Protein 3MEB (pdb70)

Sequence (852 aa):
MSVFSGFPASPPDAILNLTVLYNADTNPKKVNLGVGAYRDESGKPWILPAVKEAEAIISSDLSKYNKEYPPVAGFPLFLEAAQFLMFGKDSKAAQEGRIASCQSLSGTGSLHIGFEFLHLWMPKAEFYMPSTTWPNHYGIYDKVFNKLKVPYKEYTYLRKDGELEIDFSNTKKDIQSSAPEEKSIFLFHACAHNPSGIDFTEAQWKELLPIMKEKKHIAFFDSAYQGFATGSFEADAFAVRMMFVDAGVEVLVAQSFSKNFGLYGERIGCLHVVHAGVEGSVEKNKALSAAMVSGMTLQIRKTWSMSAIHGAYIVQVIVHDKRLLQMFYDNVKEMSARIHRMRSLLHASLAKRKTPGPGSKGTWDHILTAIGMFTFTGLTPEHVDYLKEKWSIYLVKAGGRMSMCGLTESNCDYVAEAIHDAVTKLPFKMSVFSGFPASPPDAILNLTVLYNADTNPKKVNLGVGAYRDESGKPWILPAVKEAEAIISSDLSKYNKEYPPVAGFPLFLEAAQFLMFGKDSKAAQEGRIASCQSLSGTGSLHIGFEFLHLWMPKAEFYMPSTTWPNHYGIYDKVFNKLKVPYKEYTYLRKDGELEIDFSNTKKDIQSAPEEKSIFLFHACAHNPSGIDFTEAQWKELLPIMKEKKHIAFFDSAYQGFATGSFEADAFAVRMMFVDAGVEVLVAQSFSKNFGLYGERIGCLHVVHAGVEGSVEKNKALSAAMVSGMTLQIRKTWSMSAIHGAYIVQVIVHDKRLLQMMFYDNVKEMSARIHRMRSLLHASLAKRKTPGPGSKGTWDHILTAIGMFTFTGLTPEHVDYLKEKWSIYLVKAGGRMSMCGLTESNCDYVAEAIHDAVTKLPFK

Organism: Giardia intestinalis (strain ATCC 50803 / WB clone C6) (NCBI:txid184922)

Secondary structure (DSSP, 8-state):
--TTTTPPPPPPPTTHHHHHHHHH---TT-EEESS-----TTS-----HHHHHHHHHHHH-TTTT--SPPPTT--HHHHHHHHHHHH-TT-HHHHTT-EEEEEESHHHHHHHHHHHHHHHH-TT--EEEESS--THHHHHHHHHH-TTTSPPEEE--B-TTS-SSB-HHHHHHHHHHSPTT-EEEEESSS-TTT-----HHHHHHHHHHHHHHTPEEEEEES-TTTSSS-HHHHTHHHHHHHHTT--EEEEEE-TTTS--GGG--EEEEEE----SSSHHHHHHHHHHHHHHHHHHHHTTTSS--HHHHHHHHHHHTSHHHHHHHHHHHHHHHHHHHHHHHHHHHHHHHTT---STTT---THHHH--SSEEE----HHHHHHHHHHH-EEE-SGGGEEEGGG--TTTHHHHHHHHHHHHHHS---/--TTTTPPPPPPPTTHHHHHHHHH---TT-EE-SS-----TTS-----HHHHHHHHHHHS-TTTS--SPPPTT--HHHHHHHHHHHH-TT-HHHHTT-EEEEEESHHHHHHHHHHHHHHHH-TT--EEEESS--THHHHHHHHHH-TTTS--EEE--B-TTS-SSB-HHHHHHHHHHSPTT-EEEEESSS-TTT-----HHHHHHHHHHHHHHTPEEEEEES-TTTSSS-HHHHTHHHHHHHHHT--EEEEEE-TTTS--GGG--EEEEEE--S-SSSHHHHHHHHHHHHHHHHHHHHTTTSS--HHHHHHHHHHHTSHHHHHHHHHHHHHHHHHHHHHHHHHHHHHHHTT---STTTT--THHHH--SSEEE----HHHHHHHHHHH-EE-BTGGGEEEGGG--TTTHHHHHHHHHHHHHHS---

Radius of gyration: 28.11 Å; Cα contacts (8 Å, |Δi|>4): 1756; chains: 2; bounding box: 68×50×89 Å

Nearest PDB structures (foldseek):
  3meb-assembly1_B  TM=1.002E+00  e=1.204E-77  Giardia lamblia ATCC 50803
  5tor-assembly1_B  TM=9.353E-01  e=1.650E-43  Sus scrofa
  5ton-assembly1_A  TM=9.368E-01  e=2.150E-43  Sus scrofa
  1ajr-assembly1_B  TM=9.354E-01  e=1.883E-42  Sus scrofa
  6dnb-assembly1_A  TM=9.268E-01  e=1.985E-40  Homo sapiens

InterPro domains:
  IPR000796 Aspartate/other aminotransferase [PR00799] (184-203)
  IPR000796 Aspartate/other aminotransferase [PR00799] (215-227)
  IPR000796 Aspartate/other aminotransferase [PR00799] (291-316)
  IPR000796 Aspartate/other aminotransferase [PR00799] (364-382)
  IPR000796 Aspartate/other aminotransferase [PTHR11879] (2-422)
  IPR004838 Aminotransferases, class-I, pyridoxal-phosphate-binding site [PS00105] (253-266)
  IPR004839 Aminotransferase, class I/classII, large domain [PF00155] (29-416)
  IPR015421 Pyridoxal phosphate-dependent transferase, major domain [G3DSA:3.40.640.10] (47-335)
  IPR015422 Pyridoxal phosphate-dependent transferase, small domain [G3DSA:3.90.1150.10] (13-416)
  IPR015424 Pyridoxal phosphate-dependent transferase [SSF53383] (1-423)

CATH classification: 3.90.1150.10 (+1 more: 3.40.640.10)

Solvent-accessible surface area: 31204 Å² total; per-residue (Å²): 130,8,40,0,55,65,27,80,78,24,118,89,47,78,12,22,38,16,39,87,67,50,99,78,29,136,50,131,133,51,3,28,0,0,20,3,8,13,40,26,111,84,31,129,52,67,38,2,54,0,2,42,59,0,4,63,76,3,25,95,54,26,98,149,33,38,6,23,54,8,62,52,16,4,31,97,92,0,26,80,0,0,43,48,3,1,11,15,139,96,17,115,2,40,125,50,6,6,19,0,8,0,2,0,0,2,9,7,0,0,1,2,0,0,0,17,2,0,43,118,75,22,82,200,21,80,3,24,0,0,48,31,7,47,62,12,0,54,15,0,1,44,44,26,8,51,81,157,154,56,88,56,32,85,3,33,8,24,81,114,98,55,40,46,88,10,40,20,64,54,0,62,124,46,0,70,94,4,70,114,106,1,1,0,0,0,22,6,14,4,4,10,12,0,2,32,33,13,76,97,69,42,12,111,75,0,34,76,16,1,100,129,34,50,4,1,0,0,0,18,4,15,15,5,0,5,12,96,10,38,19,125,39,5,1,50,2,0,54,30,0,4,90,33,21,4,18,0,0,0,0,3,5,1,2,21,3,1,8,0,4,0,4,4,0,0,0,1,0,0,0,0,22,21,78,46,72,44,64,126,125,6,115,64,12,7,61,8,0,29,24,8,0,16,76,11,1,18,41,0,0,3,1,2,3,1,9,0,0,16,0,0,14,15,0,14,80,58,91,144,2,24,99,41,0,55,78,13,2,109,51,0,12,42,4,4,86,126,3,2,59,58,0,35,53,11,1,64,92,70,88,9,68,7,20,54,106,164,25,59,11,71,33,0,68,98,3,58,6,1,10,0,38,1,33,2,40,67,103,1,6,47,50,0,56,135,57,47,10,0,12,2,8,101,64,27,0,5,1,1,0,0,10,0,9,134,109,27,1,72,36,0,0,78,0,1,55,32,0,3,84,131,61,102,53,156,132,11,42,0,61,65,29,79,82,23,118,92,44,80,13,19,37,18,37,87,69,46,100,77,33,133,47,131,132,55,4,28,0,0,20,3,8,13,38,26,118,72,32,124,56,70,34,2,50,0,1,135,59,0,3,57,67,3,30,97,60,32,101,144,19,33,6,25,54,9,60,48,17,4,34,96,88,0,26,84,0,0,43,46,3,0,13,16,138,94,18,84,2,41,122,62,8,1,19,0,7,0,2,0,0,2,10,6,0,0,2,2,0,0,0,20,3,0,40,121,76,22,68,188,17,64,2,10,0,0,50,30,6,45,63,10,0,58,18,0,1,44,47,25,7,56,80,163,146,45,86,59,79,90,3,34,8,19,78,114,93,57,42,50,89,14,42,17,61,55,0,63,123,44,0,67,94,5,65,111,102,1,2,0,0,1,20,7,16,3,3,10,14,0,1,31,32,13,79,95,67,42,13,117,78,0,32,77,18,1,106,126,36,50,3,1,0,0,0,18,4,16,13,3,0,5,17,95,8,36,16,62,43,5,0,53,2,0,61,29,0,4,82,35,19,5,18,0,0,0,1,4,4,1,1,21,3,1,6,0,3,0,3,4,0,0,0,0,0,0,0,0,24,22,81,46,72,41,66,129,125,6,116,63,12,7,59,8,0,30,25,9,0,14,79,10,1,17,41,0,0,4,1,3,3,1,9,0,0,15,0,0,15,17,0,14,78,50,91,135,0,26,98,48,0,54,70,15,0,107,50,0,9,43,3,5,93,115,4,3,66,57,0,35,54,12,1,66,90,73,87,9,64,8,20,55,109,166,28,58,10,68,30,1,72,97,4,57,6,1,6,0,41,1,32,3,37,66,100,2,8,54,48,0,55,141,60,45,8,0,12,2,10,99,67,27,0,5,1,1,0,0,10,0,8,126,116,24,0,73,39,0,0,78,0,1,56,37,0,2,80,126,70,104,52,155

Foldseek 3Di:
DPPCPPPDDDDDPLQVCLVVLLVPDPPPLFFEFGDQAFADQVLHQDQQPLLVVLCVVLVVDCVVVPQDDADFQGDPLLQQLQCCLQQNDPHPLVVLQFKFKGKAQFLLRLLLLVLLLCCVVPVPAAEEEAPDADVCNLVSNCVRNNCVVHNHHYFFADDPQPDLDGPLVRNLVRLLPGAAQHEYEDELALGPPRLYHQDLVSLVVVQVSCVVSLYEYEYEYEFQCQFVNHSVVSSSSVNVNLVSQRWYKYRFGPCHLSVPVPQRITMIMTGHSSPLPGSVSSNVVSVVSNVSSSVVCCVPPNHHGRPVSSSSSSQSPPPVSVVSSSVSSSVSNVQLLVLLVLLQVLLVVVVQQADDPVRHQCQSNNRTGFKHLRQQALQLQVQCCPVPNYHARRRSRITGSSRDHPVNSNVVSVSSSVSCVVPPYD/DDPCPPPDDDDPDLQVCLVVLLVVDPPPQFFEFGDQFFDDQVLHHDQQPLLVVLCVVLVVCCVVVPADDADLQGDPLLQQLQCCLQQNPPHPLVVLQFKQKGKAQFLLRLLLLVLLLCCVVPVPAAEEEEPDADVCNVVSNCVRNNCVNHNHHYFFQADPQPDLGGPLVRNLVVLLVDAAAHEYEDELALGPPRLYHQDLVSLVVVQVSLVVRLYEYEYRYEFQCQFPNHSVVSSVSVNVNLVSQRWYKYRAGPCHLSVCVVQRITMIMTGHRSVLPGSVSSNVVSVVSNVSSSVVCCVPPNHHGSPVSSSSSVQSPPPVSVVSSSVSSSVSNVVLLVLLVLLQVLLVVVVAFADDPVRHQCQSNNRGGQKHLRQQALQLQVQCCVVPNYHARHVSRITGSSSDHPVCSNVVSVSSSVSCVVPPDD

B-factor: mean 6.41, std 5.75, range [2.0, 37.5]

Structure (mmCIF, N/CA/C/O backbone):
data_3MEB
#
_entry.id   3MEB
#
_cell.length_a   58.580
_cell.length_b   101.150
_cell.length_c   81.530
_cell.angle_alpha   90.00
_cell.angle_beta   90.62
_cell.angle_gamma   90.00
#
_symmetry.space_group_name_H-M   'P 1 21 1'
#
loop_
_entity.id
_entity.type
_entity.pdbx_description
1 polymer 'Aspartate aminotransferase'
2 non-polymer 'SULFATE ION'
3 non-polymer "PYRIDOXAL-5'-PHOSPHATE"
4 non-polymer 1,2-ETHANEDIOL
5 water water
#
loop_
_atom_site.group_PDB
_atom_site.id
_atom_site.type_symbol
_atom_site.label_atom_id
_atom_site.label_alt_id
_atom_site.label_comp_id
_atom_site.label_asym_id
_atom_site.label_entity_id
_atom_site.label_seq_id
_atom_site.pdbx_PDB_ins_code
_atom_site.Cartn_x
_atom_site.Cartn_y
_atom_site.Cartn_z
_atom_site.occupancy
_atom_site.B_iso_or_equiv
_atom_site.auth_seq_id
_atom_site.auth_comp_id
_atom_site.auth_asym_id
_atom_site.auth_atom_id
_atom_site.pdbx_PDB_model_num
ATOM 1 N N . MET A 1 22 ? -26.662 63.013 37.998 1.00 11.98 1 MET A N 1
ATOM 2 C CA . MET A 1 22 ? -25.980 63.210 39.339 1.00 10.56 1 MET A CA 1
ATOM 3 C C . MET A 1 22 ? -24.729 62.309 39.479 1.00 9.36 1 MET A C 1
ATOM 4 O O . MET A 1 22 ? -23.908 62.506 40.366 1.00 9.94 1 MET A O 1
ATOM 6 N N . SER A 1 23 ? -24.561 61.319 38.617 1.00 6.87 2 SER A N 1
ATOM 7 C CA . SER A 1 23 ? -23.256 60.652 38.558 1.00 4.75 2 SER A CA 1
ATOM 8 C C . SER A 1 23 ? -22.232 61.627 38.019 1.00 4.06 2 SER A C 1
ATOM 9 O O . SER A 1 23 ? -22.557 62.437 37.166 1.00 2.03 2 SER A O 1
ATOM 12 N N . VAL A 1 24 ? -20.989 61.531 38.498 1.00 4.15 3 VAL A N 1
ATOM 13 C CA . VAL A 1 24 ? -19.874 62.309 37.933 1.00 3.96 3 VAL A CA 1
ATOM 14 C C . VAL A 1 24 ? -19.524 61.898 36.527 1.00 4.00 3 VAL A C 1
ATOM 15 O O . VAL A 1 24 ? -18.825 62.634 35.824 1.00 2.02 3 VAL A O 1
ATOM 19 N N . PHE A 1 25 ? -20.021 60.716 36.120 1.00 3.45 4 PHE A N 1
ATOM 20 C CA . PHE A 1 25 ? -19.835 60.185 34.779 1.00 3.26 4 PHE A CA 1
ATOM 21 C C . PHE A 1 25 ? -21.015 60.446 33.814 1.00 4.02 4 PHE A C 1
ATOM 22 O O . PHE A 1 25 ? -20.978 60.083 32.629 1.00 3.97 4 PHE A O 1
ATOM 30 N N . SER A 1 26 ? -22.057 61.094 34.311 1.00 4.81 5 SER A N 1
ATOM 31 C CA . SER A 1 26 ? -23.217 61.436 33.496 1.00 5.35 5 SER A CA 1
ATOM 32 C C . SER A 1 26 ? -22.818 62.198 32.210 1.00 3.76 5 SER A C 1
ATOM 33 O O . SER A 1 26 ? -22.052 63.141 32.249 1.00 3.01 5 SER A O 1
ATOM 36 N N . GLY A 1 27 ? -23.349 61.744 31.087 1.00 3.00 6 GLY A N 1
ATOM 37 C CA . GLY A 1 27 ? -23.049 62.319 29.773 1.00 2.97 6 GLY A CA 1
ATOM 38 C C . GLY A 1 27 ? -21.786 61.785 29.103 1.00 2.18 6 GLY A C 1
ATOM 39 O O . GLY A 1 27 ? -21.411 62.245 28.011 1.00 2.00 6 GLY A O 1
ATOM 40 N N . PHE A 1 28 ? -21.129 60.788 29.710 1.00 2.00 7 PHE A N 1
ATOM 41 C CA . PHE A 1 28 ? -19.926 60.248 29.118 1.00 2.90 7 PHE A CA 1
ATOM 42 C C . PHE A 1 28 ? -20.250 59.779 27.699 1.00 2.99 7 PHE A C 1
ATOM 43 O O . PHE A 1 28 ? -21.193 58.999 27.523 1.00 4.71 7 PHE A O 1
ATOM 51 N N . PRO A 1 29 ? -19.474 60.222 26.697 1.00 4.05 8 PRO A N 1
ATOM 52 C CA . PRO A 1 29 ? -19.855 59.884 25.307 1.00 4.20 8 PRO A CA 1
ATOM 53 C C . PRO A 1 29 ? -19.415 58.472 24.914 1.00 3.99 8 PRO A C 1
ATOM 54 O O . PRO A 1 29 ? -18.399 58.016 25.399 1.00 3.90 8 PRO A O 1
ATOM 58 N N . ALA A 1 30 ? -20.189 57.806 24.053 1.00 4.00 9 ALA A N 1
ATOM 59 C CA . ALA A 1 30 ? -19.797 56.501 23.476 1.00 4.25 9 ALA A CA 1
ATOM 60 C C . ALA A 1 30 ? -18.766 56.785 22.387 1.00 4.78 9 ALA A C 1
ATOM 61 O O . ALA A 1 30 ? -18.997 57.680 21.559 1.00 6.10 9 ALA A O 1
ATOM 63 N N . SER A 1 31 ? -17.633 56.086 22.381 1.00 4.26 10 SER A N 1
ATOM 64 C CA . SER A 1 31 ? -16.707 56.199 21.265 1.00 5.21 10 SER A CA 1
ATOM 65 C C . SER A 1 31 ? -17.110 55.108 20.293 1.00 5.55 10 SER A C 1
ATOM 66 O O . SER A 1 31 ? -17.299 53.973 20.716 1.00 6.24 10 SER A O 1
ATOM 69 N N . PRO A 1 32 ? -17.244 55.434 19.001 1.00 6.18 11 PRO A N 1
ATOM 70 C CA . PRO A 1 32 ? -17.557 54.377 18.040 1.00 7.06 11 PRO A CA 1
ATOM 71 C C . PRO A 1 32 ? -16.489 53.261 17.994 1.00 7.15 11 PRO A C 1
ATOM 72 O O . PRO A 1 32 ? -15.311 53.520 18.209 1.00 5.99 11 PRO A O 1
ATOM 76 N N . PRO A 1 33 ? -16.910 52.030 17.699 1.00 6.94 12 PRO A N 1
ATOM 77 C CA . PRO A 1 33 ? -16.007 50.887 17.700 1.00 6.96 12 PRO A CA 1
ATOM 78 C C . PRO A 1 33 ? -14.904 51.093 16.655 1.00 6.59 12 PRO A C 1
ATOM 79 O O . PRO A 1 33 ? -15.160 51.781 15.655 1.00 5.79 12 PRO A O 1
ATOM 83 N N . ASP A 1 34 ? -13.709 50.547 16.867 1.00 5.69 13 ASP A N 1
ATOM 84 C CA . ASP A 1 34 ? -12.687 50.615 15.807 1.00 6.29 13 ASP A CA 1
ATOM 85 C C . ASP A 1 34 ? -13.245 50.084 14.496 1.00 6.53 13 ASP A C 1
ATOM 86 O O . ASP A 1 34 ? -13.827 48.988 14.468 1.00 5.27 13 ASP A O 1
ATOM 91 N N . ALA A 1 35 ? -13.000 50.825 13.414 1.00 6.21 14 ALA A N 1
ATOM 92 C CA . ALA A 1 35 ? -13.611 50.533 12.105 1.00 7.03 14 ALA A CA 1
ATOM 93 C C . ALA A 1 35 ? -13.075 49.244 11.479 1.00 7.11 14 ALA A C 1
ATOM 94 O O . ALA A 1 35 ? -13.745 48.645 10.654 1.00 8.15 14 ALA A O 1
ATOM 96 N N . ILE A 1 36 ? -11.861 48.849 11.851 1.00 6.10 15 ILE A N 1
ATOM 97 C CA . ILE A 1 36 ? -11.306 47.580 11.421 1.00 5.36 15 ILE A CA 1
ATOM 98 C C . ILE A 1 36 ? -11.647 46.483 12.428 1.00 4.37 15 ILE A C 1
ATOM 99 O O . ILE A 1 36 ? -12.296 45.486 12.062 1.00 3.78 15 ILE A O 1
ATOM 104 N N . LEU A 1 37 ? -11.235 46.630 13.691 1.00 4.59 16 LEU A N 1
ATOM 105 C CA . LEU A 1 37 ? -11.439 45.519 14.640 1.00 4.83 16 LEU A CA 1
ATOM 106 C C . LEU A 1 37 ? -12.915 45.107 14.789 1.00 5.14 16 LEU A C 1
ATOM 107 O O . LEU A 1 37 ? -13.254 43.903 14.964 1.00 4.26 16 LEU A O 1
ATOM 112 N N . ASN A 1 38 ? -13.805 46.098 14.733 1.00 4.83 17 ASN A N 1
ATOM 113 C CA . ASN A 1 38 ? -15.237 45.832 14.921 1.00 5.24 17 ASN A CA 1
ATOM 114 C C . ASN A 1 38 ? -15.805 44.941 13.797 1.00 4.46 17 ASN A C 1
ATOM 115 O O . ASN A 1 38 ? -16.861 44.345 13.961 1.00 4.06 17 ASN A O 1
ATOM 120 N N . LEU A 1 39 ? -15.102 44.823 12.658 1.00 3.52 18 LEU A N 1
ATOM 121 C CA . LEU A 1 39 ? -15.604 43.998 11.574 1.00 3.11 18 LEU A CA 1
ATOM 122 C C . LEU A 1 39 ? -15.658 42.550 11.992 1.00 3.09 18 LEU A C 1
ATOM 123 O O . LEU A 1 39 ? -16.550 41.806 11.554 1.00 4.01 18 LEU A O 1
ATOM 128 N N . THR A 1 40 ? -14.741 42.129 12.859 1.00 2.56 19 THR A N 1
ATOM 129 C CA . THR A 1 40 ? -14.781 40.739 13.344 1.00 2.81 19 THR A CA 1
ATOM 130 C C . THR A 1 40 ? -15.964 40.528 14.297 1.00 3.36 19 THR A C 1
ATOM 131 O O . THR A 1 40 ? -16.571 39.453 14.282 1.00 2.00 19 THR A O 1
ATOM 135 N N . VAL A 1 41 ? -16.283 41.553 15.090 1.00 4.38 20 VAL A N 1
ATOM 136 C CA . VAL A 1 41 ? -17.432 41.486 16.024 1.00 5.31 20 VAL A CA 1
ATOM 137 C C . VAL A 1 41 ? -18.710 41.285 15.231 1.00 6.33 20 VAL A C 1
ATOM 138 O O . VAL A 1 41 ? -19.494 40.361 15.534 1.00 7.73 20 VAL A O 1
ATOM 142 N N . LEU A 1 42 ? -18.889 42.098 14.183 1.00 6.36 21 LEU A N 1
ATOM 143 C CA . LEU A 1 42 ? -20.069 42.031 13.352 1.00 7.31 21 LEU A CA 1
ATOM 144 C C . LEU A 1 42 ? -20.161 40.703 12.605 1.00 7.45 21 LEU A C 1
ATOM 145 O O . LEU A 1 42 ? -21.236 40.104 12.559 1.00 7.18 21 LEU A O 1
ATOM 150 N N . TYR A 1 43 ? -19.040 40.285 12.007 1.00 7.50 22 TYR A N 1
ATOM 151 C CA . TYR A 1 43 ? -18.955 39.028 11.291 1.00 7.76 22 TYR A CA 1
ATOM 152 C C . TYR A 1 43 ? -19.313 37.862 12.213 1.00 8.82 22 TYR A C 1
ATOM 153 O O . TYR A 1 43 ? -19.994 36.920 11.794 1.00 9.30 22 TYR A O 1
ATOM 162 N N . ASN A 1 44 ? -18.875 37.930 13.479 1.00 9.88 23 ASN A N 1
ATOM 163 C CA . ASN A 1 44 ? -19.128 36.833 14.439 1.00 10.50 23 ASN A CA 1
ATOM 164 C C . ASN A 1 44 ? -20.586 36.704 14.840 1.00 11.47 23 ASN A C 1
ATOM 165 O O . ASN A 1 44 ? -21.057 35.590 15.112 1.00 11.60 23 ASN A O 1
ATOM 170 N N . ALA A 1 45 ? -21.288 37.834 14.897 1.00 11.36 24 ALA A N 1
ATOM 171 C CA . ALA A 1 45 ? -22.716 37.849 15.210 1.00 11.85 24 ALA A CA 1
ATOM 172 C C . ALA A 1 45 ? -23.580 37.431 14.027 1.00 12.41 24 ALA A C 1
ATOM 173 O O . ALA A 1 45 ? -24.762 37.125 14.191 1.00 12.12 24 ALA A O 1
ATOM 175 N N . ASP A 1 46 ? -23.024 37.495 12.823 1.00 12.45 25 ASP A N 1
ATOM 176 C CA . ASP A 1 46 ? -23.809 37.272 11.602 1.00 12.60 25 ASP A CA 1
ATOM 177 C C . ASP A 1 46 ? -24.196 35.785 11.495 1.00 11.90 25 ASP A C 1
ATOM 178 O O . ASP A 1 46 ? -23.334 34.896 11.533 1.00 12.08 25 ASP A O 1
ATOM 183 N N . THR A 1 47 ? -25.496 35.516 11.370 1.00 11.64 26 THR A N 1
ATOM 184 C CA . THR A 1 47 ? -26.002 34.119 11.299 1.00 11.33 26 THR A CA 1
ATOM 185 C C . THR A 1 47 ? -26.015 33.521 9.884 1.00 11.80 26 THR A C 1
ATOM 186 O O . THR A 1 47 ? -26.357 32.333 9.728 1.00 11.70 26 THR A O 1
ATOM 190 N N . ASN A 1 48 ? -25.691 34.331 8.862 1.00 11.49 27 ASN A N 1
ATOM 191 C CA . ASN A 1 48 ? -25.707 33.868 7.459 1.00 11.39 27 ASN A CA 1
ATOM 192 C C . ASN A 1 48 ? -24.574 32.865 7.243 1.00 11.92 27 ASN A C 1
ATOM 193 O O . ASN A 1 48 ? -23.407 33.212 7.410 1.00 13.01 27 ASN A O 1
ATOM 198 N N . PRO A 1 49 ? -24.902 31.613 6.887 1.00 12.10 28 PRO A N 1
ATOM 199 C CA . PRO A 1 49 ? -23.843 30.619 6.771 1.00 11.75 28 PRO A CA 1
ATOM 200 C C . PRO A 1 49 ? -22.831 30.878 5.659 1.00 10.76 28 PRO A C 1
ATOM 201 O O . PRO A 1 49 ? -21.784 30.260 5.660 1.00 11.96 28 PRO A O 1
ATOM 205 N N . LYS A 1 50 ? -23.140 31.762 4.714 1.00 10.17 29 LYS A N 1
ATOM 206 C CA . LYS A 1 50 ? -22.213 32.136 3.627 1.00 9.26 29 LYS A CA 1
ATOM 207 C C . LYS A 1 50 ? -21.354 33.392 3.905 1.00 8.32 29 LYS A C 1
ATOM 208 O O . LYS A 1 50 ? -20.653 33.909 3.001 1.00 7.71 29 LYS A O 1
ATOM 214 N N . LYS A 1 51 ? -21.374 33.853 5.147 1.00 6.83 30 LYS A N 1
ATOM 215 C CA . LYS A 1 51 ? -20.598 35.024 5.564 1.00 6.45 30 LYS A CA 1
ATOM 216 C C . LYS A 1 51 ? -19.099 34.885 5.311 1.00 5.57 30 LYS A C 1
ATOM 217 O O . LYS A 1 51 ? -18.539 33.802 5.441 1.00 5.34 30 LYS A O 1
ATOM 223 N N . VAL A 1 52 ? -18.448 35.988 4.971 1.00 4.93 31 VAL A N 1
ATOM 224 C CA . VAL A 1 52 ? -17.001 35.964 4.623 1.00 3.71 31 VAL A CA 1
ATOM 225 C C . VAL A 1 52 ? -16.343 37.118 5.356 1.00 3.88 31 VAL A C 1
ATOM 226 O O . VAL A 1 52 ? -16.777 38.273 5.191 1.00 3.11 31 VAL A O 1
ATOM 230 N N . ASN A 1 53 ? -15.294 36.832 6.136 1.00 3.00 32 ASN A N 1
ATOM 231 C CA . ASN A 1 53 ? -14.582 37.885 6.868 1.00 3.49 32 ASN A CA 1
ATOM 232 C C . ASN A 1 53 ? -13.358 38.349 6.107 1.00 2.48 32 ASN A C 1
ATOM 233 O O . ASN A 1 53 ? -12.382 37.630 6.045 1.00 2.06 32 ASN A O 1
ATOM 238 N N . LEU A 1 54 ? -13.389 39.551 5.527 1.00 2.00 33 LEU A N 1
ATOM 239 C CA . LEU A 1 54 ? -12.236 40.019 4.717 1.00 2.00 33 LEU A CA 1
ATOM 240 C C . LEU A 1 54 ? -11.741 41.341 5.318 1.00 2.03 33 LEU A C 1
ATOM 241 O O . LEU A 1 54 ? -11.355 42.247 4.600 1.00 2.20 33 LEU A O 1
ATOM 246 N N . GLY A 1 55 ? -11.773 41.415 6.642 1.00 2.00 34 GLY A N 1
ATOM 247 C CA . GLY A 1 55 ? -11.563 42.651 7.392 1.00 3.09 34 GLY A CA 1
ATOM 248 C C . GLY A 1 55 ? -10.159 42.739 7.951 1.00 2.98 34 GLY A C 1
ATOM 249 O O . GLY A 1 55 ? -9.219 43.085 7.226 1.00 2.46 34 GLY A O 1
ATOM 250 N N . VAL A 1 56 ? -10.029 42.424 9.228 1.00 3.45 35 VAL A N 1
ATOM 251 C CA . VAL A 1 56 ? -8.757 42.371 9.938 1.00 3.78 35 VAL A CA 1
ATOM 252 C C . VAL A 1 56 ? -7.750 41.468 9.188 1.00 4.06 35 VAL A C 1
ATOM 253 O O . VAL A 1 56 ? -8.104 40.388 8.694 1.00 3.70 35 VAL A O 1
ATOM 257 N N . GLY A 1 57 ? -6.516 41.934 9.073 1.00 3.78 36 GLY A N 1
ATOM 258 C CA . GLY A 1 57 ? -5.486 41.135 8.454 1.00 3.82 36 GLY A CA 1
ATOM 259 C C . GLY A 1 57 ? -5.011 40.074 9.423 1.00 2.93 36 GLY A C 1
ATOM 260 O O . GLY A 1 57 ? -4.079 40.292 10.184 1.00 2.94 36 GLY A O 1
ATOM 261 N N . ALA A 1 58 ? -5.645 38.928 9.366 1.00 2.87 37 ALA A N 1
ATOM 262 C CA . ALA A 1 58 ? -5.291 37.815 10.214 1.00 2.96 37 ALA A CA 1
ATOM 263 C C . ALA A 1 58 ? -5.305 36.564 9.388 1.00 2.32 37 ALA A C 1
ATOM 264 O O . ALA A 1 58 ? -6.324 36.214 8.809 1.00 3.96 37 ALA A O 1
ATOM 266 N N . TYR A 1 59 ? -4.190 35.853 9.355 1.00 2.43 38 TYR A N 1
ATOM 267 C CA . TYR A 1 59 ? -4.117 34.661 8.535 1.00 2.79 38 TYR A CA 1
ATOM 268 C C . TYR A 1 59 ? -5.256 33.658 8.823 1.00 2.19 38 TYR A C 1
ATOM 269 O O . TYR A 1 59 ? -5.660 33.490 9.956 1.00 2.00 38 TYR A O 1
ATOM 278 N N . ARG A 1 60 ? -5.791 33.031 7.767 1.00 2.38 39 ARG A N 1
ATOM 279 C CA . ARG A 1 60 ? -6.704 31.886 7.906 1.00 2.59 39 ARG A CA 1
ATOM 280 C C . ARG A 1 60 ? -6.267 30.799 6.952 1.00 2.82 39 ARG A C 1
ATOM 281 O O . ARG A 1 60 ? -5.730 31.082 5.887 1.00 3.11 39 ARG A O 1
ATOM 289 N N . ASP A 1 61 ? -6.482 29.546 7.358 1.00 2.75 40 ASP A N 1
ATOM 290 C CA . ASP A 1 61 ? -6.155 28.396 6.554 1.00 3.57 40 ASP A CA 1
ATOM 291 C C . ASP A 1 61 ? -7.167 28.113 5.433 1.00 3.87 40 ASP A C 1
ATOM 292 O O . ASP A 1 61 ? -8.096 28.890 5.200 1.00 2.67 40 ASP A O 1
ATOM 297 N N . GLU A 1 62 ? -6.940 26.995 4.737 1.00 4.96 41 GLU A N 1
ATOM 298 C CA . GLU A 1 62 ? -7.752 26.511 3.594 1.00 5.77 41 GLU A CA 1
ATOM 299 C C . GLU A 1 62 ? -9.274 26.457 3.862 1.00 5.95 41 GLU A C 1
ATOM 300 O O . GLU A 1 62 ? -10.099 26.588 2.938 1.00 6.34 41 GLU A O 1
ATOM 306 N N . SER A 1 63 ? -9.629 26.236 5.124 1.00 5.33 42 SER A N 1
ATOM 307 C CA . SER A 1 63 ? -11.035 26.141 5.567 1.00 5.71 42 SER A CA 1
ATOM 308 C C . SER A 1 63 ? -11.554 27.454 6.150 1.00 5.11 42 SER A C 1
ATOM 309 O O . SER A 1 63 ? -12.675 27.518 6.662 1.00 5.20 42 SER A O 1
ATOM 312 N N . GLY A 1 64 ? -10.741 28.498 6.062 1.00 4.24 43 GLY A N 1
ATOM 313 C CA . GLY A 1 64 ? -11.070 29.818 6.625 1.00 4.25 43 GLY A CA 1
ATOM 314 C C . GLY A 1 64 ? -10.981 29.915 8.141 1.00 4.30 43 GLY A C 1
ATOM 315 O O . GLY A 1 64 ? -11.682 30.752 8.755 1.00 5.40 43 GLY A O 1
ATOM 316 N N . LYS A 1 65 ? -10.128 29.104 8.758 1.00 3.11 44 LYS A N 1
ATOM 317 C CA . LYS A 1 65 ? -10.073 29.034 10.242 1.00 4.45 44 LYS A CA 1
ATOM 318 C C . LYS A 1 65 ? -8.760 29.583 10.764 1.00 3.16 44 LYS A C 1
ATOM 319 O O . LYS A 1 65 ? -7.754 29.505 10.075 1.00 2.34 44 LYS A O 1
ATOM 325 N N . PRO A 1 66 ? -8.738 30.082 12.005 1.00 3.83 45 PRO A N 1
ATOM 326 C CA . PRO A 1 66 ? -7.437 30.385 12.608 1.00 3.38 45 PRO A CA 1
ATOM 327 C C . PRO A 1 66 ? -6.464 29.232 12.484 1.00 3.22 45 PRO A C 1
ATOM 328 O O . PRO A 1 66 ? -6.867 28.055 12.563 1.00 3.30 45 PRO A O 1
ATOM 332 N N . TRP A 1 67 ? -5.196 29.570 12.255 1.00 3.38 46 TRP A N 1
ATOM 333 C CA . TRP A 1 67 ? -4.144 28.607 12.006 1.00 3.66 46 TRP A CA 1
ATOM 334 C C . TRP A 1 67 ? -2.985 28.814 12.953 1.00 4.35 46 TRP A C 1
ATOM 335 O O . TRP A 1 67 ? -2.265 29.821 12.839 1.00 5.40 46 TRP A O 1
ATOM 346 N N . ILE A 1 68 ? -2.789 27.865 13.882 1.00 3.40 47 ILE A N 1
ATOM 347 C CA . ILE A 1 68 ? -1.586 27.846 14.703 1.00 3.40 47 ILE A CA 1
ATOM 348 C C . ILE A 1 68 ? -0.409 27.316 13.869 1.00 2.00 47 ILE A C 1
ATOM 349 O O . ILE A 1 68 ? -0.439 26.181 13.396 1.00 2.00 47 ILE A O 1
ATOM 354 N N . LEU A 1 69 ? 0.628 28.121 13.700 1.00 2.00 48 LEU A N 1
ATOM 355 C CA . LEU A 1 69 ? 1.822 27.665 12.971 1.00 2.01 48 LEU A CA 1
ATOM 356 C C . LEU A 1 69 ? 2.367 26.387 13.599 1.00 2.00 48 LEU A C 1
ATOM 357 O O . LEU A 1 69 ? 2.485 26.326 14.803 1.00 2.00 48 LEU A O 1
ATOM 362 N N . PRO A 1 70 ? 2.698 25.360 12.780 1.00 2.21 49 PRO A N 1
ATOM 363 C CA . PRO A 1 70 ? 3.307 24.144 13.354 1.00 2.00 49 PRO A CA 1
ATOM 364 C C . PRO A 1 70 ? 4.540 24.458 14.233 1.00 2.32 49 PRO A C 1
ATOM 365 O O . PRO A 1 70 ? 4.715 23.823 15.290 1.00 2.00 49 PRO A O 1
ATOM 369 N N . ALA A 1 71 ? 5.352 25.460 13.850 1.00 2.58 50 ALA A N 1
ATOM 370 C CA . ALA A 1 71 ? 6.488 25.866 14.706 1.00 2.75 50 ALA A CA 1
ATOM 371 C C . ALA A 1 71 ? 6.028 26.371 16.057 1.00 2.27 50 ALA A C 1
ATOM 372 O O . ALA A 1 71 ? 6.631 26.026 17.076 1.00 2.60 50 ALA A O 1
ATOM 374 N N . VAL A 1 72 ? 4.946 27.162 16.075 1.00 2.57 51 VAL A N 1
ATOM 375 C CA . VAL A 1 72 ? 4.319 27.635 17.332 1.00 2.00 51 VAL A CA 1
ATOM 376 C C . VAL A 1 72 ? 3.697 26.485 18.145 1.00 2.00 51 VAL A C 1
ATOM 377 O O . VAL A 1 72 ? 3.844 26.420 19.380 1.00 2.00 51 VAL A O 1
ATOM 381 N N . LYS A 1 73 ? 3.049 25.539 17.466 1.00 2.00 52 LYS A N 1
ATOM 382 C CA . LYS A 1 73 ? 2.534 24.386 18.171 1.00 2.00 52 LYS A CA 1
ATOM 383 C C . LYS A 1 73 ? 3.681 23.666 18.909 1.00 2.05 52 LYS A C 1
ATOM 384 O O . LYS A 1 73 ? 3.540 23.274 20.072 1.00 2.56 52 LYS A O 1
ATOM 386 N N . GLU A 1 74 ? 4.826 23.490 18.247 1.00 2.00 53 GLU A N 1
ATOM 387 C CA . GLU A 1 74 ? 5.983 22.819 18.877 1.00 2.22 53 GLU A CA 1
ATOM 388 C C . GLU A 1 74 ? 6.531 23.605 20.067 1.00 2.00 53 GLU A C 1
ATOM 389 O O . GLU A 1 74 ? 6.876 23.029 21.107 1.00 2.00 53 GLU A O 1
ATOM 395 N N . ALA A 1 75 ? 6.649 24.923 19.885 1.00 2.00 54 ALA A N 1
ATOM 396 C CA . ALA A 1 75 ? 7.106 25.797 20.934 1.00 2.00 54 ALA A CA 1
ATOM 397 C C . ALA A 1 75 ? 6.185 25.702 22.149 1.00 2.00 54 ALA A C 1
ATOM 398 O O . ALA A 1 75 ? 6.635 25.656 23.298 1.00 2.00 54 ALA A O 1
ATOM 400 N N . GLU A 1 76 ? 4.884 25.727 21.901 1.00 2.57 55 GLU A N 1
ATOM 401 C CA . GLU A 1 76 ? 3.921 25.628 22.997 1.00 3.09 55 GLU A CA 1
ATOM 402 C C . GLU A 1 76 ? 4.130 24.394 23.818 1.00 3.55 55 GLU A C 1
ATOM 403 O O . GLU A 1 76 ? 4.109 24.463 25.048 1.00 3.77 55 GLU A O 1
ATOM 409 N N . ALA A 1 77 ? 4.252 23.248 23.163 1.00 3.15 56 ALA A N 1
ATOM 410 C CA . ALA A 1 77 ? 4.488 22.009 23.881 1.00 3.88 56 ALA A CA 1
ATOM 411 C C . ALA A 1 77 ? 5.767 22.098 24.721 1.00 4.56 56 ALA A C 1
ATOM 412 O O . ALA A 1 77 ? 5.824 21.534 25.824 1.00 5.82 56 ALA A O 1
ATOM 414 N N . ILE A 1 78 ? 6.802 22.771 24.201 1.00 3.37 57 ILE A N 1
ATOM 415 C CA . ILE A 1 78 ? 8.036 22.862 24.949 1.00 2.69 57 ILE A CA 1
ATOM 416 C C . ILE A 1 78 ? 7.810 23.718 26.201 1.00 2.00 57 ILE A C 1
ATOM 417 O O . ILE A 1 78 ? 8.162 23.321 27.330 1.00 2.00 57 ILE A O 1
ATOM 422 N N . ILE A 1 79 ? 7.233 24.908 26.027 1.00 2.00 58 ILE A N 1
ATOM 423 C CA . ILE A 1 79 ? 7.196 25.837 27.152 1.00 2.00 58 ILE A CA 1
ATOM 424 C C . ILE A 1 79 ? 6.108 25.440 28.134 1.00 2.00 58 ILE A C 1
ATOM 425 O O . ILE A 1 79 ? 6.225 25.743 29.303 1.00 3.25 58 ILE A O 1
ATOM 430 N N . SER A 1 80 ? 5.062 24.754 27.678 1.00 2.00 59 SER A N 1
ATOM 431 C CA . SER A 1 80 ? 3.965 24.333 28.584 1.00 2.00 59 SER A CA 1
ATOM 432 C C . SER A 1 80 ? 4.343 23.129 29.483 1.00 2.00 59 SER A C 1
ATOM 433 O O . SER A 1 80 ? 3.660 22.859 30.448 1.00 2.00 59 SER A O 1
ATOM 436 N N . SER A 1 81 ? 5.451 22.453 29.156 1.00 2.00 60 SER A N 1
ATOM 437 C CA . SER A 1 81 ? 5.889 21.210 29.814 1.00 2.00 60 SER A CA 1
ATOM 438 C C . SER A 1 81 ? 6.776 21.413 31.053 1.00 2.00 60 SER A C 1
ATOM 439 O O . SER A 1 81 ? 6.898 20.491 31.877 1.00 2.00 60 SER A O 1
ATOM 442 N N . ASP A 1 82 ? 7.440 22.569 31.148 1.00 2.00 61 ASP A N 1
ATOM 443 C CA . ASP A 1 82 ? 8.297 22.862 32.303 1.00 2.00 61 ASP A CA 1
ATOM 444 C C . ASP A 1 82 ? 8.056 24.305 32.711 1.00 2.00 61 ASP A C 1
ATOM 445 O O . ASP A 1 82 ? 8.654 25.220 32.152 1.00 2.00 61 ASP A O 1
ATOM 450 N N . LEU A 1 83 ? 7.192 24.495 33.699 1.00 2.00 62 LEU A N 1
ATOM 451 C CA . LEU A 1 83 ? 6.850 25.850 34.177 1.00 2.00 62 LEU A CA 1
ATOM 452 C C . LEU A 1 83 ? 7.811 26.358 35.252 1.00 2.96 62 LEU A C 1
ATOM 453 O O . LEU A 1 83 ? 7.610 27.461 35.771 1.00 3.82 62 LEU A O 1
ATOM 458 N N . SER A 1 84 ? 8.825 25.567 35.608 1.00 3.59 63 SER A N 1
ATOM 459 C CA . SER A 1 84 ? 9.931 26.059 36.418 1.00 4.70 63 SER A CA 1
ATOM 460 C C . SER A 1 84 ? 10.923 26.783 35.514 1.00 4.27 63 SER A C 1
ATOM 461 O O . SER A 1 84 ? 11.297 27.912 35.780 1.00 5.12 63 SER A O 1
ATOM 464 N N . LYS A 1 85 ? 11.270 26.166 34.401 1.00 4.20 64 LYS A N 1
ATOM 465 C CA . LYS A 1 85 ? 12.130 26.812 33.389 1.00 3.51 64 LYS A CA 1
ATOM 466 C C . LYS A 1 85 ? 11.379 28.000 32.782 1.00 3.60 64 LYS A C 1
ATOM 467 O O . LYS A 1 85 ? 11.856 29.136 32.794 1.00 2.69 64 LYS A O 1
ATOM 473 N N . TYR A 1 86 ? 10.173 27.741 32.289 1.00 3.00 65 TYR A N 1
ATOM 474 C CA . TYR A 1 86 ? 9.347 28.773 31.693 1.00 2.46 65 TYR A CA 1
ATOM 475 C C . TYR A 1 86 ? 8.362 29.278 32.743 1.00 2.40 65 TYR A C 1
ATOM 476 O O . TYR A 1 86 ? 7.150 29.060 32.644 1.00 2.06 65 TYR A O 1
ATOM 485 N N . ASN A 1 87 ? 8.918 29.966 33.738 1.00 2.00 66 ASN A N 1
ATOM 486 C CA . ASN A 1 87 ? 8.170 30.395 34.893 1.00 2.00 66 ASN A CA 1
ATOM 487 C C . ASN A 1 87 ? 7.375 31.658 34.571 1.00 2.13 66 ASN A C 1
ATOM 488 O O . ASN A 1 87 ? 7.479 32.182 33.455 1.00 3.09 66 ASN A O 1
ATOM 493 N N . LYS A 1 88 ? 6.571 32.120 35.534 1.00 2.00 67 LYS A N 1
ATOM 494 C CA . LYS A 1 88 ? 5.663 33.237 35.312 1.00 2.00 67 LYS A CA 1
ATOM 495 C C . LYS A 1 88 ? 6.078 34.468 36.099 1.00 2.00 67 LYS A C 1
ATOM 496 O O . LYS A 1 88 ? 5.232 35.306 36.404 1.00 2.00 67 LYS A O 1
ATOM 502 N N . GLU A 1 89 ? 7.362 34.563 36.437 1.00 2.00 68 GLU A N 1
ATOM 503 C CA . GLU A 1 89 ? 7.867 35.700 37.181 1.00 2.00 68 GLU A CA 1
ATOM 504 C C . GLU A 1 89 ? 8.000 36.888 36.277 1.00 2.00 68 GLU A C 1
ATOM 505 O O . GLU A 1 89 ? 7.920 36.768 35.043 1.00 2.00 68 GLU A O 1
ATOM 511 N N . TYR A 1 90 ? 8.158 38.051 36.879 1.00 2.00 69 TYR A N 1
ATOM 512 C CA . TYR A 1 90 ? 8.341 39.248 36.086 1.00 2.00 69 TYR A CA 1
ATOM 513 C C . TYR A 1 90 ? 9.599 39.041 35.214 1.00 2.00 69 TYR A C 1
ATOM 514 O O . TYR A 1 90 ? 10.639 38.667 35.741 1.00 2.00 69 TYR A O 1
ATOM 523 N N . PRO A 1 91 ? 9.492 39.293 33.895 1.00 2.00 70 PRO A N 1
ATOM 524 C CA . PRO A 1 91 ? 10.704 39.246 33.085 1.00 2.19 70 PRO A CA 1
ATOM 525 C C . PRO A 1 91 ? 11.603 40.452 33.307 1.00 2.27 70 PRO A C 1
ATOM 526 O O . PRO A 1 91 ? 11.227 41.419 34.011 1.00 3.27 70 PRO A O 1
ATOM 530 N N . PRO A 1 92 ? 12.820 40.377 32.759 1.00 2.41 71 PRO A N 1
ATOM 531 C CA . PRO A 1 92 ? 13.679 41.539 32.782 1.00 2.53 71 PRO A CA 1
ATOM 532 C C . PRO A 1 92 ? 12.964 42.675 32.085 1.00 2.79 71 PRO A C 1
ATOM 533 O O . PRO A 1 92 ? 12.210 42.440 31.132 1.00 2.65 71 PRO A O 1
ATOM 537 N N . VAL A 1 93 ? 13.170 43.905 32.549 1.00 2.70 72 VAL A N 1
ATOM 538 C CA . VAL A 1 93 ? 12.386 45.025 32.037 1.00 2.15 72 VAL A CA 1
ATOM 539 C C . VAL A 1 93 ? 12.488 45.203 30.472 1.00 2.58 72 VAL A C 1
ATOM 540 O O . VAL A 1 93 ? 11.507 45.594 29.838 1.00 2.57 72 VAL A O 1
ATOM 544 N N . ALA A 1 94 ? 13.654 44.950 29.871 1.00 2.22 73 ALA A N 1
ATOM 545 C CA . ALA A 1 94 ? 13.835 45.080 28.414 1.00 2.01 73 ALA A CA 1
ATOM 546 C C . ALA A 1 94 ? 13.364 43.829 27.684 1.00 2.05 73 ALA A C 1
ATOM 547 O O . ALA A 1 94 ? 13.176 43.844 26.490 1.00 2.50 73 ALA A O 1
ATOM 549 N N . GLY A 1 95 ? 13.153 42.750 28.417 1.00 2.51 74 GLY A N 1
ATOM 550 C CA . GLY A 1 95 ? 12.711 41.474 27.849 1.00 3.15 74 GLY A CA 1
ATOM 551 C C . GLY A 1 95 ? 13.778 40.429 28.020 1.00 2.00 74 GLY A C 1
ATOM 552 O O . GLY A 1 95 ? 14.927 40.764 28.315 1.00 2.33 74 GLY A O 1
ATOM 553 N N . PHE A 1 96 ? 13.431 39.160 27.838 1.00 2.00 75 PHE A N 1
ATOM 554 C CA . PHE A 1 96 ? 14.457 38.104 27.923 1.00 2.00 75 PHE A CA 1
ATOM 555 C C . PHE A 1 96 ? 15.582 38.308 26.899 1.00 2.00 75 PHE A C 1
ATOM 556 O O . PHE A 1 96 ? 15.301 38.471 25.719 1.00 2.00 75 PHE A O 1
ATOM 564 N N . PRO A 1 97 ? 16.844 38.184 27.323 1.00 2.00 76 PRO A N 1
ATOM 565 C CA . PRO A 1 97 ? 17.939 38.327 26.340 1.00 2.00 76 PRO A CA 1
ATOM 566 C C . PRO A 1 97 ? 17.825 37.426 25.121 1.00 2.00 76 PRO A C 1
ATOM 567 O O . PRO A 1 97 ? 18.059 37.896 24.028 1.00 2.00 76 PRO A O 1
ATOM 571 N N . LEU A 1 98 ? 17.460 36.148 25.298 1.00 2.00 77 LEU A N 1
ATOM 572 C CA . LEU A 1 98 ? 17.209 35.247 24.145 1.00 2.17 77 LEU A CA 1
ATOM 573 C C . LEU A 1 98 ? 16.148 35.765 23.169 1.00 2.00 77 LEU A C 1
ATOM 574 O O . LEU A 1 98 ? 16.314 35.633 21.979 1.00 2.33 77 LEU A O 1
ATOM 579 N N . PHE A 1 99 ? 15.070 36.357 23.673 1.00 2.10 78 PHE A N 1
ATOM 580 C CA . PHE A 1 99 ? 14.050 36.973 22.837 1.00 2.00 78 PHE A CA 1
ATOM 581 C C . PHE A 1 99 ? 14.640 38.178 22.088 1.00 2.17 78 PHE A C 1
ATOM 582 O O . PHE A 1 99 ? 14.504 38.302 20.862 1.00 2.00 78 PHE A O 1
ATOM 590 N N . LEU A 1 100 ? 15.337 39.039 22.813 1.00 3.19 79 LEU A N 1
ATOM 5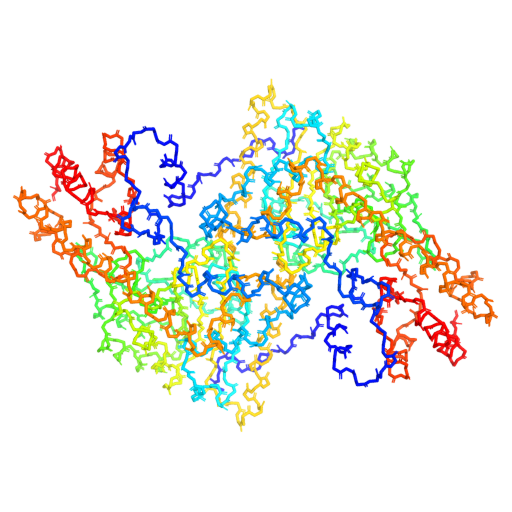91 C CA . LEU A 1 100 ? 15.927 40.239 22.185 1.00 3.29 79 LEU A CA 1
ATOM 592 C C . LEU A 1 100 ? 16.914 39.801 21.088 1.00 3.30 79 LEU A C 1
ATOM 593 O O . LEU A 1 100 ? 16.918 40.330 19.963 1.00 2.00 79 LEU A O 1
ATOM 598 N N . GLU A 1 101 ? 17.726 38.798 21.398 1.00 2.69 80 GLU A N 1
ATOM 599 C CA . GLU A 1 101 ? 18.625 38.254 20.392 1.00 2.79 80 GLU A CA 1
ATOM 600 C C . GLU A 1 101 ? 17.831 37.693 19.211 1.00 2.58 80 GLU A C 1
ATOM 601 O O . GLU A 1 101 ? 18.210 37.925 18.072 1.00 2.00 80 GLU A O 1
ATOM 607 N N . ALA A 1 102 ? 16.748 36.953 19.484 1.00 2.00 81 ALA A N 1
ATOM 608 C CA . ALA A 1 102 ? 15.908 36.391 18.417 1.00 2.00 81 ALA A CA 1
ATOM 609 C C . ALA A 1 102 ? 15.382 37.555 17.542 1.00 2.00 81 ALA A C 1
ATOM 610 O O . ALA A 1 102 ? 15.466 37.518 16.307 1.00 2.30 81 ALA A O 1
ATOM 612 N N . ALA A 1 103 ? 14.880 38.594 18.195 1.00 2.00 82 ALA A N 1
ATOM 613 C CA . ALA A 1 103 ? 14.277 39.736 17.469 1.00 2.00 82 ALA A CA 1
ATOM 614 C C . ALA A 1 103 ? 15.290 40.472 16.605 1.00 2.00 82 ALA A C 1
ATOM 615 O O . ALA A 1 103 ? 15.033 40.757 15.453 1.00 2.00 82 ALA A O 1
ATOM 617 N N . GLN A 1 104 ? 16.456 40.753 17.149 1.00 2.00 83 GLN A N 1
ATOM 618 C CA . GLN A 1 104 ? 17.536 41.333 16.350 1.00 2.00 83 GLN A CA 1
ATOM 619 C C . GLN A 1 104 ? 17.964 40.460 15.177 1.00 2.00 83 GLN A C 1
ATOM 620 O O . GLN A 1 104 ? 18.144 40.962 14.078 1.00 2.00 83 GLN A O 1
ATOM 626 N N . PHE A 1 105 ? 18.151 39.165 15.424 1.00 2.00 84 PHE A N 1
ATOM 627 C CA . PHE A 1 105 ? 18.464 38.231 14.346 1.00 2.00 84 PHE A CA 1
ATOM 628 C C . PHE A 1 105 ? 17.490 38.347 13.196 1.00 2.00 84 PHE A C 1
ATOM 629 O O . PHE A 1 105 ? 17.916 38.422 12.060 1.00 2.00 84 PHE A O 1
ATOM 637 N N . LEU A 1 106 ? 16.189 38.347 13.463 1.00 2.00 85 LEU A N 1
ATOM 638 C CA . LEU A 1 106 ? 15.202 38.315 12.408 1.00 2.00 85 LEU A CA 1
ATOM 639 C C . LEU A 1 106 ? 15.202 39.606 11.615 1.00 2.00 85 LEU A C 1
ATOM 640 O O . LEU A 1 106 ? 15.120 39.583 10.400 1.00 2.00 85 LEU A O 1
ATOM 645 N N . MET A 1 107 ? 15.354 40.734 12.303 1.00 2.00 86 MET A N 1
ATOM 646 C CA . MET A 1 107 ? 15.235 42.029 11.651 1.00 2.00 86 MET A CA 1
ATOM 647 C C . MET A 1 107 ? 16.515 42.398 10.924 1.00 2.00 86 MET A C 1
ATOM 648 O O . MET A 1 107 ? 16.464 42.809 9.759 1.00 2.00 86 MET A O 1
ATOM 653 N N . PHE A 1 108 ? 17.648 42.258 11.619 1.00 2.00 87 PHE A N 1
ATOM 654 C CA . PHE A 1 108 ? 18.942 42.760 11.111 1.00 2.00 87 PHE A CA 1
ATOM 655 C C . PHE A 1 108 ? 19.877 41.704 10.540 1.00 2.00 87 PHE A C 1
ATOM 656 O O . PHE A 1 108 ? 20.919 42.027 9.899 1.00 2.00 87 PHE A O 1
ATOM 664 N N . GLY A 1 109 ? 19.545 40.437 10.726 1.00 2.08 88 GLY A N 1
ATOM 665 C CA . GLY A 1 109 ? 20.470 39.378 10.378 1.00 3.25 88 GLY A CA 1
ATOM 666 C C . GLY A 1 109 ? 21.390 38.879 11.489 1.00 4.50 88 GLY A C 1
ATOM 667 O O . GLY A 1 109 ? 21.507 39.460 12.592 1.00 4.17 88 GLY A O 1
ATOM 668 N N . LYS A 1 110 ? 22.033 37.753 11.197 1.00 5.02 89 LYS A N 1
ATOM 669 C CA . LYS A 1 110 ? 22.843 37.080 12.181 1.00 5.08 89 LYS A CA 1
ATOM 670 C C . LYS A 1 110 ? 24.141 37.843 12.310 1.00 5.50 89 LYS A C 1
ATOM 671 O O . LYS A 1 110 ? 24.745 38.129 11.305 1.00 5.22 89 LYS A O 1
ATOM 677 N N . ASP A 1 111 ? 24.510 38.219 13.540 1.00 7.01 90 ASP A N 1
ATOM 678 C CA . ASP A 1 111 ? 25.715 39.009 13.832 1.00 7.99 90 ASP A CA 1
ATOM 679 C C . ASP A 1 111 ? 25.899 40.195 12.886 1.00 8.02 90 ASP A C 1
ATOM 680 O O . ASP A 1 111 ? 26.979 40.385 12.291 1.00 7.76 90 ASP A O 1
ATOM 685 N N . SER A 1 112 ? 24.865 41.005 12.749 1.00 7.00 91 SER A N 1
ATOM 686 C CA . SER A 1 112 ? 24.937 42.119 11.830 1.00 6.94 91 SER A CA 1
ATOM 687 C C . SER A 1 112 ? 26.118 43.046 12.186 1.00 6.39 91 SER A C 1
ATOM 688 O O . SER A 1 112 ? 26.610 43.054 13.316 1.00 5.23 91 SER A O 1
ATOM 691 N N . LYS A 1 113 ? 26.560 43.796 11.200 1.00 6.64 92 LYS A N 1
ATOM 692 C CA . LYS A 1 113 ? 27.566 44.851 11.406 1.00 7.52 92 LYS A CA 1
ATOM 693 C C . LYS A 1 113 ? 27.086 45.838 12.485 1.00 6.43 92 LYS A C 1
ATOM 694 O O . LYS A 1 113 ? 27.854 46.213 13.352 1.00 6.61 92 LYS A O 1
ATOM 700 N N . ALA A 1 114 ? 25.798 46.197 12.469 1.00 5.54 93 ALA A N 1
ATOM 701 C CA . ALA A 1 114 ? 25.256 47.112 13.469 1.00 4.41 93 ALA A CA 1
ATOM 702 C C . ALA A 1 114 ? 25.363 46.521 14.918 1.00 3.42 93 ALA A C 1
ATOM 703 O O . ALA A 1 114 ? 25.754 47.223 15.862 1.00 2.00 93 ALA A O 1
ATOM 705 N N . ALA A 1 115 ? 25.038 45.241 15.080 1.00 2.00 94 ALA A N 1
ATOM 706 C CA . ALA A 1 115 ? 25.172 44.570 16.378 1.00 2.79 94 ALA A CA 1
ATOM 707 C C . ALA A 1 115 ? 26.623 44.511 16.824 1.00 3.09 94 ALA A C 1
ATOM 708 O O . ALA A 1 115 ? 26.930 44.753 17.989 1.00 3.39 94 ALA A O 1
ATOM 710 N N . GLN A 1 116 ? 27.505 44.136 15.907 1.00 3.31 95 GLN A N 1
ATOM 711 C CA . GLN A 1 116 ? 28.940 44.027 16.199 1.00 4.85 95 GLN A CA 1
ATOM 712 C C . GLN A 1 116 ? 29.537 45.351 16.633 1.00 4.06 95 GLN A C 1
ATOM 713 O O . GLN A 1 116 ? 30.497 45.375 17.405 1.00 4.05 95 GLN A O 1
ATOM 719 N N . GLU A 1 117 ? 28.986 46.449 16.119 1.00 3.12 96 GLU A N 1
ATOM 720 C CA . GLU A 1 117 ? 29.438 47.777 16.503 1.00 2.66 96 GLU A CA 1
ATOM 721 C C . GLU A 1 117 ? 28.735 48.386 17.735 1.00 2.07 96 GLU A C 1
ATOM 722 O O . GLU A 1 117 ? 29.022 49.516 18.108 1.00 2.00 96 GLU A O 1
ATOM 728 N N . GLY A 1 118 ? 27.796 47.668 18.329 1.00 2.00 97 GLY A N 1
ATOM 729 C CA . GLY A 1 118 ? 27.139 48.120 19.559 1.00 2.00 97 GLY A CA 1
ATOM 730 C C . GLY A 1 118 ? 26.068 49.169 19.333 1.00 2.00 97 GLY A C 1
ATOM 731 O O . GLY A 1 118 ? 25.735 49.915 20.245 1.00 2.00 97 GLY A O 1
ATOM 732 N N . ARG A 1 119 ? 25.510 49.195 18.121 1.00 2.00 98 ARG A N 1
ATOM 733 C CA . ARG A 1 119 ? 24.626 50.290 17.675 1.00 2.00 98 ARG A CA 1
ATOM 734 C C . ARG A 1 119 ? 23.146 50.039 17.940 1.00 2.00 98 ARG A C 1
ATOM 735 O O . ARG A 1 119 ? 22.359 50.966 17.826 1.00 2.00 98 ARG A O 1
ATOM 743 N N . ILE A 1 120 ? 22.778 48.803 18.318 1.00 2.00 99 ILE A N 1
ATOM 744 C CA . ILE A 1 120 ? 21.374 48.435 18.470 1.00 2.00 99 ILE A CA 1
ATOM 745 C C . ILE A 1 120 ? 20.877 48.428 19.910 1.00 2.00 99 ILE A C 1
ATOM 746 O O . ILE A 1 120 ? 21.395 47.672 20.763 1.00 2.00 99 ILE A O 1
ATOM 751 N N . ALA A 1 121 ? 19.858 49.249 20.170 1.00 2.00 100 ALA A N 1
ATOM 752 C CA . ALA A 1 121 ? 19.197 49.311 21.451 1.00 2.00 100 ALA A CA 1
ATOM 753 C C . ALA A 1 121 ? 17.832 48.638 21.308 1.00 2.14 100 ALA A C 1
ATOM 754 O O . ALA A 1 121 ? 17.012 49.127 20.548 1.00 2.73 100 ALA A O 1
ATOM 756 N N . SER A 1 122 ? 17.609 47.505 21.993 1.00 2.00 101 SER A N 1
ATOM 757 C CA . SER A 1 122 ? 16.412 46.705 21.781 1.00 2.00 101 SER A CA 1
ATOM 758 C C . SER A 1 122 ? 15.646 46.598 23.058 1.00 2.00 101 SER A C 1
ATOM 759 O O . SER A 1 122 ? 16.232 46.395 24.129 1.00 2.00 101 SER A O 1
ATOM 762 N N . CYS A 1 123 ? 14.333 46.750 22.963 1.00 2.00 102 CYS A N 1
ATOM 763 C CA . CYS A 1 123 ? 13.464 46.591 24.134 1.00 2.00 102 CYS A CA 1
ATOM 764 C C . CYS A 1 123 ? 12.158 45.948 23.697 1.00 2.00 102 CYS A C 1
ATOM 765 O O . CYS A 1 123 ? 11.486 46.458 22.794 1.00 2.00 102 CYS A O 1
ATOM 768 N N . GLN A 1 124 ? 11.815 44.835 24.337 1.00 2.00 103 GLN A N 1
ATOM 769 C CA . GLN A 1 124 ? 10.532 44.217 24.131 1.00 2.00 103 GLN A CA 1
ATOM 770 C C . GLN A 1 124 ? 9.420 45.202 24.362 1.00 2.12 103 GLN A C 1
ATOM 771 O O . GLN A 1 124 ? 9.489 46.049 25.273 1.00 2.00 103 GLN A O 1
ATOM 777 N N . SER A 1 125 ? 8.399 45.099 23.533 1.00 2.00 104 SER A N 1
ATOM 778 C CA . SER A 1 125 ? 7.209 45.897 23.747 1.00 2.27 104 SER A CA 1
ATOM 779 C C . SER A 1 125 ? 5.966 45.129 23.385 1.00 2.19 104 SER A C 1
ATOM 780 O O . SER A 1 125 ? 6.052 43.970 23.035 1.00 2.00 104 SER A O 1
ATOM 783 N N . LEU A 1 126 ? 4.799 45.758 23.534 1.00 2.47 105 LEU A N 1
ATOM 784 C CA . LEU A 1 126 ? 3.538 45.076 23.327 1.00 2.39 105 LEU A CA 1
ATOM 785 C C . LEU A 1 126 ? 3.163 45.057 21.835 1.00 3.30 105 LEU A C 1
ATOM 786 O O . LEU A 1 126 ? 2.345 45.855 21.355 1.00 2.64 105 LEU A O 1
ATOM 791 N N . SER A 1 127 ? 3.803 44.134 21.125 1.00 2.69 106 SER A N 1
ATOM 792 C CA . SER A 1 127 ? 3.678 43.977 19.683 1.00 2.45 106 SER A CA 1
ATOM 793 C C . SER A 1 127 ? 3.932 45.279 18.937 1.00 2.17 106 SER A C 1
ATOM 794 O O . SER A 1 127 ? 4.572 46.210 19.461 1.00 3.16 106 SER A O 1
ATOM 797 N N . GLY A 1 128 ? 3.414 45.356 17.720 1.00 2.00 107 GLY A N 1
ATOM 798 C CA . GLY A 1 128 ? 3.626 46.518 16.889 1.00 2.03 107 GLY A CA 1
ATOM 799 C C . GLY A 1 128 ? 3.137 47.809 17.506 1.00 2.00 107 GLY A C 1
ATOM 800 O O . GLY A 1 128 ? 3.828 48.833 17.470 1.00 2.00 107 GLY A O 1
ATOM 801 N N . THR A 1 129 ? 1.897 47.773 17.973 1.00 2.39 108 THR A N 1
ATOM 802 C CA . THR A 1 129 ? 1.249 48.970 18.492 1.00 2.00 108 THR A CA 1
ATOM 803 C C . THR A 1 129 ? 2.015 49.517 19.674 1.00 2.00 108 THR A C 1
ATOM 804 O O . THR A 1 129 ? 2.230 50.740 19.759 1.00 2.00 108 THR A O 1
ATOM 808 N N . GLY A 1 130 ? 2.364 48.631 20.611 1.00 2.00 109 GLY A N 1
ATOM 809 C CA . GLY A 1 130 ? 3.052 49.032 21.837 1.00 2.00 109 GLY A CA 1
ATOM 810 C C . GLY A 1 130 ? 4.467 49.496 21.528 1.00 2.00 109 GLY A C 1
ATOM 811 O O . GLY A 1 130 ? 5.015 50.358 22.218 1.00 2.00 109 GLY A O 1
ATOM 812 N N . SER A 1 131 ? 5.045 48.925 20.473 1.00 2.00 110 SER A N 1
ATOM 813 C CA . SER A 1 131 ? 6.381 49.354 20.009 1.00 2.00 110 SER A CA 1
ATOM 814 C C . SER A 1 131 ? 6.292 50.772 19.418 1.00 2.00 110 SER A C 1
ATOM 815 O O . SER A 1 131 ? 7.117 51.621 19.747 1.00 2.41 110 SER A O 1
ATOM 818 N N . LEU A 1 132 ? 5.240 51.058 18.638 1.00 2.00 111 LEU A N 1
ATOM 819 C CA . LEU A 1 132 ? 5.025 52.404 18.076 1.00 2.00 111 LEU A CA 1
ATOM 820 C C . LEU A 1 132 ? 4.769 53.415 19.151 1.00 2.00 111 LEU A C 1
ATOM 821 O O . LEU A 1 132 ? 5.311 54.502 19.102 1.00 2.44 111 LEU A O 1
ATOM 826 N N . HIS A 1 133 ? 3.863 53.099 20.067 1.00 2.00 112 HIS A N 1
ATOM 827 C CA . HIS A 1 133 ? 3.629 53.972 21.197 1.00 2.00 112 HIS A CA 1
ATOM 828 C C . HIS A 1 133 ? 4.940 54.408 21.882 1.00 2.00 112 HIS A C 1
ATOM 829 O O . HIS A 1 133 ? 5.207 55.606 22.002 1.00 2.00 112 HIS A O 1
ATOM 836 N N . ILE A 1 134 ? 5.712 53.432 22.331 1.00 2.00 113 ILE A N 1
ATOM 837 C CA . ILE A 1 134 ? 6.928 53.700 23.113 1.00 2.00 113 ILE A CA 1
ATOM 838 C C . ILE A 1 134 ? 7.990 54.403 22.261 1.00 2.00 113 ILE A C 1
ATOM 839 O O . ILE A 1 134 ? 8.675 55.318 22.748 1.00 2.00 113 ILE A O 1
ATOM 844 N N . GLY A 1 135 ? 8.067 54.023 20.987 1.00 2.00 114 GLY A N 1
ATOM 845 C CA . GLY A 1 135 ? 9.025 54.622 20.073 1.00 2.00 114 GLY A CA 1
ATOM 846 C C . GLY A 1 135 ? 8.645 56.061 19.697 1.00 2.00 114 GLY A C 1
ATOM 847 O O . GLY A 1 135 ? 9.496 56.968 19.711 1.00 2.00 114 GLY A O 1
ATOM 848 N N . PHE A 1 136 ? 7.357 56.302 19.458 1.00 2.00 115 PHE A N 1
ATOM 849 C CA . PHE A 1 136 ? 6.857 57.685 19.245 1.00 2.00 115 PHE A CA 1
ATOM 850 C C . PHE A 1 136 ? 7.159 58.589 20.455 1.00 2.00 115 PHE A C 1
ATOM 851 O O . PHE A 1 136 ? 7.657 59.740 20.317 1.00 2.45 115 PHE A O 1
ATOM 859 N N . GLU A 1 137 ? 6.829 58.098 21.645 1.00 2.00 116 GLU A N 1
ATOM 860 C CA . GLU A 1 137 ? 7.079 58.830 22.866 1.00 2.00 116 GLU A CA 1
ATOM 861 C C . GLU A 1 137 ? 8.581 58.999 23.105 1.00 2.00 116 GLU A C 1
ATOM 862 O O . GLU A 1 137 ? 9.031 60.065 23.538 1.00 2.00 116 GLU A O 1
ATOM 868 N N . PHE A 1 138 ? 9.356 57.977 22.788 1.00 2.05 117 PHE A N 1
ATOM 869 C CA . PHE A 1 138 ? 10.827 58.056 22.925 1.00 2.00 117 PHE A CA 1
ATOM 870 C C . PHE A 1 138 ? 11.373 59.272 22.161 1.00 2.00 117 PHE A C 1
ATOM 871 O O . PHE A 1 138 ? 12.155 60.054 22.672 1.00 2.00 117 PHE A O 1
ATOM 879 N N . LEU A 1 139 ? 10.947 59.421 20.919 1.00 2.31 118 LEU A N 1
ATOM 880 C CA . LEU A 1 139 ? 11.427 60.515 20.090 1.00 2.00 118 LEU A CA 1
ATOM 881 C C . LEU A 1 139 ? 10.816 61.844 20.487 1.00 2.00 118 LEU A C 1
ATOM 882 O O . LEU A 1 139 ? 11.514 62.880 20.447 1.00 2.16 118 LEU A O 1
ATOM 887 N N . HIS A 1 140 ? 9.538 61.859 20.865 1.00 2.00 119 HIS A N 1
ATOM 888 C CA . HIS A 1 140 ? 8.911 63.118 21.244 1.00 2.44 119 HIS A CA 1
ATOM 889 C C . HIS A 1 140 ? 9.532 63.702 22.518 1.00 2.00 119 HIS A C 1
ATOM 890 O O . HIS A 1 140 ? 9.637 64.931 22.688 1.00 2.00 119 HIS A O 1
ATOM 897 N N . LEU A 1 141 ? 9.929 62.825 23.426 1.00 2.00 120 LEU A N 1
ATOM 898 C CA . LEU A 1 141 ? 10.627 63.231 24.651 1.00 2.00 120 LEU A CA 1
ATOM 899 C C . LEU A 1 141 ? 12.046 63.708 24.347 1.00 2.21 120 LEU A C 1
ATOM 900 O O . LEU A 1 141 ? 12.455 64.757 24.843 1.00 2.92 120 LEU A O 1
ATOM 905 N N . TRP A 1 142 ? 12.783 62.964 23.511 1.00 2.28 121 TRP A N 1
ATOM 906 C CA . TRP A 1 142 ? 14.188 63.281 23.230 1.00 2.00 121 TRP A CA 1
ATOM 907 C C . TRP A 1 142 ? 14.405 64.454 22.267 1.00 2.67 121 TRP A C 1
ATOM 908 O O . TRP A 1 142 ? 15.364 65.225 22.439 1.00 2.65 121 TRP A O 1
ATOM 919 N N . MET A 1 143 ? 13.569 64.540 21.245 1.00 2.23 122 MET A N 1
ATOM 920 C CA . MET A 1 143 ? 13.692 65.516 20.188 1.00 4.50 122 MET A CA 1
ATOM 921 C C . MET A 1 143 ? 12.337 66.206 19.970 1.00 4.94 122 MET A C 1
ATOM 922 O O . MET A 1 143 ? 11.729 66.088 18.899 1.00 4.02 122 MET A O 1
ATOM 927 N N . PRO A 1 144 ? 11.884 66.971 20.983 1.00 5.34 123 PRO A N 1
ATOM 928 C CA . PRO A 1 144 ? 10.532 67.525 20.910 1.00 6.14 123 PRO A CA 1
ATOM 929 C C . PRO A 1 144 ? 10.295 68.459 19.732 1.00 7.37 123 PRO A C 1
ATOM 930 O O . PRO A 1 144 ? 9.146 68.708 19.393 1.00 7.84 123 PRO A O 1
ATOM 934 N N . LYS A 1 145 ? 11.350 68.983 19.125 1.00 6.96 124 LYS A N 1
ATOM 935 C CA . LYS A 1 145 ? 11.167 69.954 18.072 1.00 8.40 124 LYS A CA 1
ATOM 936 C C . LYS A 1 145 ? 11.137 69.315 16.693 1.00 8.06 124 LYS A C 1
ATOM 937 O O . LYS A 1 145 ? 10.810 69.999 15.727 1.00 8.54 124 LYS A O 1
ATOM 943 N N . ALA A 1 146 ? 11.450 68.028 16.599 1.00 7.00 125 ALA A N 1
ATOM 944 C CA . ALA A 1 146 ? 11.518 67.349 15.304 1.00 7.52 125 ALA A CA 1
ATOM 945 C C . ALA A 1 146 ? 10.140 67.120 14.707 1.00 7.41 125 ALA A C 1
ATOM 946 O O . ALA A 1 146 ? 9.242 66.602 15.373 1.00 8.01 125 ALA A O 1
ATOM 948 N N . GLU A 1 147 ? 9.995 67.479 13.436 1.00 6.64 126 GLU A N 1
ATOM 949 C CA . GLU A 1 147 ? 8.760 67.225 12.716 1.00 7.08 126 GLU A CA 1
ATOM 950 C C . GLU A 1 147 ? 8.647 65.747 12.422 1.00 6.08 126 GLU A C 1
ATOM 951 O O . GLU A 1 147 ? 9.651 65.103 12.140 1.00 5.98 126 GLU A O 1
ATOM 957 N N . PHE A 1 148 ? 7.425 65.222 12.500 1.00 5.00 127 PHE A N 1
ATOM 958 C CA . PHE A 1 148 ? 7.137 63.813 12.238 1.00 5.19 127 PHE A CA 1
ATOM 959 C C . PHE A 1 148 ? 6.294 63.705 10.969 1.00 4.75 127 PHE A C 1
ATOM 960 O O . PHE A 1 148 ? 5.243 64.356 10.885 1.00 5.25 127 PHE A O 1
ATOM 968 N N . TYR A 1 149 ? 6.730 62.888 10.014 1.00 3.73 128 TYR A N 1
ATOM 969 C CA . TYR A 1 149 ? 6.097 62.793 8.690 1.00 3.43 128 TYR A CA 1
ATOM 970 C C . TYR A 1 149 ? 5.500 61.397 8.445 1.00 4.32 128 TYR A C 1
ATOM 971 O O . TYR A 1 149 ? 6.187 60.382 8.564 1.00 4.80 128 TYR A O 1
ATOM 980 N N . MET A 1 150 ? 4.209 61.342 8.162 1.00 3.70 129 MET A N 1
ATOM 981 C CA . MET A 1 150 ? 3.557 60.087 7.836 1.00 4.16 129 MET A CA 1
ATOM 982 C C . MET A 1 150 ? 3.396 59.980 6.335 1.00 2.70 129 MET A C 1
ATOM 983 O O . MET A 1 150 ? 3.257 60.998 5.681 1.00 2.00 129 MET A O 1
ATOM 988 N N . PRO A 1 151 ? 3.398 58.750 5.771 1.00 2.00 130 PRO A N 1
ATOM 989 C CA . PRO A 1 151 ? 2.956 58.657 4.377 1.00 2.00 130 PRO A CA 1
ATOM 990 C C . PRO A 1 151 ? 1.483 59.120 4.256 1.00 3.06 130 PRO A C 1
ATOM 991 O O . PRO A 1 151 ? 0.705 58.988 5.246 1.00 2.19 130 PRO A O 1
ATOM 995 N N . SER A 1 152 ? 1.104 59.687 3.099 1.00 2.95 131 SER A N 1
ATOM 996 C CA . SER A 1 152 ? -0.234 60.279 2.939 1.00 4.09 131 SER A CA 1
ATOM 997 C C . SER A 1 152 ? -1.395 59.261 3.037 1.00 4.59 131 SER A C 1
ATOM 998 O O . SER A 1 152 ? -2.550 59.644 3.291 1.00 3.44 131 SER A O 1
ATOM 1001 N N . THR A 1 153 ? -1.071 57.987 2.810 1.00 4.43 132 THR A N 1
ATOM 1002 C CA . THR A 1 153 ? -1.927 56.868 3.141 1.00 5.03 132 THR A CA 1
ATOM 1003 C C . THR A 1 153 ? -1.123 55.975 4.071 1.00 3.55 132 THR A C 1
ATOM 1004 O O . THR A 1 153 ? 0.043 55.680 3.794 1.00 2.27 132 THR A O 1
ATOM 1008 N N . THR A 1 154 ? -1.740 55.563 5.187 1.00 3.14 133 THR A N 1
ATOM 1009 C CA . THR A 1 154 ? -1.068 54.773 6.224 1.00 3.12 133 THR A CA 1
ATOM 1010 C C . THR A 1 154 ? -2.086 54.025 7.076 1.00 4.01 133 THR A C 1
ATOM 1011 O O . THR A 1 154 ? -3.294 54.163 6.899 1.00 3.15 133 THR A O 1
ATOM 1015 N N . TRP A 1 155 ? -1.606 53.218 8.003 1.00 5.22 134 TRP A N 1
ATOM 1016 C CA . TRP A 1 155 ? -2.490 52.477 8.888 1.00 5.85 134 TRP A CA 1
ATOM 1017 C C . TRP A 1 155 ? -3.238 53.455 9.800 1.00 6.15 134 TRP A C 1
ATOM 1018 O O . TRP A 1 155 ? -2.574 54.234 10.519 1.00 5.15 134 TRP A O 1
ATOM 1029 N N . PRO A 1 156 ? -4.605 53.414 9.789 1.00 6.11 135 PRO A N 1
ATOM 1030 C CA . PRO A 1 156 ? -5.377 54.394 10.533 1.00 5.53 135 PRO A CA 1
ATOM 1031 C C . PRO A 1 156 ? -4.943 54.567 11.971 1.00 4.74 135 PRO A C 1
ATOM 1032 O O . PRO A 1 156 ? -4.893 55.700 12.471 1.00 4.56 135 PRO A O 1
ATOM 1036 N N . ASN A 1 157 ? -4.575 53.474 12.634 1.00 4.23 136 ASN A N 1
ATOM 1037 C CA . ASN A 1 157 ? -4.238 53.590 14.043 1.00 3.85 136 ASN A CA 1
ATOM 1038 C C . ASN A 1 157 ? -2.979 54.399 14.303 1.00 3.34 136 ASN A C 1
ATOM 1039 O O . ASN A 1 157 ? -2.781 54.877 15.456 1.00 2.51 136 ASN A O 1
ATOM 1044 N N . HIS A 1 158 ? -2.129 54.551 13.277 1.00 2.00 137 HIS A N 1
ATOM 1045 C CA . HIS A 1 158 ? -0.980 55.414 13.399 1.00 2.78 137 HIS A CA 1
ATOM 1046 C C . HIS A 1 158 ? -1.400 56.831 13.844 1.00 2.00 137 HIS A C 1
ATOM 1047 O O . HIS A 1 158 ? -0.694 57.453 14.655 1.00 2.00 137 HIS A O 1
ATOM 1054 N N . TYR A 1 159 ? -2.510 57.338 13.316 1.00 2.00 138 TYR A N 1
ATOM 1055 C CA . TYR A 1 159 ? -2.948 58.699 13.657 1.00 2.36 138 TYR A CA 1
ATOM 1056 C C . TYR A 1 159 ? -3.291 58.768 15.131 1.00 2.59 138 TYR A C 1
ATOM 1057 O O . TYR A 1 159 ? -3.042 59.767 15.771 1.00 2.45 138 TYR A O 1
ATOM 1066 N N . GLY A 1 160 ? -3.888 57.708 15.656 1.00 2.25 139 GLY A N 1
ATOM 1067 C CA . GLY A 1 160 ? -4.295 57.700 17.068 1.00 3.06 139 GLY A CA 1
ATOM 1068 C C . GLY A 1 160 ? -3.133 57.499 18.024 1.00 2.59 139 GLY A C 1
ATOM 1069 O O . GLY A 1 160 ? -3.088 58.087 19.087 1.00 2.96 139 GLY A O 1
ATOM 1070 N N . ILE A 1 161 ? -2.218 56.610 17.655 1.00 3.11 140 ILE A N 1
ATOM 1071 C CA . ILE A 1 161 ? -1.011 56.377 18.417 1.00 2.64 140 ILE A CA 1
ATOM 1072 C C . ILE A 1 161 ? -0.295 57.707 18.490 1.00 2.48 140 ILE A C 1
ATOM 1073 O O . ILE A 1 161 ? 0.122 58.143 19.567 1.00 2.00 140 ILE A O 1
ATOM 1078 N N . TYR A 1 162 ? -0.188 58.364 17.333 1.00 2.26 141 TYR A N 1
ATOM 1079 C CA . TYR A 1 162 ? 0.409 59.692 17.271 1.00 2.30 141 TYR A CA 1
ATOM 1080 C C . TYR A 1 162 ? -0.330 60.700 18.151 1.00 2.62 141 TYR A C 1
ATOM 1081 O O . TYR A 1 162 ? 0.309 61.461 18.899 1.00 2.25 141 TYR A O 1
ATOM 1090 N N . ASP A 1 163 ? -1.666 60.723 18.078 1.00 2.00 142 ASP A N 1
ATOM 1091 C CA . ASP A 1 163 ? -2.392 61.731 18.834 1.00 2.73 142 ASP A CA 1
ATOM 1092 C C . ASP A 1 163 ? -2.161 61.587 20.327 1.00 2.10 142 ASP A C 1
ATOM 1093 O O . ASP A 1 163 ? -1.995 62.570 21.048 1.00 3.14 142 ASP A O 1
ATOM 1098 N N . LYS A 1 164 ? -2.141 60.361 20.829 1.00 2.00 143 LYS A N 1
ATOM 1099 C CA . LYS A 1 164 ? -1.988 60.237 22.279 1.00 2.00 143 LYS A CA 1
ATOM 1100 C C . LYS A 1 164 ? -0.589 60.714 22.753 1.00 2.34 143 LYS A C 1
ATOM 1101 O O . LYS A 1 164 ? -0.493 61.245 23.875 1.00 2.71 143 LYS A O 1
ATOM 1107 N N . VAL A 1 165 ? 0.471 60.553 21.929 1.00 2.11 144 VAL A N 1
ATOM 1108 C CA . VAL A 1 165 ? 1.825 60.973 22.335 1.00 2.15 144 VAL A CA 1
ATOM 1109 C C . VAL A 1 165 ? 2.050 62.481 22.089 1.00 4.04 144 VAL A C 1
ATOM 1110 O O . VAL A 1 165 ? 2.556 63.184 22.950 1.00 2.96 144 VAL A O 1
ATOM 1114 N N . PHE A 1 166 ? 1.654 62.969 20.925 1.00 4.81 145 PHE A N 1
ATOM 1115 C CA . PHE A 1 166 ? 2.106 64.294 20.467 1.00 5.41 145 PHE A CA 1
ATOM 1116 C C . PHE A 1 166 ? 1.023 65.330 20.672 1.00 6.17 145 PHE A C 1
ATOM 1117 O O . PHE A 1 166 ? 1.340 66.496 20.842 1.00 5.64 145 PHE A O 1
ATOM 1125 N N . ASN A 1 167 ? -0.239 64.886 20.690 1.00 7.80 146 ASN A N 1
ATOM 1126 C CA . ASN A 1 167 ? -1.423 65.769 20.621 1.00 10.03 146 ASN A CA 1
ATOM 1127 C C . ASN A 1 167 ? -1.513 66.388 19.224 1.00 11.51 146 ASN A C 1
ATOM 1128 O O . ASN A 1 167 ? -0.853 67.396 18.939 1.00 12.25 146 ASN A O 1
ATOM 1133 N N . LYS A 1 168 ? -2.324 65.748 18.370 1.00 13.47 147 LYS A N 1
ATOM 1134 C CA . LYS A 1 168 ? -2.632 66.212 17.014 1.00 15.49 147 LYS A CA 1
ATOM 1135 C C . LYS A 1 168 ? -2.870 67.690 16.885 1.00 16.00 147 LYS A C 1
ATOM 1136 O O . LYS A 1 168 ? -2.519 68.262 15.862 1.00 17.84 147 LYS A O 1
ATOM 1142 N N . LEU A 1 169 ? -3.530 68.293 17.862 1.00 16.39 148 LEU A N 1
ATOM 1143 C CA . LEU A 1 169 ? -3.966 69.687 17.712 1.00 16.84 148 LEU A CA 1
ATOM 1144 C C . LEU A 1 169 ? -2.881 70.692 18.088 1.00 16.62 148 LEU A C 1
ATOM 1145 O O . LEU A 1 169 ? -2.828 71.782 17.490 1.00 17.39 148 LEU A O 1
ATOM 1150 N N . LYS A 1 170 ? -2.060 70.355 19.089 1.00 15.39 149 LYS A N 1
ATOM 1151 C CA . LYS A 1 170 ? -0.910 71.170 19.478 1.00 15.20 149 LYS A CA 1
ATOM 1152 C C . LYS A 1 170 ? 0.287 70.967 18.530 1.00 14.16 149 LYS A C 1
ATOM 1153 O O . LYS A 1 170 ? 0.953 71.926 18.167 1.00 12.18 149 LYS A O 1
ATOM 1159 N N . VAL A 1 171 ? 0.568 69.702 18.177 1.00 13.17 150 VAL A N 1
ATOM 1160 C CA . VAL A 1 171 ? 1.722 69.320 17.344 1.00 12.75 150 VAL A CA 1
ATOM 1161 C C . VAL A 1 171 ? 1.258 68.388 16.217 1.00 12.11 150 VAL A C 1
ATOM 1162 O O . VAL A 1 171 ? 1.398 67.174 16.316 1.00 11.44 150 VAL A O 1
ATOM 1166 N N . PRO A 1 172 ? 0.662 68.962 15.158 1.00 11.39 151 PRO A N 1
ATOM 1167 C CA . PRO A 1 172 ? 0.225 68.142 14.031 1.00 10.83 151 PRO A CA 1
ATOM 1168 C C . PRO A 1 172 ? 1.370 67.368 13.363 1.00 9.69 151 PRO A C 1
ATOM 1169 O O . PRO A 1 172 ? 2.497 67.848 13.309 1.00 8.33 151 PRO A O 1
ATOM 1173 N N . TYR A 1 173 ? 1.071 66.166 12.878 1.00 8.42 152 TYR A N 1
ATOM 1174 C CA . TYR A 1 173 ? 2.002 65.447 12.034 1.00 7.52 152 TYR A CA 1
ATOM 1175 C C . TYR A 1 173 ? 1.990 66.093 10.654 1.00 5.92 152 TYR A C 1
ATOM 1176 O O . TYR A 1 173 ? 0.983 66.713 10.276 1.00 4.80 152 TYR A O 1
ATOM 1185 N N . LYS A 1 174 ? 3.097 65.947 9.914 1.00 4.46 153 LYS A N 1
ATOM 1186 C CA . LYS A 1 174 ? 3.162 66.246 8.479 1.00 3.49 153 LYS A CA 1
ATOM 1187 C C . LYS A 1 174 ? 3.071 64.965 7.639 1.00 3.57 153 LYS A C 1
ATOM 1188 O O . LYS A 1 174 ? 3.086 63.832 8.184 1.00 2.67 153 LYS A O 1
ATOM 1190 N N . GLU A 1 175 ? 2.953 65.154 6.315 1.00 2.93 154 GLU A N 1
ATOM 1191 C CA . GLU A 1 175 ? 2.812 64.058 5.414 1.00 3.35 154 GLU A CA 1
ATOM 1192 C C . GLU A 1 175 ? 3.846 64.169 4.297 1.00 3.03 154 GLU A C 1
ATOM 1193 O O . GLU A 1 175 ? 4.244 65.265 3.899 1.00 2.00 154 GLU A O 1
ATOM 1199 N N . TYR A 1 176 ? 4.258 63.023 3.794 1.00 2.00 155 TYR A N 1
ATOM 1200 C CA . TYR A 1 176 ? 4.987 62.972 2.537 1.00 2.10 155 TYR A CA 1
ATOM 1201 C C . TYR A 1 176 ? 4.106 62.263 1.523 1.00 2.82 155 TYR A C 1
ATOM 1202 O O . TYR A 1 176 ? 3.280 61.424 1.888 1.00 2.42 155 TYR A O 1
ATOM 1211 N N . THR A 1 177 ? 4.263 62.630 0.256 1.00 3.17 156 THR A N 1
ATOM 1212 C CA . THR A 1 177 ? 3.473 62.045 -0.795 1.00 3.18 156 THR A CA 1
ATOM 1213 C C . THR A 1 177 ? 3.769 60.548 -0.874 1.00 3.71 156 THR A C 1
ATOM 1214 O O . THR A 1 177 ? 4.935 60.113 -0.930 1.00 3.63 156 THR A O 1
ATOM 1218 N N . TYR A 1 178 ? 2.696 59.784 -0.888 1.00 3.26 157 TYR A N 1
ATOM 1219 C CA . TYR A 1 178 ? 2.800 58.359 -1.119 1.00 4.09 157 TYR A CA 1
ATOM 1220 C C . TYR A 1 178 ? 2.095 57.999 -2.437 1.00 4.25 157 TYR A C 1
ATOM 1221 O O . TYR A 1 178 ? 2.764 58.047 -3.468 1.00 4.95 157 TYR A O 1
ATOM 1230 N N . LEU A 1 179 ? 0.795 57.680 -2.455 1.00 4.70 158 LEU A N 1
ATOM 1231 C CA . LEU A 1 179 ? 0.096 57.337 -3.719 1.00 5.77 158 LEU A CA 1
ATOM 1232 C C . LEU A 1 179 ? -0.243 58.567 -4.529 1.00 7.44 158 LEU A C 1
ATOM 1233 O O . LEU A 1 179 ? -0.341 59.665 -3.979 1.00 6.82 158 LEU A O 1
ATOM 1238 N N . ARG A 1 180 ? -0.500 58.366 -5.819 1.00 9.17 159 ARG A N 1
ATOM 1239 C CA . ARG A 1 180 ? -0.810 59.457 -6.763 1.00 10.92 159 ARG A CA 1
ATOM 1240 C C . ARG A 1 180 ? -2.086 60.173 -6.442 1.00 11.91 159 ARG A C 1
ATOM 1241 O O . ARG A 1 180 ? -3.058 59.548 -6.041 1.00 12.87 159 ARG A O 1
ATOM 1249 N N . LYS A 1 181 ? -2.101 61.473 -6.711 1.00 13.40 160 LYS A N 1
ATOM 1250 C CA . LYS A 1 181 ? -3.292 62.290 -6.502 1.00 14.35 160 LYS A CA 1
ATOM 1251 C C . LYS A 1 181 ? -4.530 61.645 -7.136 1.00 15.14 160 LYS A C 1
ATOM 1252 O O . LYS A 1 181 ? -5.573 61.534 -6.470 1.00 16.34 160 LYS A O 1
ATOM 1254 N N . ASP A 1 182 ? -4.416 61.205 -8.390 1.00 15.29 161 ASP A N 1
ATOM 1255 C CA . ASP A 1 182 ? -5.579 60.688 -9.131 1.00 15.91 161 ASP A CA 1
ATOM 1256 C C . ASP A 1 182 ? -6.221 59.399 -8.574 1.00 16.30 161 ASP A C 1
ATOM 1257 O O . ASP A 1 182 ? -7.206 58.925 -9.142 1.00 18.05 161 ASP A O 1
ATOM 1262 N N . GLY A 1 183 ? -5.691 58.850 -7.480 1.00 15.74 162 GLY A N 1
ATOM 1263 C CA . GLY A 1 183 ? -6.261 57.651 -6.849 1.00 15.29 162 GLY A CA 1
ATOM 1264 C C . GLY A 1 183 ? -5.688 56.329 -7.373 1.00 14.37 162 GLY A C 1
ATOM 1265 O O . GLY A 1 183 ? -5.953 55.264 -6.806 1.00 16.03 162 GLY A O 1
ATOM 1266 N N . GLU A 1 184 ? -4.894 56.371 -8.436 1.00 12.24 163 GLU A N 1
ATOM 1267 C CA . GLU A 1 184 ? -4.369 55.137 -9.014 1.00 10.77 163 GLU A CA 1
ATOM 1268 C C . GLU A 1 184 ? -3.300 54.560 -8.101 1.00 9.10 163 GLU A C 1
ATOM 1269 O O . GLU A 1 184 ? -2.628 55.311 -7.394 1.00 7.03 163 GLU A O 1
ATOM 1275 N N . LEU A 1 185 ? -3.171 53.225 -8.111 1.00 8.00 164 LEU A N 1
ATOM 1276 C CA . LEU A 1 185 ? -2.285 52.499 -7.182 1.00 6.63 164 LEU A CA 1
ATOM 1277 C C . LEU A 1 185 ? -0.833 52.498 -7.656 1.00 6.42 164 LEU A C 1
ATOM 1278 O O . LEU A 1 185 ? -0.283 51.467 -8.075 1.00 5.31 164 LEU A O 1
ATOM 1283 N N . GLU A 1 186 ? -0.219 53.670 -7.584 1.00 5.46 165 GLU A N 1
ATOM 1284 C CA . GLU A 1 186 ? 1.195 53.827 -7.892 1.00 5.55 165 GLU A CA 1
ATOM 1285 C C . GLU A 1 186 ? 1.711 54.955 -7.003 1.00 4.45 165 GLU A C 1
ATOM 1286 O O . GLU A 1 186 ? 0.996 55.923 -6.772 1.00 4.51 165 GLU A O 1
ATOM 1292 N N . ILE A 1 187 ? 2.914 54.796 -6.474 1.00 4.13 166 ILE A N 1
ATOM 1293 C CA . ILE A 1 187 ? 3.555 55.822 -5.677 1.00 3.32 166 ILE A CA 1
ATOM 1294 C C . ILE A 1 187 ? 4.066 56.961 -6.585 1.00 3.66 166 ILE A C 1
ATOM 1295 O O . ILE A 1 187 ? 4.788 56.732 -7.566 1.00 3.60 166 ILE A O 1
ATOM 1300 N N . ASP A 1 188 ? 3.701 58.186 -6.231 1.00 3.15 167 ASP A N 1
ATOM 1301 C CA . ASP A 1 188 ? 4.123 59.378 -6.966 1.00 3.70 167 ASP A CA 1
ATOM 1302 C C . ASP A 1 188 ? 5.522 59.714 -6.488 1.00 3.75 167 ASP A C 1
ATOM 1303 O O . ASP A 1 188 ? 5.742 60.718 -5.791 1.00 3.81 167 ASP A O 1
ATOM 1308 N N . PHE A 1 189 ? 6.472 58.877 -6.902 1.00 3.61 168 PHE A N 1
ATOM 1309 C CA . PHE A 1 189 ? 7.795 58.823 -6.306 1.00 3.57 168 PHE A CA 1
ATOM 1310 C C . PHE A 1 189 ? 8.618 60.093 -6.472 1.00 4.11 168 PHE A C 1
ATOM 1311 O O . PHE A 1 189 ? 9.414 60.459 -5.598 1.00 3.35 168 PHE A O 1
ATOM 1319 N N . SER A 1 190 ? 8.395 60.783 -7.582 1.00 5.01 169 SER A N 1
ATOM 1320 C CA . SER A 1 190 ? 8.983 62.097 -7.819 1.00 5.41 169 SER A CA 1
ATOM 1321 C C . SER A 1 190 ? 8.639 63.047 -6.663 1.00 4.24 169 SER A C 1
ATOM 1322 O O . SER A 1 190 ? 9.526 63.700 -6.072 1.00 3.38 169 SER A O 1
ATOM 1325 N N . ASN A 1 191 ? 7.358 63.144 -6.333 1.00 3.88 170 ASN A N 1
ATOM 1326 C CA . ASN A 1 191 ? 6.950 63.968 -5.178 1.00 4.35 170 ASN A CA 1
ATOM 1327 C C . ASN A 1 191 ? 7.363 63.425 -3.809 1.00 3.67 170 ASN A C 1
ATOM 1328 O O . ASN A 1 191 ? 7.636 64.199 -2.878 1.00 3.62 170 ASN A O 1
ATOM 1333 N N . THR A 1 192 ? 7.412 62.102 -3.662 1.00 3.05 171 THR A N 1
ATOM 1334 C CA . THR A 1 192 ? 7.946 61.513 -2.456 1.00 2.47 171 THR A CA 1
ATOM 1335 C C . THR A 1 192 ? 9.334 62.105 -2.138 1.00 2.64 171 THR A C 1
ATOM 1336 O O . THR A 1 192 ? 9.586 62.577 -1.028 1.00 3.23 171 THR A O 1
ATOM 1340 N N . LYS A 1 193 ? 10.232 62.086 -3.114 1.00 2.00 172 LYS A N 1
ATOM 1341 C CA . LYS A 1 193 ? 11.561 62.606 -2.931 1.00 2.05 172 LYS A CA 1
ATOM 1342 C C . LYS A 1 193 ? 11.588 64.107 -2.635 1.00 2.17 172 LYS A C 1
ATOM 1343 O O . LYS A 1 193 ? 12.340 64.543 -1.762 1.00 2.00 172 LYS A O 1
ATOM 1349 N N . LYS A 1 194 ? 10.760 64.880 -3.336 1.00 2.65 173 LYS A N 1
ATOM 1350 C CA . LYS A 1 194 ? 10.710 66.345 -3.108 1.00 3.88 173 LYS A CA 1
ATOM 1351 C C . LYS A 1 194 ? 10.296 66.639 -1.699 1.00 4.05 173 LYS A C 1
ATOM 1352 O O . LYS A 1 194 ? 10.871 67.508 -1.049 1.00 4.42 173 LYS A O 1
ATOM 1358 N N . ASP A 1 195 ? 9.293 65.891 -1.227 1.00 4.09 174 ASP A N 1
ATOM 1359 C CA . ASP A 1 195 ? 8.748 66.094 0.092 1.00 4.75 174 ASP A CA 1
ATOM 1360 C C . ASP A 1 195 ? 9.792 65.810 1.176 1.00 4.79 174 ASP A C 1
ATOM 1361 O O . ASP A 1 195 ? 9.909 66.562 2.159 1.00 4.29 174 ASP A O 1
ATOM 1366 N N . ILE A 1 196 ? 10.582 64.760 0.978 1.00 4.84 175 ILE A N 1
ATOM 1367 C CA . ILE A 1 196 ? 11.567 64.343 1.989 1.00 4.58 175 ILE A CA 1
ATOM 1368 C C . ILE A 1 196 ? 12.773 65.254 1.913 1.00 4.87 175 ILE A C 1
ATOM 1369 O O . ILE A 1 196 ? 13.381 65.608 2.940 1.00 4.47 175 ILE A O 1
ATOM 1374 N N . GLN A 1 197 ? 13.071 65.707 0.705 1.00 5.37 176 GLN A N 1
ATOM 1375 C CA . GLN A 1 197 ? 14.161 66.664 0.498 1.00 5.90 176 GLN A CA 1
ATOM 1376 C C . GLN A 1 197 ? 13.838 68.066 1.046 1.00 5.16 176 GLN A C 1
ATOM 1377 O O . GLN A 1 197 ? 14.744 68.744 1.492 1.00 6.26 176 GLN A O 1
ATOM 1383 N N A SER A 1 198 ? 12.565 68.464 1.012 0.50 4.67 177 SER A N 1
ATOM 1384 N N B SER A 1 198 ? 12.573 68.491 1.002 0.50 4.87 177 SER A N 1
ATOM 1385 C CA A SER A 1 198 ? 12.139 69.808 1.426 0.50 4.08 177 SER A CA 1
ATOM 1386 C CA B SER A 1 198 ? 12.210 69.852 1.434 0.50 4.50 177 SER A CA 1
ATOM 1387 C C A SER A 1 198 ? 11.883 69.960 2.934 0.50 3.93 177 SER A C 1
ATOM 1388 C C B SER A 1 198 ? 11.840 69.970 2.931 0.50 4.1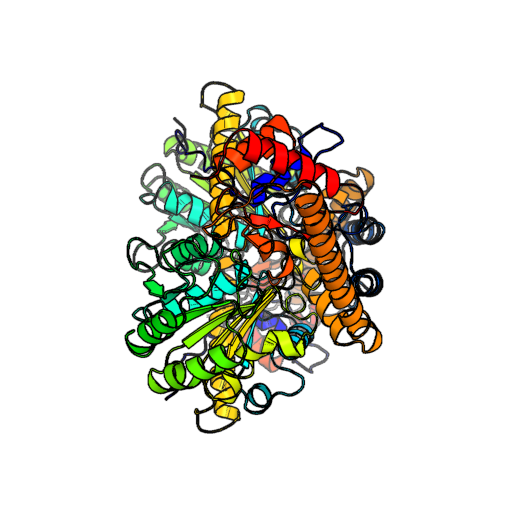5 177 SER A C 1
ATOM 1389 O O A SER A 1 198 ? 11.821 71.080 3.447 0.50 3.04 177 SER A O 1
ATOM 1390 O O B SER A 1 198 ? 11.671 71.082 3.437 0.50 3.36 177 SER A O 1
ATOM 1395 N N . ALA A 1 199 ? 11.730 68.841 3.636 1.00 2.98 178 ALA A N 1
ATOM 1396 C CA . ALA A 1 199 ? 11.501 68.860 5.079 1.00 3.84 178 ALA A CA 1
ATOM 1397 C C . ALA A 1 199 ? 12.721 69.437 5.802 1.00 3.92 178 ALA A C 1
ATOM 1398 O O . ALA A 1 199 ? 13.854 69.309 5.319 1.00 3.67 178 ALA A O 1
ATOM 1400 N N . PRO A 1 200 ? 12.504 70.064 6.959 1.00 4.64 179 PRO A N 1
ATOM 1401 C CA . PRO A 1 200 ? 13.688 70.490 7.744 1.00 4.97 179 PRO A CA 1
ATOM 1402 C C . PRO A 1 200 ? 14.612 69.315 8.068 1.00 4.99 179 PRO A C 1
ATOM 1403 O O . PRO A 1 200 ? 14.154 68.183 8.253 1.00 3.86 179 PRO A O 1
ATOM 1407 N N . GLU A 1 201 ? 15.904 69.583 8.150 1.00 5.17 180 GLU A N 1
ATOM 1408 C CA A GLU A 1 201 ? 16.840 68.525 8.478 0.50 5.19 180 GLU A CA 1
ATOM 1409 C CA B GLU A 1 201 ? 16.855 68.536 8.486 0.50 5.10 180 GLU A CA 1
ATOM 1410 C C . GLU A 1 201 ? 16.514 67.913 9.841 1.00 5.02 180 GLU A C 1
ATOM 1411 O O . GLU A 1 201 ? 15.879 68.552 10.684 1.00 4.25 180 GLU A O 1
ATOM 1422 N N . LYS A 1 202 ? 16.911 66.649 10.021 1.00 4.37 181 LYS A N 1
ATOM 1423 C CA . LYS A 1 202 ? 16.659 65.881 11.248 1.00 4.60 181 LYS A CA 1
ATOM 1424 C C . LYS A 1 202 ? 15.170 65.738 11.562 1.00 4.43 181 LYS A C 1
ATOM 1425 O O . LYS A 1 202 ? 14.753 65.748 12.722 1.00 2.76 181 LYS A O 1
ATOM 1431 N N . SER A 1 203 ? 14.374 65.583 10.509 1.00 3.57 182 SER A N 1
ATOM 1432 C CA . SER A 1 203 ? 12.967 65.257 10.674 1.00 3.14 182 SER A CA 1
ATOM 1433 C C . SER A 1 203 ? 12.811 63.729 10.792 1.00 3.08 182 SER A C 1
ATOM 1434 O O . SER A 1 203 ? 13.741 62.991 10.480 1.00 2.20 182 SER A O 1
ATOM 1437 N N . ILE A 1 204 ? 11.639 63.274 11.237 1.00 2.99 183 ILE A N 1
ATOM 1438 C CA . ILE A 1 204 ? 11.367 61.856 11.439 1.00 3.22 183 ILE A CA 1
ATOM 1439 C C . ILE A 1 204 ? 10.384 61.388 10.360 1.00 4.13 183 ILE A C 1
ATOM 1440 O O . ILE A 1 204 ? 9.356 62.044 10.142 1.00 4.62 183 ILE A O 1
ATOM 1445 N N . PHE A 1 205 ? 10.705 60.299 9.667 1.00 2.71 184 PHE A N 1
ATOM 1446 C CA . PHE A 1 205 ? 9.825 59.777 8.626 1.00 3.61 184 PHE A CA 1
ATOM 1447 C C . PHE A 1 205 ? 9.392 58.407 8.999 1.00 3.58 184 PHE A C 1
ATOM 1448 O O . PHE A 1 205 ? 10.230 57.543 9.235 1.00 3.79 184 PHE A O 1
ATOM 1456 N N . LEU A 1 206 ? 8.079 58.217 9.080 1.00 3.17 185 LEU A N 1
ATOM 1457 C CA . LEU A 1 206 ? 7.520 56.892 9.313 1.00 3.11 185 LEU A CA 1
ATOM 1458 C C . LEU A 1 206 ? 7.422 56.171 7.983 1.00 3.02 185 LEU A C 1
ATOM 1459 O O . LEU A 1 206 ? 6.886 56.735 6.998 1.00 3.59 185 LEU A O 1
ATOM 1464 N N . PHE A 1 207 ? 7.987 54.964 7.939 1.00 2.00 186 PHE A N 1
ATOM 1465 C CA . PHE A 1 207 ? 8.013 54.142 6.736 1.00 2.00 186 PHE A CA 1
ATOM 1466 C C . PHE A 1 207 ? 7.475 52.800 7.097 1.00 2.00 186 PHE A C 1
ATOM 1467 O O . PHE A 1 207 ? 7.745 52.292 8.188 1.00 2.90 186 PHE A O 1
ATOM 1475 N N . HIS A 1 208 ? 6.715 52.213 6.210 1.00 2.28 187 HIS A N 1
ATOM 1476 C CA . HIS A 1 208 ? 6.421 50.777 6.303 1.00 2.00 187 HIS A CA 1
ATOM 1477 C C . HIS A 1 208 ? 7.571 50.013 5.653 1.00 2.52 187 HIS A C 1
ATOM 1478 O O . HIS A 1 208 ? 7.984 50.328 4.536 1.00 2.22 187 HIS A O 1
ATOM 1485 N N . ALA A 1 209 ? 8.088 48.999 6.333 1.00 3.22 188 ALA A N 1
ATOM 1486 C CA . ALA A 1 209 ? 9.270 48.267 5.864 1.00 3.94 188 ALA A CA 1
ATOM 1487 C C . ALA A 1 209 ? 8.993 47.505 4.562 1.00 3.95 188 ALA A C 1
ATOM 1488 O O . ALA A 1 209 ? 9.845 47.448 3.652 1.00 4.25 188 ALA A O 1
ATOM 1490 N N . CYS A 1 210 ? 7.790 46.940 4.483 1.00 2.88 189 CYS A N 1
ATOM 1491 C CA . CYS A 1 210 ? 7.295 46.214 3.318 1.00 3.12 189 CYS A CA 1
ATOM 1492 C C . CYS A 1 210 ? 5.807 45.998 3.514 1.00 3.27 189 CYS A C 1
ATOM 1493 O O . CYS A 1 210 ? 5.339 46.153 4.610 1.00 2.00 189 CYS A O 1
ATOM 1496 N N . ALA A 1 211 ? 5.089 45.612 2.463 1.00 3.66 190 ALA A N 1
ATOM 1497 C CA . ALA A 1 211 ? 3.639 45.354 2.542 1.00 2.66 190 ALA A CA 1
ATOM 1498 C C . ALA A 1 211 ? 2.901 46.547 3.164 1.00 2.80 190 ALA A C 1
ATOM 1499 O O . ALA A 1 211 ? 2.152 46.397 4.108 1.00 2.00 190 ALA A O 1
ATOM 1501 N N . HIS A 1 212 ? 3.128 47.737 2.612 1.00 3.15 191 HIS A N 1
ATOM 1502 C CA . HIS A 1 212 ? 2.452 48.934 3.050 1.00 4.22 191 HIS A CA 1
ATOM 1503 C C . HIS A 1 212 ? 0.942 48.683 3.212 1.00 4.96 191 HIS A C 1
ATOM 1504 O O . HIS A 1 212 ? 0.282 48.084 2.368 1.00 5.01 191 HIS A O 1
ATOM 1511 N N . ASN A 1 213 ? 0.436 49.119 4.353 1.00 4.53 192 ASN A N 1
ATOM 1512 C CA . ASN A 1 213 ? -0.951 48.888 4.779 1.00 4.76 192 ASN A CA 1
ATOM 1513 C C . ASN A 1 213 ? -1.579 50.281 4.844 1.00 4.85 192 ASN A C 1
ATOM 1514 O O . ASN A 1 213 ? -1.146 51.073 5.662 1.00 5.40 192 ASN A O 1
ATOM 1519 N N . PRO A 1 214 ? -2.605 50.567 4.015 1.00 4.17 193 PRO A N 1
ATOM 1520 C CA . PRO A 1 214 ? -3.495 49.612 3.353 1.00 3.90 193 PRO A CA 1
ATOM 1521 C C . PRO A 1 214 ? -3.284 49.331 1.864 1.00 3.25 193 PRO A C 1
ATOM 1522 O O . PRO A 1 214 ? -3.973 48.452 1.326 1.00 3.44 193 PRO A O 1
ATOM 1526 N N . SER A 1 215 ? -2.342 50.035 1.226 1.00 3.46 194 SER A N 1
ATOM 1527 C CA . SER A 1 215 ? -2.290 50.180 -0.265 1.00 3.84 194 SER A CA 1
ATOM 1528 C C . SER A 1 215 ? -1.727 48.966 -0.967 1.00 3.45 194 SER A C 1
ATOM 1529 O O . SER A 1 215 ? -2.104 48.671 -2.097 1.00 3.50 194 SER A O 1
ATOM 1532 N N . GLY A 1 216 ? -0.784 48.294 -0.318 1.00 3.82 195 GLY A N 1
ATOM 1533 C CA . GLY A 1 216 ? -0.161 47.094 -0.903 1.00 3.21 195 GLY A CA 1
ATOM 1534 C C . GLY A 1 216 ? 0.822 47.446 -1.997 1.00 2.86 195 GLY A C 1
ATOM 1535 O O . GLY A 1 216 ? 1.212 46.573 -2.800 1.00 3.30 195 GLY A O 1
ATOM 1536 N N . ILE A 1 217 ? 1.142 48.745 -2.102 1.00 2.59 196 ILE A N 1
ATOM 1537 C CA . ILE A 1 217 ? 2.134 49.252 -3.070 1.00 2.00 196 ILE A CA 1
ATOM 1538 C C . ILE A 1 217 ? 3.345 49.670 -2.254 1.00 2.82 196 ILE A C 1
ATOM 1539 O O . ILE A 1 217 ? 3.202 50.418 -1.291 1.00 2.30 196 ILE A O 1
ATOM 1544 N N . ASP A 1 218 ? 4.532 49.169 -2.622 1.00 3.55 197 ASP A N 1
ATOM 1545 C CA . ASP A 1 218 ? 5.752 49.400 -1.864 1.00 3.17 197 ASP A CA 1
ATOM 1546 C C . ASP A 1 218 ? 6.744 50.184 -2.732 1.00 2.88 197 ASP A C 1
ATOM 1547 O O . ASP A 1 218 ? 6.704 50.118 -3.963 1.00 2.00 197 ASP A O 1
ATOM 1552 N N . PHE A 1 219 ? 7.641 50.921 -2.096 1.00 2.00 198 PHE A N 1
ATOM 1553 C CA . PHE A 1 219 ? 8.867 51.342 -2.771 1.00 2.53 198 PHE A CA 1
ATOM 1554 C C . PHE A 1 219 ? 9.609 50.099 -3.256 1.00 2.59 198 PHE A C 1
ATOM 1555 O O . PHE A 1 219 ? 9.774 49.125 -2.511 1.00 2.00 198 PHE A O 1
ATOM 1563 N N . THR A 1 220 ? 10.104 50.147 -4.491 1.00 3.28 199 THR A N 1
ATOM 1564 C CA . THR A 1 220 ? 10.993 49.111 -4.984 1.00 3.32 199 THR A CA 1
ATOM 1565 C C . THR A 1 220 ? 12.418 49.240 -4.413 1.00 3.63 199 THR A C 1
ATOM 1566 O O . THR A 1 220 ? 12.760 50.256 -3.817 1.00 3.40 199 THR A O 1
ATOM 1570 N N . GLU A 1 221 ? 13.244 48.212 -4.585 1.00 2.59 200 GLU A N 1
ATOM 1571 C CA . GLU A 1 221 ? 14.628 48.312 -4.113 1.00 3.48 200 GLU A CA 1
ATOM 1572 C C . GLU A 1 221 ? 15.267 49.538 -4.736 1.00 2.55 200 GLU A C 1
ATOM 1573 O O . GLU A 1 221 ? 15.941 50.296 -4.071 1.00 3.05 200 GLU A O 1
ATOM 1579 N N . ALA A 1 222 ? 15.000 49.786 -6.003 1.00 2.64 201 ALA A N 1
ATOM 1580 C CA . ALA A 1 222 ? 15.585 50.941 -6.683 1.00 2.14 201 ALA A CA 1
ATOM 1581 C C . ALA A 1 222 ? 15.122 52.270 -6.065 1.00 2.00 201 ALA A C 1
ATOM 1582 O O . ALA A 1 222 ? 15.902 53.209 -5.951 1.00 2.00 201 ALA A O 1
ATOM 1584 N N . GLN A 1 223 ? 13.841 52.343 -5.723 1.00 2.00 202 GLN A N 1
ATOM 1585 C CA . GLN A 1 223 ? 13.285 53.539 -5.085 1.00 2.00 202 GLN A CA 1
ATOM 1586 C C . GLN A 1 223 ? 13.865 53.739 -3.689 1.00 2.00 202 GLN A C 1
ATOM 1587 O O . GLN A 1 223 ? 14.267 54.846 -3.323 1.00 2.00 202 GLN A O 1
ATOM 1593 N N . TRP A 1 224 ? 13.971 52.674 -2.932 1.00 2.00 203 TRP A N 1
ATOM 1594 C CA . TRP A 1 224 ? 14.624 52.776 -1.603 1.00 2.20 203 TRP A CA 1
ATOM 1595 C C . TRP A 1 224 ? 16.047 53.304 -1.750 1.00 2.74 203 TRP A C 1
ATOM 1596 O O . TRP A 1 224 ? 16.455 54.167 -0.978 1.00 2.71 203 TRP A O 1
ATOM 1607 N N . LYS A 1 225 ? 16.788 52.821 -2.750 1.00 3.51 204 LYS A N 1
ATOM 1608 C CA . LYS A 1 225 ? 18.158 53.271 -2.941 1.00 4.60 204 LYS A CA 1
ATOM 1609 C C . LYS A 1 225 ? 18.263 54.753 -3.299 1.00 4.72 204 LYS A C 1
ATOM 1610 O O . LYS A 1 225 ? 19.254 55.383 -2.964 1.00 4.32 204 LYS A O 1
ATOM 1616 N N . GLU A 1 226 ? 17.240 55.297 -3.953 1.00 4.97 205 GLU A N 1
ATOM 1617 C CA . GLU A 1 226 ? 17.169 56.736 -4.228 1.00 5.16 205 GLU A CA 1
ATOM 1618 C C . GLU A 1 226 ? 16.909 57.571 -2.961 1.00 5.16 205 GLU A C 1
ATOM 1619 O O . GLU A 1 226 ? 17.369 58.698 -2.867 1.00 4.76 205 GLU A O 1
ATOM 1625 N N . LEU A 1 227 ? 16.131 57.030 -2.036 1.00 5.80 206 LEU A N 1
ATOM 1626 C CA . LEU A 1 227 ? 15.797 57.731 -0.793 1.00 5.66 206 LEU A CA 1
ATOM 1627 C C . LEU A 1 227 ? 17.015 57.788 0.130 1.00 6.06 206 LEU A C 1
ATOM 1628 O O . LEU A 1 227 ? 17.227 58.789 0.830 1.00 5.51 206 LEU A O 1
ATOM 1633 N N . LEU A 1 228 ? 17.864 56.755 0.070 1.00 6.44 207 LEU A N 1
ATOM 1634 C CA . LEU A 1 228 ? 19.068 56.678 0.918 1.00 6.71 207 LEU A CA 1
ATOM 1635 C C . LEU A 1 228 ? 19.907 57.982 0.992 1.00 6.20 207 LEU A C 1
ATOM 1636 O O . LEU A 1 228 ? 20.074 58.547 2.064 1.00 4.84 207 LEU A O 1
ATOM 1641 N N . PRO A 1 229 ? 20.446 58.460 -0.132 1.00 5.88 208 PRO A N 1
ATOM 1642 C CA . PRO A 1 229 ? 21.239 59.697 -0.068 1.00 6.15 208 PRO A CA 1
ATOM 1643 C C . PRO A 1 229 ? 20.482 60.958 0.429 1.00 6.21 208 PRO A C 1
ATOM 1644 O O . PRO A 1 229 ? 21.123 61.868 0.968 1.00 6.05 208 PRO A O 1
ATOM 1648 N N . ILE A 1 230 ? 19.158 61.017 0.232 1.00 5.20 209 ILE A N 1
ATOM 1649 C CA . ILE A 1 230 ? 18.365 62.151 0.691 1.00 4.67 209 ILE A CA 1
ATOM 1650 C C . ILE A 1 230 ? 18.351 62.097 2.236 1.00 4.67 209 ILE A C 1
ATOM 1651 O O . ILE A 1 230 ? 18.551 63.094 2.929 1.00 2.58 209 ILE A O 1
ATOM 1656 N N . MET A 1 231 ? 18.119 60.900 2.756 1.00 3.47 210 MET A N 1
ATOM 1657 C CA . MET A 1 231 ? 18.062 60.652 4.190 1.00 4.03 210 MET A CA 1
ATOM 1658 C C . MET A 1 231 ? 19.405 60.947 4.853 1.00 4.34 210 MET A C 1
ATOM 1659 O O . MET A 1 231 ? 19.445 61.535 5.945 1.00 4.54 210 MET A O 1
ATOM 1664 N N . LYS A 1 232 ? 20.489 60.550 4.188 1.00 5.31 211 LYS A N 1
ATOM 1665 C CA . LYS A 1 232 ? 21.855 60.827 4.654 1.00 6.06 211 LYS A CA 1
ATOM 1666 C C . LYS A 1 232 ? 22.127 62.324 4.611 1.00 6.82 211 LYS A C 1
ATOM 1667 O O . LYS A 1 232 ? 22.576 62.896 5.599 1.00 6.91 211 LYS A O 1
ATOM 1673 N N . GLU A 1 233 ? 21.846 62.946 3.466 1.00 7.31 212 GLU A N 1
ATOM 1674 C CA . GLU A 1 233 ? 22.120 64.378 3.266 1.00 8.14 212 GLU A CA 1
ATOM 1675 C C . GLU A 1 233 ? 21.352 65.256 4.240 1.00 7.68 212 GLU A C 1
ATOM 1676 O O . GLU A 1 233 ? 21.898 66.218 4.777 1.00 7.15 212 GLU A O 1
ATOM 1682 N N . LYS A 1 234 ? 20.081 64.925 4.458 1.00 6.91 213 LYS A N 1
ATOM 1683 C CA . LYS A 1 234 ? 19.208 65.682 5.367 1.00 6.86 213 LYS A CA 1
ATOM 1684 C C . LYS A 1 234 ? 19.286 65.248 6.852 1.00 6.31 213 LYS A C 1
ATOM 1685 O O . LYS A 1 234 ? 18.643 65.862 7.721 1.00 6.29 213 LYS A O 1
ATOM 1691 N N . LYS A 1 235 ? 20.028 64.170 7.122 1.00 5.65 214 LYS A N 1
ATOM 1692 C CA . LYS A 1 235 ? 20.191 63.607 8.459 1.00 5.68 214 LYS A CA 1
ATOM 1693 C C . LYS A 1 235 ? 18.836 63.280 9.129 1.00 5.27 214 LYS A C 1
ATOM 1694 O O . LYS A 1 235 ? 18.668 63.475 10.318 1.00 5.21 214 LYS A O 1
ATOM 1696 N N . HIS A 1 236 ? 17.880 62.790 8.337 1.00 4.87 215 HIS A N 1
ATOM 1697 C CA . HIS A 1 236 ? 16.573 62.401 8.821 1.00 4.67 215 HIS A CA 1
ATOM 1698 C C . HIS A 1 236 ? 16.678 61.087 9.583 1.00 4.43 215 HIS A C 1
ATOM 1699 O O . HIS A 1 236 ? 17.591 60.294 9.359 1.00 5.16 215 HIS A O 1
ATOM 1706 N N . ILE A 1 237 ? 15.707 60.869 10.452 1.00 4.37 216 ILE A N 1
ATOM 1707 C CA . ILE A 1 237 ? 15.545 59.612 11.154 1.00 4.51 216 ILE A CA 1
ATOM 1708 C C . ILE A 1 237 ? 14.442 58.809 10.440 1.00 4.34 216 ILE A C 1
ATOM 1709 O O . ILE A 1 237 ? 13.389 59.354 10.107 1.00 5.09 216 ILE A O 1
ATOM 1714 N N . ALA A 1 238 ? 14.690 57.529 10.201 1.00 3.35 217 ALA A N 1
ATOM 1715 C CA . ALA A 1 238 ? 13.692 56.649 9.616 1.00 3.72 217 ALA A CA 1
ATOM 1716 C C . ALA A 1 238 ? 13.069 55.837 10.735 1.00 3.51 217 ALA A C 1
ATOM 1717 O O . ALA A 1 238 ? 13.795 55.185 11.494 1.00 5.17 217 ALA A O 1
ATOM 1719 N N . PHE A 1 239 ? 11.742 55.896 10.855 1.00 2.48 218 PHE A N 1
ATOM 1720 C CA . PHE A 1 239 ? 11.019 55.071 11.789 1.00 2.54 218 PHE A CA 1
ATOM 1721 C C . PHE A 1 239 ? 10.312 54.002 10.943 1.00 3.13 218 PHE A C 1
ATOM 1722 O O . PHE A 1 239 ? 9.368 54.308 10.224 1.00 2.41 218 PHE A O 1
ATOM 1730 N N . PHE A 1 240 ? 10.767 52.767 11.046 1.00 2.71 219 PHE A N 1
ATOM 1731 C CA . PHE A 1 240 ? 10.179 51.665 10.311 1.00 2.83 219 PHE A CA 1
ATOM 1732 C C . PHE A 1 240 ? 9.122 50.977 11.154 1.00 3.61 219 PHE A C 1
ATOM 1733 O O . PHE A 1 240 ? 9.386 50.603 12.318 1.00 2.77 219 PHE A O 1
ATOM 1741 N N . ASP A 1 241 ? 7.925 50.823 10.571 1.00 3.54 220 ASP A N 1
ATOM 1742 C CA . ASP A 1 241 ? 6.897 49.916 11.076 1.00 3.49 220 ASP A CA 1
ATOM 1743 C C . ASP A 1 241 ? 7.027 48.628 10.292 1.00 4.26 220 ASP A C 1
ATOM 1744 O O . ASP A 1 241 ? 6.882 48.618 9.063 1.00 2.96 220 ASP A O 1
ATOM 1749 N N . SER A 1 242 ? 7.306 47.536 10.994 1.00 4.79 221 SER A N 1
ATOM 1750 C CA . SER A 1 242 ? 7.600 46.287 10.327 1.00 6.83 221 SER A CA 1
ATOM 1751 C C . SER A 1 242 ? 6.802 45.143 10.925 1.00 7.41 221 SER A C 1
ATOM 1752 O O . SER A 1 242 ? 7.206 44.527 11.915 1.00 8.47 221 SER A O 1
ATOM 1755 N N . ALA A 1 243 ? 5.655 44.881 10.327 1.00 8.18 222 ALA A N 1
ATOM 1756 C CA . ALA A 1 243 ? 4.760 43.852 10.793 1.00 8.85 222 ALA A CA 1
ATOM 1757 C C . ALA A 1 243 ? 4.649 42.688 9.828 1.00 9.66 222 ALA A C 1
ATOM 1758 O O . ALA A 1 243 ? 4.130 41.629 10.204 1.00 12.14 222 ALA A O 1
ATOM 1760 N N . TYR A 1 244 ? 5.145 42.844 8.603 1.00 9.00 223 TYR A N 1
ATOM 1761 C CA . TYR A 1 244 ? 4.877 41.871 7.531 1.00 8.55 223 TYR A CA 1
ATOM 1762 C C . TYR A 1 244 ? 6.095 41.200 6.916 1.00 8.38 223 TYR A C 1
ATOM 1763 O O . TYR A 1 244 ? 6.067 40.738 5.776 1.00 10.05 223 TYR A O 1
ATOM 1772 N N . GLN A 1 245 ? 7.183 41.176 7.669 1.00 9.02 224 GLN A N 1
ATOM 1773 C CA . GLN A 1 245 ? 8.405 40.538 7.223 1.00 8.67 224 GLN A CA 1
ATOM 1774 C C . GLN A 1 245 ? 8.084 39.065 7.033 1.00 8.08 224 GLN A C 1
ATOM 1775 O O . GLN A 1 245 ? 7.617 38.412 7.971 1.00 7.77 224 GLN A O 1
ATOM 1781 N N . GLY A 1 246 ? 8.307 38.558 5.820 1.00 8.78 225 GLY A N 1
ATOM 1782 C CA . GLY A 1 246 ? 7.875 37.207 5.423 1.00 8.61 225 GLY A CA 1
ATOM 1783 C C . GLY A 1 246 ? 6.674 37.191 4.464 1.00 9.78 225 GLY A C 1
ATOM 1784 O O . GLY A 1 246 ? 6.450 36.180 3.779 1.00 8.58 225 GLY A O 1
ATOM 1785 N N . PHE A 1 247 ? 5.872 38.281 4.426 1.00 10.60 226 PHE A N 1
ATOM 1786 C CA . PHE A 1 247 ? 4.677 38.317 3.557 1.00 11.07 226 PHE A CA 1
ATOM 1787 C C . PHE A 1 247 ? 4.816 39.155 2.266 1.00 12.08 226 PHE A C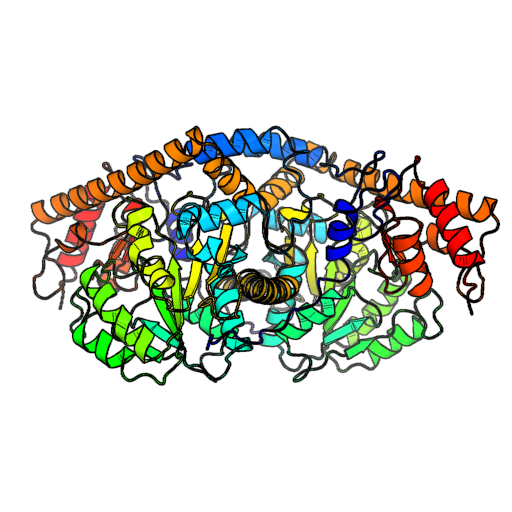 1
ATOM 1788 O O . PHE A 1 247 ? 3.895 39.170 1.429 1.00 11.76 226 PHE A O 1
ATOM 1796 N N . ALA A 1 248 ? 5.941 39.831 2.070 1.00 13.58 227 ALA A N 1
ATOM 1797 C CA . ALA A 1 248 ? 6.092 40.677 0.869 1.00 14.27 227 ALA A CA 1
ATOM 1798 C C . ALA A 1 248 ? 6.637 39.833 -0.270 1.00 15.99 227 ALA A C 1
ATOM 1799 O O . ALA A 1 248 ? 5.873 39.385 -1.113 1.00 15.56 227 ALA A O 1
ATOM 1801 N N . THR A 1 249 ? 7.947 39.600 -0.265 1.00 17.36 228 THR A N 1
ATOM 1802 C CA . THR A 1 249 ? 8.577 38.670 -1.189 1.00 18.60 228 THR A CA 1
ATOM 1803 C C . THR A 1 249 ? 8.527 37.211 -0.671 1.00 19.43 228 THR A C 1
ATOM 1804 O O . THR A 1 249 ? 8.940 36.304 -1.376 1.00 20.70 228 THR A O 1
ATOM 1808 N N . GLY A 1 250 ? 8.022 36.968 0.548 1.00 20.18 229 GLY A N 1
ATOM 1809 C CA . GLY A 1 250 ? 8.062 35.598 1.133 1.00 19.55 229 GLY A CA 1
ATOM 1810 C C . GLY A 1 250 ? 9.395 35.154 1.767 1.00 18.98 229 GLY A C 1
ATOM 1811 O O . GLY A 1 250 ? 9.485 34.051 2.315 1.00 18.48 229 GLY A O 1
ATOM 1812 N N . SER A 1 251 ? 10.408 36.030 1.703 1.00 18.27 230 SER A N 1
ATOM 1813 C CA . SER A 1 251 ? 11.743 35.818 2.298 1.00 17.27 230 SER A CA 1
ATOM 1814 C C . SER A 1 251 ? 12.014 36.848 3.369 1.00 16.58 230 SER A C 1
ATOM 1815 O O . SER A 1 251 ? 11.962 38.050 3.075 1.00 15.27 230 SER A O 1
ATOM 1818 N N . PHE A 1 252 ? 12.349 36.392 4.588 1.00 15.50 231 PHE A N 1
ATOM 1819 C CA . PHE A 1 252 ? 12.653 37.300 5.688 1.00 14.87 231 PHE A CA 1
ATOM 1820 C C . PHE A 1 252 ? 13.744 38.247 5.362 1.00 14.76 231 PHE A C 1
ATOM 1821 O O . PHE A 1 252 ? 13.643 39.439 5.659 1.00 15.36 231 PHE A O 1
ATOM 1829 N N . GLU A 1 253 ? 14.815 37.724 4.787 1.00 14.03 232 GLU A N 1
ATOM 1830 C CA . GLU A 1 253 ? 15.958 38.562 4.452 1.00 13.76 232 GLU A CA 1
ATOM 1831 C C . GLU A 1 253 ? 15.548 39.670 3.506 1.00 12.82 232 GLU A C 1
ATOM 1832 O O . GLU A 1 253 ? 15.810 40.861 3.769 1.00 12.78 232 GLU A O 1
ATOM 1838 N N . ALA A 1 254 ? 14.906 39.289 2.405 1.00 10.71 233 ALA A N 1
ATOM 1839 C CA . ALA A 1 254 ? 14.520 40.280 1.427 1.00 9.68 233 ALA A CA 1
ATOM 1840 C C . ALA A 1 254 ? 13.529 41.255 2.038 1.00 8.12 233 ALA A C 1
ATOM 1841 O O . ALA A 1 254 ? 13.647 42.462 1.852 1.00 9.10 233 ALA A O 1
ATOM 1843 N N . ASP A 1 255 ? 12.545 40.783 2.778 1.00 6.99 234 ASP A N 1
ATOM 1844 C CA . ASP A 1 255 ? 11.589 41.743 3.307 1.00 6.55 234 ASP A CA 1
ATOM 1845 C C . ASP A 1 255 ? 12.222 42.783 4.269 1.00 6.43 234 ASP A C 1
ATOM 1846 O O . ASP A 1 255 ? 11.655 43.850 4.471 1.00 8.90 234 ASP A O 1
ATOM 1851 N N . ALA A 1 256 ? 13.403 42.534 4.820 1.00 5.52 235 ALA A N 1
ATOM 1852 C CA . ALA A 1 256 ? 14.064 43.563 5.658 1.00 5.51 235 ALA A CA 1
ATOM 1853 C C . ALA A 1 256 ? 15.077 44.424 4.882 1.00 5.43 235 ALA A C 1
ATOM 1854 O O . ALA A 1 256 ? 15.765 45.273 5.451 1.00 4.83 235 ALA A O 1
ATOM 1856 N N . PHE A 1 257 ? 15.113 44.271 3.558 1.00 5.05 236 PHE A N 1
ATOM 1857 C CA . PHE A 1 257 ? 16.017 45.051 2.707 1.00 5.42 236 PHE A CA 1
ATOM 1858 C C . PHE A 1 257 ? 16.208 46.516 3.109 1.00 4.92 236 PHE A C 1
ATOM 1859 O O . PHE A 1 257 ? 17.345 46.982 3.290 1.00 3.44 236 PHE A O 1
ATOM 1867 N N . ALA A 1 258 ? 15.098 47.235 3.253 1.00 3.74 237 ALA A N 1
ATOM 1868 C CA . ALA A 1 258 ? 15.130 48.692 3.378 1.00 3.79 237 ALA A CA 1
ATOM 1869 C C . ALA A 1 258 ? 15.733 49.059 4.696 1.00 3.23 237 ALA A C 1
ATOM 1870 O O . ALA A 1 258 ? 16.447 50.028 4.792 1.00 4.51 237 ALA A O 1
ATOM 1872 N N . VAL A 1 259 ? 15.397 48.283 5.721 1.00 3.71 238 VAL A N 1
ATOM 1873 C CA . VAL A 1 259 ? 15.876 48.520 7.093 1.00 2.60 238 VAL A CA 1
ATOM 1874 C C . VAL A 1 259 ? 17.391 48.250 7.126 1.00 3.00 238 VAL A C 1
ATOM 1875 O O . VAL A 1 259 ? 18.159 49.099 7.613 1.00 2.00 238 VAL A O 1
ATOM 1879 N N . ARG A 1 260 ? 17.812 47.091 6.604 1.00 2.20 239 ARG A N 1
ATOM 1880 C CA . ARG A 1 260 ? 19.242 46.713 6.626 1.00 2.78 239 ARG A CA 1
ATOM 1881 C C . ARG A 1 260 ? 20.123 47.673 5.799 1.00 3.18 239 ARG A C 1
ATOM 1882 O O . ARG A 1 260 ? 21.199 48.097 6.274 1.00 3.71 239 ARG A O 1
ATOM 1890 N N . MET A 1 261 ? 19.650 48.034 4.604 1.00 3.08 240 MET A N 1
ATOM 1891 C CA A MET A 1 261 ? 20.345 49.004 3.753 0.50 3.32 240 MET A CA 1
ATOM 1892 C CA B MET A 1 261 ? 20.325 49.004 3.738 0.50 3.15 240 MET A CA 1
ATOM 1893 C C . MET A 1 261 ? 20.506 50.365 4.411 1.00 2.84 240 MET A C 1
ATOM 1894 O O . MET A 1 261 ? 21.571 50.963 4.355 1.00 2.96 240 MET A O 1
ATOM 1903 N N . PHE A 1 262 ? 19.448 50.863 5.029 1.00 2.94 241 PHE A N 1
ATOM 1904 C CA . PHE A 1 262 ? 19.506 52.153 5.710 1.00 2.85 241 PHE A CA 1
ATOM 1905 C C . PHE A 1 262 ? 20.519 52.105 6.855 1.00 3.11 241 PHE A C 1
ATOM 1906 O O . PHE A 1 262 ? 21.323 53.019 6.996 1.00 2.66 241 PHE A O 1
ATOM 1914 N N . VAL A 1 263 ? 20.480 51.045 7.661 1.00 2.54 242 VAL A N 1
ATOM 1915 C CA . VAL A 1 263 ? 21.394 50.906 8.803 1.00 3.45 242 VAL A CA 1
ATOM 1916 C C . VAL A 1 263 ? 22.866 50.783 8.339 1.00 4.16 242 VAL A C 1
ATOM 1917 O O . VAL A 1 263 ? 23.765 51.410 8.898 1.00 4.74 242 VAL A O 1
ATOM 1921 N N . ASP A 1 264 ? 23.113 49.955 7.330 1.00 5.51 243 ASP A N 1
ATOM 1922 C CA . ASP A 1 264 ? 24.447 49.738 6.790 1.00 6.23 243 ASP A CA 1
ATOM 1923 C C . ASP A 1 264 ? 25.027 51.027 6.205 1.00 6.15 243 ASP A C 1
ATOM 1924 O O . ASP A 1 264 ? 26.235 51.218 6.253 1.00 6.57 243 ASP A O 1
ATOM 1929 N N . ALA A 1 265 ? 24.172 51.896 5.669 1.00 5.33 244 ALA A N 1
ATOM 1930 C CA . ALA A 1 265 ? 24.591 53.205 5.175 1.00 5.85 244 ALA A CA 1
ATOM 1931 C C . ALA A 1 265 ? 24.768 54.290 6.257 1.00 6.35 244 ALA A C 1
ATOM 1932 O O . ALA A 1 265 ? 25.198 55.403 5.935 1.00 6.28 244 ALA A O 1
ATOM 1934 N N . GLY A 1 266 ? 24.414 53.989 7.520 1.00 6.62 245 GLY A N 1
ATOM 1935 C CA . GLY A 1 266 ? 24.551 54.946 8.612 1.00 6.68 245 GLY A CA 1
ATOM 1936 C C . GLY A 1 266 ? 23.364 55.878 8.823 1.00 6.41 245 GLY A C 1
ATOM 1937 O O . GLY A 1 266 ? 23.501 56.922 9.447 1.00 8.08 245 GLY A O 1
ATOM 1938 N N . VAL A 1 267 ? 22.201 55.509 8.311 1.00 5.08 246 VAL A N 1
ATOM 1939 C CA . VAL A 1 267 ? 21.001 56.234 8.596 1.00 4.31 246 VAL A CA 1
ATOM 1940 C C . VAL A 1 267 ? 20.568 55.759 9.969 1.00 3.44 246 VAL A C 1
ATOM 1941 O O . VAL A 1 267 ? 20.598 54.559 10.265 1.00 2.38 246 VAL A O 1
ATOM 1945 N N . GLU A 1 268 ? 20.188 56.693 10.819 1.00 3.01 247 GLU A N 1
ATOM 1946 C CA . GLU A 1 268 ? 19.745 56.316 12.160 1.00 2.91 247 GLU A CA 1
ATOM 1947 C C . GLU A 1 268 ? 18.263 55.947 12.093 1.00 3.31 247 GLU A C 1
ATOM 1948 O O . GLU A 1 268 ? 17.466 56.684 11.522 1.00 2.56 247 GLU A O 1
ATOM 1954 N N . VAL A 1 269 ? 17.923 54.761 12.609 1.00 2.53 248 VAL A N 1
ATOM 1955 C CA . VAL A 1 269 ? 16.567 54.226 12.480 1.00 2.00 248 VAL A CA 1
ATOM 1956 C C . VAL A 1 269 ? 15.971 53.770 13.795 1.00 2.00 248 VAL A C 1
ATOM 1957 O O . VAL A 1 269 ? 16.693 53.465 14.755 1.00 2.33 248 VAL A O 1
ATOM 1961 N N . LEU A 1 270 ? 14.640 53.797 13.866 1.00 2.00 249 LEU A N 1
ATOM 1962 C CA . LEU A 1 270 ? 13.898 52.965 14.778 1.00 2.00 249 LEU A CA 1
ATOM 1963 C C . LEU A 1 270 ? 13.128 51.900 13.967 1.00 2.00 249 LEU A C 1
ATOM 1964 O O . LEU A 1 270 ? 12.798 52.102 12.776 1.00 2.00 249 LEU A O 1
ATOM 1969 N N . VAL A 1 271 ? 12.868 50.771 14.611 1.00 2.00 250 VAL A N 1
ATOM 1970 C CA . VAL A 1 271 ? 12.041 49.700 14.036 1.00 2.00 250 VAL A CA 1
ATOM 1971 C C . VAL A 1 271 ? 11.054 49.249 15.115 1.00 2.00 250 VAL A C 1
ATOM 1972 O O . VAL A 1 271 ? 11.466 48.843 16.233 1.00 2.00 250 VAL A O 1
ATOM 1976 N N . ALA A 1 272 ? 9.766 49.318 14.781 1.00 2.00 251 ALA A N 1
ATOM 1977 C CA . ALA A 1 272 ? 8.704 48.745 15.597 1.00 2.00 251 ALA A CA 1
ATOM 1978 C C . ALA A 1 272 ? 8.354 47.408 14.957 1.00 2.00 251 ALA A C 1
ATOM 1979 O O . ALA A 1 272 ? 7.819 47.358 13.836 1.00 2.00 251 ALA A O 1
ATOM 1981 N N . GLN A 1 273 ? 8.716 46.334 15.623 1.00 2.00 252 GLN A N 1
ATOM 1982 C CA . GLN A 1 273 ? 8.712 44.985 15.018 1.00 2.00 252 GLN A CA 1
ATOM 1983 C C . GLN A 1 273 ? 7.625 44.118 15.638 1.00 2.00 252 GLN A C 1
ATOM 1984 O O . GLN A 1 273 ? 7.687 43.835 16.835 1.00 4.36 252 GLN A O 1
ATOM 1990 N N . SER A 1 274 ? 6.619 43.740 14.859 1.00 2.00 253 SER A N 1
ATOM 1991 C CA . SER A 1 274 ? 5.483 42.906 15.337 1.00 2.00 253 SER A CA 1
ATOM 1992 C C . SER A 1 274 ? 5.643 41.445 14.940 1.00 2.00 253 SER A C 1
ATOM 1993 O O . SER A 1 274 ? 6.074 41.148 13.814 1.00 2.00 253 SER A O 1
ATOM 1996 N N . PHE A 1 275 ? 5.328 40.549 15.867 1.00 2.00 254 PHE A N 1
ATOM 1997 C CA . PHE A 1 275 ? 5.233 39.108 15.587 1.00 2.00 254 PHE A CA 1
ATOM 1998 C C . PHE A 1 275 ? 3.763 38.616 15.580 1.00 2.00 254 PHE A C 1
ATOM 1999 O O . PHE A 1 275 ? 3.484 37.416 15.602 1.00 2.00 254 PHE A O 1
ATOM 2007 N N . SER A 1 276 ? 2.822 39.540 15.431 1.00 2.19 255 SER A N 1
ATOM 2008 C CA . SER A 1 276 ? 1.399 39.172 15.357 1.00 2.22 255 SER A CA 1
ATOM 2009 C C . SER A 1 276 ? 1.059 38.352 14.104 1.00 2.85 255 SER A C 1
ATOM 2010 O O . SER A 1 276 ? 0.265 37.385 14.166 1.00 3.79 255 SER A O 1
ATOM 2013 N N . LYS A 1 277 ? 1.624 38.742 12.971 1.00 2.07 256 LYS A N 1
ATOM 2014 C CA . LYS A 1 277 ? 1.215 38.144 11.714 1.00 3.40 256 LYS A CA 1
ATOM 2015 C C . LYS A 1 277 ? 2.166 37.040 11.276 1.00 3.02 256 LYS A C 1
ATOM 2016 O O . LYS A 1 277 ? 1.728 35.947 10.944 1.00 3.40 256 LYS A O 1
ATOM 2022 N N . ASN A 1 278 ? 3.471 37.316 11.260 1.00 2.42 257 ASN A N 1
ATOM 2023 C CA . ASN A 1 278 ? 4.400 36.293 10.824 1.00 2.00 257 ASN A CA 1
ATOM 2024 C C . ASN A 1 278 ? 4.463 35.062 11.752 1.00 2.00 257 ASN A C 1
ATOM 2025 O O . ASN A 1 278 ? 4.500 33.937 11.242 1.00 2.00 257 ASN A O 1
ATOM 2030 N N . PHE A 1 279 ? 4.422 35.244 13.075 1.00 2.00 258 PHE A N 1
ATOM 2031 C CA . PHE A 1 279 ? 4.327 34.081 13.962 1.00 2.00 258 PHE A CA 1
ATOM 2032 C C . PHE A 1 279 ? 2.896 33.681 14.265 1.00 2.00 258 PHE A C 1
ATOM 2033 O O . PHE A 1 279 ? 2.690 32.688 14.945 1.00 2.00 258 PHE A O 1
ATOM 2041 N N . GLY A 1 280 ? 1.920 34.459 13.809 1.00 2.00 259 GLY A N 1
ATOM 2042 C CA . GLY A 1 280 ? 0.510 34.207 14.146 1.00 2.00 259 GLY A CA 1
ATOM 2043 C C . GLY A 1 280 ? 0.212 34.366 15.655 1.00 2.47 259 GLY A C 1
ATOM 2044 O O . GLY A 1 280 ? -0.660 33.675 16.207 1.00 2.67 259 GLY A O 1
ATOM 2045 N N . LEU A 1 281 ? 0.913 35.298 16.316 1.00 2.06 260 LEU A N 1
ATOM 2046 C CA . LEU A 1 281 ? 0.771 35.465 17.763 1.00 2.01 260 LEU A CA 1
ATOM 2047 C C . LEU A 1 281 ? -0.054 36.709 18.107 1.00 2.00 260 LEU A C 1
ATOM 2048 O O . LEU A 1 281 ? 0.137 37.292 19.166 1.00 2.32 260 LEU A O 1
ATOM 2053 N N . TYR A 1 282 ? -0.947 37.092 17.189 1.00 2.00 261 TYR A N 1
ATOM 2054 C CA . TYR A 1 282 ? -1.873 38.232 17.345 1.00 2.00 261 TYR A CA 1
ATOM 2055 C C . TYR A 1 282 ? -2.210 38.610 18.793 1.00 2.00 261 TYR A C 1
ATOM 2056 O O . TYR A 1 282 ? -1.859 39.704 19.271 1.00 2.00 261 TYR A O 1
ATOM 2065 N N . GLY A 1 283 ? -2.923 37.717 19.468 1.00 2.00 262 GLY A N 1
ATOM 2066 C CA . GLY A 1 283 ? -3.351 37.951 20.855 1.00 2.00 262 GLY A CA 1
ATOM 2067 C C . GLY A 1 283 ? -2.333 37.888 21.999 1.00 2.00 262 GLY A C 1
ATOM 2068 O O . GLY A 1 283 ? -2.619 38.420 23.060 1.00 2.00 262 GLY A O 1
ATOM 2069 N N . GLU A 1 284 ? -1.164 37.257 21.796 1.00 2.00 263 GLU A N 1
ATOM 2070 C CA . GLU A 1 284 ? -0.104 37.240 22.811 1.00 2.00 263 GLU A CA 1
ATOM 2071 C C . GLU A 1 284 ? 0.522 38.623 23.045 1.00 2.00 263 GLU A C 1
ATOM 2072 O O . GLU A 1 284 ? 1.120 38.852 24.097 1.00 2.26 263 GLU A O 1
ATOM 2078 N N . ARG A 1 285 ? 0.400 39.509 22.065 1.00 2.00 264 ARG A N 1
ATOM 2079 C CA . ARG A 1 285 ? 0.932 40.884 22.135 1.00 2.00 264 ARG A CA 1
ATOM 2080 C C . ARG A 1 285 ? 2.469 40.952 22.288 1.00 2.00 264 ARG A C 1
ATOM 2081 O O . ARG A 1 285 ? 3.016 41.465 23.291 1.00 2.00 264 ARG A O 1
ATOM 2089 N N . ILE A 1 286 ? 3.150 40.448 21.278 1.00 2.13 265 ILE A N 1
ATOM 2090 C CA . ILE A 1 286 ? 4.589 40.257 21.336 1.00 2.70 265 ILE A CA 1
ATOM 2091 C C . ILE A 1 286 ? 5.249 40.943 20.159 1.00 2.10 265 ILE A C 1
ATOM 2092 O O . ILE A 1 286 ? 4.894 40.723 18.987 1.00 2.00 265 ILE A O 1
ATOM 2097 N N . GLY A 1 287 ? 6.182 41.834 20.498 1.00 2.10 266 GLY A N 1
ATOM 2098 C CA . GLY A 1 287 ? 6.961 42.571 19.523 1.00 2.00 266 GLY A CA 1
ATOM 2099 C C . GLY A 1 287 ? 8.197 43.151 20.176 1.00 2.00 266 GLY A C 1
ATOM 2100 O O . GLY A 1 287 ? 8.471 42.885 21.343 1.00 2.00 266 GLY A O 1
ATOM 2101 N N . CYS A 1 288 ? 8.949 43.944 19.409 1.00 2.00 267 CYS A N 1
ATOM 2102 C CA . CYS A 1 288 ? 10.189 44.544 19.894 1.00 2.00 267 CYS A CA 1
ATOM 2103 C C . CYS A 1 288 ? 10.411 45.891 19.233 1.00 2.00 267 CYS A C 1
ATOM 2104 O O . CYS A 1 288 ? 10.137 46.045 18.018 1.00 2.96 267 CYS A O 1
ATOM 2107 N N . LEU A 1 289 ? 10.923 46.823 20.032 1.00 2.00 268 LEU A N 1
ATOM 2108 C CA . LEU A 1 289 ? 11.341 48.160 19.580 1.00 2.00 268 LEU A CA 1
ATOM 2109 C C . LEU A 1 289 ? 12.868 48.194 19.490 1.00 2.00 268 LEU A C 1
ATOM 2110 O O . LEU A 1 289 ? 13.564 47.756 20.442 1.00 2.00 268 LEU A O 1
ATOM 2115 N N . HIS A 1 290 ? 13.381 48.676 18.366 1.00 2.00 269 HIS A N 1
ATOM 2116 C CA . HIS A 1 290 ? 14.834 48.875 18.194 1.00 2.00 269 HIS A CA 1
ATOM 2117 C C . HIS A 1 290 ? 15.143 50.329 17.821 1.00 2.00 269 HIS A C 1
ATOM 2118 O O . HIS A 1 290 ? 14.406 50.920 17.041 1.00 2.00 269 HIS A O 1
ATOM 2125 N N . VAL A 1 291 ? 16.218 50.863 18.396 1.00 2.00 270 VAL A N 1
ATOM 2126 C CA . VAL A 1 291 ? 16.807 52.121 17.975 1.00 2.00 270 VAL A CA 1
ATOM 2127 C C . VAL A 1 291 ? 18.217 51.723 17.546 1.00 2.00 270 VAL A C 1
ATOM 2128 O O . VAL A 1 291 ? 18.967 51.068 18.293 1.00 2.25 270 VAL A O 1
ATOM 2132 N N . VAL A 1 292 ? 18.555 52.023 16.304 1.00 2.00 271 VAL A N 1
ATOM 2133 C CA . VAL A 1 292 ? 19.936 51.791 15.813 1.00 2.00 271 VAL A CA 1
ATOM 2134 C C . VAL A 1 292 ? 20.651 53.130 15.531 1.00 2.08 271 VAL A C 1
ATOM 2135 O O . VAL A 1 292 ? 20.356 53.805 14.526 1.00 2.00 271 VAL A O 1
ATOM 2139 N N . HIS A 1 293 ? 21.575 53.529 16.415 1.00 2.06 272 HIS A N 1
ATOM 2140 C CA . HIS A 1 293 ? 22.300 54.799 16.232 1.00 2.00 272 HIS A CA 1
ATOM 2141 C C . HIS A 1 293 ? 23.476 54.587 15.275 1.00 2.00 272 HIS A C 1
ATOM 2142 O O . HIS A 1 293 ? 23.793 53.438 14.897 1.00 2.00 272 HIS A O 1
ATOM 2149 N N . ALA A 1 294 ? 24.058 55.686 14.824 1.00 2.00 273 ALA A N 1
ATOM 2150 C CA . ALA A 1 294 ? 25.082 55.659 13.791 1.00 2.04 273 ALA A CA 1
ATOM 2151 C C . ALA A 1 294 ? 26.421 55.026 14.217 1.00 2.70 273 ALA A C 1
ATOM 2152 O O . ALA A 1 294 ? 27.282 54.771 13.368 1.00 2.33 273 ALA A O 1
ATOM 2154 N N . GLY A 1 295 ? 26.609 54.790 15.510 1.00 2.73 274 GLY A N 1
ATOM 2155 C CA . GLY A 1 295 ? 27.832 54.180 16.029 1.00 3.22 274 GLY A CA 1
ATOM 2156 C C . GLY A 1 295 ? 29.075 55.049 15.881 1.00 2.92 274 GLY A C 1
ATOM 2157 O O . GLY A 1 295 ? 30.141 54.561 15.589 1.00 3.53 274 GLY A O 1
ATOM 2158 N N . VAL A 1 296 ? 28.934 56.341 16.110 1.00 3.26 275 VAL A N 1
ATOM 2159 C CA . VAL A 1 296 ? 30.051 57.274 16.031 1.00 2.95 275 VAL A CA 1
ATOM 2160 C C . VAL A 1 296 ? 30.465 57.785 17.420 1.00 2.85 275 VAL A C 1
ATOM 2161 O O . VAL A 1 296 ? 31.031 58.882 17.548 1.00 3.13 275 VAL A O 1
ATOM 2165 N N . GLU A 1 297 ? 30.195 57.009 18.468 1.00 2.00 276 GLU A N 1
ATOM 2166 C CA . GLU A 1 297 ? 30.490 57.478 19.842 1.00 2.45 276 GLU A CA 1
ATOM 2167 C C . GLU A 1 297 ? 31.991 57.399 20.166 1.00 2.49 276 GLU A C 1
ATOM 2168 O O . GLU A 1 297 ? 32.432 57.947 21.181 1.00 3.45 276 GLU A O 1
ATOM 2174 N N . GLY A 1 298 ? 32.761 56.709 19.321 1.00 2.82 277 GLY A N 1
ATOM 2175 C CA . GLY A 1 298 ? 34.210 56.687 19.433 1.00 2.53 277 GLY A CA 1
ATOM 2176 C C . GLY A 1 298 ? 34.843 55.337 19.704 1.00 2.00 277 GLY A C 1
ATOM 2177 O O . GLY A 1 298 ? 36.087 55.184 19.575 1.00 2.60 277 GLY A O 1
ATOM 2178 N N . SER A 1 299 ? 34.022 54.367 20.060 1.00 2.00 278 SER A N 1
ATOM 2179 C CA . SER A 1 299 ? 34.465 52.995 20.296 1.00 2.00 278 SER A CA 1
ATOM 2180 C C . SER A 1 299 ? 33.276 52.061 20.331 1.00 2.00 278 SER A C 1
ATOM 2181 O O . SER A 1 299 ? 32.150 52.517 20.494 1.00 2.00 278 SER A O 1
ATOM 2184 N N . VAL A 1 300 ? 33.518 50.750 20.215 1.00 2.00 279 VAL A N 1
ATOM 2185 C CA . VAL A 1 300 ? 32.403 49.820 20.357 1.00 2.00 279 VAL A CA 1
ATOM 2186 C C . VAL A 1 300 ? 31.761 49.934 21.774 1.00 2.00 279 VAL A C 1
ATOM 2187 O O . VAL A 1 300 ? 30.527 49.873 21.921 1.00 2.00 279 VAL A O 1
ATOM 2191 N N . GLU A 1 301 ? 32.594 50.133 22.800 1.00 2.00 280 GLU A N 1
ATOM 2192 C CA . GLU A 1 301 ? 32.087 50.173 24.176 1.00 2.00 280 GLU A CA 1
ATOM 2193 C C . GLU A 1 301 ? 31.194 51.400 24.409 1.00 2.00 280 GLU A C 1
ATOM 2194 O O . GLU A 1 301 ? 30.160 51.308 25.091 1.00 2.00 280 GLU A O 1
ATOM 2200 N N . LYS A 1 302 ? 31.614 52.537 23.838 1.00 2.00 281 LYS A N 1
ATOM 2201 C CA . LYS A 1 302 ? 30.846 53.764 23.938 1.00 2.08 281 LYS A CA 1
ATOM 2202 C C . LYS A 1 302 ? 29.554 53.672 23.136 1.00 2.00 281 LYS A C 1
ATOM 2203 O O . LYS A 1 302 ? 28.536 54.196 23.576 1.00 2.00 281 LYS A O 1
ATOM 2209 N N . ASN A 1 303 ? 29.614 52.998 21.978 1.00 2.00 282 ASN A N 1
ATOM 2210 C CA . ASN A 1 303 ? 28.395 52.723 21.205 1.00 2.00 282 ASN A CA 1
ATOM 2211 C C . ASN A 1 303 ? 27.409 51.918 22.036 1.00 2.00 282 ASN A C 1
ATOM 2212 O O . ASN A 1 303 ? 26.212 52.256 22.099 1.00 2.00 282 ASN A O 1
ATOM 2217 N N . LYS A 1 304 ? 27.922 50.875 22.696 1.00 2.60 283 LYS A N 1
ATOM 2218 C CA . LYS A 1 304 ? 27.104 50.011 23.565 1.00 3.26 283 LYS A CA 1
ATOM 2219 C C . LYS A 1 304 ? 26.564 50.753 24.795 1.00 2.58 283 LYS A C 1
ATOM 2220 O O . LYS A 1 304 ? 25.438 50.543 25.213 1.00 2.33 283 LYS A O 1
ATOM 2226 N N . ALA A 1 305 ? 27.367 51.645 25.360 1.00 2.48 284 ALA A N 1
ATOM 2227 C CA . ALA A 1 305 ? 26.902 52.465 26.476 1.00 2.00 284 ALA A CA 1
ATOM 2228 C C . ALA A 1 305 ? 25.722 53.374 26.051 1.00 2.00 284 ALA A C 1
ATOM 2229 O O . ALA A 1 305 ? 24.773 53.553 26.815 1.00 2.00 284 ALA A O 1
ATOM 2231 N N . LEU A 1 306 ? 25.793 53.949 24.853 1.00 2.00 285 LEU A N 1
ATOM 2232 C CA . LEU A 1 306 ? 24.710 54.795 24.329 1.00 2.00 285 LEU A CA 1
ATOM 2233 C C . LEU A 1 306 ? 23.471 53.908 24.106 1.00 2.00 285 LEU A C 1
ATOM 2234 O O . LEU A 1 306 ? 22.337 54.224 24.553 1.00 2.00 285 LEU A O 1
ATOM 2239 N N . SER A 1 307 ? 23.677 52.760 23.457 1.00 2.00 286 SER A N 1
ATOM 2240 C CA . SER A 1 307 ? 22.546 51.883 23.222 1.00 2.00 286 SER A CA 1
ATOM 2241 C C . SER A 1 307 ? 21.845 51.497 24.546 1.00 2.00 286 SER A C 1
ATOM 2242 O O . SER A 1 307 ? 20.590 51.484 24.646 1.00 2.00 286 SER A O 1
ATOM 2245 N N . ALA A 1 308 ? 22.652 51.203 25.563 1.00 2.00 287 ALA A N 1
ATOM 2246 C CA . ALA A 1 308 ? 22.104 50.790 26.858 1.00 2.00 287 ALA A CA 1
ATOM 2247 C C . ALA A 1 308 ? 21.336 51.935 27.525 1.00 2.00 287 ALA A C 1
ATOM 2248 O O . ALA A 1 308 ? 20.326 51.693 28.185 1.00 2.00 287 ALA A O 1
ATOM 2250 N N . ALA A 1 309 ? 21.835 53.170 27.373 1.00 2.00 288 ALA A N 1
ATOM 2251 C CA . ALA A 1 309 ? 21.179 54.348 27.916 1.00 2.00 288 ALA A CA 1
ATOM 2252 C C . ALA A 1 309 ? 19.811 54.519 27.253 1.00 2.00 288 ALA A C 1
ATOM 2253 O O . ALA A 1 309 ? 18.794 54.843 27.907 1.00 2.00 288 ALA A O 1
ATOM 2255 N N . MET A 1 310 ? 19.787 54.328 25.934 1.00 2.21 289 MET A N 1
ATOM 2256 C CA . MET A 1 310 ? 18.521 54.394 25.214 1.00 2.37 289 MET A CA 1
ATOM 2257 C C . MET A 1 310 ? 17.558 53.296 25.668 1.00 2.00 289 MET A C 1
ATOM 2258 O O . MET A 1 310 ? 16.350 53.579 25.913 1.00 2.54 289 MET A O 1
ATOM 2263 N N . VAL A 1 311 ? 18.069 52.076 25.865 1.00 2.85 290 VAL A N 1
ATOM 2264 C CA . VAL A 1 311 ? 17.241 51.016 26.422 1.00 2.05 290 VAL A CA 1
ATOM 2265 C C . VAL A 1 311 ? 16.708 51.440 27.799 1.00 2.00 290 VAL A C 1
ATOM 2266 O O . VAL A 1 311 ? 15.520 51.251 28.102 1.00 2.00 290 VAL A O 1
ATOM 2270 N N . SER A 1 312 ? 17.571 52.011 28.632 1.00 2.00 291 SER A N 1
ATOM 2271 C CA . SER A 1 312 ? 17.169 52.487 29.967 1.00 2.07 291 SER A CA 1
ATOM 2272 C C . SER A 1 312 ? 15.990 53.497 29.899 1.00 2.62 291 SER A C 1
ATOM 2273 O O . SER A 1 312 ? 15.053 53.454 30.720 1.00 3.75 291 SER A O 1
ATOM 2276 N N . GLY A 1 313 ? 15.982 54.359 28.885 1.00 2.48 292 GLY A N 1
ATOM 2277 C CA . GLY A 1 313 ? 14.862 55.304 28.728 1.00 2.48 292 GLY A CA 1
ATOM 2278 C C . GLY A 1 313 ? 13.591 54.586 28.295 1.00 2.04 292 GLY A C 1
ATOM 2279 O O . GLY A 1 313 ? 12.497 54.824 28.848 1.00 2.00 292 GLY A O 1
ATOM 2280 N N . MET A 1 314 ? 13.702 53.712 27.296 1.00 2.05 293 MET A N 1
ATOM 2281 C CA . MET A 1 314 ? 12.496 52.935 26.876 1.00 2.34 293 MET A CA 1
ATOM 2282 C C . MET A 1 314 ? 11.872 52.194 28.066 1.00 2.00 293 MET A C 1
ATOM 2283 O O . MET A 1 314 ? 10.643 52.184 28.244 1.00 2.00 293 MET A O 1
ATOM 2288 N N . THR A 1 315 ? 12.716 51.572 28.885 1.00 2.18 294 THR A N 1
ATOM 2289 C CA . THR A 1 315 ? 12.204 50.747 29.999 1.00 2.35 294 THR A CA 1
ATOM 2290 C C . THR A 1 315 ? 11.614 51.614 31.102 1.00 2.30 294 THR A C 1
ATOM 2291 O O . THR A 1 315 ? 10.681 51.202 31.815 1.00 2.00 294 THR A O 1
ATOM 2295 N N . LEU A 1 316 ? 12.113 52.833 31.232 1.00 2.00 295 LEU A N 1
ATOM 2296 C CA . LEU A 1 316 ? 11.526 53.763 32.182 1.00 2.00 295 LEU A CA 1
ATOM 2297 C C . LEU A 1 316 ? 10.121 54.157 31.673 1.00 2.00 295 LEU A C 1
ATOM 2298 O O . LEU A 1 316 ? 9.167 54.165 32.427 1.00 2.00 295 LEU A O 1
ATOM 2303 N N . GLN A 1 317 ? 10.004 54.423 30.363 1.00 2.00 296 GLN A N 1
ATOM 2304 C CA . GLN A 1 317 ? 8.688 54.718 29.777 1.00 2.00 296 GLN A CA 1
ATOM 2305 C C . GLN A 1 317 ? 7.707 53.607 30.050 1.00 2.00 296 GLN A C 1
ATOM 2306 O O . GLN A 1 317 ? 6.573 53.837 30.527 1.00 2.00 296 GLN A O 1
ATOM 2312 N N . ILE A 1 318 ? 8.158 52.387 29.781 1.00 2.00 297 ILE A N 1
ATOM 2313 C CA . ILE A 1 318 ? 7.320 51.219 29.940 1.00 2.00 297 ILE A CA 1
ATOM 2314 C C . ILE A 1 318 ? 6.896 51.014 31.407 1.00 2.00 297 ILE A C 1
ATOM 2315 O O . ILE A 1 318 ? 5.742 50.708 31.683 1.00 2.00 297 ILE A O 1
ATOM 2320 N N . ARG A 1 319 ? 7.847 51.245 32.318 1.00 2.00 298 ARG A N 1
ATOM 2321 C CA . ARG A 1 319 ? 7.613 51.117 33.769 1.00 2.00 298 ARG A CA 1
ATOM 2322 C C . ARG A 1 319 ? 6.393 51.894 34.188 1.00 2.00 298 ARG A C 1
ATOM 2323 O O . ARG A 1 319 ? 5.577 51.393 34.974 1.00 2.00 298 ARG A O 1
ATOM 2331 N N . LYS A 1 320 ? 6.282 53.118 33.659 1.00 2.00 299 LYS A N 1
ATOM 2332 C CA . LYS A 1 320 ? 5.175 54.021 33.929 1.00 2.00 299 LYS A CA 1
ATOM 2333 C C . LYS A 1 320 ? 3.876 53.741 33.181 1.00 2.00 299 LYS A C 1
ATOM 2334 O O . LYS A 1 320 ? 2.852 54.384 33.464 1.00 2.30 299 LYS A O 1
ATOM 2340 N N . THR A 1 321 ? 3.886 52.737 32.314 1.00 2.00 300 THR A N 1
ATOM 2341 C CA . THR A 1 321 ? 2.778 52.455 31.420 1.00 2.00 300 THR A CA 1
ATOM 2342 C C . THR A 1 321 ? 2.175 51.104 31.699 1.00 2.00 300 THR A C 1
ATOM 2343 O O . THR A 1 321 ? 0.991 51.030 32.025 1.00 2.00 300 THR A O 1
ATOM 2347 N N . TRP A 1 322 ? 2.992 50.055 31.629 1.00 2.00 301 TRP A N 1
ATOM 2348 C CA . TRP A 1 322 ? 2.561 48.694 31.925 1.00 2.00 301 TRP A CA 1
ATOM 2349 C C . TRP A 1 322 ? 3.600 47.818 32.668 1.00 2.19 301 TRP A C 1
ATOM 2350 O O . TRP A 1 322 ? 3.445 46.594 32.726 1.00 2.00 301 TRP A O 1
ATOM 2361 N N . SER A 1 323 ? 4.590 48.482 33.277 1.00 2.24 302 SER A N 1
ATOM 2362 C CA . SER A 1 323 ? 5.623 47.905 34.130 1.00 2.53 302 SER A CA 1
ATOM 2363 C C . SER A 1 323 ? 6.701 47.128 33.394 1.00 3.11 302 SER A C 1
ATOM 2364 O O . SER A 1 323 ? 7.861 47.591 33.296 1.00 2.90 302 SER A O 1
ATOM 2367 N N . MET A 1 324 ? 6.328 45.972 32.841 1.00 2.77 303 MET A N 1
ATOM 2368 C CA . MET A 1 324 ? 7.189 45.323 31.844 1.00 3.05 303 MET A CA 1
ATOM 2369 C C . MET A 1 324 ? 6.295 44.448 30.969 1.00 2.42 303 MET A C 1
ATOM 2370 O O . MET A 1 324 ? 5.066 44.370 31.214 1.00 2.79 303 MET A O 1
ATOM 2375 N N . SER A 1 325 ? 6.881 43.818 29.959 1.00 2.23 304 SER A N 1
ATOM 2376 C CA . SER A 1 325 ? 6.107 43.308 28.838 1.00 2.00 304 SER A CA 1
ATOM 2377 C C . SER A 1 325 ? 5.744 41.828 29.074 1.00 2.45 304 SER A C 1
ATOM 2378 O O . SER A 1 325 ? 6.078 41.260 30.131 1.00 2.96 304 SER A O 1
ATOM 2381 N N . ALA A 1 326 ? 4.985 41.240 28.164 1.00 2.00 305 ALA A N 1
ATOM 2382 C CA . ALA A 1 326 ? 4.313 39.980 28.425 1.00 2.48 305 ALA A CA 1
ATOM 2383 C C . ALA A 1 326 ? 5.127 38.761 27.978 1.00 2.55 305 ALA A C 1
ATOM 2384 O O . ALA A 1 326 ? 5.595 38.691 26.852 1.00 2.69 305 ALA A O 1
ATOM 2386 N N . ILE A 1 327 ? 5.250 37.781 28.853 1.00 2.00 306 ILE A N 1
ATOM 2387 C CA . ILE A 1 327 ? 6.230 36.710 28.673 1.00 2.00 306 ILE A CA 1
ATOM 2388 C C . ILE A 1 327 ? 5.874 35.635 27.640 1.00 2.00 306 ILE A C 1
ATOM 2389 O O . ILE A 1 327 ? 6.750 35.077 27.016 1.00 2.00 306 ILE A O 1
ATOM 2394 N N . HIS A 1 328 ? 4.599 35.343 27.453 1.00 2.00 307 HIS A N 1
ATOM 2395 C CA . HIS A 1 328 ? 4.239 34.106 26.752 1.00 2.00 307 HIS A CA 1
ATOM 2396 C C . HIS A 1 328 ? 4.638 34.114 25.294 1.00 2.00 307 HIS A C 1
ATOM 2397 O O . HIS A 1 328 ? 5.239 33.137 24.787 1.00 2.00 307 HIS A O 1
ATOM 2404 N N . GLY A 1 329 ? 4.364 35.230 24.611 1.00 2.00 308 GLY A N 1
ATOM 2405 C CA . GLY A 1 329 ? 4.795 35.357 23.227 1.00 2.00 308 GLY A CA 1
ATOM 2406 C C . GLY A 1 329 ? 6.302 35.395 23.085 1.00 2.00 308 GLY A C 1
ATOM 2407 O O . GLY A 1 329 ? 6.851 34.928 22.067 1.00 2.00 308 GLY A O 1
ATOM 2408 N N . ALA A 1 330 ? 6.968 36.026 24.044 1.00 2.00 309 ALA A N 1
ATOM 2409 C CA . ALA A 1 330 ? 8.461 36.106 24.054 1.00 2.00 309 ALA A CA 1
ATOM 2410 C C . ALA A 1 330 ? 9.091 34.714 24.126 1.00 2.00 309 ALA A C 1
ATOM 2411 O O . ALA A 1 330 ? 10.076 34.419 23.430 1.00 2.00 309 ALA A O 1
ATOM 2413 N N . TYR A 1 331 ? 8.551 33.888 24.993 1.00 2.00 310 TYR A N 1
ATOM 2414 C CA . TYR A 1 331 ? 8.944 32.469 25.092 1.00 2.00 310 TYR A CA 1
ATOM 2415 C C . TYR A 1 331 ? 8.762 31.733 23.758 1.00 2.00 310 TYR A C 1
ATOM 2416 O O . TYR A 1 331 ? 9.687 31.050 23.251 1.00 2.00 310 TYR A O 1
ATOM 2425 N N . ILE A 1 332 ? 7.610 31.918 23.114 1.00 2.00 311 ILE A N 1
ATOM 2426 C CA . ILE A 1 332 ? 7.387 31.217 21.838 1.00 2.00 311 ILE A CA 1
ATOM 2427 C C . ILE A 1 332 ? 8.445 31.623 20.801 1.00 2.00 311 ILE A C 1
ATOM 2428 O O . ILE A 1 332 ? 9.077 30.766 20.189 1.00 2.00 311 ILE A O 1
ATOM 2433 N N . VAL A 1 333 ? 8.629 32.932 20.613 1.00 2.00 312 VAL A N 1
ATOM 2434 C CA . VAL A 1 333 ? 9.559 33.434 19.615 1.00 2.00 312 VAL A CA 1
ATOM 2435 C C . VAL A 1 333 ? 10.996 32.974 19.853 1.00 2.00 312 VAL A C 1
ATOM 2436 O O . VAL A 1 333 ? 11.682 32.518 18.916 1.00 2.00 312 VAL A O 1
ATOM 2440 N N . GLN A 1 334 ? 11.463 33.071 21.093 1.00 2.00 313 GLN A N 1
ATOM 2441 C CA . GLN A 1 334 ? 12.828 32.725 21.397 1.00 2.00 313 GLN A CA 1
ATOM 2442 C C . GLN A 1 334 ? 13.064 31.215 21.250 1.00 2.00 313 GLN A C 1
ATOM 2443 O O . GLN A 1 334 ? 14.114 30.788 20.767 1.00 2.00 313 GLN A O 1
ATOM 2449 N N . VAL A 1 335 ? 12.081 30.420 21.661 1.00 2.00 314 VAL A N 1
ATOM 2450 C CA . VAL A 1 335 ? 12.200 28.955 21.540 1.00 2.00 314 VAL A CA 1
ATOM 2451 C C . VAL A 1 335 ? 12.307 28.513 20.048 1.00 2.00 314 VAL A C 1
ATOM 2452 O O . VAL A 1 335 ? 13.086 27.605 19.693 1.00 2.00 314 VAL A O 1
ATOM 2456 N N . ILE A 1 336 ? 11.512 29.128 19.196 1.00 2.00 315 ILE A N 1
ATOM 2457 C CA . ILE A 1 336 ? 11.551 28.870 17.765 1.00 2.00 315 ILE A CA 1
ATOM 2458 C C . ILE A 1 336 ? 12.911 29.297 17.185 1.00 2.00 315 ILE A C 1
ATOM 2459 O O . ILE A 1 336 ? 13.610 28.499 16.539 1.00 2.00 315 ILE A O 1
ATOM 2464 N N . VAL A 1 337 ? 13.276 30.552 17.411 1.00 2.00 316 VAL A N 1
ATOM 2465 C CA . VAL A 1 337 ? 14.430 31.136 16.710 1.00 2.00 316 VAL A CA 1
ATOM 2466 C C . VAL A 1 337 ? 15.782 30.480 17.071 1.00 2.00 316 VAL A C 1
ATOM 2467 O O . VAL A 1 337 ? 16.670 30.343 16.230 1.00 2.22 316 VAL A O 1
ATOM 2471 N N . HIS A 1 338 ? 15.922 30.023 18.304 1.00 2.33 317 HIS A N 1
ATOM 2472 C CA . HIS A 1 338 ? 17.186 29.424 18.752 1.00 3.07 317 HIS A CA 1
ATOM 2473 C C . HIS A 1 338 ? 17.242 27.909 18.565 1.00 3.25 317 HIS A C 1
ATOM 2474 O O . HIS A 1 338 ? 18.211 27.288 18.987 1.00 2.15 317 HIS A O 1
ATOM 2481 N N . ASP A 1 339 ? 16.205 27.307 17.981 1.00 3.36 318 ASP A N 1
ATOM 2482 C CA . ASP A 1 339 ? 16.256 25.878 17.634 1.00 4.10 318 ASP A CA 1
ATOM 2483 C C . ASP A 1 339 ? 16.303 25.787 16.100 1.00 4.32 318 ASP A C 1
ATOM 2484 O O . ASP A 1 339 ? 15.395 26.252 15.419 1.00 4.07 318 ASP A O 1
ATOM 2489 N N . LYS A 1 340 ? 17.389 25.238 15.565 1.00 3.66 319 LYS A N 1
ATOM 2490 C CA . LYS A 1 340 ? 17.604 25.190 14.115 1.00 3.42 319 LYS A CA 1
ATOM 2491 C C . LYS A 1 340 ? 16.405 24.552 13.385 1.00 3.79 319 LYS A C 1
ATOM 2492 O O . LYS A 1 340 ? 15.964 25.088 12.372 1.00 3.44 319 LYS A O 1
ATOM 2494 N N . ARG A 1 341 ? 15.887 23.424 13.900 1.00 3.53 320 ARG A N 1
ATOM 2495 C CA . ARG A 1 341 ? 14.754 22.719 13.279 1.00 4.35 320 ARG A CA 1
ATOM 2496 C C . ARG A 1 341 ? 13.475 23.564 13.329 1.00 3.86 320 ARG A C 1
ATOM 2497 O O . ARG A 1 341 ? 12.745 23.674 12.348 1.00 3.82 320 ARG A O 1
ATOM 2505 N N . LEU A 1 342 ? 13.184 24.152 14.477 1.00 3.08 321 LEU A N 1
ATOM 2506 C CA . LEU A 1 342 ? 11.978 24.976 14.566 1.00 2.89 321 LEU A CA 1
ATOM 2507 C C . LEU A 1 342 ? 12.080 26.253 13.729 1.00 3.21 321 LEU A C 1
ATOM 2508 O O . LEU A 1 342 ? 11.071 26.694 13.182 1.00 2.95 321 LEU A O 1
ATOM 2513 N N . LEU A 1 343 ? 13.268 26.842 13.638 1.00 3.29 322 LEU A N 1
ATOM 2514 C CA . LEU A 1 343 ? 13.439 28.058 12.822 1.00 3.57 322 LEU A CA 1
ATOM 2515 C C . LEU A 1 343 ? 13.180 27.717 11.377 1.00 2.97 322 LEU A C 1
ATOM 2516 O O . LEU A 1 343 ? 12.461 28.420 10.687 1.00 2.13 322 LEU A O 1
ATOM 2521 N N . GLN A 1 344 ? 13.733 26.608 10.904 1.00 3.42 323 GLN A N 1
ATOM 2522 C CA . GLN A 1 344 ? 13.449 26.192 9.526 1.00 3.80 323 GLN A CA 1
ATOM 2523 C C . GLN A 1 344 ? 11.957 25.911 9.313 1.00 3.84 323 GLN A C 1
ATOM 2524 O O . GLN A 1 344 ? 11.371 26.300 8.288 1.00 3.81 323 GLN A O 1
ATOM 2530 N N . MET A 1 345 ? 11.344 25.226 10.273 1.00 3.72 324 MET A N 1
ATOM 2531 C CA . MET A 1 345 ? 9.912 24.974 10.227 1.00 3.65 324 MET A CA 1
ATOM 2532 C C . MET A 1 345 ? 9.150 26.297 10.161 1.00 3.54 324 MET A C 1
ATOM 2533 O O . MET A 1 345 ? 8.254 26.459 9.339 1.00 3.30 324 MET A O 1
ATOM 2538 N N . PHE A 1 346 ? 9.509 27.232 11.024 1.00 2.35 325 PHE A N 1
ATOM 2539 C CA . PHE A 1 346 ? 8.918 28.575 10.984 1.00 2.34 325 PHE A CA 1
ATOM 2540 C C . PHE A 1 346 ? 8.996 29.201 9.602 1.00 2.00 325 PHE A C 1
ATOM 2541 O O . PHE A 1 346 ? 7.994 29.693 9.074 1.00 2.00 325 PHE A O 1
ATOM 2549 N N . TYR A 1 347 ? 10.183 29.199 9.010 1.00 2.00 326 TYR A N 1
ATOM 2550 C CA . TYR A 1 347 ? 10.340 29.806 7.675 1.00 2.00 326 TYR A CA 1
ATOM 2551 C C . TYR A 1 347 ? 9.459 29.147 6.616 1.00 2.00 326 TYR A C 1
ATOM 2552 O O . TYR A 1 347 ? 8.906 29.846 5.757 1.00 2.00 326 TYR A O 1
ATOM 2561 N N . ASP A 1 348 ? 9.391 27.807 6.632 1.00 2.00 327 ASP A N 1
ATOM 2562 C CA . ASP A 1 348 ? 8.512 27.023 5.755 1.00 2.00 327 ASP A CA 1
ATOM 2563 C C . ASP A 1 348 ? 7.026 27.388 5.993 1.00 2.19 327 ASP A C 1
ATOM 2564 O O . ASP A 1 348 ? 6.239 27.513 5.052 1.00 2.00 327 ASP A O 1
ATOM 2569 N N . ASN A 1 349 ? 6.665 27.574 7.267 1.00 2.00 328 ASN A N 1
ATOM 2570 C CA . ASN A 1 349 ? 5.293 27.879 7.646 1.00 2.00 328 ASN A CA 1
ATOM 2571 C C . ASN A 1 349 ? 4.838 29.242 7.089 1.00 2.00 328 ASN A C 1
ATOM 2572 O O . ASN A 1 349 ? 3.740 29.366 6.541 1.00 2.00 328 ASN A O 1
ATOM 2577 N N . VAL A 1 350 ? 5.680 30.256 7.237 1.00 2.00 329 VAL A N 1
ATOM 2578 C CA . VAL A 1 350 ? 5.422 31.592 6.688 1.00 2.00 329 VAL A CA 1
ATOM 2579 C C . VAL A 1 350 ? 5.306 31.540 5.130 1.00 2.20 329 VAL A C 1
ATOM 2580 O O . VAL A 1 350 ? 4.395 32.141 4.561 1.00 2.91 329 VAL A O 1
ATOM 2584 N N . LYS A 1 351 ? 6.202 30.812 4.459 1.00 2.00 330 LYS A N 1
ATOM 2585 C CA . LYS A 1 351 ? 6.077 30.601 2.999 1.00 2.23 330 LYS A CA 1
ATOM 2586 C C . LYS A 1 351 ? 4.728 29.965 2.614 1.00 2.09 330 LYS A C 1
ATOM 2587 O O . LYS A 1 351 ? 4.109 30.397 1.641 1.00 2.00 330 LYS A O 1
ATOM 2593 N N . GLU A 1 352 ? 4.274 28.960 3.387 1.00 2.01 331 GLU A N 1
ATOM 2594 C CA . GLU A 1 352 ? 2.962 28.335 3.157 1.00 2.00 331 GLU A CA 1
ATOM 2595 C C . GLU A 1 352 ? 1.827 29.369 3.253 1.00 2.00 331 GLU A C 1
ATOM 2596 O O . GLU A 1 352 ? 0.918 29.363 2.431 1.00 2.00 331 GLU A O 1
ATOM 2598 N N . MET A 1 353 ? 1.884 30.261 4.245 1.00 2.00 332 MET A N 1
ATOM 2599 C CA . MET A 1 353 ? 0.908 31.325 4.349 1.00 2.00 332 MET A CA 1
ATOM 2600 C C . MET A 1 353 ? 0.971 32.250 3.134 1.00 2.00 332 MET A C 1
ATOM 2601 O O . MET A 1 353 ? -0.066 32.561 2.570 1.00 2.21 332 MET A O 1
ATOM 2606 N N . SER A 1 354 ? 2.163 32.654 2.710 1.00 2.00 333 SER A N 1
ATOM 2607 C CA . SER A 1 354 ? 2.282 33.552 1.545 1.00 2.91 333 SER A CA 1
ATOM 2608 C C . SER A 1 354 ? 1.740 32.867 0.299 1.00 3.00 333 SER A C 1
ATOM 2609 O O . SER A 1 354 ? 1.115 33.487 -0.560 1.00 4.14 333 SER A O 1
ATOM 2612 N N . ALA A 1 355 ? 2.016 31.581 0.188 1.00 2.46 334 ALA A N 1
ATOM 2613 C CA . ALA A 1 355 ? 1.632 30.822 -0.975 1.00 2.00 334 ALA A CA 1
ATOM 2614 C C . ALA A 1 355 ? 0.107 30.740 -1.053 1.00 2.06 334 ALA A C 1
ATOM 2615 O O . ALA A 1 355 ? -0.475 30.894 -2.142 1.00 2.00 334 ALA A O 1
ATOM 2617 N N . ARG A 1 356 ? -0.556 30.533 0.082 1.00 2.00 335 ARG A N 1
ATOM 2618 C CA . ARG A 1 356 ? -2.028 30.447 0.042 1.00 2.49 335 ARG A CA 1
ATOM 2619 C C . ARG A 1 356 ? -2.666 31.775 -0.370 1.00 2.79 335 ARG A C 1
ATOM 2620 O O . ARG A 1 356 ? -3.661 31.809 -1.125 1.00 4.39 335 ARG A O 1
ATOM 2628 N N . ILE A 1 357 ? -2.081 32.852 0.102 1.00 2.51 336 ILE A N 1
ATOM 2629 C CA . ILE A 1 357 ? -2.540 34.173 -0.219 1.00 2.65 336 ILE A CA 1
ATOM 2630 C C . ILE A 1 357 ? -2.428 34.412 -1.723 1.00 3.25 336 ILE A C 1
ATOM 2631 O O . ILE A 1 357 ? -3.367 34.891 -2.333 1.00 3.13 336 ILE A O 1
ATOM 2636 N N . HIS A 1 358 ? -1.286 34.062 -2.306 1.00 3.81 337 HIS A N 1
ATOM 2637 C CA . HIS A 1 358 ? -1.138 34.182 -3.743 1.00 5.10 337 HIS A CA 1
ATOM 2638 C C . HIS A 1 358 ? -2.179 33.359 -4.499 1.00 3.97 337 HIS A C 1
ATOM 2639 O O . HIS A 1 358 ? -2.805 33.857 -5.412 1.00 3.53 337 HIS A O 1
ATOM 2646 N N . ARG A 1 359 ? -2.385 32.111 -4.126 1.00 3.80 338 ARG A N 1
ATOM 2647 C CA . ARG A 1 359 ? -3.403 31.290 -4.793 1.00 4.62 338 ARG A CA 1
ATOM 2648 C C . ARG A 1 359 ? -4.820 31.899 -4.714 1.00 4.62 338 ARG A C 1
ATOM 2649 O O . ARG A 1 359 ? -5.578 31.814 -5.673 1.00 3.49 338 ARG A O 1
ATOM 2657 N N . MET A 1 360 ? -5.137 32.546 -3.590 1.00 4.29 339 MET A N 1
ATOM 2658 C CA . MET A 1 360 ? -6.405 33.254 -3.434 1.00 4.64 339 MET A CA 1
ATOM 2659 C C . MET A 1 360 ? -6.464 34.533 -4.275 1.00 4.20 339 MET A C 1
ATOM 2660 O O . MET A 1 360 ? -7.489 34.866 -4.804 1.00 5.26 339 MET A O 1
ATOM 2665 N N . ARG A 1 361 ? -5.367 35.246 -4.403 1.00 4.28 340 ARG A N 1
ATOM 2666 C CA . ARG A 1 361 ? -5.307 36.365 -5.346 1.00 4.02 340 ARG A CA 1
ATOM 2667 C C . ARG A 1 361 ? -5.649 35.911 -6.771 1.00 4.32 340 ARG A C 1
ATOM 2668 O O . ARG A 1 361 ? -6.507 36.498 -7.429 1.00 3.08 340 ARG A O 1
ATOM 2676 N N . SER A 1 362 ? -5.021 34.827 -7.222 1.00 4.56 341 SER A N 1
ATOM 2677 C CA . SER A 1 362 ? -5.281 34.280 -8.555 1.00 4.94 341 SER A CA 1
ATOM 2678 C C . SER A 1 362 ? -6.704 33.796 -8.691 1.00 5.06 341 SER A C 1
ATOM 2679 O O . SER A 1 362 ? -7.338 34.052 -9.739 1.00 5.22 341 SER A O 1
ATOM 2682 N N . LEU A 1 363 ? -7.216 33.092 -7.671 1.00 4.57 342 LEU A N 1
ATOM 2683 C CA . LEU A 1 363 ? -8.558 32.537 -7.782 1.00 5.16 342 LEU A CA 1
ATOM 2684 C C . LEU A 1 363 ? -9.602 33.642 -7.806 1.00 5.07 342 LEU A C 1
ATOM 2685 O O . LEU A 1 363 ? -10.512 33.602 -8.635 1.00 4.25 342 LEU A O 1
ATOM 2690 N N . LEU A 1 364 ? -9.480 34.633 -6.918 1.00 5.01 343 LEU A N 1
ATOM 2691 C CA . LEU A 1 364 ? -10.487 35.696 -6.907 1.00 4.46 343 LEU A CA 1
ATOM 2692 C C . LEU A 1 364 ? -10.416 36.438 -8.249 1.00 4.15 343 LEU A C 1
ATOM 2693 O O . LEU A 1 364 ? -11.448 36.722 -8.813 1.00 2.99 343 LEU A O 1
ATOM 2698 N N . HIS A 1 365 ? -9.208 36.731 -8.734 1.00 3.95 344 HIS A N 1
ATOM 2699 C CA . HIS A 1 365 ? -9.034 37.473 -9.995 1.00 4.29 344 HIS A CA 1
ATOM 2700 C C . HIS A 1 365 ? -9.633 36.718 -11.184 1.00 4.31 344 HIS A C 1
ATOM 2701 O O . HIS A 1 365 ? -10.309 37.304 -12.037 1.00 4.40 344 HIS A O 1
ATOM 2708 N N . ALA A 1 366 ? -9.393 35.413 -11.233 1.00 4.81 345 ALA A N 1
ATOM 2709 C CA . ALA A 1 366 ? -9.972 34.560 -12.247 1.00 4.70 345 ALA A CA 1
ATOM 2710 C C . ALA A 1 366 ? -11.496 34.590 -12.186 1.00 5.58 345 ALA A C 1
ATOM 2711 O O . ALA A 1 366 ? -12.155 34.594 -13.225 1.00 4.35 345 ALA A O 1
ATOM 2713 N N . SER A 1 367 ? -12.057 34.602 -10.967 1.00 6.64 346 SER A N 1
ATOM 2714 C CA . SER A 1 367 ? -13.502 34.528 -10.809 1.00 8.22 346 SER A CA 1
ATOM 2715 C C . SER A 1 367 ? -14.151 35.863 -11.250 1.00 9.44 346 SER A C 1
ATOM 2716 O O . SER A 1 367 ? -15.266 35.861 -11.790 1.00 10.28 346 SER A O 1
ATOM 2719 N N . LEU A 1 368 ? -13.454 36.985 -11.017 1.00 9.11 347 LEU A N 1
ATOM 2720 C CA . LEU A 1 368 ? -13.899 38.292 -11.517 1.00 9.01 347 LEU A CA 1
ATOM 2721 C C . LEU A 1 368 ? -13.738 38.397 -13.055 1.00 9.46 347 LEU A C 1
ATOM 2722 O O . LEU A 1 368 ? -14.627 38.901 -13.758 1.00 9.43 347 LEU A O 1
ATOM 2727 N N . ALA A 1 369 ? -12.605 37.919 -13.565 1.00 10.22 348 ALA A N 1
ATOM 2728 C CA . ALA A 1 369 ? -12.303 38.001 -14.988 1.00 10.19 348 ALA A CA 1
ATOM 2729 C C . ALA A 1 369 ? -13.301 37.191 -15.824 1.00 11.19 348 ALA A C 1
ATOM 2730 O O . ALA A 1 369 ? -13.705 37.635 -16.922 1.00 10.76 348 ALA A O 1
ATOM 2732 N N . LYS A 1 370 ? -13.716 36.025 -15.301 1.00 11.26 349 LYS A N 1
ATOM 2733 C CA . LYS A 1 370 ? -14.671 35.149 -15.993 1.00 11.89 349 LYS A CA 1
ATOM 2734 C C . LYS A 1 370 ? -16.042 35.812 -16.119 1.00 12.24 349 LYS A C 1
ATOM 2735 O O . LYS A 1 370 ? -16.781 35.502 -17.029 1.00 13.44 349 LYS A O 1
ATOM 2737 N N . ARG A 1 371 ? -16.380 36.722 -15.207 1.00 12.63 350 ARG A N 1
ATOM 2738 C CA . ARG A 1 371 ? -17.667 37.429 -15.251 1.00 12.28 350 ARG A CA 1
ATOM 2739 C C . ARG A 1 371 ? -17.567 38.778 -15.951 1.00 11.28 350 ARG A C 1
ATOM 2740 O O . ARG A 1 371 ? -18.522 39.520 -15.975 1.00 12.30 350 ARG A O 1
ATOM 2748 N N . LYS A 1 372 ? -16.423 39.091 -16.528 1.00 9.45 351 LYS A N 1
ATOM 2749 C CA . LYS A 1 372 ? -16.196 40.405 -17.099 1.00 8.73 351 LYS A CA 1
ATOM 2750 C C . LYS A 1 372 ? -16.634 41.510 -16.122 1.00 8.10 351 LYS A C 1
ATOM 2751 O O . LYS A 1 372 ? -17.128 42.552 -16.529 1.00 8.75 351 LYS A O 1
ATOM 2753 N N . THR A 1 373 ? -16.424 41.286 -14.826 1.00 6.44 352 THR A N 1
ATOM 2754 C CA . THR A 1 373 ? -16.809 42.256 -13.809 1.00 5.64 352 THR A CA 1
ATOM 2755 C C . THR A 1 373 ? -16.082 43.625 -13.957 1.00 5.05 352 THR A C 1
ATOM 2756 O O . THR A 1 373 ? -14.852 43.683 -13.848 1.00 5.69 352 THR A O 1
ATOM 2760 N N . PRO A 1 374 ? -16.847 44.712 -14.176 1.00 4.64 353 PRO A N 1
ATOM 2761 C CA . PRO A 1 374 ? -16.259 46.060 -14.232 1.00 4.93 353 PRO A CA 1
ATOM 2762 C C . PRO A 1 374 ? -15.426 46.354 -12.971 1.00 4.89 353 PRO A C 1
ATOM 2763 O O . PRO A 1 374 ? -15.784 45.918 -11.836 1.00 5.63 353 PRO A O 1
ATOM 2767 N N . GLY A 1 375 ? -14.291 47.034 -13.181 1.00 5.03 354 GLY A N 1
ATOM 2768 C CA . GLY A 1 375 ? -13.354 47.376 -12.100 1.00 4.67 354 GLY A CA 1
ATOM 2769 C C . GLY A 1 375 ? -13.205 48.867 -11.905 1.00 4.35 354 GLY A C 1
ATOM 2770 O O . GLY A 1 375 ? -13.788 49.647 -12.648 1.00 4.84 354 GLY A O 1
ATOM 2771 N N . PRO A 1 376 ? -12.483 49.275 -10.853 1.00 4.98 355 PRO A N 1
ATOM 2772 C CA . PRO A 1 376 ? -12.356 50.673 -10.509 1.00 4.38 355 PRO A CA 1
ATOM 2773 C C . PRO A 1 376 ? -11.266 51.336 -11.328 1.00 4.66 355 PRO A C 1
ATOM 2774 O O . PRO A 1 376 ? -10.551 50.652 -12.083 1.00 4.51 355 PRO A O 1
ATOM 2778 N N . GLY A 1 377 ? -11.106 52.644 -11.178 1.00 4.26 356 GLY A N 1
ATOM 2779 C CA . GLY A 1 377 ? -9.992 53.298 -11.843 1.00 4.58 356 GLY A CA 1
ATOM 2780 C C . GLY A 1 377 ? -10.187 53.528 -13.330 1.00 4.78 356 GLY A C 1
ATOM 2781 O O . GLY A 1 377 ? -11.204 53.126 -13.947 1.00 4.17 356 GLY A O 1
ATOM 2782 N N . SER A 1 378 ? -9.209 54.208 -13.913 1.00 4.45 357 SER A N 1
ATOM 2783 C CA . SER A 1 378 ? -9.263 54.502 -15.305 1.00 4.09 357 SER A CA 1
ATOM 2784 C C . SER A 1 378 ? -9.249 53.233 -16.138 1.00 4.10 357 SER A C 1
ATOM 2785 O O . SER A 1 378 ? -9.910 53.139 -17.172 1.00 2.84 357 SER A O 1
ATOM 2788 N N . LYS A 1 379 ? -8.453 52.271 -15.709 1.00 3.63 358 LYS A N 1
ATOM 2789 C CA . LYS A 1 379 ? -8.341 51.029 -16.468 1.00 4.43 358 LYS A CA 1
ATOM 2790 C C . LYS A 1 379 ? -9.602 50.178 -16.371 1.00 3.94 358 LYS A C 1
ATOM 2791 O O . LYS A 1 379 ? -9.955 49.483 -17.328 1.00 3.43 358 LYS A O 1
ATOM 2797 N N . GLY A 1 380 ? -10.276 50.264 -15.224 1.00 3.67 359 GLY A N 1
ATOM 2798 C CA . GLY A 1 380 ? -11.486 49.467 -14.929 1.00 4.03 359 GLY A CA 1
ATOM 2799 C C . GLY A 1 380 ? -11.229 47.962 -14.768 1.00 4.55 359 GLY A C 1
ATOM 2800 O O . GLY A 1 380 ? -12.104 47.145 -14.995 1.00 4.47 359 GLY A O 1
ATOM 2801 N N . THR A 1 381 ? -10.023 47.578 -14.400 1.00 4.88 360 THR A N 1
ATOM 2802 C CA . THR A 1 381 ? -9.732 46.142 -14.268 1.00 4.51 360 THR A CA 1
ATOM 2803 C C . THR A 1 381 ? -9.472 45.802 -12.812 1.00 4.31 360 THR A C 1
ATOM 2804 O O . THR A 1 381 ? -9.447 46.696 -11.942 1.00 4.12 360 THR A O 1
ATOM 2808 N N . TRP A 1 382 ? -9.279 44.498 -12.563 1.00 4.26 361 TRP A N 1
ATOM 2809 C CA . TRP A 1 382 ? -9.060 43.930 -11.256 1.00 4.37 361 TRP A CA 1
ATOM 2810 C C . TRP A 1 382 ? -7.636 43.365 -11.067 1.00 4.87 361 TRP A C 1
ATOM 2811 O O . TRP A 1 382 ? -7.331 42.740 -10.037 1.00 3.47 361 TRP A O 1
ATOM 2822 N N . ASP A 1 383 ? -6.753 43.656 -12.024 1.00 5.02 362 ASP A N 1
ATOM 2823 C CA . ASP A 1 383 ? -5.366 43.200 -11.968 1.00 5.42 362 ASP A CA 1
ATOM 2824 C C . ASP A 1 383 ? -4.596 43.535 -10.662 1.00 4.80 362 ASP A C 1
ATOM 2825 O O . ASP A 1 383 ? -3.663 42.819 -10.288 1.00 4.58 362 ASP A O 1
ATOM 2830 N N . HIS A 1 384 ? -4.969 44.614 -9.994 1.00 3.79 363 HIS A N 1
ATOM 2831 C CA . HIS A 1 384 ? -4.303 45.010 -8.777 1.00 4.30 363 HIS A CA 1
ATOM 2832 C C . HIS A 1 384 ? -4.505 44.015 -7.650 1.00 4.73 363 HIS A C 1
ATOM 2833 O O . HIS A 1 384 ? -3.746 44.029 -6.685 1.00 5.16 363 HIS A O 1
ATOM 2840 N N . ILE A 1 385 ? -5.542 43.159 -7.761 1.00 4.83 364 ILE A N 1
ATOM 2841 C CA . ILE A 1 385 ? -5.665 41.962 -6.925 1.00 3.88 364 ILE A CA 1
ATOM 2842 C C . ILE A 1 385 ? -4.435 41.061 -6.960 1.00 4.68 364 ILE A C 1
ATOM 2843 O O . ILE A 1 385 ? -4.045 40.457 -5.946 1.00 3.80 364 ILE A O 1
ATOM 2848 N N . LEU A 1 386 ? -3.813 40.963 -8.125 1.00 4.69 365 LEU A N 1
ATOM 2849 C CA . LEU A 1 386 ? -2.694 40.048 -8.312 1.00 4.72 365 LEU A CA 1
ATOM 2850 C C . LEU A 1 386 ? -1.363 40.615 -7.803 1.00 4.67 365 LEU A C 1
ATOM 2851 O O . LEU A 1 386 ? -0.512 39.851 -7.374 1.00 4.30 365 LEU A O 1
ATOM 2856 N N . THR A 1 387 ? -1.192 41.942 -7.848 1.00 4.34 366 THR A N 1
ATOM 2857 C CA . THR A 1 387 ? 0.112 42.576 -7.716 1.00 4.08 366 THR A CA 1
ATOM 2858 C C . THR A 1 387 ? 0.347 43.231 -6.349 1.00 3.72 366 THR A C 1
ATOM 2859 O O . THR A 1 387 ? 1.481 43.634 -6.059 1.00 3.61 366 THR A O 1
ATOM 2863 N N . ALA A 1 388 ? -0.712 43.346 -5.555 1.00 3.26 367 ALA A N 1
ATOM 2864 C CA . ALA A 1 388 ? -0.661 43.894 -4.213 1.00 3.44 367 ALA A CA 1
ATOM 2865 C C . ALA A 1 388 ? 0.319 43.066 -3.415 1.00 4.08 367 ALA A C 1
ATOM 2866 O O . ALA A 1 388 ? 0.409 41.844 -3.600 1.00 4.49 367 ALA A O 1
ATOM 2868 N N . ILE A 1 389 ? 1.058 43.739 -2.543 1.00 4.70 368 ILE A N 1
ATOM 2869 C CA . ILE A 1 389 ? 2.046 43.103 -1.684 1.00 4.38 368 ILE A CA 1
ATOM 2870 C C . ILE A 1 389 ? 1.490 42.946 -0.287 1.00 4.89 368 ILE A C 1
ATOM 2871 O O . ILE A 1 389 ? 1.020 43.926 0.310 1.00 5.22 368 ILE A O 1
ATOM 2876 N N . GLY A 1 390 ? 1.598 41.733 0.263 1.00 4.80 369 GLY A N 1
ATOM 2877 C CA . GLY A 1 390 ? 1.158 41.464 1.611 1.00 4.02 369 GLY A CA 1
ATOM 2878 C C . GLY A 1 390 ? -0.148 40.723 1.690 1.00 4.36 369 GLY A C 1
ATOM 2879 O O . GLY A 1 390 ? -0.482 39.906 0.837 1.00 3.45 369 GLY A O 1
ATOM 2880 N N . MET A 1 391 ? -0.902 41.037 2.736 1.00 4.66 370 MET A N 1
ATOM 2881 C CA . MET A 1 391 ? -2.169 40.397 2.994 1.00 5.06 370 MET A CA 1
ATOM 2882 C C . MET A 1 391 ? -3.378 41.000 2.285 1.00 5.81 370 MET A C 1
ATOM 2883 O O . MET A 1 391 ? -4.415 40.334 2.203 1.00 5.75 370 MET A O 1
ATOM 2888 N N . PHE A 1 392 ? -3.282 42.258 1.838 1.00 4.63 371 PHE A N 1
ATOM 2889 C CA . PHE A 1 392 ? -4.467 42.977 1.420 1.00 5.30 371 PHE A CA 1
ATOM 2890 C C . PHE A 1 392 ? -4.496 43.290 -0.077 1.00 5.12 371 PHE A C 1
ATOM 2891 O O . PHE A 1 392 ? -3.474 43.204 -0.812 1.00 4.05 371 PHE A O 1
ATOM 2899 N N . THR A 1 393 ? -5.696 43.630 -0.538 1.00 5.10 372 THR A N 1
ATOM 2900 C CA . THR A 1 393 ? -5.855 44.380 -1.759 1.00 4.81 372 THR A CA 1
ATOM 2901 C C . THR A 1 393 ? -6.603 45.674 -1.416 1.00 5.31 372 THR A C 1
ATOM 2902 O O . THR A 1 393 ? -7.647 45.659 -0.737 1.00 5.12 372 THR A O 1
ATOM 2906 N N . PHE A 1 394 ? -6.065 46.799 -1.857 1.00 5.03 373 PHE A N 1
ATOM 2907 C CA . PHE A 1 394 ? -6.758 48.070 -1.735 1.00 5.56 373 PHE A CA 1
ATOM 2908 C C . PHE A 1 394 ? -7.696 48.082 -2.913 1.00 5.09 373 PHE A C 1
ATOM 2909 O O . PHE A 1 394 ? -7.334 48.532 -3.992 1.00 6.06 373 PHE A O 1
ATOM 2917 N N . THR A 1 395 ? -8.892 47.522 -2.745 1.00 5.06 374 THR A N 1
ATOM 2918 C CA . THR A 1 395 ? -9.715 47.186 -3.927 1.00 4.86 374 THR A CA 1
ATOM 2919 C C . THR A 1 395 ? -10.224 48.390 -4.728 1.00 5.07 374 THR A C 1
ATOM 2920 O O . THR A 1 395 ? -10.384 48.283 -5.922 1.00 4.78 374 THR A O 1
ATOM 2924 N N . GLY A 1 396 ? -10.489 49.505 -4.073 1.00 4.30 375 GLY A N 1
ATOM 2925 C CA . GLY A 1 396 ? -11.170 50.616 -4.708 1.00 4.67 375 GLY A CA 1
ATOM 2926 C C . GLY A 1 396 ? -12.698 50.473 -4.719 1.00 5.02 375 GLY A C 1
ATOM 2927 O O . GLY A 1 396 ? -13.389 51.356 -5.196 1.00 5.22 375 GLY A O 1
ATOM 2928 N N . LEU A 1 397 ? -13.254 49.380 -4.205 1.00 5.33 376 LEU A N 1
ATOM 2929 C CA . LEU A 1 397 ? -14.709 49.375 -3.955 1.00 5.55 376 LEU A CA 1
ATOM 2930 C C . LEU A 1 397 ? -15.020 50.562 -3.055 1.00 6.85 376 LEU A C 1
ATOM 2931 O O . LEU A 1 397 ? -14.228 50.885 -2.147 1.00 8.10 376 LEU A O 1
ATOM 2936 N N . THR A 1 398 ? -16.158 51.217 -3.316 1.00 7.39 377 THR A N 1
ATOM 2937 C CA . THR A 1 398 ? -16.523 52.495 -2.706 1.00 8.43 377 THR A CA 1
ATOM 2938 C C . THR A 1 398 ? -17.186 52.195 -1.364 1.00 9.15 377 THR A C 1
ATOM 2939 O O . THR A 1 398 ? -17.537 51.043 -1.112 1.00 8.90 377 THR A O 1
ATOM 2943 N N . PRO A 1 399 ? -17.392 53.213 -0.509 1.00 9.40 378 PRO A N 1
ATOM 2944 C CA . PRO A 1 399 ? -18.067 52.902 0.747 1.00 9.81 378 PRO A CA 1
ATOM 2945 C C . PRO A 1 399 ? -19.493 52.327 0.552 1.00 9.39 378 PRO A C 1
ATOM 2946 O O . PRO A 1 399 ? -19.961 51.510 1.362 1.00 9.06 378 PRO A O 1
ATOM 2950 N N . GLU A 1 400 ? -20.166 52.760 -0.507 1.00 8.82 379 GLU A N 1
ATOM 2951 C CA . GLU A 1 400 ? -21.503 52.250 -0.874 1.00 9.40 379 GLU A CA 1
ATOM 2952 C C . GLU A 1 400 ? -21.423 50.764 -1.209 1.00 8.48 379 GLU A C 1
ATOM 2953 O O . GLU A 1 400 ? -22.280 49.978 -0.832 1.00 8.33 379 GLU A O 1
ATOM 2959 N N . HIS A 1 401 ? -20.413 50.392 -1.992 1.00 8.57 380 HIS A N 1
ATOM 2960 C CA . HIS A 1 401 ? -20.159 48.976 -2.286 1.00 7.42 380 HIS A CA 1
ATOM 2961 C C . HIS A 1 401 ? -19.906 48.148 -1.039 1.00 7.16 380 HIS A C 1
ATOM 2962 O O . HIS A 1 401 ? -20.424 47.035 -0.926 1.00 6.35 380 HIS A O 1
ATOM 2969 N N . VAL A 1 402 ? -19.073 48.671 -0.130 1.00 6.83 381 VAL A N 1
ATOM 2970 C CA . VAL A 1 402 ? -18.665 47.920 1.079 1.00 6.83 381 VAL A CA 1
ATOM 2971 C C . VAL A 1 402 ? -19.891 47.699 1.963 1.00 7.39 381 VAL A C 1
ATOM 2972 O O . VAL A 1 402 ? -20.137 46.591 2.451 1.00 6.95 381 VAL A O 1
ATOM 2976 N N . ASP A 1 403 ? -20.683 48.750 2.152 1.00 8.06 382 ASP A N 1
ATOM 2977 C CA . ASP A 1 403 ? -21.919 48.618 2.957 1.00 8.29 382 ASP A CA 1
ATOM 2978 C C . ASP A 1 403 ? -22.922 47.644 2.303 1.00 7.78 382 ASP A C 1
ATOM 2979 O O . ASP A 1 403 ? -23.592 46.861 2.990 1.00 7.49 382 ASP A O 1
ATOM 2984 N N . TYR A 1 404 ? -23.052 47.718 0.983 1.00 7.38 383 TYR A N 1
ATOM 2985 C CA . TYR A 1 404 ? -23.927 46.814 0.255 1.00 7.47 383 TYR A CA 1
ATOM 2986 C C . TYR A 1 404 ? -23.441 45.364 0.414 1.00 6.87 383 TYR A C 1
ATOM 2987 O O . TYR A 1 404 ? -24.238 44.469 0.650 1.00 5.47 383 TYR A O 1
ATOM 2996 N N . LEU A 1 405 ? -22.131 45.135 0.275 1.00 6.17 384 LEU A N 1
ATOM 2997 C CA . LEU A 1 405 ? -21.595 43.762 0.391 1.00 5.86 384 LEU A CA 1
ATOM 2998 C C . LEU A 1 405 ? -21.854 43.155 1.768 1.00 5.60 384 LEU A C 1
ATOM 2999 O O . LEU A 1 405 ? -22.134 41.961 1.895 1.00 4.60 384 LEU A O 1
ATOM 3004 N N . LYS A 1 406 ? -21.715 43.983 2.794 1.00 6.02 385 LYS A N 1
ATOM 3005 C CA . LYS A 1 406 ? -22.035 43.584 4.144 1.00 6.73 385 LYS A CA 1
ATOM 3006 C C . LYS A 1 406 ? -23.535 43.256 4.296 1.00 7.14 385 LYS A C 1
ATOM 3007 O O . LYS A 1 406 ? -23.862 42.164 4.759 1.00 6.97 385 LYS A O 1
ATOM 3013 N N . GLU A 1 407 ? -24.426 44.183 3.925 1.00 7.73 386 GLU A N 1
ATOM 3014 C CA . GLU A 1 407 ? -25.894 44.017 4.179 1.00 9.04 386 GLU A CA 1
ATOM 3015 C C . GLU A 1 407 ? -26.531 42.913 3.344 1.00 8.66 386 GLU A C 1
ATOM 3016 O O . GLU A 1 407 ? -27.346 42.141 3.847 1.00 9.07 386 GLU A O 1
ATOM 3022 N N . LYS A 1 408 ? -26.223 42.910 2.051 1.00 8.44 387 LYS A N 1
ATOM 3023 C CA . LYS A 1 408 ? -26.830 41.971 1.107 1.00 8.41 387 LYS A CA 1
ATOM 3024 C C . LYS A 1 408 ? -26.081 40.640 1.007 1.00 8.61 387 LYS A C 1
ATOM 3025 O O . LYS A 1 408 ? -26.717 39.631 0.751 1.00 9.36 387 LYS A O 1
ATOM 3027 N N . TRP A 1 409 ? -24.752 40.622 1.184 1.00 7.80 388 TRP A N 1
ATOM 3028 C CA . TRP A 1 409 ? -23.970 39.373 0.989 1.00 7.98 388 TRP A CA 1
ATOM 3029 C C . TRP A 1 409 ? -23.184 38.839 2.210 1.00 7.84 388 TRP A C 1
ATOM 3030 O O . TRP A 1 409 ? -22.503 37.791 2.124 1.00 8.20 388 TRP A O 1
ATOM 3041 N N . SER A 1 410 ? -23.277 39.551 3.333 1.00 6.91 389 SER A N 1
ATOM 3042 C CA . SER A 1 410 ? -22.530 39.252 4.557 1.00 6.35 389 SER A CA 1
ATOM 3043 C C . SER A 1 410 ? -21.024 39.066 4.302 1.00 5.70 389 SER A C 1
ATOM 3044 O O . SER A 1 410 ? -20.393 38.188 4.865 1.00 4.15 389 SER A O 1
ATOM 3047 N N . ILE A 1 411 ? -20.473 39.913 3.438 1.00 5.31 390 ILE A N 1
ATOM 3048 C CA . ILE A 1 411 ? -19.035 39.974 3.207 1.00 5.49 390 ILE A CA 1
ATOM 3049 C C . ILE A 1 411 ? -18.480 41.234 3.878 1.00 5.42 390 ILE A C 1
ATOM 3050 O O . ILE A 1 411 ? -18.951 42.339 3.600 1.00 5.30 390 ILE A O 1
ATOM 3055 N N . TYR A 1 412 ? -17.487 41.064 4.762 1.00 5.74 391 TYR A N 1
ATOM 3056 C CA . TYR A 1 412 ? -16.962 42.159 5.601 1.00 4.74 391 TYR A CA 1
ATOM 3057 C C . TYR A 1 412 ? -15.593 42.657 5.115 1.00 4.96 391 TYR A C 1
ATOM 3058 O O . TYR A 1 412 ? -14.592 41.947 5.193 1.00 3.53 391 TYR A O 1
ATOM 3067 N N . LEU A 1 413 ? -15.596 43.880 4.593 1.00 4.34 392 LEU A N 1
ATOM 3068 C CA . LEU A 1 413 ? -14.429 44.586 4.127 1.00 5.81 392 LEU A CA 1
ATOM 3069 C C . LEU A 1 413 ? -14.274 45.863 4.913 1.00 5.06 392 LEU A C 1
ATOM 3070 O O . LEU A 1 413 ? -15.242 46.383 5.469 1.00 5.23 392 LEU A O 1
ATOM 3075 N N . VAL A 1 414 ? -13.054 46.380 4.916 1.00 5.50 393 VAL A N 1
ATOM 3076 C CA . VAL A 1 414 ? -12.784 47.714 5.427 1.00 5.29 393 VAL A CA 1
ATOM 3077 C C . VAL A 1 414 ? -13.350 48.775 4.507 1.00 6.97 393 VAL A C 1
ATOM 3078 O O . VAL A 1 414 ? -13.087 48.803 3.288 1.00 7.55 393 VAL A O 1
ATOM 3082 N N . LYS A 1 415 ? -14.135 49.666 5.093 1.00 7.91 394 LYS A N 1
ATOM 3083 C CA . LYS A 1 415 ? -14.786 50.721 4.349 1.00 9.80 394 LYS A CA 1
ATOM 3084 C C . LYS A 1 415 ? -13.789 51.630 3.623 1.00 10.00 394 LYS A C 1
ATOM 3085 O O . LYS A 1 415 ? -13.984 51.908 2.442 1.00 10.57 394 LYS A O 1
ATOM 3091 N N . ALA A 1 416 ? -12.754 52.095 4.325 1.00 10.56 395 ALA A N 1
ATOM 3092 C CA . ALA A 1 416 ? -11.661 52.903 3.710 1.00 11.25 395 ALA A CA 1
ATOM 3093 C C . ALA A 1 416 ? -10.950 52.158 2.566 1.00 11.74 395 ALA A C 1
ATOM 3094 O O . ALA A 1 416 ? -10.246 51.154 2.786 1.00 13.17 395 ALA A O 1
ATOM 3096 N N . GLY A 1 417 ? -11.165 52.626 1.346 1.00 11.06 396 GLY A N 1
ATOM 3097 C CA . GLY A 1 417 ? -10.517 52.063 0.171 1.00 10.85 396 GLY A CA 1
ATOM 3098 C C . GLY A 1 417 ? -10.999 50.688 -0.250 1.00 10.08 396 GLY A C 1
ATOM 3099 O O . GLY A 1 417 ? -10.471 50.094 -1.198 1.00 10.15 396 GLY A O 1
ATOM 3100 N N . GLY A 1 418 ? -11.995 50.167 0.457 1.00 9.77 397 GLY A N 1
ATOM 3101 C CA . GLY A 1 418 ? -12.401 48.798 0.271 1.00 8.85 397 GLY A CA 1
ATOM 3102 C C . GLY A 1 418 ? -11.241 47.830 0.458 1.00 7.73 397 GLY A C 1
ATOM 3103 O O . GLY A 1 418 ? -11.090 46.888 -0.325 1.00 8.97 397 GLY A O 1
ATOM 3104 N N . ARG A 1 419 ? -10.421 48.065 1.473 1.00 6.42 398 ARG A N 1
ATOM 3105 C CA . ARG A 1 419 ? -9.321 47.178 1.794 1.00 4.73 398 ARG A CA 1
ATOM 3106 C C . ARG A 1 419 ? -9.873 45.771 2.061 1.00 4.38 398 ARG A C 1
ATOM 3107 O O . ARG A 1 419 ? -10.802 45.604 2.843 1.00 3.65 398 ARG A O 1
ATOM 3115 N N . MET A 1 420 ? -9.330 44.784 1.367 1.00 3.24 399 MET A N 1
ATOM 3116 C CA . MET A 1 420 ? -9.733 43.402 1.518 1.00 3.71 399 MET A CA 1
ATOM 3117 C C . MET A 1 420 ? -8.576 42.524 2.010 1.00 4.17 399 MET A C 1
ATOM 3118 O O . MET A 1 420 ? -7.483 42.539 1.413 1.00 5.60 399 MET A O 1
ATOM 3123 N N . SER A 1 421 ? -8.826 41.774 3.084 1.00 3.79 400 SER A N 1
ATOM 3124 C CA . SER A 1 421 ? -7.886 40.805 3.587 1.00 3.04 400 SER A CA 1
ATOM 3125 C C . SER A 1 421 ? -8.067 39.519 2.824 1.00 2.92 400 SER A C 1
ATOM 3126 O O . SER A 1 421 ? -9.018 38.820 3.001 1.00 2.06 400 SER A O 1
ATOM 3129 N N . MET A 1 422 ? -7.075 39.211 2.009 1.00 3.59 401 MET A N 1
ATOM 3130 C CA . MET A 1 422 ? -7.104 38.067 1.116 1.00 3.31 401 MET A CA 1
ATOM 3131 C C . MET A 1 422 ? -7.100 36.763 1.890 1.00 3.47 401 MET A C 1
ATOM 3132 O O . MET A 1 422 ? -7.545 35.744 1.366 1.00 3.31 401 MET A O 1
ATOM 3137 N N . CYS A 1 423 ? -6.596 36.816 3.130 1.00 3.05 402 CYS A N 1
ATOM 3138 C CA . CYS A 1 423 ? -6.535 35.685 4.076 1.00 4.30 402 CYS A CA 1
ATOM 3139 C C . CYS A 1 423 ? -7.893 35.080 4.411 1.00 3.57 402 CYS A C 1
ATOM 3140 O O . CYS A 1 423 ? -7.994 33.905 4.771 1.00 4.50 402 CYS A O 1
ATOM 3143 N N . GLY A 1 424 ? -8.951 35.880 4.280 1.00 3.82 403 GLY A N 1
ATOM 3144 C CA . GLY A 1 424 ? -10.327 35.376 4.465 1.00 3.98 403 GLY A CA 1
ATOM 3145 C C . GLY A 1 424 ? -10.948 34.616 3.293 1.00 4.03 403 GLY A C 1
ATOM 3146 O O . GLY A 1 424 ? -12.047 34.061 3.435 1.00 3.44 403 GLY A O 1
ATOM 3147 N N . LEU A 1 425 ? -10.254 34.560 2.151 1.00 3.77 404 LEU A N 1
ATOM 3148 C CA . LEU A 1 425 ? -10.738 33.837 0.984 1.00 3.77 404 LEU A CA 1
ATOM 3149 C C . LEU A 1 425 ? -10.320 32.399 1.061 1.00 4.37 404 LEU A C 1
ATOM 3150 O O . LEU A 1 425 ? -9.263 32.082 1.620 1.00 3.79 404 LEU A O 1
ATOM 3155 N N . THR A 1 426 ? -11.148 31.541 0.481 1.00 5.57 405 THR A N 1
ATOM 3156 C CA . THR A 1 426 ? -10.884 30.115 0.378 1.00 5.40 405 THR A CA 1
ATOM 3157 C C . THR A 1 426 ? -11.294 29.610 -0.988 1.00 6.21 405 THR A C 1
ATOM 3158 O O . THR A 1 426 ? -11.956 30.291 -1.746 1.00 4.57 405 THR A O 1
ATOM 3162 N N . GLU A 1 427 ? -10.909 28.390 -1.304 1.00 7.06 406 GLU A N 1
ATOM 3163 C CA . GLU A 1 427 ? -11.396 27.774 -2.520 1.00 9.02 406 GLU A CA 1
ATOM 3164 C C . GLU A 1 427 ? -12.928 27.733 -2.571 1.00 9.67 406 GLU A C 1
ATOM 3165 O O . GLU A 1 427 ? -13.518 27.856 -3.643 1.00 10.15 406 GLU A O 1
ATOM 3171 N N . SER A 1 428 ? -13.562 27.569 -1.418 1.00 10.47 407 SER A N 1
ATOM 3172 C CA . SER A 1 428 ? -15.013 27.429 -1.339 1.00 11.23 407 SER A CA 1
ATOM 3173 C C . SER A 1 428 ? -15.769 28.735 -1.498 1.00 11.53 407 SER A C 1
ATOM 3174 O O . SER A 1 428 ? -16.898 28.727 -2.014 1.00 11.02 407 SER A O 1
ATOM 3177 N N . ASN A 1 429 ? -15.161 29.837 -1.044 1.00 10.67 408 ASN A N 1
ATOM 3178 C CA . ASN A 1 429 ? -15.844 31.125 -1.024 1.00 10.08 408 ASN A CA 1
ATOM 3179 C C . ASN A 1 429 ? -15.428 32.185 -2.036 1.00 10.23 408 ASN A C 1
ATOM 3180 O O . ASN A 1 429 ? -16.084 33.223 -2.067 1.00 10.73 408 ASN A O 1
ATOM 3185 N N . CYS A 1 430 ? -14.367 31.985 -2.834 1.00 10.20 409 CYS A N 1
ATOM 3186 C CA . CYS A 1 430 ? -13.934 33.033 -3.772 1.00 9.96 409 CYS A CA 1
ATOM 3187 C C . CYS A 1 430 ? -15.011 33.374 -4.794 1.00 9.56 409 CYS A C 1
ATOM 3188 O O . CYS A 1 430 ? -15.271 34.545 -5.092 1.00 9.12 409 CYS A O 1
ATOM 3191 N N . ASP A 1 431 ? -15.636 32.349 -5.355 1.00 9.64 410 ASP A N 1
ATOM 3192 C CA . ASP A 1 431 ? -16.607 32.615 -6.398 1.00 9.84 410 ASP A CA 1
ATOM 3193 C C . ASP A 1 431 ? -17.812 33.331 -5.834 1.00 9.27 410 ASP A C 1
ATOM 3194 O O . ASP A 1 431 ? -18.429 34.135 -6.510 1.00 9.89 410 ASP A O 1
ATOM 3199 N N . TYR A 1 432 ? -18.145 33.032 -4.586 1.00 8.90 411 TYR A N 1
ATOM 3200 C CA . TYR A 1 432 ? -19.187 33.758 -3.899 1.00 8.03 411 TYR A CA 1
ATOM 320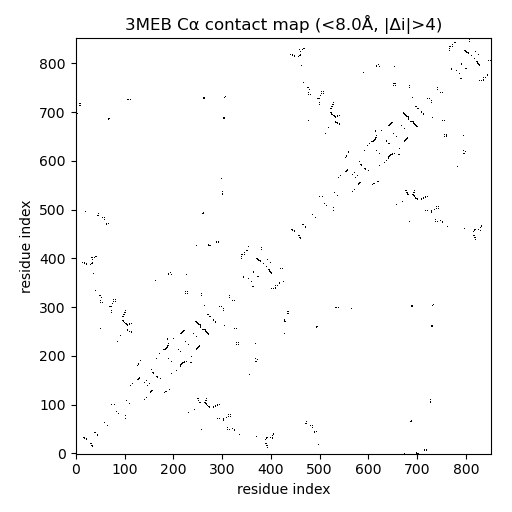1 C C . TYR A 1 432 ? -18.820 35.239 -3.773 1.00 7.85 411 TYR A C 1
ATOM 3202 O O . TYR A 1 432 ? -19.630 36.119 -4.092 1.00 8.14 411 TYR A O 1
ATOM 3211 N N . VAL A 1 433 ? -17.589 35.512 -3.343 1.00 7.24 412 VAL A N 1
ATOM 3212 C CA . VAL A 1 433 ? -17.113 36.897 -3.182 1.00 6.16 412 VAL A CA 1
ATOM 3213 C C . VAL A 1 433 ? -17.122 37.610 -4.523 1.00 6.69 412 VAL A C 1
ATOM 3214 O O . VAL A 1 433 ? -17.543 38.734 -4.619 1.00 6.35 412 VAL A O 1
ATOM 3218 N N . ALA A 1 434 ? -16.707 36.927 -5.579 1.00 7.03 413 ALA A N 1
ATOM 3219 C CA . ALA A 1 434 ? -16.738 37.538 -6.914 1.00 7.43 413 ALA A CA 1
ATOM 3220 C C . ALA A 1 434 ? -18.191 37.826 -7.437 1.00 7.08 413 ALA A C 1
ATOM 3221 O O . ALA A 1 434 ? -18.472 38.924 -7.919 1.00 6.53 413 ALA A O 1
ATOM 3223 N N . GLU A 1 435 ? -19.090 36.850 -7.315 1.00 6.79 414 GLU A N 1
ATOM 3224 C CA . GLU A 1 435 ? -20.530 37.072 -7.604 1.00 6.48 414 GLU A CA 1
ATOM 3225 C C . GLU A 1 435 ? -21.105 38.271 -6.856 1.00 5.42 414 GLU A C 1
ATOM 3226 O O . GLU A 1 435 ? -21.882 39.047 -7.411 1.00 5.63 414 GLU A O 1
ATOM 3232 N N . ALA A 1 436 ? -20.724 38.418 -5.593 1.00 4.48 415 ALA A N 1
ATOM 3233 C CA . ALA A 1 436 ? -21.189 39.531 -4.787 1.00 4.42 415 ALA A CA 1
ATOM 3234 C C . ALA A 1 436 ? -20.635 40.847 -5.281 1.00 4.18 415 ALA A C 1
ATOM 3235 O O . ALA A 1 436 ? -21.349 41.830 -5.347 1.00 4.52 415 ALA A O 1
ATOM 3237 N N . ILE A 1 437 ? -19.350 40.874 -5.607 1.00 4.43 416 ILE A N 1
ATOM 3238 C CA . ILE A 1 437 ? -18.713 42.093 -6.102 1.00 4.12 416 ILE A CA 1
ATOM 3239 C C . ILE A 1 437 ? -19.339 42.501 -7.456 1.00 4.14 416 ILE A C 1
ATOM 3240 O O . ILE A 1 437 ? -19.576 43.698 -7.726 1.00 3.37 416 ILE A O 1
ATOM 3245 N N . HIS A 1 438 ? -19.650 41.500 -8.271 1.00 4.33 417 HIS A N 1
ATOM 3246 C CA . HIS A 1 438 ? -20.268 41.746 -9.569 1.00 4.95 417 HIS A CA 1
ATOM 3247 C C . HIS A 1 438 ? -21.637 42.389 -9.411 1.00 5.29 417 HIS A C 1
ATOM 3248 O O . HIS A 1 438 ? -21.971 43.352 -10.103 1.00 5.69 417 HIS A O 1
ATOM 3255 N N . ASP A 1 439 ? -22.386 41.888 -8.439 1.00 5.76 418 ASP A N 1
ATOM 3256 C CA . ASP A 1 439 ? -23.708 42.377 -8.126 1.00 6.26 418 ASP A CA 1
ATOM 3257 C C . ASP A 1 439 ? -23.627 43.819 -7.635 1.00 6.62 418 ASP A C 1
ATOM 3258 O O . ASP A 1 439 ? -24.332 44.683 -8.156 1.00 7.17 418 ASP A O 1
ATOM 3263 N N . ALA A 1 440 ? -22.740 44.083 -6.663 1.00 7.09 419 ALA A N 1
ATOM 3264 C CA . ALA A 1 440 ? -22.567 45.436 -6.098 1.00 7.09 419 ALA A CA 1
ATOM 3265 C C . ALA A 1 440 ? -22.212 46.487 -7.143 1.00 8.31 419 ALA A C 1
ATOM 3266 O O . ALA A 1 440 ? -22.761 47.589 -7.128 1.00 8.40 419 ALA A O 1
ATOM 3268 N N . VAL A 1 441 ? -21.318 46.113 -8.062 1.00 8.47 420 VAL A N 1
ATOM 3269 C CA . VAL A 1 441 ? -20.730 46.997 -9.054 1.00 8.90 420 VAL A CA 1
ATOM 3270 C C . VAL A 1 441 ? -21.683 47.174 -10.256 1.00 9.43 420 VAL A C 1
ATOM 3271 O O . VAL A 1 441 ? -21.717 48.242 -10.881 1.00 9.26 420 VAL A O 1
ATOM 3275 N N . THR A 1 442 ? -22.485 46.158 -10.552 1.00 9.87 421 THR A N 1
ATOM 3276 C CA . THR A 1 442 ? -23.542 46.313 -11.555 1.00 10.66 421 THR A CA 1
ATOM 3277 C C . THR A 1 442 ? -24.650 47.231 -11.025 1.00 10.90 421 THR A C 1
ATOM 3278 O O . THR A 1 442 ? -25.026 48.189 -11.698 1.00 10.66 421 THR A O 1
ATOM 3282 N N . LYS A 1 443 ? -25.160 46.972 -9.825 1.00 11.11 422 LYS A N 1
ATOM 3283 C CA . LYS A 1 443 ? -26.149 47.890 -9.236 1.00 11.81 422 LYS A CA 1
ATOM 3284 C C . LYS A 1 443 ? -25.632 49.324 -9.008 1.00 11.40 422 LYS A C 1
ATOM 3285 O O . LYS A 1 443 ? -26.378 50.283 -9.201 1.00 11.64 422 LYS A O 1
ATOM 3291 N N . LEU A 1 444 ? -24.367 49.442 -8.598 1.00 10.68 423 LEU A N 1
ATOM 3292 C CA . LEU A 1 444 ? -23.739 50.699 -8.179 1.00 9.90 423 LEU A CA 1
ATOM 3293 C C . LEU A 1 444 ? -22.470 50.929 -9.001 1.00 9.97 423 LEU A C 1
ATOM 3294 O O . LEU A 1 444 ? -21.358 50.752 -8.508 1.00 9.87 423 LEU A O 1
ATOM 3299 N N . PRO A 1 445 ? -22.628 51.325 -10.260 1.00 10.05 424 PRO A N 1
ATOM 3300 C CA . PRO A 1 445 ? -21.497 51.515 -11.174 1.00 10.22 424 PRO A CA 1
ATOM 3301 C C . PRO A 1 445 ? -20.497 52.554 -10.683 1.00 11.03 424 PRO A C 1
ATOM 3302 O O . PRO A 1 445 ? -20.890 53.459 -9.936 1.00 9.88 424 PRO A O 1
ATOM 3306 N N . PHE A 1 446 ? -19.220 52.390 -11.062 1.00 11.16 425 PHE A N 1
ATOM 3307 C CA . PHE A 1 446 ? -18.174 53.340 -10.682 1.00 12.09 425 PHE A CA 1
ATOM 3308 C C . PHE A 1 446 ? -18.366 54.664 -11.415 1.00 14.39 425 PHE A C 1
ATOM 3309 O O . PHE A 1 446 ? -18.661 54.678 -12.604 1.00 13.77 425 PHE A O 1
ATOM 3317 N N . LYS A 1 447 ? -18.173 55.766 -10.707 1.00 17.71 426 LYS A N 1
ATOM 3318 C CA . LYS A 1 447 ? -18.282 57.115 -11.302 1.00 19.77 426 LYS A CA 1
ATOM 3319 C C . LYS A 1 447 ? -17.119 57.437 -12.264 1.00 21.14 426 LYS A C 1
ATOM 3320 O O . LYS A 1 447 ? -15.984 56.966 -12.069 1.00 23.24 426 LYS A O 1
ATOM 3322 N N . MET B 1 22 ? 28.167 63.132 16.287 1.00 11.28 1 MET B N 1
ATOM 3323 C CA . MET B 1 22 ? 27.361 63.365 15.050 1.00 9.55 1 MET B CA 1
ATOM 3324 C C . MET B 1 22 ? 26.141 62.414 15.011 1.00 8.75 1 MET B C 1
ATOM 3325 O O . MET B 1 22 ? 25.581 62.202 13.934 1.00 9.84 1 MET B O 1
ATOM 3327 N N . SER B 1 23 ? 25.761 61.810 16.149 1.00 6.42 2 SER B N 1
ATOM 3328 C CA . SER B 1 23 ? 24.497 61.033 16.227 1.00 4.06 2 SER B CA 1
ATOM 3329 C C . SER B 1 23 ? 23.438 61.950 16.798 1.00 2.93 2 SER B C 1
ATOM 3330 O O . SER B 1 23 ? 23.741 62.735 17.689 1.00 2.00 2 SER B O 1
ATOM 3333 N N . VAL B 1 24 ? 22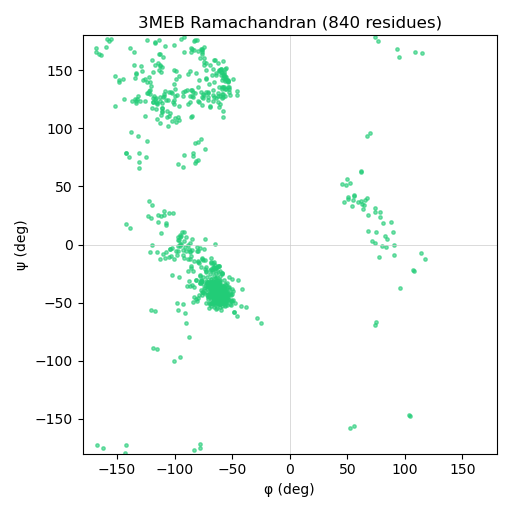.199 61.806 16.337 1.00 2.18 3 VAL B N 1
ATOM 3334 C CA . VAL B 1 24 ? 21.090 62.572 16.894 1.00 2.00 3 VAL B CA 1
ATOM 3335 C C . VAL B 1 24 ? 20.812 62.128 18.307 1.00 2.65 3 VAL B C 1
ATOM 3336 O O . VAL B 1 24 ? 20.134 62.856 19.061 1.00 2.00 3 VAL B O 1
ATOM 3340 N N . PHE B 1 25 ? 21.350 60.952 18.677 1.00 2.00 4 PHE B N 1
ATOM 3341 C CA . PHE B 1 25 ? 21.206 60.409 20.036 1.00 2.51 4 PHE B CA 1
ATOM 3342 C C . PHE B 1 25 ? 22.367 60.665 21.005 1.00 2.94 4 PHE B C 1
ATOM 3343 O O . PHE B 1 25 ? 22.349 60.217 22.162 1.00 2.97 4 PHE B O 1
ATOM 3351 N N . SER B 1 26 ? 23.357 61.419 20.556 1.00 4.46 5 SER B N 1
ATOM 3352 C CA . SER B 1 26 ? 24.552 61.705 21.335 1.00 5.52 5 SER B CA 1
ATOM 3353 C C . SER B 1 26 ? 24.173 62.372 22.642 1.00 4.59 5 SER B C 1
ATOM 3354 O O . SER B 1 26 ? 23.386 63.321 22.649 1.00 4.57 5 SER B O 1
ATOM 3357 N N . GLY B 1 27 ? 24.698 61.852 23.753 1.00 3.78 6 GLY B N 1
ATOM 3358 C CA . GLY B 1 27 ? 24.414 62.395 25.078 1.00 2.88 6 GLY B CA 1
ATOM 3359 C C . GLY B 1 27 ? 23.119 61.928 25.717 1.00 2.62 6 GLY B C 1
ATOM 3360 O O . GLY B 1 27 ? 22.741 62.417 26.761 1.00 2.00 6 GLY B O 1
ATOM 3361 N N . PHE B 1 28 ? 22.436 60.964 25.102 1.00 2.48 7 PHE B N 1
ATOM 3362 C CA . PHE B 1 28 ? 21.266 60.375 25.711 1.00 2.29 7 PHE B CA 1
ATOM 3363 C C . PHE B 1 28 ? 21.580 59.904 27.148 1.00 2.84 7 PHE B C 1
ATOM 3364 O O . PHE B 1 28 ? 22.565 59.204 27.366 1.00 2.65 7 PHE B O 1
ATOM 3372 N N . PRO B 1 29 ? 20.754 60.314 28.130 1.00 2.40 8 PRO B N 1
ATOM 3373 C CA . PRO B 1 29 ? 21.009 60.012 29.527 1.00 3.04 8 PRO B CA 1
ATOM 3374 C C . PRO B 1 29 ? 20.636 58.587 29.939 1.00 2.69 8 PRO B C 1
ATOM 3375 O O . PRO B 1 29 ? 19.586 58.055 29.517 1.00 2.48 8 PRO B O 1
ATOM 3379 N N . ALA B 1 30 ? 21.473 58.000 30.797 1.00 2.36 9 ALA B N 1
ATOM 3380 C CA . ALA B 1 30 ? 21.181 56.688 31.411 1.00 2.49 9 ALA B CA 1
ATOM 3381 C C . ALA B 1 30 ? 20.202 56.920 32.537 1.00 3.15 9 ALA B C 1
ATOM 3382 O O . ALA B 1 30 ? 20.506 57.699 33.447 1.00 3.91 9 ALA B O 1
ATOM 3384 N N . SER B 1 31 ? 19.041 56.270 32.495 1.00 3.26 10 SER B N 1
ATOM 3385 C CA . SER B 1 31 ? 18.084 56.358 33.608 1.00 4.37 10 SER B CA 1
ATOM 3386 C C . SER B 1 31 ? 18.464 55.305 34.647 1.00 4.87 10 SER B C 1
ATOM 3387 O O . SER B 1 31 ? 18.715 54.173 34.277 1.00 5.50 10 SER B O 1
ATOM 3390 N N . PRO B 1 32 ? 18.510 55.666 35.938 1.00 5.68 11 PRO B N 1
ATOM 3391 C CA . PRO B 1 32 ? 18.900 54.614 36.860 1.00 5.98 11 PRO B CA 1
ATOM 3392 C C . PRO B 1 32 ? 17.890 53.473 36.765 1.00 5.82 11 PRO B C 1
ATOM 3393 O O . PRO B 1 32 ? 16.751 53.715 36.428 1.00 4.84 11 PRO B O 1
ATOM 3397 N N . PRO B 1 33 ? 18.318 52.236 37.015 1.00 6.37 12 PRO B N 1
ATOM 3398 C CA . PRO B 1 33 ? 17.318 51.177 37.052 1.00 6.06 12 PRO B CA 1
ATOM 3399 C C . PRO B 1 33 ? 16.301 51.339 38.203 1.00 5.49 12 PRO B C 1
ATOM 3400 O O . PRO B 1 33 ? 16.570 52.038 39.203 1.00 5.03 12 PRO B O 1
ATOM 3404 N N . ASP B 1 34 ? 15.147 50.688 38.026 1.00 3.98 13 ASP B N 1
ATOM 3405 C CA . ASP B 1 34 ? 14.059 50.749 38.954 1.00 4.00 13 ASP B CA 1
ATOM 3406 C C . ASP B 1 34 ? 14.564 50.240 40.294 1.00 2.92 13 ASP B C 1
ATOM 3407 O O . ASP B 1 34 ? 15.125 49.114 40.394 1.00 2.00 13 ASP B O 1
ATOM 3412 N N . ALA B 1 35 ? 14.363 51.067 41.314 1.00 2.28 14 ALA B N 1
ATOM 3413 C CA . ALA B 1 35 ? 14.938 50.804 42.634 1.00 2.56 14 ALA B CA 1
ATOM 3414 C C . ALA B 1 35 ? 14.460 49.486 43.266 1.00 2.50 14 ALA B C 1
ATOM 3415 O O . ALA B 1 35 ? 15.164 48.921 44.116 1.00 2.00 14 ALA B O 1
ATOM 3417 N N . ILE B 1 36 ? 13.295 48.984 42.837 1.00 2.46 15 ILE B N 1
ATOM 3418 C CA . ILE B 1 36 ? 12.783 47.694 43.319 1.00 2.41 15 ILE B CA 1
ATOM 3419 C C . ILE B 1 36 ? 13.111 46.593 42.352 1.00 2.33 15 ILE B C 1
ATOM 3420 O O . ILE B 1 36 ? 13.702 45.578 42.727 1.00 2.00 15 ILE B O 1
ATOM 3425 N N . LEU B 1 37 ? 12.694 46.739 41.099 1.00 3.42 16 LEU B N 1
ATOM 3426 C CA . LEU B 1 37 ? 12.908 45.649 40.150 1.00 3.22 16 LEU B CA 1
ATOM 3427 C C . LEU B 1 37 ? 14.381 45.235 40.003 1.00 2.90 16 LEU B C 1
ATOM 3428 O O . LEU B 1 37 ? 14.686 44.050 39.818 1.00 2.00 16 LEU B O 1
ATOM 3433 N N . ASN B 1 38 ? 15.271 46.221 40.049 1.00 2.50 17 ASN B N 1
ATOM 3434 C CA . ASN B 1 38 ? 16.722 46.013 39.873 1.00 4.13 17 ASN B CA 1
ATOM 3435 C C . ASN B 1 38 ? 17.309 45.110 40.975 1.00 4.37 17 ASN B C 1
ATOM 3436 O O . ASN B 1 38 ? 18.354 44.476 40.770 1.00 4.91 17 ASN B O 1
ATOM 3441 N N . LEU B 1 39 ? 16.638 45.036 42.137 1.00 4.60 18 LEU B N 1
ATOM 3442 C CA . LEU B 1 39 ? 17.118 44.193 43.259 1.00 4.51 18 LEU B CA 1
ATOM 3443 C C . LEU B 1 39 ? 17.236 42.722 42.856 1.00 4.77 18 LEU B C 1
ATOM 3444 O O . LEU B 1 39 ? 18.209 42.030 43.222 1.00 4.20 18 LEU B O 1
ATOM 3449 N N . THR B 1 40 ? 16.261 42.249 42.085 1.00 4.85 19 THR B N 1
ATOM 3450 C CA . THR B 1 40 ? 16.276 40.880 41.580 1.00 5.10 19 THR B CA 1
ATOM 3451 C C . THR B 1 40 ? 17.406 40.638 40.592 1.00 6.01 19 THR B C 1
ATOM 3452 O O . THR B 1 40 ? 17.978 39.539 40.533 1.00 5.91 19 THR B O 1
ATOM 3456 N N . VAL B 1 41 ? 17.715 41.677 39.824 1.00 6.36 20 VAL B N 1
ATOM 3457 C CA . VAL B 1 41 ? 18.834 41.639 38.902 1.00 6.76 20 VAL B CA 1
ATOM 3458 C C . VAL B 1 41 ? 20.161 41.520 39.664 1.00 6.67 20 VAL B C 1
ATOM 3459 O O . VAL B 1 41 ? 20.971 40.638 39.365 1.00 6.87 20 VAL B O 1
ATOM 3463 N N . LEU B 1 42 ? 20.384 42.403 40.629 1.00 7.15 21 LEU B N 1
ATOM 3464 C CA . LEU B 1 42 ? 21.610 42.363 41.451 1.00 7.83 21 LEU B CA 1
ATOM 3465 C C . LEU B 1 42 ? 21.695 41.060 42.245 1.00 8.34 21 LEU B C 1
ATOM 3466 O O . LEU B 1 42 ? 22.767 40.491 42.408 1.00 8.89 21 LEU B O 1
ATOM 3471 N N . TYR B 1 43 ? 20.548 40.588 42.727 1.00 8.06 22 TYR B N 1
ATOM 3472 C CA . TYR B 1 43 ? 20.470 39.335 43.437 1.00 8.22 22 TYR B CA 1
ATOM 3473 C C . TYR B 1 43 ? 20.853 38.125 42.559 1.00 9.04 22 TYR B C 1
ATOM 3474 O O . TYR B 1 43 ? 21.646 37.250 42.967 1.00 8.83 22 TYR B O 1
ATOM 3483 N N . ASN B 1 44 ? 20.256 38.045 41.365 1.00 9.56 23 ASN B N 1
ATOM 3484 C CA . ASN B 1 44 ? 20.547 36.940 40.470 1.00 10.55 23 ASN B CA 1
ATOM 3485 C C . ASN B 1 44 ? 22.032 36.919 40.122 1.00 11.24 23 ASN B C 1
ATOM 3486 O O . ASN B 1 44 ? 22.625 35.847 39.983 1.00 11.75 23 ASN B O 1
ATOM 3491 N N . ALA B 1 45 ? 22.641 38.103 40.012 1.00 12.59 24 ALA B N 1
ATOM 3492 C CA . ALA B 1 45 ? 24.082 38.219 39.715 1.00 13.00 24 ALA B CA 1
ATOM 3493 C C . ALA B 1 45 ? 25.023 37.867 40.883 1.00 13.53 24 ALA B C 1
ATOM 3494 O O . ALA B 1 45 ? 26.199 37.558 40.642 1.00 12.99 24 ALA B O 1
ATOM 3496 N N . ASP B 1 46 ? 24.527 37.919 42.126 1.00 13.67 25 ASP B N 1
ATOM 3497 C CA . ASP B 1 46 ? 25.363 37.702 43.307 1.00 14.17 25 ASP B CA 1
ATOM 3498 C C . ASP B 1 46 ? 25.732 36.222 43.340 1.00 14.16 25 ASP B C 1
ATOM 3499 O O . ASP B 1 46 ? 24.875 35.361 43.149 1.00 14.18 25 ASP B O 1
ATOM 3504 N N . THR B 1 47 ? 27.015 35.929 43.533 1.00 14.89 26 THR B N 1
ATOM 3505 C CA . THR B 1 47 ? 27.496 34.524 43.577 1.00 14.91 26 THR B CA 1
ATOM 3506 C C . THR B 1 47 ? 27.584 33.949 44.999 1.00 14.94 26 THR B C 1
ATOM 3507 O O . THR B 1 47 ? 27.990 32.793 45.177 1.00 15.22 26 THR B O 1
ATOM 3511 N N . ASN B 1 48 ? 27.215 34.742 46.007 1.00 14.28 27 ASN B N 1
ATOM 3512 C CA . ASN B 1 48 ? 27.217 34.259 47.393 1.00 13.45 27 ASN B CA 1
ATOM 3513 C C . ASN B 1 48 ? 26.112 33.224 47.557 1.00 13.25 27 ASN B C 1
ATOM 3514 O O . ASN B 1 48 ? 24.940 33.526 47.313 1.00 12.47 27 ASN B O 1
ATOM 3519 N N . PRO B 1 49 ? 26.485 31.980 47.924 1.00 12.77 28 PRO B N 1
ATOM 3520 C CA . PRO B 1 49 ? 25.503 30.911 48.143 1.00 12.55 28 PRO B CA 1
ATOM 3521 C C . PRO B 1 49 ? 24.468 31.221 49.207 1.00 11.62 28 PRO B C 1
ATOM 3522 O O . PRO B 1 49 ? 23.388 30.641 49.180 1.00 11.88 28 PRO B O 1
ATOM 3526 N N . LYS B 1 50 ? 24.786 32.105 50.146 1.00 10.57 29 LYS B N 1
ATOM 3527 C CA . LYS B 1 50 ? 23.845 32.433 51.228 1.00 10.18 29 LYS B CA 1
ATOM 3528 C C . LYS B 1 50 ? 22.946 33.641 50.905 1.00 9.01 29 LYS B C 1
ATOM 3529 O O . LYS B 1 50 ? 22.225 34.134 51.781 1.00 8.47 29 LYS B O 1
ATOM 3535 N N . LYS B 1 51 ? 22.966 34.098 49.646 1.00 7.68 30 LYS B N 1
ATOM 3536 C CA . LYS B 1 51 ? 22.176 35.268 49.237 1.00 6.73 30 LYS B CA 1
ATOM 3537 C C . LYS B 1 51 ? 20.696 35.092 49.543 1.00 5.93 30 LYS B C 1
ATOM 3538 O O . LYS B 1 51 ? 20.161 33.980 49.491 1.00 6.59 30 LYS B O 1
ATOM 3544 N N . VAL B 1 52 ? 20.049 36.193 49.901 1.00 5.54 31 VAL B N 1
ATOM 3545 C CA . VAL B 1 52 ? 18.611 36.211 50.205 1.00 4.96 31 VAL B CA 1
ATOM 3546 C C . VAL B 1 52 ? 17.940 37.379 49.463 1.00 4.55 31 VAL B C 1
ATOM 3547 O O . VAL B 1 52 ? 18.381 38.519 49.587 1.00 3.56 31 VAL B O 1
ATOM 3551 N N . ASN B 1 53 ? 16.866 37.086 48.728 1.00 4.64 32 ASN B N 1
ATOM 3552 C CA . ASN B 1 53 ? 16.090 38.096 47.994 1.00 4.44 32 ASN B CA 1
ATOM 3553 C C . ASN B 1 53 ? 14.840 38.514 48.771 1.00 4.39 32 ASN B C 1
ATOM 3554 O O . ASN B 1 53 ? 13.875 37.751 48.833 1.00 5.26 32 ASN B O 1
ATOM 3559 N N . LEU B 1 54 ? 14.854 39.708 49.361 1.00 3.23 33 LEU B N 1
ATOM 3560 C CA . LEU B 1 54 ? 13.704 40.236 50.107 1.00 2.92 33 LEU B CA 1
ATOM 3561 C C . LEU B 1 54 ? 13.224 41.550 49.469 1.00 2.83 33 LEU B C 1
ATOM 3562 O O . LEU B 1 54 ? 12.739 42.442 50.171 1.00 3.82 33 LEU B O 1
ATOM 3567 N N . GLY B 1 55 ? 13.330 41.655 48.149 1.00 2.00 34 GLY B N 1
ATOM 3568 C CA . GLY B 1 55 ? 12.998 42.895 47.435 1.00 2.60 34 GLY B CA 1
ATOM 3569 C C . GLY B 1 55 ? 11.603 42.988 46.863 1.00 2.45 34 GLY B C 1
ATOM 3570 O O . GLY B 1 55 ? 10.649 43.349 47.547 1.00 2.96 34 GLY B O 1
ATOM 3571 N N . VAL B 1 56 ? 11.491 42.679 45.582 1.00 3.39 35 VAL B N 1
ATOM 3572 C CA . VAL B 1 56 ? 10.212 42.588 44.891 1.00 2.70 35 VAL B CA 1
ATOM 3573 C C . VAL B 1 56 ? 9.218 41.639 45.585 1.00 3.08 35 VAL B C 1
ATOM 3574 O O . VAL B 1 56 ? 9.557 40.521 46.003 1.00 3.83 35 VAL B O 1
ATOM 3578 N N . GLY B 1 57 ? 7.980 42.104 45.680 1.00 3.22 36 GLY B N 1
ATOM 3579 C CA . GLY B 1 57 ? 6.889 41.348 46.283 1.00 2.81 36 GLY B CA 1
ATOM 3580 C C . GLY B 1 57 ? 6.469 40.231 45.340 1.00 2.70 36 GLY B C 1
ATOM 3581 O O . GLY B 1 57 ? 5.498 40.372 44.591 1.00 3.15 36 GLY B O 1
ATOM 3582 N N . ALA B 1 58 ? 7.203 39.125 45.370 1.00 2.71 37 ALA B N 1
ATOM 3583 C CA . ALA B 1 58 ? 6.856 37.963 44.569 1.00 2.17 37 ALA B CA 1
ATOM 3584 C C . ALA B 1 58 ? 6.909 36.717 45.432 1.00 2.04 37 ALA B C 1
ATOM 3585 O O . ALA B 1 58 ? 7.905 36.428 46.056 1.00 2.00 37 ALA B O 1
ATOM 3587 N N . TYR B 1 59 ? 5.813 35.964 45.458 1.00 2.42 38 TYR B N 1
ATOM 3588 C CA . TYR B 1 59 ? 5.736 34.777 46.309 1.00 2.98 38 TYR B CA 1
ATOM 3589 C C . TYR B 1 59 ? 6.878 33.792 46.027 1.00 3.05 38 TYR B C 1
ATOM 3590 O O . TYR B 1 59 ? 7.270 33.609 44.889 1.00 4.27 38 TYR B O 1
ATOM 3599 N N . ARG B 1 60 ? 7.418 33.176 47.076 1.00 3.35 39 ARG B N 1
ATOM 3600 C CA . ARG B 1 60 ? 8.361 32.085 46.941 1.00 2.93 39 ARG B CA 1
ATOM 3601 C C . ARG B 1 60 ? 7.952 30.995 47.885 1.00 3.94 39 ARG B C 1
ATOM 3602 O O . ARG B 1 60 ? 7.367 31.277 48.953 1.00 3.24 39 ARG B O 1
ATOM 3610 N N . ASP B 1 61 ? 8.198 29.741 47.475 1.00 4.22 40 ASP B N 1
ATOM 3611 C CA . ASP B 1 61 ? 7.875 28.590 48.303 1.00 5.50 40 ASP B CA 1
ATOM 3612 C C . ASP B 1 61 ? 8.901 28.360 49.424 1.00 5.99 40 ASP B C 1
ATOM 3613 O O . ASP B 1 61 ? 9.806 29.149 49.621 1.00 4.32 40 ASP B O 1
ATOM 3618 N N . GLU B 1 62 ? 8.754 27.221 50.099 1.00 7.65 41 GLU B N 1
ATOM 3619 C CA . GLU B 1 62 ? 9.554 26.825 51.249 1.00 9.61 41 GLU B CA 1
ATOM 3620 C C . GLU B 1 62 ? 11.033 26.745 50.933 1.00 9.79 41 GLU B C 1
ATOM 3621 O O . GLU B 1 62 ? 11.842 26.845 51.839 1.00 11.42 41 GLU B O 1
ATOM 3627 N N . SER B 1 63 ? 11.365 26.527 49.662 1.00 9.65 42 SER B N 1
ATOM 3628 C CA . SER B 1 63 ? 12.758 26.421 49.189 1.00 9.86 42 SER B CA 1
ATOM 3629 C C . SER B 1 63 ? 13.275 27.742 48.632 1.00 8.56 42 SER B C 1
ATOM 3630 O O . SER B 1 63 ? 14.373 27.805 48.115 1.00 8.85 42 SER B O 1
ATOM 3633 N N . GLY B 1 64 ? 12.479 28.797 48.704 1.00 7.09 43 GLY B N 1
ATOM 3634 C CA . GLY B 1 64 ? 12.926 30.092 48.207 1.00 7.06 43 GLY B CA 1
ATOM 3635 C C . GLY B 1 64 ? 12.796 30.259 46.710 1.00 6.26 43 GLY B C 1
ATOM 3636 O O . GLY B 1 64 ? 13.382 31.170 46.148 1.00 6.64 43 GLY B O 1
ATOM 3637 N N . LYS B 1 65 ? 11.978 29.425 46.074 1.00 6.06 44 LYS B N 1
ATOM 3638 C CA . LYS B 1 65 ? 11.848 29.400 44.613 1.00 5.66 44 LYS B CA 1
ATOM 3639 C C . LYS B 1 65 ? 10.463 29.836 44.148 1.00 5.03 44 LYS B C 1
ATOM 3640 O O . LYS B 1 65 ? 9.489 29.708 44.892 1.00 3.30 44 LYS B O 1
ATOM 3646 N N . PRO B 1 66 ? 10.354 30.316 42.894 1.00 4.05 45 PRO B N 1
ATOM 3647 C CA . PRO B 1 66 ? 9.067 30.626 42.343 1.00 3.75 45 PRO B CA 1
ATOM 3648 C C . PRO B 1 66 ? 8.142 29.429 42.404 1.00 4.02 45 PRO B C 1
ATOM 3649 O O . PRO B 1 66 ? 8.614 28.276 42.359 1.00 2.23 45 PRO B O 1
ATOM 3653 N N . TRP B 1 67 ? 6.840 29.724 42.493 1.00 4.10 46 TRP B N 1
ATOM 3654 C CA . TRP B 1 67 ? 5.805 28.714 42.688 1.00 3.91 46 TRP B CA 1
ATOM 3655 C C . TRP B 1 67 ? 4.609 28.896 41.753 1.00 3.60 46 TRP B C 1
ATOM 3656 O O . TRP B 1 67 ? 3.923 29.923 41.756 1.00 2.40 46 TRP B O 1
ATOM 3667 N N . ILE B 1 68 ? 4.345 27.865 40.969 1.00 3.10 47 ILE B N 1
ATOM 3668 C CA . ILE B 1 68 ? 3.174 27.870 40.108 1.00 2.96 47 ILE B CA 1
ATOM 3669 C C . ILE B 1 68 ? 2.056 27.348 40.974 1.00 2.04 47 ILE B C 1
ATOM 3670 O O . ILE B 1 68 ? 2.150 26.236 41.536 1.00 2.58 47 ILE B O 1
ATOM 3675 N N . LEU B 1 69 ? 0.994 28.137 41.111 1.00 2.00 48 LEU B N 1
ATOM 3676 C CA . LEU B 1 69 ? -0.159 27.691 41.871 1.00 2.00 48 LEU B CA 1
ATOM 3677 C C . LEU B 1 69 ? -0.691 26.405 41.224 1.00 2.00 48 LEU B C 1
ATOM 3678 O O . LEU B 1 69 ? -0.802 26.322 39.982 1.00 2.00 48 LEU B O 1
ATOM 3683 N N . PRO B 1 70 ? -1.016 25.409 42.050 1.00 2.00 49 PRO B N 1
ATOM 3684 C CA . PRO B 1 70 ? -1.614 24.175 41.506 1.00 2.00 49 PRO B CA 1
ATOM 3685 C C . PRO B 1 70 ? -2.811 24.445 40.553 1.00 2.00 49 PRO B C 1
ATOM 3686 O O . PRO B 1 70 ? -2.906 23.816 39.500 1.00 2.00 49 PRO B O 1
ATOM 3690 N N . ALA B 1 71 ? -3.676 25.410 40.882 1.00 2.74 50 ALA B N 1
ATOM 3691 C CA . ALA B 1 71 ? -4.805 25.796 39.973 1.00 2.48 50 ALA B CA 1
ATOM 3692 C C . ALA B 1 71 ? -4.311 26.310 38.627 1.00 2.46 50 ALA B C 1
ATOM 3693 O O . ALA B 1 71 ? -4.912 26.018 37.613 1.00 4.16 50 ALA B O 1
ATOM 3695 N N . VAL B 1 72 ? -3.184 27.011 38.622 1.00 2.00 51 VAL B N 1
ATOM 3696 C CA . VAL B 1 72 ? -2.593 27.529 37.399 1.00 2.00 51 VAL B CA 1
ATOM 3697 C C . VAL B 1 72 ? -1.911 26.419 36.588 1.00 2.00 51 VAL B C 1
ATOM 3698 O O . VAL B 1 72 ? -2.069 26.353 35.368 1.00 2.00 51 VAL B O 1
ATOM 3702 N N . LYS B 1 73 ? -1.215 25.510 37.270 1.00 2.16 52 LYS B N 1
ATOM 3703 C CA . LYS B 1 73 ? -0.675 24.325 36.621 1.00 2.02 52 LYS B CA 1
ATOM 3704 C C . LYS B 1 73 ? -1.778 23.530 35.904 1.00 2.00 52 LYS B C 1
ATOM 3705 O O . LYS B 1 73 ? -1.597 23.093 34.764 1.00 2.00 52 LYS B O 1
ATOM 3711 N N . GLU B 1 74 ? -2.932 23.359 36.554 1.00 2.00 53 GLU B N 1
ATOM 3712 C CA . GLU B 1 74 ? -4.074 22.667 35.936 1.00 2.11 53 GLU B CA 1
ATOM 3713 C C . GLU B 1 74 ? -4.661 23.443 34.746 1.00 2.00 53 GLU B C 1
ATOM 3714 O O . GLU B 1 74 ? -4.949 22.854 33.705 1.00 2.00 53 GLU B O 1
ATOM 3720 N N . ALA B 1 75 ? -4.772 24.767 34.892 1.00 2.00 54 ALA B N 1
ATOM 3721 C CA . ALA B 1 75 ? -5.250 25.610 33.825 1.00 2.00 54 ALA B CA 1
ATOM 3722 C C . ALA B 1 75 ? -4.314 25.515 32.629 1.00 2.00 54 ALA B C 1
ATOM 3723 O O . ALA B 1 75 ? -4.770 25.379 31.487 1.00 2.00 54 ALA B O 1
ATOM 3725 N N . GLU B 1 76 ? -3.004 25.551 32.889 1.00 2.00 55 GLU B N 1
ATOM 3726 C CA . GLU B 1 76 ? -2.044 25.403 31.804 1.00 2.00 55 GLU B CA 1
ATOM 3727 C C . GLU B 1 76 ? -2.215 24.113 31.074 1.00 2.00 55 GLU B C 1
ATOM 3728 O O . GLU B 1 76 ? -2.119 24.080 29.848 1.00 2.70 55 GLU B O 1
ATOM 3734 N N . ALA B 1 77 ? -2.472 23.036 31.805 1.00 2.00 56 ALA B N 1
ATOM 3735 C CA . ALA B 1 77 ? -2.638 21.728 31.164 1.00 2.26 56 ALA B CA 1
ATOM 3736 C C . ALA B 1 77 ? -3.857 21.755 30.195 1.00 2.28 56 ALA B C 1
ATOM 3737 O O . ALA B 1 77 ? -3.800 21.208 29.092 1.00 2.16 56 ALA B O 1
ATOM 3739 N N . ILE B 1 78 ? -4.934 22.439 30.610 1.00 2.20 57 ILE B N 1
ATOM 3740 C CA . ILE B 1 78 ? -6.154 22.539 29.820 1.00 2.00 57 ILE B CA 1
ATOM 3741 C C . ILE B 1 78 ? -5.914 23.367 28.561 1.00 2.13 57 ILE B C 1
ATOM 3742 O O . ILE B 1 78 ? -6.177 22.910 27.444 1.00 2.00 57 ILE B O 1
ATOM 3747 N N . ILE B 1 79 ? -5.383 24.578 28.728 1.00 2.00 58 ILE B N 1
ATOM 3748 C CA . ILE B 1 79 ? -5.351 25.507 27.636 1.00 2.00 58 ILE B CA 1
ATOM 3749 C C . ILE B 1 79 ? -4.230 25.170 26.656 1.00 2.00 58 ILE B C 1
ATOM 3750 O O . ILE B 1 79 ? -4.345 25.516 25.514 1.00 2.00 58 ILE B O 1
ATOM 3755 N N . SER B 1 80 ? -3.157 24.522 27.112 1.00 2.42 59 SER B N 1
ATOM 3756 C CA . SER B 1 80 ? -2.047 24.117 26.233 1.00 3.00 59 SER B CA 1
ATOM 3757 C C . SER B 1 80 ? -2.422 22.838 25.442 1.00 3.69 59 SER B C 1
ATOM 3758 O O . SER B 1 80 ? -1.761 22.474 24.461 1.00 3.04 59 SER B O 1
ATOM 3761 N N . SER B 1 81 ? -3.469 22.148 25.892 1.00 3.64 60 SER B N 1
ATOM 3762 C CA . SER B 1 81 ? -3.920 20.912 25.227 1.00 4.45 60 SER B CA 1
ATOM 3763 C C . SER B 1 81 ? -4.937 21.114 24.100 1.00 3.86 60 SER B C 1
ATOM 3764 O O . SER B 1 81 ? -5.235 20.180 23.368 1.00 2.34 60 SER B O 1
ATOM 3767 N N . ASP B 1 82 ? -5.497 22.317 24.002 1.00 3.37 61 ASP B N 1
ATOM 3768 C CA . ASP B 1 82 ? -6.552 22.610 23.048 1.00 3.82 61 ASP B CA 1
ATOM 3769 C C . ASP B 1 82 ? -6.348 24.003 22.431 1.00 2.85 61 ASP B C 1
ATOM 3770 O O . ASP B 1 82 ? -7.065 24.963 22.775 1.00 2.00 61 ASP B O 1
ATOM 3775 N N . LEU B 1 83 ? -5.385 24.108 21.506 1.00 3.37 62 LEU B N 1
ATOM 3776 C CA . LEU B 1 83 ? -5.080 25.397 20.873 1.00 3.83 62 LEU B CA 1
ATOM 3777 C C . LEU B 1 83 ? -6.088 25.822 19.806 1.00 4.94 62 LEU B C 1
ATOM 3778 O O . LEU B 1 83 ? -6.100 27.000 19.384 1.00 5.51 62 LEU B O 1
ATOM 3783 N N . SER B 1 84 ? -6.969 24.919 19.395 1.00 5.21 63 SER B N 1
ATOM 3784 C CA . SER B 1 84 ? -8.104 25.313 18.558 1.00 6.33 63 SER B CA 1
ATOM 3785 C C . SER B 1 84 ? -9.043 26.210 19.311 1.00 5.99 63 SER B C 1
ATOM 3786 O O . SER B 1 84 ? -9.398 27.260 18.815 1.00 5.69 63 SER B O 1
ATOM 3789 N N . LYS B 1 85 ? -9.427 25.770 20.515 1.00 5.61 64 LYS B N 1
ATOM 3790 C CA . LYS B 1 85 ? -10.283 26.533 21.412 1.00 5.04 64 LYS B CA 1
ATOM 3791 C C . LYS B 1 85 ? -9.502 27.708 22.016 1.00 3.66 64 LYS B C 1
ATOM 3792 O O . LYS B 1 85 ? -9.968 28.841 21.978 1.00 4.97 64 LYS B O 1
ATOM 3798 N N . TYR B 1 86 ? -8.322 27.453 22.574 1.00 2.00 65 TYR B N 1
ATOM 3799 C CA . TYR B 1 86 ? -7.484 28.530 23.110 1.00 2.00 65 TYR B CA 1
ATOM 3800 C C . TYR B 1 86 ? -6.508 29.008 22.055 1.00 2.00 65 TYR B C 1
ATOM 3801 O O . TYR B 1 86 ? -5.304 28.763 22.164 1.00 2.00 65 TYR B O 1
ATOM 3810 N N . ASN B 1 87 ? -7.040 29.627 20.998 1.00 2.00 66 ASN B N 1
ATOM 3811 C CA . ASN B 1 87 ? -6.212 30.043 19.864 1.00 2.00 66 ASN B CA 1
ATOM 3812 C C . ASN B 1 87 ? -5.537 31.381 20.139 1.00 2.00 66 ASN B C 1
ATOM 3813 O O . ASN B 1 87 ? -5.678 31.941 21.222 1.00 2.00 66 ASN B O 1
ATOM 3818 N N . LYS B 1 88 ? -4.806 31.890 19.164 1.00 2.00 67 LYS B N 1
ATOM 3819 C CA . LYS B 1 88 ? -3.957 33.056 19.429 1.00 2.00 67 LYS B CA 1
ATOM 3820 C C . LYS B 1 88 ? -4.383 34.316 18.676 1.00 2.00 67 LYS B C 1
ATOM 3821 O O . LYS B 1 88 ? -3.579 35.237 18.472 1.00 2.00 67 LYS B O 1
ATOM 3827 N N . GLU B 1 89 ? -5.667 34.393 18.328 1.00 2.00 68 GLU B N 1
ATOM 3828 C CA . GLU B 1 89 ? -6.182 35.525 17.571 1.00 2.00 68 GLU B CA 1
ATOM 3829 C C . GLU B 1 89 ? -6.335 36.714 18.496 1.00 2.00 68 GLU B C 1
ATOM 3830 O O . GLU B 1 89 ? -6.295 36.596 19.708 1.00 2.00 68 GLU B O 1
ATOM 3836 N N . TYR B 1 90 ? -6.479 37.882 17.908 1.00 2.00 69 TYR B N 1
ATOM 3837 C CA . TYR B 1 90 ? -6.736 39.062 18.712 1.00 2.00 69 TYR B CA 1
ATOM 3838 C C . TYR B 1 90 ? -7.997 38.809 19.572 1.00 2.00 69 TYR B C 1
ATOM 3839 O O . TYR B 1 90 ? -9.014 38.312 19.066 1.00 2.00 69 TYR B O 1
ATOM 3848 N N . PRO B 1 91 ? -7.932 39.136 20.860 1.00 2.00 70 PRO B N 1
ATOM 3849 C CA . PRO B 1 91 ? -9.137 39.089 21.674 1.00 2.03 70 PRO B CA 1
ATOM 3850 C C . PRO B 1 91 ? -10.068 40.258 21.424 1.00 2.00 70 PRO B C 1
ATOM 3851 O O . PRO B 1 91 ? -9.680 41.234 20.788 1.00 2.00 70 PRO B O 1
ATOM 3855 N N . PRO B 1 92 ? -11.314 40.178 21.941 1.00 2.00 71 PRO B N 1
ATOM 3856 C CA . PRO B 1 92 ? -12.173 41.384 21.911 1.00 2.00 71 PRO B CA 1
ATOM 3857 C C . PRO B 1 92 ? -11.432 42.509 22.606 1.00 2.00 71 PRO B C 1
ATOM 3858 O O . PRO B 1 92 ? -10.659 42.236 23.508 1.00 2.00 71 PRO B O 1
ATOM 3862 N N . VAL B 1 93 ? -11.683 43.760 22.231 1.00 2.00 72 VAL B N 1
ATOM 3863 C CA . VAL B 1 93 ? -10.915 44.877 22.755 1.00 2.00 72 VAL B CA 1
ATOM 3864 C C . VAL B 1 93 ? -10.996 45.081 24.266 1.00 2.00 72 VAL B C 1
ATOM 3865 O O . VAL B 1 93 ? -10.009 45.488 24.874 1.00 2.00 72 VAL B O 1
ATOM 3869 N N . ALA B 1 94 ? -12.143 44.769 24.849 1.00 2.00 73 ALA B N 1
ATOM 3870 C CA . ALA B 1 94 ? -12.330 44.866 26.309 1.00 2.00 73 ALA B CA 1
ATOM 3871 C C . ALA B 1 94 ? -11.878 43.614 27.069 1.00 2.00 73 ALA B C 1
ATOM 3872 O O . ALA B 1 94 ? -11.838 43.617 28.310 1.00 2.00 73 ALA B O 1
ATOM 3874 N N . GLY B 1 95 ? -11.580 42.561 26.327 1.00 2.00 74 GLY B N 1
ATOM 3875 C CA . GLY B 1 95 ? -11.236 41.239 26.847 1.00 2.00 74 GLY B CA 1
ATOM 3876 C C . GLY B 1 95 ? -12.303 40.194 26.623 1.00 2.00 74 GLY B C 1
ATOM 3877 O O . GLY B 1 95 ? -13.454 40.527 26.297 1.00 2.00 74 GLY B O 1
ATOM 3878 N N . PHE B 1 96 ? -11.952 38.920 26.793 1.00 2.00 75 PHE B N 1
ATOM 3879 C CA . PHE B 1 96 ? -12.930 37.842 26.671 1.00 2.00 75 PHE B CA 1
ATOM 3880 C C . PHE B 1 96 ? -14.044 38.022 27.735 1.00 2.00 75 PHE B C 1
ATOM 3881 O O . PHE B 1 96 ? -13.750 38.298 28.894 1.00 2.00 75 PHE B O 1
ATOM 3889 N N . PRO B 1 97 ? -15.314 37.850 27.343 1.00 2.26 76 PRO B N 1
ATOM 3890 C CA . PRO B 1 97 ? -16.387 38.005 28.326 1.00 2.92 76 PRO B CA 1
ATOM 3891 C C . PRO B 1 97 ? -16.185 37.173 29.582 1.00 2.25 76 PRO B C 1
ATOM 3892 O O . PRO B 1 97 ? -16.428 37.655 30.692 1.00 3.26 76 PRO B O 1
ATOM 3896 N N . LEU B 1 98 ? -15.752 35.929 29.417 1.00 2.00 77 LEU B N 1
ATOM 3897 C CA . LEU B 1 98 ? -15.572 35.038 30.536 1.00 2.00 77 LEU B CA 1
ATOM 3898 C C . LEU B 1 98 ? -14.519 35.567 31.482 1.00 2.00 77 LEU B C 1
ATOM 3899 O O . LEU B 1 98 ? -14.674 35.471 32.689 1.00 2.00 77 LEU B O 1
ATOM 3904 N N . PHE B 1 99 ? -13.461 36.156 30.930 1.00 2.00 78 PHE B N 1
ATOM 3905 C CA . PHE B 1 99 ? -12.475 36.773 31.763 1.00 2.00 78 PHE B CA 1
ATOM 3906 C C . PHE B 1 99 ? -13.046 37.958 32.527 1.00 2.00 78 PHE B C 1
ATOM 3907 O O . PHE B 1 99 ? -12.725 38.143 33.671 1.00 2.00 78 PHE B O 1
ATOM 3915 N N . LEU B 1 100 ? -13.828 38.788 31.857 1.00 2.00 79 LEU B N 1
ATOM 3916 C CA . LEU B 1 100 ? -14.386 39.973 32.512 1.00 2.17 79 LEU B CA 1
ATOM 3917 C C . LEU B 1 100 ? -15.373 39.571 33.619 1.00 2.00 79 LEU B C 1
ATOM 3918 O O . LEU B 1 100 ? -15.370 40.165 34.691 1.00 2.55 79 LEU B O 1
ATOM 3923 N N . GLU B 1 101 ? -16.213 38.570 33.344 1.00 2.00 80 GLU B N 1
ATOM 3924 C CA . GLU B 1 101 ? -17.118 38.016 34.368 1.00 2.25 80 GLU B CA 1
ATOM 3925 C C . GLU B 1 101 ? -16.336 37.458 35.570 1.00 2.00 80 GLU B C 1
ATOM 3926 O O . GLU B 1 101 ? -16.690 37.724 36.712 1.00 2.00 80 GLU B O 1
ATOM 3932 N N . ALA B 1 102 ? -15.265 36.714 35.299 1.00 2.00 81 ALA B N 1
ATOM 3933 C CA . ALA B 1 102 ? -14.406 36.172 36.336 1.00 2.00 81 ALA B CA 1
ATOM 3934 C C . ALA B 1 102 ? -13.800 37.279 37.195 1.00 2.00 81 ALA B C 1
ATOM 3935 O O . ALA B 1 102 ? -13.744 37.144 38.419 1.00 2.00 81 ALA B O 1
ATOM 3937 N N . ALA B 1 103 ? -13.342 38.353 36.548 1.00 2.00 82 ALA B N 1
ATOM 3938 C CA . ALA B 1 103 ? -12.752 39.493 37.252 1.00 2.00 82 ALA B CA 1
ATOM 3939 C C . ALA B 1 103 ? -13.746 40.195 38.153 1.00 2.00 82 ALA B C 1
ATOM 3940 O O . ALA B 1 103 ? -13.468 40.509 39.332 1.00 2.00 82 ALA B O 1
ATOM 3942 N N . GLN B 1 104 ? -14.910 40.491 37.593 1.00 2.00 83 GLN B N 1
ATOM 3943 C CA . GLN B 1 104 ? -16.032 41.074 38.390 1.00 2.00 83 GLN B CA 1
ATOM 3944 C C . GLN B 1 104 ? -16.419 40.195 39.543 1.00 2.00 83 GLN B C 1
ATOM 3945 O O . GLN B 1 104 ? -16.688 40.681 40.641 1.00 2.00 83 GLN B O 1
ATOM 3951 N N . PHE B 1 105 ? -16.523 38.892 39.287 1.00 2.00 84 PHE B N 1
ATOM 3952 C CA . PHE B 1 105 ? -16.852 37.937 40.342 1.00 2.00 84 PHE B CA 1
ATOM 3953 C C . PHE B 1 105 ? -15.855 38.020 41.513 1.00 2.00 84 PHE B C 1
ATOM 3954 O O . PHE B 1 105 ? -16.267 38.106 42.689 1.00 2.00 84 PHE B O 1
ATOM 3962 N N . LEU B 1 106 ? -14.545 37.974 41.214 1.00 2.00 85 LEU B N 1
ATOM 3963 C CA . LEU B 1 106 ? -13.548 38.030 42.269 1.00 2.00 85 LEU B CA 1
ATOM 3964 C C . LEU B 1 106 ? -13.593 39.345 43.057 1.00 2.00 85 LEU B C 1
ATOM 3965 O O . LEU B 1 106 ? -13.487 39.328 44.276 1.00 2.00 85 LEU B O 1
ATOM 3970 N N . MET B 1 107 ? -13.783 40.461 42.357 1.00 2.00 86 MET B N 1
ATOM 3971 C CA . MET B 1 107 ? -13.751 41.786 42.996 1.00 2.00 86 MET B CA 1
ATOM 3972 C C . MET B 1 107 ? -15.059 42.153 43.716 1.00 2.00 86 MET B C 1
ATOM 3973 O O . MET B 1 107 ? -15.019 42.602 44.860 1.00 2.00 86 MET B O 1
ATOM 3978 N N . PHE B 1 108 ? -16.201 41.933 43.058 1.00 2.00 87 PHE B N 1
ATOM 3979 C CA . PHE B 1 108 ? -17.487 42.437 43.519 1.00 2.00 87 PHE B CA 1
ATOM 3980 C C . PHE B 1 108 ? -18.422 41.389 44.069 1.00 2.88 87 PHE B C 1
ATOM 3981 O O . PHE B 1 108 ? -19.439 41.736 44.710 1.00 3.04 87 PHE B O 1
ATOM 3989 N N . GLY B 1 109 ? -18.087 40.117 43.866 1.00 3.24 88 GLY B N 1
ATOM 3990 C CA . GLY B 1 109 ? -18.960 39.019 44.299 1.00 3.96 88 GLY B CA 1
ATOM 3991 C C . GLY B 1 109 ? -19.859 38.550 43.167 1.00 4.33 88 GLY B C 1
ATOM 3992 O O . GLY B 1 109 ? -20.033 39.240 42.186 1.00 5.30 88 GLY B O 1
ATOM 3993 N N . LYS B 1 110 ? -20.406 37.348 43.305 1.00 5.35 89 LYS B N 1
ATOM 3994 C CA . LYS B 1 110 ? -21.295 36.764 42.307 1.00 5.40 89 LYS B CA 1
ATOM 3995 C C . LYS B 1 110 ? -22.597 37.546 42.233 1.00 6.00 89 LYS B C 1
ATOM 3996 O O . LYS B 1 110 ? -23.236 37.822 43.263 1.00 4.82 89 LYS B O 1
ATOM 4002 N N . ASP B 1 111 ? -22.967 37.931 41.015 1.00 7.34 90 ASP B N 1
ATOM 4003 C CA . ASP B 1 111 ? -24.240 38.624 40.762 1.00 8.18 90 ASP B CA 1
ATOM 4004 C C . ASP B 1 111 ? -24.473 39.782 41.693 1.00 8.01 90 ASP B C 1
ATOM 4005 O O . ASP B 1 111 ? -25.527 39.888 42.294 1.00 8.16 90 ASP B O 1
ATOM 4010 N N . SER B 1 112 ? -23.492 40.668 41.807 1.00 7.69 91 SER B N 1
ATOM 4011 C CA . SER B 1 112 ? -23.603 41.724 42.778 1.00 7.21 91 SER B CA 1
ATOM 4012 C C . SER B 1 112 ? -24.736 42.674 42.417 1.00 7.21 91 SER B C 1
ATOM 4013 O O . SER B 1 112 ? -25.145 42.729 41.250 1.00 5.72 91 SER B O 1
ATOM 4016 N N . LYS B 1 113 ? -25.212 43.401 43.430 1.00 7.13 92 LYS B N 1
ATOM 4017 C CA . LYS B 1 113 ? -26.108 44.567 43.253 1.00 8.22 92 LYS B CA 1
ATOM 4018 C C . LYS B 1 113 ? -25.639 45.442 42.065 1.00 7.00 92 LYS B C 1
ATOM 4019 O O . LYS B 1 113 ? -26.440 45.732 41.159 1.00 7.45 92 LYS B O 1
ATOM 4025 N N . ALA B 1 114 ? -24.352 45.838 42.068 1.00 5.72 93 ALA B N 1
ATOM 4026 C CA . ALA B 1 114 ? -23.826 46.779 41.086 1.00 4.73 93 ALA B CA 1
ATOM 4027 C C . ALA B 1 114 ? -23.956 46.192 39.683 1.00 4.27 93 ALA B C 1
ATOM 4028 O O . ALA B 1 114 ? -24.403 46.872 38.760 1.00 2.75 93 ALA B O 1
ATOM 4030 N N . ALA B 1 115 ? -23.581 44.925 39.518 1.00 4.39 94 ALA B N 1
ATOM 4031 C CA . ALA B 1 115 ? -23.712 44.290 38.211 1.00 4.65 94 ALA B CA 1
ATOM 4032 C C . ALA B 1 115 ? -25.186 44.215 37.792 1.00 4.63 94 ALA B C 1
ATOM 4033 O O . ALA B 1 115 ? -25.510 44.552 36.654 1.00 4.48 94 ALA B O 1
ATOM 4035 N N . GLN B 1 116 ? -26.065 43.791 38.702 1.00 5.99 95 GLN B N 1
ATOM 4036 C CA . GLN B 1 116 ? -27.490 43.646 38.406 1.00 6.95 95 GLN B CA 1
ATOM 4037 C C . GLN B 1 116 ? -28.037 44.975 37.917 1.00 6.35 95 GLN B C 1
ATOM 4038 O O . GLN B 1 116 ? -28.837 45.003 36.977 1.00 6.72 95 GLN B O 1
ATOM 4044 N N . GLU B 1 117 ? -27.580 46.063 38.543 1.00 4.69 96 GLU B N 1
ATOM 4045 C CA . GLU B 1 117 ? -28.016 47.412 38.176 1.00 4.15 96 GLU B CA 1
ATOM 4046 C C . GLU B 1 117 ? -27.320 48.022 36.936 1.00 3.56 96 GLU B C 1
ATOM 4047 O O . GLU B 1 117 ? -27.640 49.161 36.555 1.00 3.35 96 GLU B O 1
ATOM 4053 N N . GLY B 1 118 ? -26.373 47.307 36.330 1.00 2.14 97 GLY B N 1
ATOM 4054 C CA . GLY B 1 118 ? -25.703 47.783 35.099 1.00 2.07 97 GLY B CA 1
ATOM 4055 C C . GLY B 1 118 ? -24.689 48.909 35.337 1.00 2.00 97 GLY B C 1
ATOM 4056 O O . GLY B 1 118 ? -24.493 49.781 34.485 1.00 2.00 97 GLY B O 1
ATOM 4057 N N . ARG B 1 119 ? -24.058 48.889 36.502 1.00 2.00 98 ARG B N 1
ATOM 4058 C CA . ARG B 1 119 ? -23.153 49.961 36.937 1.00 2.00 98 ARG B CA 1
ATOM 4059 C C . ARG B 1 119 ? -21.673 49.681 36.705 1.00 2.00 98 ARG B C 1
ATOM 4060 O O . ARG B 1 119 ? -20.870 50.565 36.921 1.00 2.00 98 ARG B O 1
ATOM 4068 N N . ILE B 1 120 ? -21.309 48.458 36.309 1.00 2.00 99 ILE B N 1
ATOM 4069 C CA . ILE B 1 120 ? -19.901 48.103 36.235 1.00 2.00 99 ILE B CA 1
ATOM 4070 C C . ILE B 1 120 ? -19.439 48.169 34.783 1.00 2.00 99 ILE B C 1
ATOM 4071 O O . ILE B 1 120 ? -19.968 47.461 33.913 1.00 2.58 99 ILE B O 1
ATOM 4076 N N . ALA B 1 121 ? -18.425 48.978 34.532 1.00 2.00 100 ALA B N 1
ATOM 4077 C CA . ALA B 1 121 ? -17.775 49.075 33.244 1.00 2.00 100 ALA B CA 1
ATOM 4078 C C . ALA B 1 121 ? -16.388 48.478 33.433 1.00 2.01 100 ALA B C 1
ATOM 4079 O O . ALA B 1 121 ? -15.590 49.000 34.205 1.00 2.00 100 ALA B O 1
ATOM 4081 N N . SER B 1 122 ? -16.146 47.361 32.752 1.00 2.00 101 SER B N 1
ATOM 4082 C CA . SER B 1 122 ? -14.968 46.527 32.935 1.00 2.00 101 SER B CA 1
ATOM 4083 C C . SER B 1 122 ? -14.196 46.391 31.637 1.00 2.00 101 SER B C 1
ATOM 4084 O O . SER B 1 122 ? -14.781 46.213 30.558 1.00 2.00 101 SER B O 1
ATOM 4087 N N . CYS B 1 123 ? -12.870 46.436 31.745 1.00 2.00 102 CYS B N 1
ATOM 4088 C CA . CYS B 1 123 ? -11.989 46.397 30.604 1.00 2.00 102 CYS B CA 1
ATOM 4089 C C . CYS B 1 123 ? -10.638 45.786 30.992 1.00 2.00 102 CYS B C 1
ATOM 4090 O O . CYS B 1 123 ? -9.940 46.261 31.878 1.00 2.00 102 CYS B O 1
ATOM 4093 N N . GLN B 1 124 ? -10.299 44.687 30.353 1.00 2.00 103 GLN B N 1
ATOM 4094 C CA . GLN B 1 124 ? -9.001 44.043 30.576 1.00 2.00 103 GLN B CA 1
ATOM 4095 C C . GLN B 1 124 ? -7.896 45.049 30.343 1.00 2.00 103 GLN B C 1
ATOM 4096 O O . GLN B 1 124 ? -7.988 45.853 29.382 1.00 2.00 103 GLN B O 1
ATOM 4102 N N . SER B 1 125 ? -6.854 44.991 31.168 1.00 2.00 104 SER B N 1
ATOM 4103 C CA . SER B 1 125 ? -5.651 45.796 30.938 1.00 2.00 104 SER B CA 1
ATOM 4104 C C . SER B 1 125 ? -4.415 44.994 31.317 1.00 2.00 104 SER B C 1
ATOM 4105 O O . SER B 1 125 ? -4.476 43.771 31.545 1.00 2.00 104 SER B O 1
ATOM 4108 N N . LEU B 1 126 ? -3.277 45.659 31.309 1.00 2.00 105 LEU B N 1
ATOM 4109 C CA . LEU B 1 126 ? -1.987 44.977 31.507 1.00 2.24 105 LEU B CA 1
ATOM 4110 C C . LEU B 1 126 ? -1.593 44.955 32.990 1.00 3.01 105 LEU B C 1
ATOM 4111 O O . LEU B 1 126 ? -0.756 45.743 33.498 1.00 2.00 105 LEU B O 1
ATOM 4116 N N . SER B 1 127 ? -2.252 44.045 33.683 1.00 2.17 106 SER B N 1
ATOM 4117 C CA . SER B 1 127 ? -2.115 43.887 35.089 1.00 3.16 106 SER B CA 1
ATOM 4118 C C . SER B 1 127 ? -2.413 45.174 35.868 1.00 2.52 106 SER B C 1
ATOM 4119 O O . SER B 1 127 ? -3.157 46.066 35.401 1.00 2.69 106 SER B O 1
ATOM 4122 N N . GLY B 1 128 ? -1.861 45.285 37.071 1.00 2.00 107 GLY B N 1
ATOM 4123 C CA . GLY B 1 128 ? -2.138 46.450 37.906 1.00 2.00 107 GLY B CA 1
ATOM 4124 C C . GLY B 1 128 ? -1.648 47.738 37.253 1.00 2.00 107 GLY B C 1
ATOM 4125 O O . GLY B 1 128 ? -2.369 48.736 37.179 1.00 2.00 107 GLY B O 1
ATOM 4126 N N . THR B 1 129 ? -0.395 47.734 36.813 1.00 2.00 108 THR B N 1
ATOM 4127 C CA . THR B 1 129 ? 0.209 48.955 36.304 1.00 2.00 108 THR B CA 1
ATOM 4128 C C . THR B 1 129 ? -0.540 49.489 35.089 1.00 2.00 108 THR B C 1
ATOM 4129 O O . THR B 1 129 ? -0.802 50.680 34.994 1.00 2.00 108 THR B O 1
ATOM 4133 N N . GLY B 1 130 ? -0.868 48.586 34.161 1.00 2.00 109 GLY B N 1
ATOM 4134 C CA . GLY B 1 130 ? -1.632 48.938 32.965 1.00 2.00 109 GLY B CA 1
ATOM 4135 C C . GLY B 1 130 ? -3.051 49.412 33.255 1.00 2.00 109 GLY B C 1
ATOM 4136 O O . GLY B 1 130 ? -3.567 50.314 32.586 1.00 2.00 109 GLY B O 1
ATOM 4137 N N . SER B 1 131 ? -3.677 48.834 34.268 1.00 2.00 110 SER B N 1
ATOM 4138 C CA . SER B 1 131 ? -4.995 49.308 34.735 1.00 2.00 110 SER B CA 1
ATOM 4139 C C . SER B 1 131 ? -4.927 50.702 35.381 1.00 2.00 110 SER B C 1
ATOM 4140 O O . SER B 1 131 ? -5.839 51.495 35.236 1.00 2.00 110 SER B O 1
ATOM 4143 N N . LEU B 1 132 ? -3.844 50.977 36.100 1.00 2.00 111 LEU B N 1
ATOM 4144 C CA . LEU B 1 132 ? -3.626 52.291 36.690 1.00 2.00 111 LEU B CA 1
ATOM 4145 C C . LEU B 1 132 ? -3.428 53.326 35.602 1.00 2.00 111 LEU B C 1
ATOM 4146 O O . LEU B 1 132 ? -3.972 54.415 35.658 1.00 2.87 111 LEU B O 1
ATOM 4151 N N . HIS B 1 133 ? -2.633 52.977 34.610 1.00 2.27 112 HIS B N 1
ATOM 4152 C CA . HIS B 1 133 ? -2.326 53.898 33.554 1.00 2.00 112 HIS B CA 1
ATOM 4153 C C . HIS B 1 133 ? -3.622 54.291 32.827 1.00 2.00 112 HIS B C 1
ATOM 4154 O O . HIS B 1 133 ? -3.874 55.463 32.653 1.00 2.00 112 HIS B O 1
ATOM 4161 N N . ILE B 1 134 ? -4.408 53.304 32.410 1.00 2.00 113 ILE B N 1
ATOM 4162 C CA . ILE B 1 134 ? -5.647 53.575 31.649 1.00 2.00 113 ILE B CA 1
ATOM 4163 C C . ILE B 1 134 ? -6.718 54.290 32.540 1.00 2.00 113 ILE B C 1
ATOM 4164 O O . ILE B 1 134 ? -7.367 55.240 32.100 1.00 2.00 113 ILE B O 1
ATOM 4169 N N . GLY B 1 135 ? -6.798 53.884 33.796 1.00 2.00 114 GLY B N 1
ATOM 4170 C CA . GLY B 1 135 ? -7.718 54.465 34.804 1.00 2.00 114 GLY B CA 1
ATOM 4171 C C . GLY B 1 135 ? -7.389 55.938 35.143 1.00 2.00 114 GLY B C 1
ATOM 4172 O O . GLY B 1 135 ? -8.281 56.771 35.189 1.00 2.00 114 GLY B O 1
ATOM 4173 N N . PHE B 1 136 ? -6.106 56.239 35.361 1.00 2.00 115 PHE B N 1
ATOM 4174 C CA . PHE B 1 136 ? -5.630 57.598 35.580 1.00 2.00 115 PHE B CA 1
ATOM 4175 C C . PHE B 1 136 ? -5.949 58.481 34.348 1.00 2.00 115 PHE B C 1
ATOM 4176 O O . PHE B 1 136 ? -6.459 59.574 34.487 1.00 2.00 115 PHE B O 1
ATOM 4184 N N . GLU B 1 137 ? -5.575 58.029 33.153 1.00 2.00 116 GLU B N 1
ATOM 4185 C CA . GLU B 1 137 ? -5.837 58.754 31.890 1.00 2.00 116 GLU B CA 1
ATOM 4186 C C . GLU B 1 137 ? -7.346 58.963 31.682 1.00 2.00 116 GLU B C 1
ATOM 4187 O O . GLU B 1 137 ? -7.813 60.050 31.319 1.00 2.00 116 GLU B O 1
ATOM 4193 N N . PHE B 1 138 ? -8.099 57.920 31.909 1.00 2.00 117 PHE B N 1
ATOM 4194 C CA . PHE B 1 138 ? -9.558 57.964 31.795 1.00 2.00 117 PHE B CA 1
ATOM 4195 C C . PHE B 1 138 ? -10.079 59.133 32.589 1.00 2.00 117 PHE B C 1
ATOM 4196 O O . PHE B 1 138 ? -10.842 59.914 32.070 1.00 2.00 117 PHE B O 1
ATOM 4204 N N . LEU B 1 139 ? -9.622 59.282 33.837 1.00 2.13 118 LEU B N 1
ATOM 4205 C CA . LEU B 1 139 ? -10.129 60.355 34.731 1.00 2.00 118 LEU B CA 1
ATOM 4206 C C . LEU B 1 139 ? -9.575 61.716 34.349 1.00 2.00 118 LEU B C 1
ATOM 4207 O O . LEU B 1 139 ? -10.315 62.727 34.392 1.00 2.00 118 LEU B O 1
ATOM 4212 N N . HIS B 1 140 ? -8.283 61.768 33.991 1.00 2.00 119 HIS B N 1
ATOM 4213 C CA . HIS B 1 140 ? -7.681 63.014 33.580 1.00 2.82 119 HIS B CA 1
ATOM 4214 C C . HIS B 1 140 ? -8.337 63.570 32.308 1.00 2.23 119 HIS B C 1
ATOM 4215 O O . HIS B 1 140 ? -8.502 64.783 32.179 1.00 2.36 119 HIS B O 1
ATOM 4222 N N . LEU B 1 141 ? -8.774 62.695 31.401 1.00 2.00 120 LEU B N 1
ATOM 4223 C CA . LEU B 1 141 ? -9.443 63.148 30.168 1.00 2.00 120 LEU B CA 1
ATOM 4224 C C . LEU B 1 141 ? -10.865 63.635 30.407 1.00 2.00 120 LEU B C 1
ATOM 4225 O O . LEU B 1 141 ? -11.291 64.629 29.830 1.00 2.00 120 LEU B O 1
ATOM 4230 N N . TRP B 1 142 ? -11.599 62.916 31.248 1.00 2.00 121 TRP B N 1
ATOM 4231 C CA . TRP B 1 142 ? -13.009 63.207 31.496 1.00 2.00 121 TRP B CA 1
ATOM 4232 C C . TRP B 1 142 ? -13.224 64.312 32.526 1.00 2.43 121 TRP B C 1
ATOM 4233 O O . TRP B 1 142 ? -14.163 65.084 32.395 1.00 2.57 121 TRP B O 1
ATOM 4244 N N . MET B 1 143 ? -12.377 64.365 33.551 1.00 2.36 122 MET B N 1
ATOM 4245 C CA . MET B 1 143 ? -12.482 65.368 34.608 1.00 3.97 122 MET B CA 1
ATOM 4246 C C . MET B 1 143 ? -11.102 66.004 34.820 1.00 3.78 122 MET B C 1
ATOM 4247 O O . MET B 1 143 ? -10.471 65.821 35.835 1.00 2.00 122 MET B O 1
ATOM 4252 N N . PRO B 1 144 ? -10.663 66.803 33.855 1.00 4.39 123 PRO B N 1
ATOM 4253 C CA . PRO B 1 144 ? -9.304 67.342 33.883 1.00 5.48 123 PRO B CA 1
ATOM 4254 C C . PRO B 1 144 ? -9.016 68.272 35.049 1.00 6.05 123 PRO B C 1
ATOM 4255 O O . PRO B 1 144 ? -7.850 68.442 35.373 1.00 6.43 123 PRO B O 1
ATOM 4259 N N . LYS B 1 145 ? -10.048 68.844 35.676 1.00 6.18 124 LYS B N 1
ATOM 4260 C CA . LYS B 1 145 ? -9.856 69.691 36.859 1.00 7.45 124 LYS B CA 1
ATOM 4261 C C . LYS B 1 145 ? -10.025 68.991 38.206 1.00 6.35 124 LYS B C 1
ATOM 4262 O O . LYS B 1 145 ? -9.861 69.625 39.229 1.00 5.95 124 LYS B O 1
ATOM 4268 N N . ALA B 1 146 ? -10.324 67.693 38.226 1.00 5.49 125 ALA B N 1
ATOM 4269 C CA . ALA B 1 146 ? -10.418 66.973 39.499 1.00 5.19 125 ALA B CA 1
ATOM 4270 C C . ALA B 1 146 ? -9.035 66.815 40.087 1.00 5.39 125 ALA B C 1
ATOM 4271 O O . ALA B 1 146 ? -8.108 66.378 39.393 1.00 4.84 125 ALA B O 1
ATOM 4273 N N . GLU B 1 147 ? -8.895 67.163 41.364 1.00 5.79 126 GLU B N 1
ATOM 4274 C CA . GLU B 1 147 ? -7.641 66.958 42.074 1.00 5.68 126 GLU B CA 1
ATOM 4275 C C . GLU B 1 147 ? -7.486 65.479 42.348 1.00 5.68 126 GLU B C 1
ATOM 4276 O O . GLU B 1 147 ? -8.460 64.785 42.625 1.00 5.48 126 GLU B O 1
ATOM 4282 N N . PHE B 1 148 ? -6.249 65.019 42.259 1.00 4.93 127 PHE B N 1
ATOM 4283 C CA . PHE B 1 148 ? -5.925 63.627 42.415 1.00 4.28 127 PHE B CA 1
ATOM 4284 C C . PHE B 1 148 ? -5.060 63.470 43.669 1.00 4.05 127 PHE B C 1
ATOM 4285 O O . PHE B 1 148 ? -3.971 64.059 43.763 1.00 3.95 127 PHE B O 1
ATOM 4293 N N . TYR B 1 149 ? -5.542 62.672 44.626 1.00 3.48 128 TYR B N 1
ATOM 4294 C CA . TYR B 1 149 ? -4.904 62.515 45.936 1.00 2.42 128 TYR B CA 1
ATOM 4295 C C . TYR B 1 149 ? -4.262 61.126 46.125 1.00 3.10 128 TYR B C 1
ATOM 4296 O O . TYR B 1 149 ? -4.934 60.096 45.959 1.00 2.00 128 TYR B O 1
ATOM 4305 N N . MET B 1 150 ? -2.978 61.125 46.502 1.00 2.99 129 MET B N 1
ATOM 4306 C CA . MET B 1 150 ? -2.234 59.933 46.920 1.00 4.28 129 MET B CA 1
ATOM 4307 C C . MET B 1 150 ? -2.154 59.828 48.441 1.00 3.44 129 MET B C 1
ATOM 4308 O O . MET B 1 150 ? -2.093 60.853 49.137 1.00 3.95 129 MET B O 1
ATOM 4313 N N . PRO B 1 151 ? -2.099 58.604 48.992 1.00 3.34 130 PRO B N 1
ATOM 4314 C CA . PRO B 1 151 ? -1.672 58.582 50.393 1.00 3.26 130 PRO B CA 1
ATOM 4315 C C . PRO B 1 151 ? -0.199 59.015 50.534 1.00 4.19 130 PRO B C 1
ATOM 4316 O O . PRO B 1 151 ? 0.598 58.813 49.615 1.00 4.08 130 PRO B O 1
ATOM 4320 N N . SER B 1 152 ? 0.139 59.607 51.676 1.00 3.96 131 SER B N 1
ATOM 4321 C CA . SER B 1 152 ? 1.453 60.211 51.900 1.00 4.43 131 SER B CA 1
ATOM 4322 C C . SER B 1 152 ? 2.601 59.211 51.866 1.00 4.92 131 SER B C 1
ATOM 4323 O O . SER B 1 152 ? 3.732 59.591 51.627 1.00 4.35 131 SER B O 1
ATOM 4326 N N . THR B 1 153 ? 2.275 57.939 52.056 1.00 4.48 132 THR B N 1
ATOM 4327 C CA . THR B 1 153 ? 3.144 56.841 51.709 1.00 5.93 132 THR B CA 1
ATOM 4328 C C . THR B 1 153 ? 2.387 55.973 50.728 1.00 5.29 132 THR B C 1
ATOM 4329 O O . THR B 1 153 ? 1.214 55.674 50.951 1.00 6.06 132 THR B O 1
ATOM 4333 N N . THR B 1 154 ? 3.042 55.594 49.637 1.00 5.14 133 THR B N 1
ATOM 4334 C CA . THR B 1 154 ? 2.417 54.777 48.596 1.00 4.83 133 THR B CA 1
ATOM 4335 C C . THR B 1 154 ? 3.458 54.004 47.747 1.00 4.66 133 THR B C 1
ATOM 4336 O O . THR B 1 154 ? 4.660 54.163 47.940 1.00 4.90 133 THR B O 1
ATOM 4340 N N . TRP B 1 155 ? 2.993 53.149 46.837 1.00 4.41 134 TRP B N 1
ATOM 4341 C CA . TRP B 1 155 ? 3.901 52.391 45.938 1.00 3.90 134 TRP B CA 1
ATOM 4342 C C . TRP B 1 155 ? 4.629 53.376 45.056 1.00 3.59 134 TRP B C 1
ATOM 4343 O O . TRP B 1 155 ? 3.963 54.158 44.393 1.00 2.75 134 TRP B O 1
ATOM 4354 N N . PRO B 1 156 ? 5.993 53.345 45.018 1.00 3.99 135 PRO B N 1
ATOM 4355 C CA . PRO B 1 156 ? 6.671 54.415 44.287 1.00 4.03 135 PRO B CA 1
ATOM 4356 C C . PRO B 1 156 ? 6.259 54.546 42.816 1.00 3.00 135 PRO B C 1
ATOM 4357 O O . PRO B 1 156 ? 6.226 55.639 42.266 1.00 2.10 135 PRO B O 1
ATOM 4361 N N . ASN B 1 157 ? 5.893 53.449 42.175 1.00 2.61 136 ASN B N 1
ATOM 4362 C CA . ASN B 1 157 ? 5.517 53.559 40.775 1.00 2.00 136 ASN B CA 1
ATOM 4363 C C . ASN B 1 157 ? 4.190 54.333 40.601 1.00 2.00 136 ASN B C 1
ATOM 4364 O O . ASN B 1 157 ? 3.881 54.760 39.511 1.00 2.00 136 ASN B O 1
ATOM 4369 N N . HIS B 1 158 ? 3.416 54.533 41.671 1.00 2.00 137 HIS B N 1
ATOM 4370 C CA . HIS B 1 158 ? 2.227 55.374 41.555 1.00 2.00 137 HIS B CA 1
ATOM 4371 C C . HIS B 1 158 ? 2.626 56.768 41.044 1.00 2.20 137 HIS B C 1
ATOM 4372 O O . HIS B 1 158 ? 1.902 57.354 40.253 1.00 2.84 137 HIS B O 1
ATOM 4379 N N . TYR B 1 159 ? 3.787 57.268 41.465 1.00 2.00 138 TYR B N 1
ATOM 4380 C CA . TYR B 1 159 ? 4.258 58.610 41.069 1.00 2.01 138 TYR B CA 1
ATOM 4381 C C . TYR B 1 159 ? 4.595 58.705 39.579 1.00 2.09 138 TYR B C 1
ATOM 4382 O O . TYR B 1 159 ? 4.268 59.682 38.931 1.00 2.00 138 TYR B O 1
ATOM 4391 N N . GLY B 1 160 ? 5.272 57.690 39.068 1.00 2.18 139 GLY B N 1
ATOM 4392 C CA . GLY B 1 160 ? 5.626 57.593 37.647 1.00 2.00 139 GLY B CA 1
ATOM 4393 C C . GLY B 1 160 ? 4.429 57.489 36.732 1.00 2.00 139 GLY B C 1
ATOM 4394 O O . GLY B 1 160 ? 4.345 58.206 35.756 1.00 2.00 139 GLY B O 1
ATOM 4395 N N . ILE B 1 161 ? 3.510 56.582 37.051 1.00 2.00 140 ILE B N 1
ATOM 4396 C CA . ILE B 1 161 ? 2.287 56.400 36.297 1.00 2.00 140 ILE B CA 1
ATOM 4397 C C . ILE B 1 161 ? 1.507 57.726 36.278 1.00 2.00 140 ILE B C 1
ATOM 4398 O O . ILE B 1 161 ? 1.023 58.180 35.224 1.00 2.00 140 ILE B O 1
ATOM 4403 N N . TYR B 1 162 ? 1.409 58.347 37.450 1.00 2.00 141 TYR B N 1
ATOM 4404 C CA . TYR B 1 162 ? 0.777 59.664 37.541 1.00 2.12 141 TYR B CA 1
ATOM 4405 C C . TYR B 1 162 ? 1.442 60.652 36.596 1.00 2.14 141 TYR B C 1
ATOM 4406 O O . TYR B 1 162 ? 0.756 61.310 35.804 1.00 2.00 141 TYR B O 1
ATOM 4415 N N . ASP B 1 163 ? 2.787 60.705 36.615 1.00 2.56 142 ASP B N 1
ATOM 4416 C CA . ASP B 1 163 ? 3.503 61.712 35.847 1.00 3.15 142 ASP B CA 1
ATOM 4417 C C . ASP B 1 163 ? 3.268 61.583 34.333 1.00 3.22 142 ASP B C 1
ATOM 4418 O O . ASP B 1 163 ? 2.980 62.560 33.638 1.00 2.11 142 ASP B O 1
ATOM 4423 N N . LYS B 1 164 ? 3.347 60.364 33.818 1.00 2.21 143 LYS B N 1
ATOM 4424 C CA . LYS B 1 164 ? 3.162 60.193 32.391 1.00 2.67 143 LYS B CA 1
ATOM 4425 C C . LYS B 1 164 ? 1.762 60.633 31.945 1.00 2.27 143 LYS B C 1
ATOM 4426 O O . LYS B 1 164 ? 1.604 61.086 30.845 1.00 3.99 143 LYS B O 1
ATOM 4432 N N . VAL B 1 165 ? 0.745 60.457 32.773 1.00 2.77 144 VAL B N 1
ATOM 4433 C CA . VAL B 1 16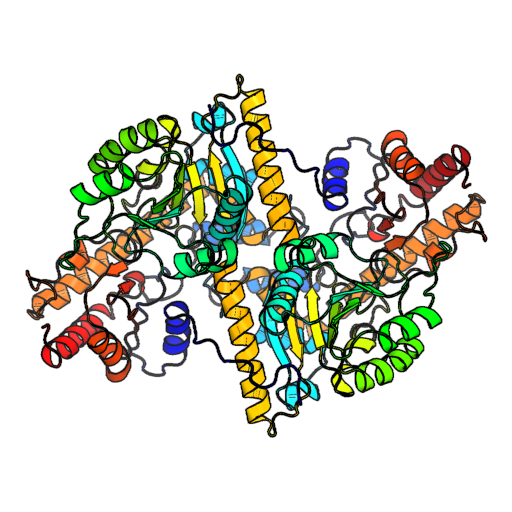5 ? -0.628 60.788 32.394 1.00 3.09 144 VAL B CA 1
ATOM 4434 C C . VAL B 1 165 ? -0.891 62.292 32.621 1.00 3.86 144 VAL B C 1
ATOM 4435 O O . VAL B 1 165 ? -1.387 62.982 31.739 1.00 3.23 144 VAL B O 1
ATOM 4439 N N . PHE B 1 166 ? -0.544 62.794 33.798 1.00 4.91 145 PHE B N 1
ATOM 4440 C CA . PHE B 1 166 ? -0.924 64.168 34.212 1.00 5.01 145 PHE B CA 1
ATOM 4441 C C . PHE B 1 166 ? 0.149 65.210 33.974 1.00 5.46 145 PHE B C 1
ATOM 4442 O O . PHE B 1 166 ? -0.166 66.394 33.751 1.00 5.11 145 PHE B O 1
ATOM 4450 N N . ASN B 1 167 ? 1.408 64.762 33.991 1.00 6.66 146 ASN B N 1
ATOM 4451 C CA . ASN B 1 167 ? 2.572 65.636 34.030 1.00 7.23 146 ASN B CA 1
ATOM 4452 C C . ASN B 1 167 ? 2.619 66.370 35.373 1.00 8.40 146 ASN B C 1
ATOM 4453 O O . ASN B 1 167 ? 1.996 67.424 35.511 1.00 7.94 146 ASN B O 1
ATOM 4458 N N . LYS B 1 168 ? 3.354 65.801 36.339 1.00 10.16 147 LYS B N 1
ATOM 4459 C CA . LYS B 1 168 ? 3.544 66.389 37.687 1.00 11.91 147 LYS B CA 1
ATOM 4460 C C . LYS B 1 168 ? 3.851 67.865 37.707 1.00 13.00 147 LYS B C 1
ATOM 4461 O O . LYS B 1 168 ? 3.513 68.515 38.673 1.00 14.21 147 LYS B O 1
ATOM 4467 N N . LEU B 1 169 ? 4.523 68.381 36.670 1.00 13.78 148 LEU B N 1
ATOM 4468 C CA . LEU B 1 169 ? 4.875 69.809 36.581 1.00 14.18 148 LEU B CA 1
ATOM 4469 C C . LEU B 1 169 ? 3.701 70.734 36.169 1.00 13.90 148 LEU B C 1
ATOM 4470 O O . LEU B 1 169 ? 3.629 71.922 36.570 1.00 15.13 148 LEU B O 1
ATOM 4475 N N . LYS B 1 170 ? 2.781 70.205 35.376 1.00 12.58 149 LYS B N 1
ATOM 4476 C CA . LYS B 1 170 ? 1.604 70.953 34.982 1.00 11.90 149 LYS B CA 1
ATOM 4477 C C . LYS B 1 170 ? 0.481 70.757 35.989 1.00 10.44 149 LYS B C 1
ATOM 4478 O O . LYS B 1 170 ? -0.290 71.668 36.208 1.00 10.07 149 LYS B O 1
ATOM 4484 N N . VAL B 1 171 ? 0.368 69.549 36.561 1.00 8.54 150 VAL B N 1
ATOM 4485 C CA . VAL B 1 171 ? -0.769 69.179 37.412 1.00 7.98 150 VAL B CA 1
ATOM 4486 C C . VAL B 1 171 ? -0.282 68.310 38.588 1.00 6.34 150 VAL B C 1
ATOM 4487 O O . VAL B 1 171 ? -0.430 67.090 38.566 1.00 5.68 150 VAL B O 1
ATOM 4491 N N . PRO B 1 172 ? 0.294 68.943 39.625 1.00 6.25 151 PRO B N 1
ATOM 4492 C CA . PRO B 1 172 ? 0.868 68.221 40.745 1.00 5.92 151 PRO B CA 1
ATOM 4493 C C . PRO B 1 172 ? -0.179 67.339 41.424 1.00 6.03 151 PRO B C 1
ATOM 4494 O O . PRO B 1 172 ? -1.332 67.754 41.504 1.00 6.42 151 PRO B O 1
ATOM 4498 N N . TYR B 1 173 ? 0.183 66.132 41.869 1.00 5.55 152 TYR B N 1
ATOM 4499 C CA . TYR B 1 173 ? -0.746 65.374 42.714 1.00 4.77 152 TYR B CA 1
ATOM 4500 C C . TYR B 1 173 ? -0.771 66.003 44.128 1.00 4.14 152 TYR B C 1
ATOM 4501 O O . TYR B 1 173 ? 0.149 66.761 44.540 1.00 2.69 152 TYR B O 1
ATOM 4510 N N . LYS B 1 174 ? -1.850 65.670 44.841 1.00 3.16 153 LYS B N 1
ATOM 4511 C CA . LYS B 1 174 ? -2.066 66.057 46.223 1.00 3.04 153 LYS B CA 1
ATOM 4512 C C . LYS B 1 174 ? -1.901 64.824 47.120 1.00 2.69 153 LYS B C 1
ATOM 4513 O O . LYS B 1 174 ? -1.779 63.690 46.604 1.00 2.70 153 LYS B O 1
ATOM 4519 N N . GLU B 1 175 ? -1.880 65.061 48.437 1.00 2.31 154 GLU B N 1
ATOM 4520 C CA . GLU B 1 175 ? -1.663 64.011 49.408 1.00 3.20 154 GLU B CA 1
ATOM 4521 C C . GLU B 1 175 ? -2.637 64.091 50.571 1.00 3.00 154 GLU B C 1
ATOM 4522 O O . GLU B 1 175 ? -2.996 65.184 51.020 1.00 2.10 154 GLU B O 1
ATOM 4528 N N . TYR B 1 176 ? -3.060 62.927 51.050 1.00 2.40 155 TYR B N 1
ATOM 4529 C CA . TYR B 1 176 ? -3.772 62.826 52.338 1.00 2.04 155 TYR B CA 1
ATOM 4530 C C . TYR B 1 176 ? -2.889 62.088 53.358 1.00 2.32 155 TYR B C 1
ATOM 4531 O O . TYR B 1 176 ? -2.101 61.209 53.006 1.00 3.43 155 TYR B O 1
ATOM 4540 N N . THR B 1 177 ? -3.045 62.455 54.618 1.00 2.64 156 THR B N 1
ATOM 4541 C CA . THR B 1 177 ? -2.304 61.865 55.720 1.00 2.00 156 THR B CA 1
ATOM 4542 C C . THR B 1 177 ? -2.585 60.364 55.804 1.00 2.00 156 THR B C 1
ATOM 4543 O O . THR B 1 177 ? -3.725 59.931 55.800 1.00 2.00 156 THR B O 1
ATOM 4547 N N . TYR B 1 178 ? -1.522 59.585 55.837 1.00 2.00 157 TYR B N 1
ATOM 4548 C CA . TYR B 1 178 ? -1.657 58.133 56.053 1.00 2.20 157 TYR B CA 1
ATOM 4549 C C . TYR B 1 178 ? -0.898 57.792 57.338 1.00 2.70 157 TYR B C 1
ATOM 4550 O O . TYR B 1 178 ? -1.485 57.847 58.429 1.00 3.67 157 TYR B O 1
ATOM 4559 N N . LEU B 1 179 ? 0.393 57.490 57.264 1.00 3.80 158 LEU B N 1
ATOM 4560 C CA . LEU B 1 179 ? 1.138 57.200 58.485 1.00 4.51 158 LEU B CA 1
ATOM 4561 C C . LEU B 1 179 ? 1.393 58.455 59.306 1.00 6.00 158 LEU B C 1
ATOM 4562 O O . LEU B 1 179 ? 1.407 59.543 58.761 1.00 5.20 158 LEU B O 1
ATOM 4567 N N . ARG B 1 180 ? 1.614 58.293 60.607 1.00 7.69 159 ARG B N 1
ATOM 4568 C CA . ARG B 1 180 ? 2.000 59.429 61.461 1.00 9.80 159 ARG B CA 1
ATOM 4569 C C . ARG B 1 180 ? 3.261 60.086 60.917 1.00 11.27 159 ARG B C 1
ATOM 4570 O O . ARG B 1 180 ? 4.161 59.397 60.434 1.00 11.51 159 ARG B O 1
ATOM 4578 N N . LYS B 1 181 ? 3.323 61.417 61.017 1.00 12.56 160 LYS B N 1
ATOM 4579 C CA . LYS B 1 181 ? 4.518 62.175 60.664 1.00 13.76 160 LYS B CA 1
ATOM 4580 C C . LYS B 1 181 ? 5.652 61.890 61.671 1.00 14.62 160 LYS B C 1
ATOM 4581 O O . LYS B 1 181 ? 6.800 62.076 61.364 1.00 15.38 160 LYS B O 1
ATOM 4583 N N . ASP B 1 182 ? 5.359 61.414 62.870 1.00 15.39 161 ASP B N 1
ATOM 4584 C CA . ASP B 1 182 ? 6.472 61.044 63.779 1.00 16.33 161 ASP B CA 1
ATOM 4585 C C . ASP B 1 182 ? 7.229 59.743 63.429 1.00 16.36 161 ASP B C 1
ATOM 4586 O O . ASP B 1 182 ? 8.089 59.347 64.212 1.00 17.01 161 ASP B O 1
ATOM 4591 N N . GLY B 1 183 ? 6.917 59.086 62.298 1.00 15.72 162 GLY B N 1
ATOM 4592 C CA . GLY B 1 183 ? 7.589 57.819 61.907 1.00 15.27 162 GLY B CA 1
ATOM 4593 C C . GLY B 1 183 ? 6.884 56.504 62.276 1.00 14.11 162 GLY B C 1
ATOM 4594 O O . GLY B 1 183 ? 6.872 55.547 61.493 1.00 15.28 162 GLY B O 1
ATOM 4595 N N . GLU B 1 184 ? 6.253 56.470 63.442 1.00 12.42 163 GLU B N 1
ATOM 4596 C CA . GLU B 1 184 ? 5.626 55.263 63.979 1.00 10.68 163 GLU B CA 1
ATOM 4597 C C . GLU B 1 184 ? 4.600 54.618 63.028 1.00 8.81 163 GLU B C 1
ATOM 4598 O O . GLU B 1 184 ? 3.860 55.305 62.324 1.00 6.95 163 GLU B O 1
ATOM 4604 N N . LEU B 1 185 ? 4.555 53.284 63.042 1.00 6.67 164 LEU B N 1
ATOM 4605 C CA . LEU B 1 185 ? 3.745 52.525 62.113 1.00 6.34 164 LEU B CA 1
ATOM 4606 C C . LEU B 1 185 ? 2.281 52.469 62.486 1.00 5.44 164 LEU B C 1
ATOM 4607 O O . LEU B 1 185 ? 1.764 51.416 62.902 1.00 4.93 164 LEU B O 1
ATOM 4612 N N . GLU B 1 186 ? 1.610 53.600 62.302 1.00 4.56 165 GLU B N 1
ATOM 4613 C CA . GLU B 1 186 ? 0.183 53.726 62.620 1.00 5.35 165 GLU B CA 1
ATOM 4614 C C . GLU B 1 186 ? -0.401 54.790 61.704 1.00 4.63 165 GLU B C 1
ATOM 4615 O O . GLU B 1 186 ? 0.295 55.750 61.364 1.00 4.14 165 GLU B O 1
ATOM 4621 N N . ILE B 1 187 ? -1.655 54.601 61.279 1.00 4.15 166 ILE B N 1
ATOM 4622 C CA . ILE B 1 187 ? -2.389 55.590 60.502 1.00 3.42 166 ILE B CA 1
ATOM 4623 C C . ILE B 1 187 ? -2.839 56.733 61.441 1.00 3.43 166 ILE B C 1
ATOM 4624 O O . ILE B 1 187 ? -3.428 56.499 62.502 1.00 3.56 166 ILE B O 1
ATOM 4629 N N . ASP B 1 188 ? -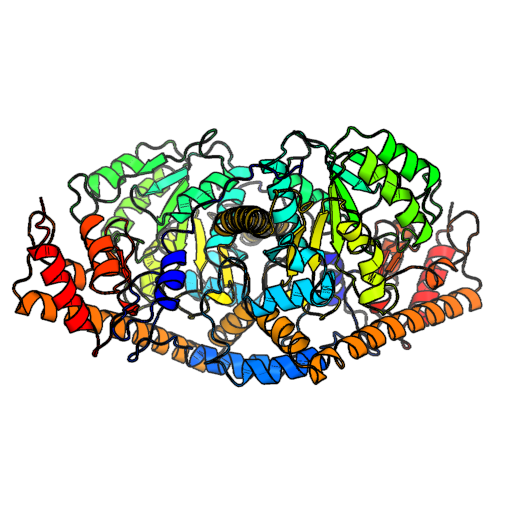2.499 57.966 61.079 1.00 2.94 167 ASP B N 1
ATOM 4630 C CA . ASP B 1 188 ? -2.933 59.119 61.850 1.00 2.48 167 ASP B CA 1
ATOM 4631 C C . ASP B 1 188 ? -4.337 59.443 61.337 1.00 2.42 167 ASP B C 1
ATOM 4632 O O . ASP B 1 188 ? -4.526 60.375 60.575 1.00 2.22 167 ASP B O 1
ATOM 4637 N N . PHE B 1 189 ? -5.314 58.635 61.752 1.00 2.17 168 PHE B N 1
ATOM 4638 C CA . PHE B 1 189 ? -6.603 58.593 61.082 1.00 2.58 168 PHE B CA 1
ATOM 4639 C C . PHE B 1 189 ? -7.466 59.826 61.345 1.00 2.67 168 PHE B C 1
ATOM 4640 O O . PHE B 1 189 ? -8.383 60.142 60.564 1.00 2.00 168 PHE B O 1
ATOM 4648 N N . SER B 1 190 ? -7.196 60.504 62.454 1.00 2.00 169 SER B N 1
ATOM 4649 C CA . SER B 1 190 ? -7.909 61.720 62.743 1.00 3.40 169 SER B CA 1
ATOM 4650 C C . SER B 1 190 ? -7.572 62.748 61.668 1.00 2.72 169 SER B C 1
ATOM 4651 O O . SER B 1 190 ? -8.461 63.480 61.205 1.00 3.44 169 SER B O 1
ATOM 4654 N N . ASN B 1 191 ? -6.303 62.795 61.255 1.00 2.03 170 ASN B N 1
ATOM 4655 C CA . ASN B 1 191 ? -5.902 63.694 60.191 1.00 2.09 170 ASN B CA 1
ATOM 4656 C C . ASN B 1 191 ? -6.297 63.189 58.804 1.00 2.16 170 ASN B C 1
ATOM 4657 O O . ASN B 1 191 ? -6.611 63.996 57.931 1.00 3.21 170 ASN B O 1
ATOM 4662 N N . THR B 1 192 ? -6.336 61.870 58.624 1.00 2.02 171 THR B N 1
ATOM 4663 C CA . THR B 1 192 ? -6.839 61.302 57.390 1.00 2.00 171 THR B CA 1
ATOM 4664 C C . THR B 1 192 ? -8.247 61.822 57.113 1.00 2.00 171 THR B C 1
ATOM 4665 O O . THR B 1 192 ? -8.537 62.309 55.990 1.00 2.00 171 THR B O 1
ATOM 4669 N N . LYS B 1 193 ? -9.103 61.722 58.126 1.00 2.00 172 LYS B N 1
ATOM 4670 C CA . LYS B 1 193 ? -10.482 62.125 57.990 1.00 2.00 172 LYS B CA 1
ATOM 4671 C C . LYS B 1 193 ? -10.559 63.627 57.671 1.00 2.00 172 LYS B C 1
ATOM 4672 O O . LYS B 1 193 ? -11.317 64.047 56.788 1.00 2.00 172 LYS B O 1
ATOM 4678 N N . LYS B 1 194 ? -9.758 64.418 58.382 1.00 2.00 173 LYS B N 1
ATOM 4679 C CA . LYS B 1 194 ? -9.762 65.878 58.140 1.00 2.00 173 LYS B CA 1
ATOM 4680 C C . LYS B 1 194 ? -9.328 66.220 56.718 1.00 2.00 173 LYS B C 1
ATOM 4681 O O . LYS B 1 194 ? -9.903 67.111 56.062 1.00 2.00 173 LYS B O 1
ATOM 4687 N N . ASP B 1 195 ? -8.325 65.517 56.218 1.00 2.00 174 ASP B N 1
ATOM 4688 C CA . ASP B 1 195 ? -7.852 65.775 54.866 1.00 2.00 174 ASP B CA 1
ATOM 4689 C C . ASP B 1 195 ? -8.896 65.454 53.816 1.00 2.00 174 ASP B C 1
ATOM 4690 O O . ASP B 1 195 ? -9.045 66.185 52.855 1.00 2.00 174 ASP B O 1
ATOM 4695 N N . ILE B 1 196 ? -9.589 64.329 53.955 1.00 2.00 175 ILE B N 1
ATOM 4696 C CA . ILE B 1 196 ? -10.576 63.949 52.961 1.00 2.00 175 ILE B CA 1
ATOM 4697 C C . ILE B 1 196 ? -11.800 64.858 53.049 1.00 2.10 175 ILE B C 1
ATOM 4698 O O . ILE B 1 196 ? -12.347 65.264 52.023 1.00 3.48 175 ILE B O 1
ATOM 4703 N N . GLN B 1 197 ? -12.200 65.220 54.272 1.00 2.18 176 GLN B N 1
ATOM 4704 C CA . GLN B 1 197 ? -13.305 66.138 54.505 1.00 2.42 176 GLN B CA 1
ATOM 4705 C C . GLN B 1 197 ? -13.036 67.548 53.962 1.00 2.00 176 GLN B C 1
ATOM 4706 O O . GLN B 1 197 ? -13.932 68.154 53.406 1.00 2.00 176 GLN B O 1
ATOM 4712 N N . SER B 1 198 ? -11.809 68.047 54.114 1.00 2.00 177 SER B N 1
ATOM 4713 C CA . SER B 1 198 ? -11.482 69.415 53.758 1.00 2.00 177 SER B CA 1
ATOM 4714 C C . SER B 1 198 ? -11.082 69.603 52.302 1.00 2.00 177 SER B C 1
ATOM 4715 O O . SER B 1 198 ? -11.026 70.726 51.835 1.00 2.00 177 SER B O 1
ATOM 4718 N N . ALA B 1 199 ? -10.840 68.494 51.610 1.00 2.00 178 ALA B N 1
ATOM 4719 C CA . ALA B 1 199 ? -10.527 68.495 50.184 1.00 2.00 178 ALA B CA 1
ATOM 4720 C C . ALA B 1 199 ? -11.699 69.059 49.376 1.00 2.00 178 ALA B C 1
ATOM 4721 O O . ALA B 1 199 ? -12.835 69.033 49.835 1.00 2.00 178 ALA B O 1
ATOM 4723 N N . PRO B 1 200 ? -11.429 69.573 48.166 1.00 2.00 179 PRO B N 1
ATOM 4724 C CA . PRO B 1 200 ? -12.551 70.048 47.377 1.00 2.40 179 PRO B CA 1
ATOM 4725 C C . PRO B 1 200 ? -13.485 68.911 47.017 1.00 2.10 179 PRO B C 1
ATOM 4726 O O . PRO B 1 200 ? -13.021 67.760 46.859 1.00 2.00 179 PRO B O 1
ATOM 4730 N N . GLU B 1 201 ? -14.785 69.205 46.915 1.00 2.00 180 GLU B N 1
ATOM 4731 C CA A GLU B 1 201 ? -15.759 68.200 46.471 0.50 2.08 180 GLU B CA 1
ATOM 4732 C CA B GLU B 1 201 ? -15.742 68.178 46.496 0.50 2.27 180 GLU B CA 1
ATOM 4733 C C . GLU B 1 201 ? -15.366 67.576 45.123 1.00 2.00 180 GLU B C 1
ATOM 4734 O O . GLU B 1 201 ? -14.800 68.242 44.269 1.00 2.00 180 GLU B O 1
ATOM 4745 N N . LYS B 1 202 ? -15.676 66.291 44.942 1.00 2.00 181 LYS B N 1
ATOM 4746 C CA . LYS B 1 202 ? -15.460 65.561 43.676 1.00 2.00 181 LYS B CA 1
ATOM 4747 C C . LYS B 1 202 ? -13.975 65.414 43.308 1.00 2.01 181 LYS B C 1
ATOM 4748 O O . LYS B 1 202 ? -13.593 65.511 42.135 1.00 2.02 181 LYS B O 1
ATOM 4754 N N . SER B 1 203 ? -13.145 65.177 44.320 1.00 2.00 182 SER B N 1
ATOM 4755 C CA . SER B 1 203 ? -11.721 64.909 44.134 1.00 2.00 182 SER B CA 1
ATOM 4756 C C . SER B 1 203 ? -11.577 63.381 44.023 1.00 2.00 182 SER B C 1
ATOM 4757 O O . SER B 1 203 ? -12.501 62.656 44.344 1.00 2.00 182 SER B O 1
ATOM 4760 N N . ILE B 1 204 ? -10.435 62.917 43.566 1.00 2.00 183 ILE B N 1
ATOM 4761 C CA . ILE B 1 204 ? -10.183 61.493 43.368 1.00 2.00 183 ILE B CA 1
ATOM 4762 C C . ILE B 1 204 ? -9.197 61.083 44.461 1.00 2.26 183 ILE B C 1
ATOM 4763 O O . ILE B 1 204 ? -8.183 61.730 44.623 1.00 2.00 183 ILE B O 1
ATOM 4768 N N . PHE B 1 205 ? -9.476 59.985 45.163 1.00 3.16 184 PHE B N 1
ATOM 4769 C CA . PHE B 1 205 ? -8.632 59.501 46.250 1.00 2.59 184 PHE B CA 1
ATOM 4770 C C . PHE B 1 205 ? -8.145 58.128 45.892 1.00 3.41 184 PHE B C 1
ATOM 4771 O O . PHE B 1 205 ? -8.954 57.208 45.704 1.00 3.48 184 PHE B O 1
ATOM 4779 N N . LEU B 1 206 ? -6.828 57.995 45.751 1.00 3.42 185 LEU B N 1
ATOM 4780 C CA . LEU B 1 206 ? -6.224 56.690 45.483 1.00 3.37 185 LEU B CA 1
ATOM 4781 C C . LEU B 1 206 ? -6.135 55.931 46.789 1.00 2.47 185 LEU B C 1
ATOM 4782 O O . LEU B 1 206 ? -5.529 56.408 47.766 1.00 3.27 185 LEU B O 1
ATOM 4787 N N . PHE B 1 207 ? -6.724 54.745 46.829 1.00 2.00 186 PHE B N 1
ATOM 4788 C CA . PHE B 1 207 ? -6.721 53.925 48.044 1.00 2.18 186 PHE B CA 1
ATOM 4789 C C . PHE B 1 207 ? -6.157 52.564 47.697 1.00 2.44 186 PHE B C 1
ATOM 4790 O O . PHE B 1 207 ? -6.446 52.040 46.643 1.00 2.00 186 PHE B O 1
ATOM 4798 N N . HIS B 1 208 ? -5.389 51.977 48.589 1.00 2.88 187 HIS B N 1
ATOM 4799 C CA . HIS B 1 208 ? -5.028 50.578 48.433 1.00 3.54 187 HIS B CA 1
ATOM 4800 C C . HIS B 1 208 ? -6.195 49.803 49.049 1.00 3.99 187 HIS B C 1
ATOM 4801 O O . HIS B 1 208 ? -6.652 50.167 50.125 1.00 3.69 187 HIS B O 1
ATOM 4808 N N . ALA B 1 209 ? -6.714 48.775 48.359 1.00 4.47 188 ALA B N 1
ATOM 4809 C CA . ALA B 1 209 ? -7.902 48.038 48.824 1.00 4.26 188 ALA B CA 1
ATOM 4810 C C . ALA B 1 209 ? -7.577 47.258 50.094 1.00 4.37 188 ALA B C 1
ATOM 4811 O O . ALA B 1 209 ? -8.406 47.140 50.995 1.00 2.30 188 ALA B O 1
ATOM 4813 N N . CYS B 1 210 ? -6.367 46.716 50.133 1.00 2.98 189 CYS B N 1
ATOM 4814 C CA . CYS B 1 210 ? -5.844 46.066 51.321 1.00 3.77 189 CYS B CA 1
ATOM 4815 C C . CYS B 1 210 ? -4.335 45.818 51.146 1.00 3.14 189 CYS B C 1
ATOM 4816 O O . CYS B 1 210 ? -3.788 45.992 50.046 1.00 2.00 189 CYS B O 1
ATOM 4819 N N . ALA B 1 211 ? -3.679 45.438 52.237 1.00 2.55 190 ALA B N 1
ATOM 4820 C CA . ALA B 1 211 ? -2.207 45.238 52.276 1.00 2.66 190 ALA B CA 1
ATOM 4821 C C . ALA B 1 211 ? -1.497 46.406 51.704 1.00 2.54 190 ALA B C 1
ATOM 4822 O O . ALA B 1 211 ? -0.700 46.264 50.765 1.00 4.60 190 ALA B O 1
ATOM 4824 N N . HIS B 1 212 ? -1.760 47.585 52.265 1.00 2.20 191 HIS B N 1
ATOM 4825 C CA . HIS B 1 212 ? -1.120 48.786 51.784 1.00 3.24 191 HIS B CA 1
ATOM 4826 C C . HIS B 1 212 ? 0.382 48.549 51.584 1.00 3.46 191 HIS B C 1
ATOM 4827 O O . HIS B 1 212 ? 1.045 48.032 52.467 1.00 3.20 191 HIS B O 1
ATOM 4834 N N . ASN B 1 213 ? 0.888 48.906 50.392 1.00 2.47 192 ASN B N 1
ATOM 4835 C CA . ASN B 1 213 ? 2.296 48.762 50.026 1.00 3.25 192 ASN B CA 1
ATOM 4836 C C . ASN B 1 213 ? 2.863 50.177 49.937 1.00 3.57 192 ASN B C 1
ATOM 4837 O O . ASN B 1 213 ? 2.405 50.943 49.089 1.00 5.82 192 ASN B O 1
ATOM 4842 N N . PRO B 1 214 ? 3.902 50.525 50.696 1.00 2.61 193 PRO B N 1
ATOM 4843 C CA . PRO B 1 214 ? 4.874 49.685 51.391 1.00 3.20 193 PRO B CA 1
ATOM 4844 C C . PRO B 1 214 ? 4.626 49.451 52.896 1.00 2.42 193 PRO B C 1
ATOM 4845 O O . PRO B 1 214 ? 5.330 48.622 53.511 1.00 2.48 193 PRO B O 1
ATOM 4849 N N . SER B 1 215 ? 3.621 50.120 53.492 1.00 2.50 194 SER B N 1
ATOM 4850 C CA . SER B 1 215 ? 3.578 50.224 54.973 1.00 2.00 194 SER B CA 1
ATOM 4851 C C . SER B 1 215 ? 3.140 48.966 55.713 1.00 2.00 194 SER B C 1
ATOM 4852 O O . SER B 1 215 ? 3.527 48.758 56.873 1.00 2.00 194 SER B O 1
ATOM 4855 N N . GLY B 1 216 ? 2.321 48.145 55.060 1.00 2.00 195 GLY B N 1
ATOM 4856 C CA . GLY B 1 216 ? 1.719 46.973 55.695 1.00 2.00 195 GLY B CA 1
ATOM 4857 C C . GLY B 1 216 ? 0.693 47.347 56.770 1.00 2.00 195 GLY B C 1
ATOM 4858 O O . GLY B 1 216 ? 0.274 46.483 57.531 1.00 2.00 195 GLY B O 1
ATOM 4859 N N . ILE B 1 217 ? 0.307 48.626 56.823 1.00 2.00 196 ILE B N 1
ATOM 4860 C CA . ILE B 1 217 ? -0.702 49.117 57.751 1.00 2.00 196 ILE B CA 1
ATOM 4861 C C . ILE B 1 217 ? -1.950 49.552 56.983 1.00 2.45 196 ILE B C 1
ATOM 4862 O O . ILE B 1 217 ? -1.844 50.421 56.115 1.00 4.00 196 ILE B O 1
ATOM 4867 N N . ASP B 1 218 ? -3.118 48.978 57.323 1.00 2.62 197 ASP B N 1
ATOM 4868 C CA . ASP B 1 218 ? -4.389 49.196 56.607 1.00 2.52 197 ASP B CA 1
ATOM 4869 C C . ASP B 1 218 ? -5.398 49.941 57.451 1.00 2.92 197 ASP B C 1
ATOM 4870 O O . ASP B 1 218 ? -5.365 49.870 58.687 1.00 2.87 197 ASP B O 1
ATOM 4875 N N . PHE B 1 219 ? -6.326 50.636 56.799 1.00 2.74 198 PHE B N 1
ATOM 4876 C CA . PHE B 1 219 ? -7.550 51.064 57.484 1.00 2.94 198 PHE B CA 1
ATOM 4877 C C . PHE B 1 219 ? -8.263 49.818 58.040 1.00 2.76 198 PHE B C 1
ATOM 4878 O O . PHE B 1 219 ? -8.375 48.820 57.335 1.00 2.51 198 PHE B O 1
ATOM 4886 N N . THR B 1 220 ? -8.741 49.856 59.282 1.00 2.85 199 THR B N 1
ATOM 4887 C CA . THR B 1 220 ? -9.524 48.738 59.805 1.00 2.44 199 THR B CA 1
ATOM 4888 C C . THR B 1 220 ? -10.924 48.870 59.200 1.00 3.56 199 THR B C 1
ATOM 4889 O O . THR B 1 220 ? -11.250 49.896 58.575 1.00 2.00 199 THR B O 1
ATOM 4893 N N . GLU B 1 221 ? -11.750 47.840 59.334 1.00 3.87 200 GLU B N 1
ATOM 4894 C CA . GLU B 1 221 ? -13.180 47.957 58.939 1.00 4.80 200 GLU B CA 1
ATOM 4895 C C . GLU B 1 221 ? -13.877 49.185 59.518 1.00 3.14 200 GLU B C 1
ATOM 4896 O O . GLU B 1 221 ? -14.547 49.923 58.796 1.00 2.81 200 GLU B O 1
ATOM 4902 N N . ALA B 1 222 ? -13.719 49.402 60.812 1.00 2.67 201 ALA B N 1
ATOM 4903 C CA . ALA B 1 222 ? -14.277 50.558 61.491 1.00 2.00 201 ALA B CA 1
ATOM 4904 C C . ALA B 1 222 ? -13.864 51.866 60.864 1.00 2.00 201 ALA B C 1
ATOM 4905 O O . ALA B 1 222 ? -14.662 52.771 60.737 1.00 2.00 201 ALA B O 1
ATOM 4907 N N . GLN B 1 223 ? -12.602 51.968 60.485 1.00 2.00 202 GLN B N 1
ATOM 4908 C CA . GLN B 1 223 ? -12.095 53.192 59.881 1.00 2.00 202 GLN B CA 1
ATOM 4909 C C . GLN B 1 223 ? -12.646 53.370 58.457 1.00 2.00 202 GLN B C 1
ATOM 4910 O O . GLN B 1 223 ? -13.050 54.463 58.067 1.00 2.00 202 GLN B O 1
ATOM 4916 N N . TRP B 1 224 ? -12.679 52.316 57.667 1.00 2.00 203 TRP B N 1
ATOM 4917 C CA . TRP B 1 224 ? -13.323 52.452 56.365 1.00 2.00 203 TRP B CA 1
ATOM 4918 C C . TRP B 1 224 ? -14.772 52.933 56.497 1.00 2.17 203 TRP B C 1
ATOM 4919 O O . TRP B 1 224 ? -15.256 53.721 55.672 1.00 2.28 203 TRP B O 1
ATOM 4930 N N . LYS B 1 225 ? -15.473 52.427 57.512 1.00 2.00 204 LYS B N 1
ATOM 4931 C CA . LYS B 1 225 ? -16.843 52.848 57.748 1.00 2.83 204 LYS B CA 1
ATOM 4932 C C . LYS B 1 225 ? -16.941 54.338 58.108 1.00 3.06 204 LYS B C 1
ATOM 4933 O O . LYS B 1 225 ? -17.914 54.966 57.763 1.00 4.08 204 LYS B O 1
ATOM 4939 N N . GLU B 1 226 ? -15.958 54.892 58.811 1.00 2.74 205 GLU B N 1
ATOM 4940 C CA . GLU B 1 226 ? -15.950 56.333 59.080 1.00 2.23 205 GLU B CA 1
ATOM 4941 C C . GLU B 1 226 ? -15.656 57.148 57.825 1.00 2.39 205 GLU B C 1
ATOM 4942 O O . GLU B 1 226 ? -16.116 58.299 57.700 1.00 2.27 205 GLU B O 1
ATOM 4948 N N . LEU B 1 227 ? -14.849 56.592 56.925 1.00 2.74 206 LEU B N 1
ATOM 4949 C CA . LEU B 1 227 ? -14.561 57.274 55.676 1.00 3.43 206 LEU B CA 1
ATOM 4950 C C . LEU B 1 227 ? -15.804 57.364 54.815 1.00 3.22 206 LEU B C 1
ATOM 4951 O O . LEU B 1 227 ? -15.991 58.340 54.095 1.00 2.80 206 LEU B O 1
ATOM 4956 N N . LEU B 1 228 ? -16.638 56.334 54.873 1.00 3.35 207 LEU B N 1
ATOM 4957 C CA . LEU B 1 228 ? -17.802 56.231 53.980 1.00 4.09 207 LEU B CA 1
ATOM 4958 C C . LEU B 1 228 ? -18.685 57.510 53.889 1.00 3.66 207 LEU B C 1
ATOM 4959 O O . LEU B 1 228 ? -18.842 58.047 52.806 1.00 3.26 207 LEU B O 1
ATOM 4964 N N . PRO B 1 229 ? -19.236 58.009 55.008 1.00 3.53 208 PRO B N 1
ATOM 4965 C CA . PRO B 1 229 ? -20.059 59.216 54.956 1.00 3.98 208 PRO B CA 1
ATOM 4966 C C . PRO B 1 229 ? -19.335 60.480 54.461 1.00 4.03 208 PRO B C 1
ATOM 4967 O O . PRO B 1 229 ? -19.972 61.365 53.861 1.00 3.44 208 PRO B O 1
ATOM 4971 N N . ILE B 1 230 ? -18.025 60.578 54.717 1.00 4.56 209 ILE B N 1
ATOM 4972 C CA . ILE B 1 230 ? -17.242 61.709 54.200 1.00 3.85 209 ILE B CA 1
ATOM 4973 C C . ILE B 1 230 ? -17.207 61.615 52.651 1.00 4.28 209 ILE B C 1
ATOM 4974 O O . ILE B 1 230 ? -17.459 62.607 51.947 1.00 2.98 209 ILE B O 1
ATOM 4979 N N . MET B 1 231 ? -16.920 60.418 52.129 1.00 3.66 210 MET B N 1
ATOM 4980 C CA . MET B 1 231 ? -16.896 60.192 50.674 1.00 4.03 210 MET B CA 1
ATOM 4981 C C . MET B 1 231 ? -18.228 60.522 50.053 1.00 4.44 210 MET B C 1
ATOM 4982 O O . MET B 1 231 ? -18.292 61.139 48.988 1.00 6.88 210 MET B O 1
ATOM 4987 N N . LYS B 1 232 ? -19.302 60.134 50.713 1.00 4.91 211 LYS B N 1
ATOM 4988 C CA . LYS B 1 232 ? -20.639 60.453 50.238 1.00 5.73 211 LYS B CA 1
ATOM 4989 C C . LYS B 1 232 ? -20.945 61.936 50.263 1.00 5.38 211 LYS B C 1
ATOM 4990 O O . LYS B 1 232 ? -21.451 62.462 49.291 1.00 5.11 211 LYS B O 1
ATOM 4996 N N . GLU B 1 233 ? -20.672 62.605 51.372 1.00 5.39 212 GLU B N 1
ATOM 4997 C CA . GLU B 1 233 ? -21.022 64.033 51.492 1.00 6.44 212 GLU B CA 1
ATOM 4998 C C . GLU B 1 233 ? -20.233 64.867 50.517 1.00 6.18 212 GLU B C 1
ATOM 4999 O O . GLU B 1 233 ? -20.746 65.854 49.956 1.00 6.11 212 GLU B O 1
ATOM 5005 N N . LYS B 1 234 ? -18.981 64.467 50.267 1.00 5.03 213 LYS B N 1
ATOM 5006 C CA . LYS B 1 234 ? -18.113 65.255 49.411 1.00 4.34 213 LYS B CA 1
ATOM 5007 C C . LYS B 1 234 ? -18.156 64.822 47.929 1.00 3.91 213 LYS B C 1
ATOM 5008 O O . LYS B 1 234 ? -17.507 65.447 47.088 1.00 4.84 213 LYS B O 1
ATOM 5014 N N . LYS B 1 235 ? -18.893 63.749 47.628 1.00 2.85 214 LYS B N 1
ATOM 5015 C CA . LYS B 1 235 ? -18.986 63.201 46.279 1.00 3.08 214 LYS B CA 1
ATOM 5016 C C . LYS B 1 235 ? -17.603 62.884 45.643 1.00 2.84 214 LYS B C 1
ATOM 5017 O O . LYS B 1 235 ? -17.437 62.951 44.436 1.00 2.00 214 LYS B O 1
ATOM 5019 N N . HIS B 1 236 ? -16.650 62.474 46.480 1.00 2.52 215 HIS B N 1
ATOM 5020 C CA . HIS B 1 236 ? -15.333 62.056 46.035 1.00 2.11 215 HIS B CA 1
ATOM 5021 C C . HIS B 1 236 ? -15.392 60.716 45.272 1.00 2.69 215 HIS B C 1
ATOM 5022 O O . HIS B 1 236 ? -16.299 59.898 45.470 1.00 2.49 215 HIS B O 1
ATOM 5029 N N . ILE B 1 237 ? -14.417 60.501 44.400 1.00 2.58 216 ILE B N 1
ATOM 5030 C CA . ILE B 1 237 ? -14.282 59.269 43.648 1.00 2.83 216 ILE B CA 1
ATOM 5031 C C . ILE B 1 237 ? -13.252 58.440 44.393 1.00 2.57 216 ILE B C 1
ATOM 5032 O O . ILE B 1 237 ? -12.160 58.917 44.673 1.00 3.00 216 ILE B O 1
ATOM 5037 N N . ALA B 1 238 ? -13.567 57.192 44.694 1.00 3.55 217 ALA B N 1
ATOM 5038 C CA . ALA B 1 238 ? -12.583 56.268 45.238 1.00 2.65 217 ALA B CA 1
ATOM 5039 C C . ALA B 1 238 ? -11.853 55.544 44.103 1.00 3.47 217 ALA B C 1
ATOM 5040 O O . ALA B 1 238 ? -12.506 54.842 43.316 1.00 3.03 217 ALA B O 1
ATOM 5042 N N . PHE B 1 239 ? -10.527 55.676 44.033 1.00 3.45 218 PHE B N 1
ATOM 5043 C CA . PHE B 1 239 ? -9.716 54.887 43.100 1.00 3.03 218 PHE B CA 1
ATOM 5044 C C . PHE B 1 239 ? -8.943 53.794 43.857 1.00 2.80 218 PHE B C 1
ATOM 5045 O O . PHE B 1 239 ? -7.898 54.063 44.463 1.00 2.00 218 PHE B O 1
ATOM 5053 N N . PHE B 1 240 ? -9.431 52.565 43.782 1.00 2.00 219 PHE B N 1
ATOM 5054 C CA . PHE B 1 240 ? -8.789 51.452 44.466 1.00 2.10 219 PHE B CA 1
ATOM 5055 C C . PHE B 1 240 ? -7.737 50.780 43.598 1.00 3.09 219 PHE B C 1
ATOM 5056 O O . PHE B 1 240 ? -7.996 50.432 42.427 1.00 3.78 219 PHE B O 1
ATOM 5064 N N . ASP B 1 241 ? -6.581 50.546 44.203 1.00 3.70 220 ASP B N 1
ATOM 5065 C CA . ASP B 1 241 ? -5.512 49.737 43.641 1.00 3.16 220 ASP B CA 1
ATOM 5066 C C . ASP B 1 241 ? -5.586 48.423 44.403 1.00 4.35 220 ASP B C 1
ATOM 5067 O O . ASP B 1 241 ? -5.385 48.393 45.616 1.00 4.27 220 ASP B O 1
ATOM 5072 N N . SER B 1 242 ? -5.951 47.349 43.715 1.00 5.11 221 SER B N 1
ATOM 5073 C CA . SER B 1 242 ? -6.192 46.074 44.350 1.00 6.43 221 SER B CA 1
ATOM 5074 C C . SER B 1 242 ? -5.318 44.995 43.728 1.00 7.41 221 SER B C 1
ATOM 5075 O O . SER B 1 242 ? -5.707 44.361 42.751 1.00 8.98 221 SER B O 1
ATOM 5078 N N . ALA B 1 243 ? -4.124 44.826 44.270 1.00 8.31 222 ALA B N 1
ATOM 5079 C CA . ALA B 1 243 ? -3.169 43.831 43.803 1.00 9.58 222 ALA B CA 1
ATOM 5080 C C . ALA B 1 243 ? -2.972 42.704 44.782 1.00 10.36 222 ALA B C 1
ATOM 5081 O O . ALA B 1 243 ? -2.273 41.753 44.449 1.00 12.16 222 ALA B O 1
ATOM 5083 N N . TYR B 1 244 ? -3.531 42.815 45.992 1.00 10.45 223 TYR B N 1
ATOM 5084 C CA . TYR B 1 244 ? -3.273 41.832 47.063 1.00 10.07 223 TYR B CA 1
ATOM 5085 C C . TYR B 1 244 ? -4.530 41.176 47.618 1.00 9.94 223 TYR B C 1
ATOM 5086 O O . TYR B 1 244 ? -4.535 40.662 48.750 1.00 9.54 223 TYR B O 1
ATOM 5095 N N . GLN B 1 245 ? -5.586 41.142 46.810 1.00 9.29 224 GLN B N 1
ATOM 5096 C CA . GLN B 1 245 ? -6.800 40.484 47.238 1.00 8.84 224 GLN B CA 1
ATOM 5097 C C . GLN B 1 245 ? -6.498 39.012 47.505 1.00 8.80 224 GLN B C 1
ATOM 5098 O O . GLN B 1 245 ? -5.991 38.287 46.647 1.00 8.78 224 GLN B O 1
ATOM 5104 N N . GLY B 1 246 ? -6.742 38.589 48.736 1.00 8.77 225 GLY B N 1
ATOM 5105 C CA . GLY B 1 246 ? -6.271 37.280 49.206 1.00 9.45 225 GLY B CA 1
ATOM 5106 C C . GLY B 1 246 ? -5.117 37.244 50.208 1.00 9.51 225 GLY B C 1
ATOM 5107 O O . GLY B 1 246 ? -4.950 36.238 50.916 1.00 9.43 225 GLY B O 1
ATOM 5108 N N . PHE B 1 247 ? -4.304 38.304 50.260 1.00 10.26 226 PHE B N 1
ATOM 5109 C CA . PHE B 1 247 ? -3.076 38.317 51.075 1.00 10.75 226 PHE B CA 1
ATOM 5110 C C . PHE B 1 247 ? -3.186 39.093 52.400 1.00 11.68 226 PHE B C 1
ATOM 5111 O O . PHE B 1 247 ? -2.245 39.084 53.211 1.00 11.42 226 PHE B O 1
ATOM 5119 N N . ALA B 1 248 ? -4.331 39.717 52.658 1.00 12.92 227 ALA B N 1
ATOM 5120 C CA . ALA B 1 248 ? -4.500 40.485 53.894 1.00 13.63 227 ALA B CA 1
ATOM 5121 C C . ALA B 1 248 ? -5.057 39.577 54.982 1.00 15.52 227 ALA B C 1
ATOM 5122 O O . ALA B 1 248 ? -4.344 39.247 55.939 1.00 15.46 227 ALA B O 1
ATOM 5124 N N . THR B 1 249 ? -6.307 39.136 54.817 1.00 16.76 228 THR B N 1
ATOM 5125 C CA . THR B 1 249 ? -6.876 38.094 55.677 1.00 17.76 228 THR B CA 1
ATOM 5126 C C . THR B 1 249 ? -6.783 36.653 55.132 1.00 18.48 228 THR B C 1
ATOM 5127 O O . THR B 1 249 ? -7.240 35.737 55.793 1.00 19.83 228 THR B O 1
ATOM 5131 N N . GLY B 1 250 ? -6.240 36.427 53.937 1.00 18.71 229 GLY B N 1
ATOM 5132 C CA . GLY B 1 250 ? -6.387 35.115 53.287 1.00 18.85 229 GLY B CA 1
ATOM 5133 C C . GLY B 1 250 ? -7.747 34.834 52.616 1.00 18.55 229 GLY B C 1
ATOM 5134 O O . GLY B 1 250 ? -7.893 33.845 51.879 1.00 19.43 229 GLY B O 1
ATOM 5135 N N . SER B 1 251 ? -8.734 35.702 52.866 1.00 17.66 230 SER B N 1
ATOM 5136 C CA . SER B 1 251 ? -10.094 35.559 52.360 1.00 16.05 230 SER B CA 1
ATOM 5137 C C . SER B 1 251 ? -10.349 36.584 51.267 1.00 15.00 230 SER B C 1
ATOM 5138 O O . SER B 1 251 ? -10.207 37.787 51.503 1.00 13.78 230 SER B O 1
ATOM 5141 N N . PHE B 1 252 ? -10.752 36.124 50.083 1.00 13.76 231 PHE B N 1
ATOM 5142 C CA . PHE B 1 252 ? -11.088 37.034 49.002 1.00 13.24 231 PHE B CA 1
ATOM 5143 C C . PHE B 1 252 ? -12.179 37.979 49.366 1.00 12.89 231 PHE B C 1
ATOM 5144 O O . PHE B 1 252 ? -12.085 39.188 49.129 1.00 13.31 231 PHE B O 1
ATOM 5152 N N . GLU B 1 253 ? -13.239 37.432 49.935 1.00 11.90 232 GLU B N 1
ATOM 5153 C CA . GLU B 1 253 ? -14.396 38.218 50.222 1.00 11.08 232 GLU B CA 1
ATOM 5154 C C . GLU B 1 253 ? -13.966 39.341 51.133 1.00 10.44 232 GLU B C 1
ATOM 5155 O O . GLU B 1 253 ? -14.275 40.504 50.900 1.00 11.00 232 GLU B O 1
ATOM 5157 N N . ALA B 1 254 ? -13.233 38.995 52.179 1.00 9.84 233 ALA B N 1
ATOM 5158 C CA . ALA B 1 254 ? -12.941 39.960 53.228 1.00 8.94 233 ALA B CA 1
ATOM 5159 C C . ALA B 1 254 ? -12.045 41.044 52.745 1.00 7.86 233 ALA B C 1
ATOM 5160 O O . ALA B 1 254 ? -12.165 42.197 53.201 1.00 7.97 233 ALA B O 1
ATOM 5162 N N . ASP B 1 255 ? -11.102 40.676 51.865 1.00 7.08 234 ASP B N 1
ATOM 5163 C CA . ASP B 1 255 ? -10.097 41.608 51.335 1.00 6.92 234 ASP B CA 1
ATOM 5164 C C . ASP B 1 255 ? -10.711 42.592 50.301 1.00 7.08 234 ASP B C 1
ATOM 5165 O O . ASP B 1 255 ? -10.092 43.611 49.955 1.00 6.40 234 ASP B O 1
ATOM 5170 N N . ALA B 1 256 ? -11.932 42.297 49.839 1.00 5.54 235 ALA B N 1
ATOM 5171 C CA . ALA B 1 256 ? -12.679 43.234 49.002 1.00 4.92 235 ALA B CA 1
ATOM 5172 C C . ALA B 1 256 ? -13.650 44.112 49.819 1.00 4.29 235 ALA B C 1
ATOM 5173 O O . ALA B 1 256 ? -14.416 44.867 49.220 1.00 4.02 235 ALA B O 1
ATOM 5175 N N . PHE B 1 257 ? -13.594 44.040 51.163 1.00 4.34 236 PHE B N 1
ATOM 5176 C CA . PHE B 1 257 ? -14.534 44.720 52.026 1.00 4.01 236 PHE B CA 1
ATOM 5177 C C . PHE B 1 257 ? -14.764 46.169 51.676 1.00 2.91 236 PHE B C 1
ATOM 5178 O O . PHE B 1 257 ? -15.911 46.617 51.613 1.00 3.59 236 PHE B O 1
ATOM 5186 N N . ALA B 1 258 ? -13.686 46.920 51.518 1.00 2.00 237 ALA B N 1
ATOM 5187 C CA . ALA B 1 258 ? -13.816 48.361 51.402 1.00 2.00 237 ALA B CA 1
ATOM 5188 C C . ALA B 1 258 ? -14.393 48.753 50.014 1.00 2.00 237 ALA B C 1
ATOM 5189 O O . ALA B 1 258 ? -15.200 49.679 49.882 1.00 2.00 237 ALA B O 1
ATOM 5191 N N . VAL B 1 259 ? -13.973 48.023 48.984 1.00 2.37 238 VAL B N 1
ATOM 5192 C CA . VAL B 1 259 ? -14.518 48.173 47.647 1.00 2.00 238 VAL B CA 1
ATOM 5193 C C . VAL B 1 259 ? -16.022 47.894 47.630 1.00 2.00 238 VAL B C 1
ATOM 5194 O O . VAL B 1 259 ? -16.790 48.702 47.170 1.00 2.00 238 VAL B O 1
ATOM 5198 N N . ARG B 1 260 ? -16.442 46.723 48.086 1.00 2.52 239 ARG B N 1
ATOM 5199 C CA . ARG B 1 260 ? -17.866 46.364 48.055 1.00 2.24 239 ARG B CA 1
ATOM 5200 C C . ARG B 1 260 ? -18.731 47.253 48.965 1.00 2.49 239 ARG B C 1
ATOM 5201 O O . ARG B 1 260 ? -19.903 47.510 48.654 1.00 2.00 239 ARG B O 1
ATOM 5209 N N . MET B 1 261 ? -18.187 47.685 50.100 1.00 3.00 240 MET B N 1
ATOM 5210 C CA A MET B 1 261 ? -18.901 48.605 50.982 0.50 3.25 240 MET B CA 1
ATOM 5211 C CA B MET B 1 261 ? -18.917 48.583 50.975 0.50 3.26 240 MET B CA 1
ATOM 5212 C C . MET B 1 261 ? -19.160 49.947 50.298 1.00 3.24 240 MET B C 1
ATOM 5213 O O . MET B 1 261 ? -20.288 50.487 50.334 1.00 2.77 240 MET B O 1
ATOM 5222 N N . PHE B 1 262 ? -18.121 50.499 49.688 1.00 2.00 241 PHE B N 1
ATOM 5223 C CA . PHE B 1 262 ? -18.240 51.804 48.998 1.00 2.00 241 PHE B CA 1
ATOM 5224 C C . PHE B 1 262 ? -19.252 51.722 47.857 1.00 2.00 241 PHE B C 1
ATOM 5225 O O . PHE B 1 262 ? -20.187 52.518 47.816 1.00 2.00 241 PHE B O 1
ATOM 5233 N N . VAL B 1 263 ? -19.114 50.690 47.005 1.00 2.00 242 VAL B N 1
ATOM 5234 C CA . VAL B 1 263 ? -20.050 50.486 45.904 1.00 2.00 242 VAL B CA 1
ATOM 5235 C C . VAL B 1 263 ? -21.498 50.311 46.412 1.00 2.19 242 VAL B C 1
ATOM 5236 O O . VAL B 1 263 ? -22.435 50.950 45.931 1.00 2.63 242 VAL B O 1
ATOM 5240 N N . ASP B 1 264 ? -21.687 49.509 47.439 1.00 2.27 243 ASP B N 1
ATOM 5241 C CA . ASP B 1 264 ? -23.049 49.265 47.882 1.00 2.79 243 ASP B CA 1
ATOM 5242 C C . ASP B 1 264 ? -23.715 50.534 48.403 1.00 2.93 243 ASP B C 1
ATOM 5243 O O . ASP B 1 264 ? -24.914 50.717 48.258 1.00 2.58 243 ASP B O 1
ATOM 5248 N N . ALA B 1 265 ? -22.913 51.446 48.926 1.00 3.80 244 ALA B N 1
ATOM 5249 C CA . ALA B 1 265 ? -23.394 52.689 49.482 1.00 4.52 244 ALA B CA 1
ATOM 5250 C C . ALA B 1 265 ? -23.514 53.792 48.420 1.00 5.03 244 ALA B C 1
ATOM 5251 O O . ALA B 1 265 ? -23.992 54.879 48.703 1.00 5.77 244 ALA B O 1
ATOM 5253 N N . GLY B 1 266 ? -23.102 53.512 47.190 1.00 5.03 245 GLY B N 1
ATOM 5254 C CA . GLY B 1 266 ? -23.240 54.457 46.092 1.00 5.42 245 GLY B CA 1
ATOM 5255 C C . GLY B 1 266 ? -22.067 55.417 45.891 1.00 5.47 245 GLY B C 1
ATOM 5256 O O . GLY B 1 266 ? -22.177 56.367 45.102 1.00 6.54 245 GLY B O 1
ATOM 5257 N N . VAL B 1 267 ? -20.946 55.163 46.572 1.00 3.96 246 VAL B N 1
ATOM 5258 C CA . VAL B 1 267 ? -19.714 55.879 46.276 1.00 2.83 246 VAL B CA 1
ATOM 5259 C C . VAL B 1 267 ? -19.285 55.431 44.852 1.00 2.40 246 VAL B C 1
ATOM 5260 O O . VAL B 1 267 ? -19.310 54.245 44.513 1.00 2.00 246 VAL B O 1
ATOM 5264 N N . GLU B 1 268 ? -18.926 56.384 44.010 1.00 2.00 247 GLU B N 1
ATOM 5265 C CA . GLU B 1 268 ? -18.459 56.057 42.655 1.00 2.00 247 GLU B CA 1
ATOM 5266 C C . GLU B 1 268 ? -16.983 55.680 42.676 1.00 2.00 247 GLU B C 1
ATOM 5267 O O . GLU B 1 268 ? -16.190 56.376 43.284 1.00 2.00 247 GLU B O 1
ATOM 5273 N N . VAL B 1 269 ? -16.636 54.544 42.057 1.00 2.00 248 VAL B N 1
ATOM 5274 C CA . VAL B 1 269 ? -15.298 53.964 42.215 1.00 2.00 248 VAL B CA 1
ATOM 5275 C C . VAL B 1 269 ? -14.657 53.500 40.936 1.00 2.00 248 VAL B C 1
ATOM 5276 O O . VAL B 1 269 ? -15.337 53.177 39.943 1.00 2.16 248 VAL B O 1
ATOM 5280 N N . LEU B 1 270 ? -13.328 53.486 40.956 1.00 2.00 249 LEU B N 1
ATOM 5281 C CA . LEU B 1 270 ? -12.556 52.750 39.970 1.00 2.00 249 LEU B CA 1
ATOM 5282 C C . LEU B 1 270 ? -11.733 51.676 40.708 1.00 2.00 249 LEU B C 1
ATOM 5283 O O . LEU B 1 270 ? -11.332 51.870 41.859 1.00 2.00 249 LEU B O 1
ATOM 5288 N N . VAL B 1 271 ? -11.504 50.552 40.045 1.00 2.00 250 VAL B N 1
ATOM 5289 C CA . VAL B 1 271 ? -10.631 49.503 40.607 1.00 2.08 250 VAL B CA 1
ATOM 5290 C C . VAL B 1 271 ? -9.590 49.064 39.574 1.00 2.00 250 VAL B C 1
ATOM 5291 O O . VAL B 1 271 ? -9.960 48.673 38.475 1.00 2.00 250 VAL B O 1
ATOM 5295 N N . ALA B 1 272 ? -8.305 49.152 39.929 1.00 2.00 251 ALA B N 1
ATOM 5296 C CA . ALA B 1 272 ? -7.246 48.544 39.208 1.00 2.00 251 ALA B CA 1
ATOM 5297 C C . ALA B 1 272 ? -6.916 47.215 39.898 1.00 2.00 251 ALA B C 1
ATOM 5298 O O . ALA B 1 272 ? -6.431 47.184 41.040 1.00 2.00 251 ALA B O 1
ATOM 5300 N N . GLN B 1 273 ? -7.252 46.131 39.222 1.00 2.00 252 GLN B N 1
ATOM 5301 C CA . GLN B 1 273 ? -7.205 44.753 39.788 1.00 2.00 252 GLN B CA 1
ATOM 5302 C C . GLN B 1 273 ? -6.118 43.978 39.101 1.00 2.00 252 GLN B C 1
ATOM 5303 O O . GLN B 1 273 ? -6.222 43.713 37.904 1.00 2.43 252 GLN B O 1
ATOM 5309 N N . SER B 1 274 ? -5.050 43.644 39.818 1.00 2.00 253 SER B N 1
ATOM 5310 C CA . SER B 1 274 ? -3.943 42.824 39.298 1.00 2.00 253 SER B CA 1
ATOM 5311 C C . SER B 1 274 ? -4.104 41.378 39.732 1.00 2.00 253 SER B C 1
ATOM 5312 O O . SER B 1 274 ? -4.500 41.115 40.872 1.00 2.00 253 SER B O 1
ATOM 5315 N N . PHE B 1 275 ? -3.754 40.462 38.829 1.00 2.00 254 PHE B N 1
ATOM 5316 C CA . PHE B 1 275 ? -3.642 39.049 39.148 1.00 2.00 254 PHE B CA 1
ATOM 5317 C C . PHE B 1 275 ? -2.193 38.541 39.207 1.00 2.77 254 PHE B C 1
ATOM 5318 O O . PHE B 1 275 ? -1.949 37.334 39.144 1.00 2.02 254 PHE B O 1
ATOM 5326 N N . SER B 1 276 ? -1.240 39.476 39.303 1.00 2.44 255 SER B N 1
ATOM 5327 C CA . SER B 1 276 ? 0.195 39.117 39.377 1.00 2.40 255 SER B CA 1
ATOM 5328 C C . SER B 1 276 ? 0.517 38.302 40.631 1.00 2.00 255 SER B C 1
ATOM 5329 O O . SER B 1 276 ? 1.207 37.264 40.573 1.00 3.68 255 SER B O 1
ATOM 5332 N N . LYS B 1 277 ? -0.008 38.750 41.765 1.00 2.75 256 LYS B N 1
ATOM 5333 C CA . LYS B 1 277 ? 0.368 38.195 43.057 1.00 2.50 256 LYS B CA 1
ATOM 5334 C C . LYS B 1 277 ? -0.575 37.069 43.468 1.00 2.76 256 LYS B C 1
ATOM 5335 O O . LYS B 1 277 ? -0.102 35.975 43.816 1.00 2.50 256 LYS B O 1
ATOM 5341 N N . ASN B 1 278 ? -1.896 37.301 43.437 1.00 2.76 257 ASN B N 1
ATOM 5342 C CA . ASN B 1 278 ? -2.799 36.244 43.899 1.00 2.37 257 ASN B CA 1
ATOM 5343 C C . ASN B 1 278 ? -2.835 34.992 43.008 1.00 2.17 257 ASN B C 1
ATOM 5344 O O . ASN B 1 278 ? -2.961 33.890 43.551 1.00 2.00 257 ASN B O 1
ATOM 5349 N N . PHE B 1 279 ? -2.718 35.146 41.673 1.00 2.00 258 PHE B N 1
ATOM 5350 C CA . PHE B 1 279 ? -2.645 33.971 40.751 1.00 2.00 258 PHE B CA 1
ATOM 5351 C C . PHE B 1 279 ? -1.175 33.648 40.392 1.00 2.00 258 PHE B C 1
ATOM 5352 O O . PHE B 1 279 ? -0.929 32.663 39.734 1.00 2.00 258 PHE B O 1
ATOM 5360 N N . GLY B 1 280 ? -0.234 34.489 40.836 1.00 2.00 259 GLY B N 1
ATOM 5361 C CA . GLY B 1 280 ? 1.213 34.319 40.523 1.00 2.00 259 GLY B CA 1
ATOM 5362 C C . GLY B 1 280 ? 1.520 34.420 39.038 1.00 2.00 259 GLY B C 1
ATOM 5363 O O . GLY B 1 280 ? 2.442 33.760 38.535 1.00 2.00 259 GLY B O 1
ATOM 5364 N N . LEU B 1 281 ? 0.763 35.283 38.363 1.00 2.00 260 LEU B N 1
ATOM 5365 C CA . LEU B 1 281 ? 0.832 35.501 36.918 1.00 2.00 260 LEU B CA 1
ATOM 5366 C C . LEU B 1 281 ? 1.608 36.787 36.517 1.00 2.00 260 LEU B C 1
ATOM 5367 O O . LEU B 1 281 ? 1.390 37.355 35.442 1.00 2.00 260 LEU B O 1
ATOM 5372 N N . TYR B 1 282 ? 2.534 37.179 37.385 1.00 2.00 261 TYR B N 1
ATOM 5373 C CA . TYR B 1 282 ? 3.434 38.349 37.237 1.00 2.00 261 TYR B CA 1
ATOM 5374 C C . TYR B 1 282 ? 3.768 38.739 35.796 1.00 2.00 261 TYR B C 1
ATOM 5375 O O . TYR B 1 282 ? 3.446 39.804 35.344 1.00 2.00 261 TYR B O 1
ATOM 5384 N N . GLY B 1 283 ? 4.429 37.841 35.099 1.00 2.00 262 GLY B N 1
ATOM 5385 C CA . GLY B 1 283 ? 4.931 38.084 33.725 1.00 2.00 262 GLY B CA 1
ATOM 5386 C C . GLY B 1 283 ? 3.903 37.959 32.623 1.00 2.00 262 GLY B C 1
ATOM 5387 O O . GLY B 1 283 ? 4.185 38.368 31.506 1.00 3.07 262 GLY B O 1
ATOM 5388 N N . GLU B 1 284 ? 2.735 37.381 32.897 1.00 2.00 263 GLU B N 1
ATOM 5389 C CA . GLU B 1 284 ? 1.675 37.286 31.918 1.00 2.00 263 GLU B CA 1
ATOM 5390 C C . GLU B 1 284 ? 1.017 38.657 31.682 1.00 2.00 263 GLU B C 1
ATOM 5391 O O . GLU B 1 284 ? 0.404 38.855 30.655 1.00 2.00 263 GLU B O 1
ATOM 5397 N N . ARG B 1 285 ? 1.136 39.547 32.662 1.00 2.00 264 ARG B N 1
ATOM 5398 C CA . ARG B 1 285 ? 0.644 40.927 32.600 1.00 2.00 264 ARG B CA 1
ATOM 5399 C C . ARG B 1 285 ? -0.884 40.957 32.425 1.00 2.00 264 ARG B C 1
ATOM 5400 O O . ARG B 1 285 ? -1.406 41.405 31.411 1.00 2.00 264 ARG B O 1
ATOM 5408 N N . ILE B 1 286 ? -1.571 40.419 33.410 1.00 2.00 265 ILE B N 1
ATOM 5409 C CA . ILE B 1 286 ? -3.028 40.262 33.343 1.00 2.00 265 ILE B CA 1
ATOM 5410 C C . ILE B 1 286 ? -3.677 40.945 34.524 1.00 2.03 265 ILE B C 1
ATOM 5411 O O . ILE B 1 286 ? -3.261 40.754 35.681 1.00 2.38 265 ILE B O 1
ATOM 5416 N N . GLY B 1 287 ? -4.682 41.766 34.223 1.00 2.68 266 GLY B N 1
ATOM 5417 C CA . GLY B 1 287 ? -5.522 42.417 35.254 1.00 2.65 266 GLY B CA 1
ATOM 5418 C C . GLY B 1 287 ? -6.744 43.023 34.582 1.00 2.46 266 GLY B C 1
ATOM 5419 O O . GLY B 1 287 ? -6.990 42.789 33.372 1.00 2.00 266 GLY B O 1
ATOM 5420 N N . CYS B 1 288 ? -7.521 43.776 35.344 1.00 2.00 267 CYS B N 1
ATOM 5421 C CA . CYS B 1 288 ? -8.756 44.357 34.839 1.00 2.00 267 CYS B CA 1
ATOM 5422 C C . CYS B 1 288 ? -8.941 45.717 35.487 1.00 2.00 267 CYS B C 1
ATOM 5423 O O . CYS B 1 288 ? -8.576 45.894 36.648 1.00 2.00 267 CYS B O 1
ATOM 5426 N N . LEU B 1 289 ? -9.452 46.668 34.712 1.00 2.00 268 LEU B N 1
ATOM 5427 C CA . LEU B 1 289 ? -9.856 47.986 35.206 1.00 2.00 268 LEU B CA 1
ATOM 5428 C C . LEU B 1 289 ? -11.392 47.993 35.257 1.00 2.00 268 LEU B C 1
ATOM 5429 O O . LEU B 1 289 ? -12.061 47.541 34.312 1.00 2.02 268 LEU B O 1
ATOM 5434 N N . HIS B 1 290 ? -11.957 48.424 36.366 1.00 2.00 269 HIS B N 1
ATOM 5435 C CA . HIS B 1 290 ? -13.399 48.598 36.460 1.00 2.00 269 HIS B CA 1
ATOM 5436 C C . HIS B 1 290 ? -13.715 50.046 36.821 1.00 2.00 269 HIS B C 1
ATOM 5437 O O . HIS B 1 290 ? -12.989 50.649 37.621 1.00 2.00 269 HIS B O 1
ATOM 5444 N N . VAL B 1 291 ? -14.809 50.563 36.266 1.00 2.00 270 VAL B N 1
ATOM 5445 C CA . VAL B 1 291 ? -15.432 51.801 36.756 1.00 2.07 270 VAL B CA 1
ATOM 5446 C C . VAL B 1 291 ? -16.838 51.455 37.205 1.00 2.00 270 VAL B C 1
ATOM 5447 O O . VAL B 1 291 ? -17.570 50.814 36.451 1.00 2.78 270 VAL B O 1
ATOM 5451 N N . VAL B 1 292 ? -17.199 51.791 38.444 1.00 2.00 271 VAL B N 1
ATOM 5452 C CA . VAL B 1 292 ? -18.540 51.537 38.907 1.00 2.00 271 VAL B CA 1
ATOM 5453 C C . VAL B 1 292 ? -19.267 52.837 39.201 1.00 2.00 271 VAL B C 1
ATOM 5454 O O . VAL B 1 292 ? -18.979 53.525 40.203 1.00 2.00 271 VAL B O 1
ATOM 5458 N N . HIS B 1 293 ? -20.218 53.177 38.352 1.00 2.00 272 HIS B N 1
ATOM 5459 C CA . HIS B 1 293 ? -20.951 54.435 38.546 1.00 2.00 272 HIS B CA 1
ATOM 5460 C C . HIS B 1 293 ? -22.119 54.250 39.510 1.00 2.00 272 HIS B C 1
ATOM 5461 O O . HIS B 1 293 ? -22.436 53.120 39.873 1.00 2.00 272 HIS B O 1
ATOM 5468 N N . ALA B 1 294 ? -22.716 55.365 39.935 1.00 2.00 273 ALA B N 1
ATOM 5469 C CA . ALA B 1 294 ? -23.746 55.391 40.967 1.00 2.00 273 ALA B CA 1
ATOM 5470 C C . ALA B 1 294 ? -25.076 54.641 40.648 1.00 2.36 273 ALA B C 1
ATOM 5471 O O . ALA B 1 294 ? -25.855 54.321 41.554 1.00 2.21 273 ALA B O 1
ATOM 5473 N N . GLY B 1 295 ? -25.350 54.380 39.376 1.00 2.44 274 GLY B N 1
ATOM 5474 C CA . GLY B 1 295 ? -26.564 53.688 38.971 1.00 2.18 274 GLY B CA 1
ATOM 5475 C C . GLY B 1 295 ? -27.779 54.584 38.975 1.00 2.13 274 GLY B C 1
ATOM 5476 O O . GLY B 1 295 ? -28.897 54.093 39.166 1.00 2.00 274 GLY B O 1
ATOM 5477 N N . VAL B 1 296 ? -27.572 55.887 38.754 1.00 2.13 275 VAL B N 1
ATOM 5478 C CA . VAL B 1 296 ? -28.657 56.866 38.848 1.00 2.57 275 VAL B CA 1
ATOM 5479 C C . VAL B 1 296 ? -29.062 57.419 37.491 1.00 3.05 275 VAL B C 1
ATOM 5480 O O . VAL B 1 296 ? -29.582 58.531 37.416 1.00 3.51 275 VAL B O 1
ATOM 5484 N N . GLU B 1 297 ? -28.890 56.642 36.428 1.00 2.29 276 GLU B N 1
ATOM 5485 C CA . GLU B 1 297 ? -29.195 57.165 35.079 1.00 3.36 276 GLU B CA 1
ATOM 5486 C C . GLU B 1 297 ? -30.669 57.136 34.759 1.00 3.35 276 GLU B C 1
ATOM 5487 O O . GLU B 1 297 ? -31.081 57.787 33.818 1.00 4.76 276 GLU B O 1
ATOM 5493 N N . GLY B 1 298 ? -31.442 56.397 35.552 1.00 3.96 277 GLY B N 1
ATOM 5494 C CA . GLY B 1 298 ? -32.918 56.379 35.471 1.00 4.09 277 GLY B CA 1
ATOM 5495 C C . GLY B 1 298 ? -33.533 55.054 35.022 1.00 3.35 277 GLY B C 1
ATOM 5496 O O . GLY B 1 298 ? -34.751 54.909 35.025 1.00 2.26 277 GLY B O 1
ATOM 5497 N N . SER B 1 299 ? -32.695 54.107 34.610 1.00 2.83 278 SER B N 1
ATOM 5498 C CA . SER B 1 299 ? -33.118 52.734 34.327 1.00 2.44 278 SER B CA 1
ATOM 5499 C C . SER B 1 299 ? -31.894 51.821 34.273 1.00 2.39 278 SER B C 1
ATOM 5500 O O . SER B 1 299 ? -30.733 52.285 34.084 1.00 2.00 278 SER B O 1
ATOM 5503 N N . VAL B 1 300 ? -32.143 50.510 34.375 1.00 2.00 279 VAL B N 1
ATOM 5504 C CA . VAL B 1 300 ? -31.027 49.574 34.214 1.00 2.48 279 VAL B CA 1
ATOM 5505 C C . VAL B 1 300 ? -30.401 49.758 32.845 1.00 2.10 279 VAL B C 1
ATOM 5506 O O . VAL B 1 300 ? -29.176 49.714 32.715 1.00 2.11 279 VAL B O 1
ATOM 5510 N N . GLU B 1 301 ? -31.233 49.957 31.820 1.00 2.00 280 GLU B N 1
ATOM 5511 C CA . GLU B 1 301 ? -30.732 50.030 30.445 1.00 2.00 280 GLU B CA 1
ATOM 5512 C C . GLU B 1 301 ? -29.886 51.300 30.252 1.00 2.00 280 GLU B C 1
ATOM 5513 O O . GLU B 1 301 ? -28.858 51.270 29.562 1.00 2.00 280 GLU B O 1
ATOM 5519 N N . LYS B 1 302 ? -30.339 52.408 30.831 1.00 2.00 281 LYS B N 1
ATOM 5520 C CA . LYS B 1 302 ? -29.542 53.632 30.769 1.00 2.00 281 LYS B CA 1
ATOM 5521 C C . LYS B 1 302 ? -28.239 53.485 31.561 1.00 2.00 281 LYS B C 1
ATOM 5522 O O . LYS B 1 302 ? -27.203 53.987 31.138 1.00 2.00 281 LYS B O 1
ATOM 5528 N N . ASN B 1 303 ? -28.279 52.789 32.699 1.00 2.00 282 ASN B N 1
ATOM 5529 C CA . ASN B 1 303 ? -27.017 52.487 33.433 1.00 2.00 282 ASN B CA 1
ATOM 5530 C C . ASN B 1 303 ? -26.042 51.679 32.561 1.00 2.00 282 ASN B C 1
ATOM 5531 O O . ASN B 1 303 ? -24.845 51.975 32.511 1.00 2.00 282 ASN B O 1
ATOM 5536 N N . LYS B 1 304 ? -26.576 50.685 31.851 1.00 2.00 283 LYS B N 1
ATOM 5537 C CA . LYS B 1 304 ? -25.756 49.827 31.003 1.00 2.00 283 LYS B CA 1
ATOM 5538 C C . LYS B 1 304 ? -25.198 50.618 29.858 1.00 2.00 283 LYS B C 1
ATOM 5539 O O . LYS B 1 304 ? -24.049 50.389 29.472 1.00 3.20 283 LYS B O 1
ATOM 5545 N N . ALA B 1 305 ? -25.989 51.539 29.306 1.00 2.00 284 ALA B N 1
ATOM 5546 C CA . ALA B 1 305 ? -25.531 52.389 28.204 1.00 2.00 284 ALA B CA 1
ATOM 5547 C C . ALA B 1 305 ? -24.334 53.253 28.646 1.00 2.00 284 ALA B C 1
ATOM 5548 O O . ALA B 1 305 ? -23.339 53.358 27.933 1.00 2.00 284 ALA B O 1
ATOM 5550 N N . LEU B 1 306 ? -24.436 53.837 29.842 1.00 2.00 285 LEU B N 1
ATOM 5551 C CA . LEU B 1 306 ? -23.331 54.624 30.412 1.00 2.00 285 LEU B CA 1
ATOM 5552 C C . LEU B 1 306 ? -22.105 53.753 30.678 1.00 2.00 285 LEU B C 1
ATOM 5553 O O . LEU B 1 306 ? -20.989 54.117 30.359 1.00 2.00 285 LEU B O 1
ATOM 5558 N N . SER B 1 307 ? -22.319 52.574 31.225 1.00 2.00 286 SER B N 1
ATOM 5559 C CA . SER B 1 307 ? -21.209 51.641 31.446 1.00 2.00 286 SER B CA 1
ATOM 5560 C C . SER B 1 307 ? -20.503 51.262 30.131 1.00 2.00 286 SER B C 1
ATOM 5561 O O . SER B 1 307 ? -19.268 51.300 30.044 1.00 2.43 286 SER B O 1
ATOM 5564 N N . ALA B 1 308 ? -21.294 50.918 29.119 1.00 2.00 287 ALA B N 1
ATOM 5565 C CA . ALA B 1 308 ? -20.775 50.609 27.790 1.00 2.00 287 ALA B CA 1
ATOM 5566 C C . ALA B 1 308 ? -20.010 51.780 27.190 1.00 2.00 287 ALA B C 1
ATOM 5567 O O . ALA B 1 308 ? -18.907 51.582 26.628 1.00 2.00 287 ALA B O 1
ATOM 5569 N N . ALA B 1 309 ? -20.567 52.993 27.307 1.00 2.00 288 ALA B N 1
ATOM 5570 C CA . ALA B 1 309 ? -19.889 54.193 26.847 1.00 2.00 288 ALA B CA 1
ATOM 5571 C C . ALA B 1 309 ? -18.491 54.291 27.472 1.00 2.00 288 ALA B C 1
ATOM 5572 O O . ALA B 1 309 ? -17.496 54.542 26.770 1.00 2.00 288 ALA B O 1
ATOM 5574 N N . MET B 1 310 ? -18.405 54.084 28.782 1.00 2.00 289 MET B N 1
ATOM 5575 C CA . MET B 1 310 ? -17.130 54.140 29.461 1.00 2.00 289 MET B CA 1
ATOM 5576 C C . MET B 1 310 ? -16.145 53.068 29.020 1.00 2.00 289 MET B C 1
ATOM 5577 O O . MET B 1 310 ? -14.966 53.355 28.857 1.00 2.00 289 MET B O 1
ATOM 5582 N N . VAL B 1 311 ? -16.612 51.822 28.848 1.00 2.00 290 VAL B N 1
ATOM 5583 C CA . VAL B 1 311 ? -15.758 50.760 28.280 1.00 2.00 290 VAL B CA 1
ATOM 5584 C C . VAL B 1 311 ? -15.281 51.193 26.901 1.00 2.23 290 VAL B C 1
ATOM 5585 O O . VAL B 1 311 ? -14.093 51.021 26.576 1.00 2.00 290 VAL B O 1
ATOM 5589 N N . SER B 1 312 ? -16.165 51.779 26.091 1.00 2.11 291 SER B N 1
ATOM 5590 C CA . SER B 1 312 ? -15.733 52.235 24.779 1.00 2.82 291 SER B CA 1
ATOM 5591 C C . SER B 1 312 ? -14.618 53.296 24.884 1.00 2.32 291 SER B C 1
ATOM 5592 O O . SER B 1 312 ? -13.668 53.276 24.102 1.00 3.19 291 SER B O 1
ATOM 5595 N N . GLY B 1 313 ? -14.675 54.174 25.876 1.00 2.43 292 GLY B N 1
ATOM 5596 C CA . GLY B 1 313 ? -13.590 55.144 26.080 1.00 2.53 292 GLY B CA 1
ATOM 5597 C C . GLY B 1 313 ? -12.298 54.461 26.509 1.00 2.30 292 GLY B C 1
ATOM 5598 O O . GLY B 1 313 ? -11.201 54.787 25.992 1.00 2.88 292 GLY B O 1
ATOM 5599 N N . MET B 1 314 ? -12.398 53.493 27.421 1.00 2.53 293 MET B N 1
ATOM 5600 C CA . MET B 1 314 ? -11.211 52.755 27.863 1.00 2.89 293 MET B CA 1
ATOM 5601 C C . MET B 1 314 ? -10.535 51.983 26.728 1.00 3.58 293 MET B C 1
ATOM 5602 O O . MET B 1 314 ? -9.307 51.995 26.619 1.00 2.38 293 MET B O 1
ATOM 5607 N N . THR B 1 315 ? -11.343 51.324 25.883 1.00 3.01 294 THR B N 1
ATOM 5608 C CA . THR B 1 315 ? -10.803 50.573 24.737 1.00 2.14 294 THR B CA 1
ATOM 5609 C C . THR B 1 315 ? -10.175 51.493 23.677 1.00 2.01 294 THR B C 1
ATOM 5610 O O . THR B 1 315 ? -9.150 51.165 23.075 1.00 2.00 294 THR B O 1
ATOM 5614 N N . LEU B 1 316 ? -10.735 52.677 23.498 1.00 2.15 295 LEU B N 1
ATOM 5615 C CA . LEU B 1 316 ? -10.147 53.641 22.557 1.00 2.00 295 LEU B CA 1
ATOM 5616 C C . LEU B 1 316 ? -8.743 54.069 23.043 1.00 2.00 295 LEU B C 1
ATOM 5617 O O . LEU B 1 316 ? -7.764 54.112 22.249 1.00 2.00 295 LEU B O 1
ATOM 5622 N N . GLN B 1 317 ? -8.629 54.363 24.338 1.00 2.00 296 GLN B N 1
ATOM 5623 C CA . GLN B 1 317 ? -7.351 54.678 24.945 1.00 2.00 296 GLN B CA 1
ATOM 5624 C C . GLN B 1 317 ? -6.349 53.563 24.708 1.00 2.00 296 GLN B C 1
ATOM 5625 O O . GLN B 1 317 ? -5.200 53.818 24.358 1.00 2.00 296 GLN B O 1
ATOM 5631 N N . ILE B 1 318 ? -6.776 52.330 24.941 1.00 2.00 297 ILE B N 1
ATOM 5632 C CA . ILE B 1 318 ? -5.881 51.171 24.825 1.00 2.00 297 ILE B CA 1
ATOM 5633 C C . ILE B 1 318 ? -5.482 50.972 23.370 1.00 2.00 297 ILE B C 1
ATOM 5634 O O . ILE B 1 318 ? -4.300 50.719 23.065 1.00 2.00 297 ILE B O 1
ATOM 5639 N N . ARG B 1 319 ? -6.462 51.153 22.479 1.00 2.14 298 ARG B N 1
ATOM 5640 C CA . ARG B 1 319 ? -6.238 51.022 21.026 1.00 2.00 298 ARG B CA 1
ATOM 5641 C C . ARG B 1 319 ? -5.037 51.831 20.585 1.00 2.01 298 ARG B C 1
ATOM 5642 O O . ARG B 1 319 ? -4.216 51.330 19.796 1.00 3.55 298 ARG B O 1
ATOM 5650 N N . LYS B 1 320 ? -4.907 53.058 21.107 1.00 2.00 299 LYS B N 1
ATOM 5651 C CA . LYS B 1 320 ? -3.794 53.946 20.748 1.00 2.00 299 LYS B CA 1
ATOM 5652 C C . LYS B 1 320 ? -2.516 53.728 21.541 1.00 2.00 299 LYS B C 1
ATOM 5653 O O . LYS B 1 320 ? -1.565 54.456 21.364 1.00 2.00 299 LYS B O 1
ATOM 5659 N N . THR B 1 321 ? -2.492 52.719 22.396 1.00 2.00 300 THR B N 1
ATOM 5660 C CA . THR B 1 321 ? -1.364 52.473 23.256 1.00 2.00 300 THR B CA 1
ATOM 5661 C C . THR B 1 321 ? -0.777 51.092 22.998 1.00 2.00 300 THR B C 1
ATOM 5662 O O . THR B 1 321 ? 0.404 51.002 22.624 1.00 2.18 300 THR B O 1
ATOM 5666 N N . TRP B 1 322 ? -1.585 50.040 23.105 1.00 2.00 301 TRP B N 1
ATOM 5667 C CA . TRP B 1 322 ? -1.116 48.660 22.804 1.00 2.00 301 TRP B CA 1
ATOM 5668 C C . TRP B 1 322 ? -2.121 47.767 22.020 1.00 2.00 301 TRP B C 1
ATOM 5669 O O . TRP B 1 322 ? -1.962 46.535 21.904 1.00 2.00 301 TRP B O 1
ATOM 5680 N N . SER B 1 323 ? -3.130 48.426 21.457 1.00 2.00 302 SER B N 1
ATOM 5681 C CA . SER B 1 323 ? -4.176 47.847 20.633 1.00 2.00 302 SER B CA 1
ATOM 5682 C C . SER B 1 323 ? -5.235 47.066 21.412 1.00 2.00 302 SER B C 1
ATOM 5683 O O . SER B 1 323 ? -6.412 47.458 21.475 1.00 2.00 302 SER B O 1
ATOM 5686 N N . MET B 1 324 ? -4.807 45.958 21.987 1.00 2.00 303 MET B N 1
ATOM 5687 C CA . MET B 1 324 ? -5.651 45.193 22.915 1.00 2.31 303 MET B CA 1
ATOM 5688 C C . MET B 1 324 ? -4.755 44.288 23.780 1.00 2.09 303 MET B C 1
ATOM 5689 O O . MET B 1 324 ? -3.538 44.199 23.581 1.00 2.00 303 MET B O 1
ATOM 5694 N N . SER B 1 325 ? -5.332 43.683 24.813 1.00 2.16 304 SER B N 1
ATOM 5695 C CA . SER B 1 325 ? -4.503 43.155 25.877 1.00 2.20 304 SER B CA 1
ATOM 5696 C C . SER B 1 325 ? -4.127 41.708 25.661 1.00 2.00 304 SER B C 1
ATOM 5697 O O . SER B 1 325 ? -4.525 41.121 24.636 1.00 2.00 304 SER B O 1
ATOM 5700 N N . ALA B 1 326 ? -3.343 41.161 26.592 1.00 2.00 305 ALA B N 1
ATOM 5701 C CA . ALA B 1 326 ? -2.677 39.851 26.385 1.00 2.00 305 ALA B CA 1
ATOM 5702 C C . ALA B 1 326 ? -3.519 38.672 26.766 1.00 2.00 305 ALA B C 1
ATOM 5703 O O . ALA B 1 326 ? -3.975 38.581 27.858 1.00 2.00 305 ALA B O 1
ATOM 5705 N N . ILE B 1 327 ? -3.671 37.714 25.860 1.00 2.00 306 ILE B N 1
ATOM 5706 C CA . ILE B 1 327 ? -4.619 36.642 26.063 1.00 2.00 306 ILE B CA 1
ATOM 5707 C C . ILE B 1 327 ? -4.195 35.565 27.069 1.00 2.00 306 ILE B C 1
ATOM 5708 O O . ILE B 1 327 ? -5.057 35.007 27.736 1.00 2.00 306 ILE B O 1
ATOM 5713 N N . HIS B 1 328 ? -2.904 35.245 27.161 1.00 2.00 307 HIS B N 1
ATOM 5714 C CA . HIS B 1 328 ? -2.533 34.005 27.847 1.00 2.00 307 HIS B CA 1
ATOM 5715 C C . HIS B 1 328 ? -2.966 34.032 29.309 1.00 2.00 307 HIS B C 1
ATOM 5716 O O . HIS B 1 328 ? -3.540 33.065 29.798 1.00 2.00 307 HIS B O 1
ATOM 5723 N N . GLY B 1 329 ? -2.688 35.136 29.990 1.00 2.00 308 GLY B N 1
ATOM 5724 C CA . GLY B 1 329 ? -3.102 35.293 31.394 1.00 2.00 308 GLY B CA 1
ATOM 5725 C C . GLY B 1 329 ? -4.620 35.334 31.569 1.00 2.00 308 GLY B C 1
ATOM 5726 O O . GLY B 1 329 ? -5.126 34.865 32.572 1.00 2.00 308 GLY B O 1
ATOM 5727 N N . ALA B 1 330 ? -5.331 35.888 30.586 1.00 2.00 309 ALA B N 1
ATOM 5728 C CA . ALA B 1 330 ? -6.826 35.944 30.600 1.00 2.00 309 ALA B CA 1
ATOM 5729 C C . ALA B 1 330 ? -7.383 34.542 30.555 1.00 2.00 309 ALA B C 1
ATOM 5730 O O . ALA B 1 330 ? -8.308 34.193 31.324 1.00 2.00 309 ALA B O 1
ATOM 5732 N N . TYR B 1 331 ? -6.832 33.723 29.670 1.00 2.00 310 TYR B N 1
ATOM 5733 C CA . TYR B 1 331 ? -7.251 32.319 29.570 1.00 2.00 310 TYR B CA 1
ATOM 5734 C C . TYR B 1 331 ? -7.075 31.614 30.914 1.00 2.10 310 TYR B C 1
ATOM 5735 O O . TYR B 1 331 ? -7.994 30.960 31.393 1.00 2.00 310 TYR B O 1
ATOM 5744 N N . ILE B 1 332 ? -5.893 31.752 31.517 1.00 2.00 311 ILE B N 1
ATOM 5745 C CA . ILE B 1 332 ? -5.595 31.083 32.803 1.00 2.00 311 ILE B CA 1
ATOM 5746 C C . ILE B 1 332 ? -6.628 31.454 33.898 1.00 2.00 311 ILE B C 1
ATOM 5747 O O . ILE B 1 332 ? -7.244 30.575 34.521 1.00 2.00 311 ILE B O 1
ATOM 5752 N N . VAL B 1 333 ? -6.836 32.767 34.106 1.00 2.00 312 VAL B N 1
ATOM 5753 C CA . VAL B 1 333 ? -7.828 33.240 35.067 1.00 2.00 312 VAL B CA 1
ATOM 5754 C C . VAL B 1 333 ? -9.259 32.783 34.763 1.00 2.00 312 VAL B C 1
ATOM 5755 O O . VAL B 1 333 ? -9.976 32.348 35.668 1.00 2.00 312 VAL B O 1
ATOM 5759 N N . GLN B 1 334 ? -9.690 32.836 33.501 1.00 2.00 313 GLN B N 1
ATOM 5760 C CA . GLN B 1 334 ? -11.080 32.551 33.208 1.00 2.00 313 GLN B CA 1
ATOM 5761 C C . GLN B 1 334 ? -11.340 31.042 33.355 1.00 2.00 313 GLN B C 1
ATOM 5762 O O . GLN B 1 334 ? -12.414 30.637 33.799 1.00 2.00 313 GLN B O 1
ATOM 5768 N N . VAL B 1 335 ? -10.325 30.233 33.062 1.00 2.00 314 VAL B N 1
ATOM 5769 C CA . VAL B 1 335 ? -10.442 28.774 33.176 1.00 2.00 314 VAL B CA 1
ATOM 5770 C C . VAL B 1 335 ? -10.560 28.349 34.653 1.00 2.00 314 VAL B C 1
ATOM 5771 O O . VAL B 1 335 ? -11.357 27.442 35.000 1.00 2.00 314 VAL B O 1
ATOM 5775 N N . ILE B 1 336 ? -9.806 29.022 35.513 1.00 2.00 315 ILE B N 1
ATOM 5776 C CA . ILE B 1 336 ? -9.837 28.713 36.913 1.00 2.00 315 ILE B CA 1
ATOM 5777 C C . ILE B 1 336 ? -11.163 29.138 37.550 1.00 2.00 315 ILE B C 1
ATOM 5778 O O . ILE B 1 336 ? -11.811 28.343 38.183 1.00 2.00 315 ILE B O 1
ATOM 5783 N N . VAL B 1 337 ? -11.545 30.397 37.400 1.00 2.00 316 VAL B N 1
ATOM 5784 C CA . VAL B 1 337 ? -12.726 30.909 38.087 1.00 2.00 316 VAL B CA 1
ATOM 5785 C C . VAL B 1 337 ? -14.006 30.203 37.648 1.00 2.00 316 VAL B C 1
ATOM 5786 O O . VAL B 1 337 ? -14.917 30.013 38.461 1.00 2.00 316 VAL B O 1
ATOM 5790 N N . HIS B 1 338 ? -14.091 29.786 36.378 1.00 2.00 317 HIS B N 1
ATOM 5791 C CA . HIS B 1 338 ? -15.318 29.164 35.875 1.00 2.31 317 HIS B CA 1
ATOM 5792 C C . HIS B 1 338 ? -15.346 27.658 36.044 1.00 3.25 317 HIS B C 1
ATOM 5793 O O . HIS B 1 338 ? -16.274 27.029 35.567 1.00 2.66 317 HIS B O 1
ATOM 5800 N N . ASP B 1 339 ? -14.359 27.091 36.732 1.00 3.65 318 ASP B N 1
ATOM 5801 C CA . ASP B 1 339 ? -14.392 25.659 37.070 1.00 4.80 318 ASP B CA 1
ATOM 5802 C C . ASP B 1 339 ? -14.473 25.577 38.594 1.00 5.38 318 ASP B C 1
ATOM 5803 O O . ASP B 1 339 ? -13.606 26.107 39.304 1.00 4.06 318 ASP B O 1
ATOM 5808 N N . LYS B 1 340 ? -15.526 24.930 39.081 1.00 6.34 319 LYS B N 1
ATOM 5809 C CA . LYS B 1 340 ? -15.804 24.892 40.519 1.00 6.98 319 LYS B CA 1
ATOM 5810 C C . LYS B 1 340 ? -14.632 24.248 41.287 1.00 7.59 319 LYS B C 1
ATOM 5811 O O . LYS B 1 340 ? -14.228 24.759 42.357 1.00 7.89 319 LYS B O 1
ATOM 5813 N N . ARG B 1 341 ? -14.072 23.166 40.733 1.00 7.17 320 ARG B N 1
ATOM 5814 C CA . ARG B 1 341 ? -12.888 22.496 41.324 1.00 7.26 320 ARG B CA 1
ATOM 5815 C C . ARG B 1 341 ? -11.670 23.426 41.351 1.00 5.61 320 ARG B C 1
ATOM 5816 O O . ARG B 1 341 ? -10.991 23.554 42.353 1.00 5.73 320 ARG B O 1
ATOM 5824 N N . LEU B 1 342 ? -11.359 24.022 40.223 1.00 4.17 321 LEU B N 1
ATOM 5825 C CA . LEU B 1 342 ? -10.175 24.862 40.135 1.00 3.90 321 LEU B CA 1
ATOM 5826 C C . LEU B 1 342 ? -10.296 26.125 40.995 1.00 3.56 321 LEU B C 1
ATOM 5827 O O . LEU B 1 342 ? -9.307 26.558 41.568 1.00 3.55 321 LEU B O 1
ATOM 5832 N N . LEU B 1 343 ? -11.507 26.669 41.119 1.00 2.68 322 LEU B N 1
ATOM 5833 C CA . LEU B 1 343 ? -11.711 27.903 41.876 1.00 2.46 322 LEU B CA 1
ATOM 5834 C C . LEU B 1 343 ? -11.423 27.609 43.342 1.00 2.39 322 LEU B C 1
ATOM 5835 O O . LEU B 1 343 ? -10.774 28.405 44.006 1.00 2.00 322 LEU B O 1
ATOM 5840 N N . GLN B 1 344 ? -11.912 26.473 43.853 1.00 3.73 323 GLN B N 1
ATOM 5841 C CA . GLN B 1 344 ? -11.654 26.098 45.255 1.00 4.28 323 GLN B CA 1
ATOM 5842 C C . GLN B 1 344 ? -10.164 25.808 45.510 1.00 3.88 323 GLN B C 1
ATOM 5843 O O . GLN B 1 344 ? -9.621 26.179 46.570 1.00 4.13 323 GLN B O 1
ATOM 5849 N N . MET B 1 345 ? -9.514 25.150 44.552 1.00 3.57 324 MET B N 1
ATOM 5850 C CA A MET B 1 345 ? -8.075 24.940 44.618 0.50 3.99 324 MET B CA 1
ATOM 5851 C CA B MET B 1 345 ? -8.070 24.923 44.600 0.50 3.83 324 MET B CA 1
ATOM 5852 C C . MET B 1 345 ? -7.364 26.274 44.703 1.00 4.03 324 MET B C 1
ATOM 5853 O O . MET B 1 345 ? -6.477 26.465 45.547 1.00 4.85 324 MET B O 1
ATOM 5862 N N . PHE B 1 346 ? -7.761 27.198 43.833 1.00 4.19 325 PHE B N 1
ATOM 5863 C CA . PHE B 1 346 ? -7.191 28.546 43.799 1.00 3.24 325 PHE B CA 1
ATOM 5864 C C . PHE B 1 346 ? -7.320 29.226 45.164 1.00 3.07 325 PHE B C 1
ATOM 5865 O O . PHE B 1 346 ? -6.341 29.713 45.697 1.00 2.00 325 PHE B O 1
ATOM 5873 N N . TYR B 1 347 ? -8.523 29.251 45.732 1.00 3.34 326 TYR B N 1
ATOM 5874 C CA . TYR B 1 347 ? -8.702 29.829 47.059 1.00 3.28 326 TYR B CA 1
ATOM 5875 C C . TYR B 1 347 ? -7.744 29.171 48.044 1.00 3.25 326 TYR B C 1
ATOM 5876 O O . TYR B 1 347 ? -7.083 29.861 48.810 1.00 3.63 326 TYR B O 1
ATOM 5885 N N . ASP B 1 348 ? -7.622 27.854 47.991 1.00 3.56 327 ASP B N 1
ATOM 5886 C CA . ASP B 1 348 ? -6.766 27.137 48.945 1.00 5.49 327 ASP B CA 1
ATOM 5887 C C . ASP B 1 348 ? -5.273 27.455 48.760 1.00 5.20 327 ASP B C 1
ATOM 5888 O O . ASP B 1 348 ? -4.543 27.631 49.729 1.00 4.44 327 ASP B O 1
ATOM 5893 N N . ASN B 1 349 ? -4.846 27.532 47.503 1.00 5.28 328 ASN B N 1
ATOM 5894 C CA . ASN B 1 349 ? -3.491 27.945 47.148 1.00 4.83 328 ASN B CA 1
ATOM 5895 C C . ASN B 1 349 ? -3.132 29.337 47.732 1.00 4.86 328 ASN B C 1
ATOM 5896 O O . ASN B 1 349 ? -2.007 29.565 48.186 1.00 4.92 328 ASN B O 1
ATOM 5901 N N . VAL B 1 350 ? -4.073 30.272 47.675 1.00 4.92 329 VAL B N 1
ATOM 5902 C CA . VAL B 1 350 ? -3.857 31.621 48.226 1.00 4.28 329 VAL B CA 1
ATOM 5903 C C . VAL B 1 350 ? -3.793 31.562 49.741 1.00 4.77 329 VAL B C 1
ATOM 5904 O O . VAL B 1 350 ? -2.924 32.188 50.361 1.00 5.00 329 VAL B O 1
ATOM 5908 N N . LYS B 1 351 ? -4.701 30.803 50.343 1.00 3.37 330 LYS B N 1
ATOM 5909 C CA . LYS B 1 351 ? -4.618 30.588 51.762 1.00 3.98 330 LYS B CA 1
ATOM 5910 C C . LYS B 1 351 ? -3.252 30.039 52.145 1.00 2.68 330 LYS B C 1
ATOM 5911 O O . LYS B 1 351 ? -2.648 30.542 53.076 1.00 2.00 330 LYS B O 1
ATOM 5917 N N . GLU B 1 352 ? -2.757 29.050 51.396 1.00 2.64 331 GLU B N 1
ATOM 5918 C CA . GLU B 1 352 ? -1.408 28.468 51.656 1.00 2.25 331 GLU B CA 1
ATOM 5919 C C . GLU B 1 352 ? -0.237 29.479 51.607 1.00 2.12 331 GLU B C 1
ATOM 5920 O O . GLU B 1 352 ? 0.623 29.456 52.478 1.00 2.00 331 GLU B O 1
ATOM 5922 N N . MET B 1 353 ? -0.207 30.355 50.589 1.00 2.34 332 MET B N 1
ATOM 5923 C CA . MET B 1 353 ? 0.827 31.401 50.483 1.00 2.10 332 MET B CA 1
ATOM 5924 C C . MET B 1 353 ? 0.761 32.321 51.705 1.00 2.00 332 MET B C 1
ATOM 5925 O O . MET B 1 353 ? 1.776 32.649 52.313 1.00 2.00 332 MET B O 1
ATOM 5930 N N . SER B 1 354 ? -0.453 32.733 52.061 1.00 2.00 333 SER B N 1
ATOM 5931 C CA . SER B 1 354 ? -0.632 33.634 53.174 1.00 2.65 333 SER B CA 1
ATOM 5932 C C . SER B 1 354 ? -0.089 32.953 54.440 1.00 2.62 333 SER B C 1
ATOM 5933 O O . SER B 1 354 ? 0.598 33.588 55.238 1.00 3.75 333 SER B O 1
ATOM 5936 N N . ALA B 1 355 ? -0.361 31.655 54.602 1.00 2.73 334 ALA B N 1
ATOM 5937 C CA . ALA B 1 355 ? 0.018 30.939 55.817 1.00 2.35 334 ALA B CA 1
ATOM 5938 C C . ALA B 1 355 ? 1.529 30.826 55.901 1.00 2.24 334 ALA B C 1
ATOM 5939 O O . ALA B 1 355 ? 2.081 30.981 56.990 1.00 3.09 334 ALA B O 1
ATOM 5941 N N . ARG B 1 356 ? 2.208 30.578 54.77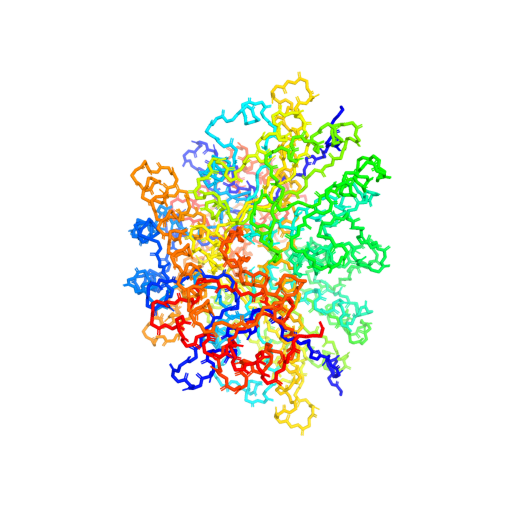8 1.00 2.00 335 ARG B N 1
ATOM 5942 C CA . ARG B 1 356 ? 3.687 30.527 54.785 1.00 2.00 335 ARG B CA 1
ATOM 5943 C C . ARG B 1 356 ? 4.303 31.878 55.161 1.00 2.01 335 ARG B C 1
ATOM 5944 O O . ARG B 1 356 ? 5.198 31.942 56.010 1.00 2.00 335 ARG B O 1
ATOM 5952 N N . ILE B 1 357 ? 3.787 32.955 54.574 1.00 2.65 336 ILE B N 1
ATOM 5953 C CA . ILE B 1 357 ? 4.207 34.314 54.957 1.00 3.11 336 ILE B CA 1
ATOM 5954 C C . ILE B 1 357 ? 4.059 34.511 56.462 1.00 4.48 336 ILE B C 1
ATOM 5955 O O . ILE B 1 357 ? 4.990 34.957 57.103 1.00 5.89 336 ILE B O 1
ATOM 5960 N N . HIS B 1 358 ? 2.910 34.138 57.029 1.00 4.94 337 HIS B N 1
ATOM 5961 C CA . HIS B 1 358 ? 2.685 34.257 58.478 1.00 6.21 337 HIS B CA 1
ATOM 5962 C C . HIS B 1 358 ? 3.687 33.423 59.288 1.00 5.79 337 HIS B C 1
ATOM 5963 O O . HIS B 1 358 ? 4.161 33.873 60.336 1.00 5.29 337 HIS B O 1
ATOM 5970 N N . ARG B 1 359 ? 4.025 32.233 58.797 1.00 4.92 338 ARG B N 1
ATOM 5971 C CA . ARG B 1 359 ? 5.068 31.427 59.415 1.00 5.66 338 ARG B CA 1
ATOM 5972 C C . ARG B 1 359 ? 6.426 32.127 59.445 1.00 5.58 338 ARG B C 1
ATOM 5973 O O . ARG B 1 359 ? 7.123 32.112 60.470 1.00 5.46 338 ARG B O 1
ATOM 5981 N N . MET B 1 360 ? 6.805 32.729 58.322 1.00 5.55 339 MET B N 1
ATOM 5982 C CA . MET B 1 360 ? 8.075 33.453 58.226 1.00 5.13 339 MET B CA 1
ATOM 5983 C C . MET B 1 360 ? 8.087 34.711 59.131 1.00 4.92 339 MET B C 1
ATOM 5984 O O . MET B 1 360 ? 9.119 35.056 59.716 1.00 4.28 339 MET B O 1
ATOM 5989 N N . ARG B 1 361 ? 6.944 35.363 59.280 1.00 4.80 340 ARG B N 1
ATOM 5990 C CA . ARG B 1 361 ? 6.839 36.474 60.245 1.00 5.39 340 ARG B CA 1
ATOM 5991 C C . ARG B 1 361 ? 7.168 35.974 61.663 1.00 6.30 340 ARG B C 1
ATOM 5992 O O . ARG B 1 361 ? 7.972 36.588 62.362 1.00 6.65 340 ARG B O 1
ATOM 6000 N N . SER B 1 362 ? 6.536 34.879 62.091 1.00 6.80 341 SER B N 1
ATOM 6001 C CA . SER B 1 362 ? 6.768 34.346 63.462 1.00 7.46 341 SER B CA 1
ATOM 6002 C C . SER B 1 362 ? 8.243 33.938 63.658 1.00 7.17 341 SER B C 1
ATOM 6003 O O . SER B 1 362 ? 8.855 34.257 64.683 1.00 6.54 341 SER B O 1
ATOM 6006 N N . LEU B 1 363 ? 8.803 33.267 62.653 1.00 6.95 342 LEU B N 1
ATOM 6007 C CA . LEU B 1 363 ? 10.165 32.738 62.688 1.00 7.59 342 LEU B CA 1
ATOM 6008 C C . LEU B 1 363 ? 11.250 33.824 62.698 1.00 6.95 342 LEU B C 1
ATOM 6009 O O . LEU B 1 363 ? 12.218 33.719 63.449 1.00 7.84 342 LEU B O 1
ATOM 6014 N N . LEU B 1 364 ? 11.107 34.851 61.867 1.00 7.11 343 LEU B N 1
ATOM 6015 C CA . LEU B 1 364 ? 12.119 35.916 61.811 1.00 7.28 343 LEU B CA 1
ATOM 6016 C C . LEU B 1 364 ? 12.061 36.656 63.146 1.00 6.98 343 LEU B C 1
ATOM 6017 O O . LEU B 1 364 ? 13.087 36.939 63.765 1.00 6.76 343 LEU B O 1
ATOM 6022 N N . HIS B 1 365 ? 10.844 36.919 63.597 1.00 6.58 344 HIS B N 1
ATOM 6023 C CA . HIS B 1 365 ? 10.632 37.604 64.856 1.00 6.31 344 HIS B CA 1
ATOM 6024 C C . HIS B 1 365 ? 11.273 36.879 66.027 1.00 6.05 344 HIS B C 1
ATOM 6025 O O . HIS B 1 365 ? 11.941 37.515 66.846 1.00 5.24 344 HIS B O 1
ATOM 6032 N N . ALA B 1 366 ? 11.047 35.559 66.102 1.00 6.15 345 ALA B N 1
ATOM 6033 C CA . ALA B 1 366 ? 11.533 34.736 67.208 1.00 6.34 345 ALA B CA 1
ATOM 6034 C C . ALA B 1 366 ? 13.057 34.741 67.194 1.00 7.00 345 ALA B C 1
ATOM 6035 O O . ALA B 1 366 ? 13.697 34.799 68.264 1.00 6.21 345 ALA B O 1
ATOM 6037 N N . SER B 1 367 ? 13.627 34.689 65.982 1.00 6.99 346 SER B N 1
ATOM 6038 C CA . SER B 1 367 ? 15.075 34.730 65.812 1.00 7.93 346 SER B CA 1
ATOM 6039 C C . SER B 1 367 ? 15.657 36.083 66.209 1.00 8.23 346 SER B C 1
ATOM 6040 O O . SER B 1 367 ? 16.765 36.123 66.757 1.00 8.89 346 SER B O 1
ATOM 6043 N N . LEU B 1 368 ? 14.923 37.181 65.963 1.00 8.50 347 LEU B N 1
ATOM 6044 C CA . LEU B 1 368 ? 15.365 38.523 66.420 1.00 8.52 347 LEU B CA 1
ATOM 6045 C C . LEU B 1 368 ? 15.208 38.680 67.950 1.00 9.43 347 LEU B C 1
ATOM 6046 O O . LEU B 1 368 ? 16.023 39.355 68.602 1.00 10.40 347 LEU B O 1
ATOM 6051 N N . ALA B 1 369 ? 14.164 38.071 68.511 1.00 9.78 348 ALA B N 1
ATOM 6052 C CA . ALA B 1 369 ? 13.861 38.204 69.944 1.00 10.43 348 ALA B CA 1
ATOM 6053 C C . ALA B 1 369 ? 14.889 37.449 70.717 1.00 10.36 348 ALA B C 1
ATOM 6054 O O . ALA B 1 369 ? 15.399 37.939 71.714 1.00 10.67 348 ALA B O 1
ATOM 6056 N N . LYS B 1 370 ? 15.187 36.249 70.238 1.00 10.78 349 LYS B N 1
ATOM 6057 C CA . LYS B 1 370 ? 16.181 35.374 70.847 1.00 10.77 349 LYS B CA 1
ATOM 6058 C C . LYS B 1 370 ? 17.528 36.066 70.995 1.00 11.02 349 LYS B C 1
ATOM 6059 O O . LYS B 1 370 ? 18.255 35.782 71.925 1.00 11.35 349 LYS B O 1
ATOM 6061 N N . ARG B 1 371 ? 17.856 36.951 70.060 1.00 11.22 350 ARG B N 1
ATOM 6062 C CA . ARG B 1 371 ? 19.118 37.705 70.065 1.00 11.26 350 ARG B CA 1
ATOM 6063 C C . ARG B 1 371 ? 19.047 39.043 70.788 1.00 10.74 350 ARG B C 1
ATOM 6064 O O . ARG B 1 371 ? 20.049 39.737 70.876 1.00 11.22 350 ARG B O 1
ATOM 6072 N N . LYS B 1 372 ? 17.869 39.398 71.292 1.00 10.21 351 LYS B N 1
ATOM 6073 C CA . LYS B 1 372 ? 17.599 40.705 71.866 1.00 10.02 351 LYS B CA 1
ATOM 6074 C C . LYS B 1 372 ? 18.043 41.848 70.923 1.00 9.57 351 LYS B C 1
ATOM 6075 O O . LYS B 1 372 ? 18.536 42.871 71.373 1.00 9.82 351 LYS B O 1
ATOM 6077 N N . THR B 1 373 ? 17.819 41.671 69.618 1.00 8.63 352 THR B N 1
ATOM 6078 C CA . THR B 1 373 ? 18.264 42.625 68.581 1.00 7.93 352 THR B CA 1
ATOM 6079 C C . THR B 1 373 ? 17.557 43.984 68.694 1.00 7.06 352 THR B C 1
ATOM 6080 O O . THR B 1 373 ? 16.322 44.037 68.750 1.00 7.11 352 THR B O 1
ATOM 6084 N N . PRO B 1 374 ? 18.333 45.076 68.763 1.00 6.48 353 PRO B N 1
ATOM 6085 C CA . PRO B 1 374 ? 17.715 46.393 68.811 1.00 6.52 353 PRO B CA 1
ATOM 6086 C C . PRO B 1 374 ? 16.816 46.640 67.640 1.00 6.74 353 PRO B C 1
ATOM 6087 O O . PRO B 1 374 ? 17.052 46.123 66.553 1.00 6.74 353 PRO B O 1
ATOM 6091 N N . GLY B 1 375 ? 15.754 47.399 67.878 1.00 7.06 354 GLY B N 1
ATOM 6092 C CA . GLY B 1 375 ? 14.828 47.748 66.831 1.00 6.00 354 GLY B CA 1
ATOM 6093 C C . GLY B 1 375 ? 14.646 49.244 66.663 1.00 5.83 354 GLY B C 1
ATOM 6094 O O . GLY B 1 375 ? 15.218 50.049 67.407 1.00 4.12 354 GLY B O 1
ATOM 6095 N N . PRO B 1 376 ? 13.858 49.629 65.642 1.00 6.15 355 PRO B N 1
ATOM 6096 C CA . PRO B 1 376 ? 13.596 51.028 65.309 1.00 6.00 355 PRO B CA 1
ATOM 6097 C C . PRO B 1 376 ? 12.489 51.669 66.155 1.00 6.69 355 PRO B C 1
ATOM 6098 O O . PRO B 1 376 ? 11.822 51.009 66.942 1.00 5.59 355 PRO B O 1
ATOM 6102 N N . GLY B 1 377 ? 12.277 52.958 65.942 1.00 7.17 356 GLY B N 1
ATOM 6103 C CA . GLY B 1 377 ? 11.183 53.647 66.581 1.00 6.99 356 GLY B CA 1
ATOM 6104 C C . GLY B 1 377 ? 11.457 53.882 68.050 1.00 7.45 356 GLY B C 1
ATOM 6105 O O . GLY B 1 377 ? 12.504 53.481 68.579 1.00 7.53 356 GLY B O 1
ATOM 6106 N N . SER B 1 378 ? 10.501 54.541 68.703 1.00 7.07 357 SER B N 1
ATOM 6107 C CA . SER B 1 378 ? 10.579 54.819 70.125 1.00 7.15 357 SER B CA 1
ATOM 6108 C C . SER B 1 378 ? 10.569 53.514 70.936 1.00 6.79 357 SER B C 1
ATOM 6109 O O . SER B 1 378 ? 11.312 53.390 71.908 1.00 6.71 357 SER B O 1
ATOM 6112 N N . LYS B 1 379 ? 9.722 52.565 70.553 1.00 7.21 358 LYS B N 1
ATOM 6113 C CA . LYS B 1 379 ? 9.642 51.288 71.273 1.00 6.94 358 LYS B CA 1
ATOM 6114 C C . LYS B 1 379 ? 10.916 50.437 71.079 1.00 5.32 358 LYS B C 1
ATOM 6115 O O . LYS B 1 379 ? 11.275 49.678 71.963 1.00 5.69 358 LYS B O 1
ATOM 6121 N N . GLY B 1 380 ? 11.584 50.571 69.941 1.00 4.77 359 GLY B N 1
ATOM 6122 C CA . GLY B 1 380 ? 12.814 49.822 69.693 1.00 3.84 359 GLY B CA 1
ATOM 6123 C C . GLY B 1 380 ? 12.632 48.300 69.640 1.00 3.61 359 GLY B C 1
ATOM 6124 O O . GLY B 1 380 ? 13.566 47.550 69.983 1.00 3.24 359 GLY B O 1
ATOM 6125 N N . THR B 1 381 ? 11.456 47.849 69.202 1.00 3.54 360 THR B N 1
ATOM 6126 C CA . THR B 1 381 ? 11.155 46.412 69.081 1.00 3.73 360 THR B CA 1
ATOM 6127 C C . THR B 1 381 ? 10.877 46.018 67.623 1.00 4.30 360 THR B C 1
ATOM 6128 O O . THR B 1 381 ? 10.780 46.878 66.750 1.00 4.49 360 THR B O 1
ATOM 6132 N N . TRP B 1 382 ? 10.712 44.713 67.385 1.00 4.38 361 TRP B N 1
ATOM 6133 C CA . TRP B 1 382 ? 10.500 44.150 66.038 1.00 5.42 361 TRP B CA 1
ATOM 6134 C C . TRP B 1 382 ? 9.090 43.534 65.898 1.00 5.93 361 TRP B C 1
ATOM 6135 O O . TRP B 1 382 ? 8.810 42.722 64.968 1.00 5.35 361 TRP B O 1
ATOM 6146 N N . ASP B 1 383 ? 8.200 43.943 66.793 1.00 6.46 362 ASP B N 1
ATOM 6147 C CA . ASP B 1 383 ? 6.850 43.378 66.822 1.00 6.84 362 ASP B CA 1
ATOM 6148 C C . ASP B 1 383 ? 6.053 43.688 65.558 1.00 6.20 362 ASP B C 1
ATOM 6149 O O . ASP B 1 383 ? 5.123 42.935 65.207 1.00 6.57 362 ASP B O 1
ATOM 6154 N N . HIS B 1 384 ? 6.411 44.769 64.871 1.00 6.25 363 HIS B N 1
ATOM 6155 C CA . HIS B 1 384 ? 5.764 45.136 63.605 1.00 4.72 363 HIS B CA 1
ATOM 6156 C C . HIS B 1 384 ? 5.927 44.085 62.508 1.00 5.13 363 HIS B C 1
ATOM 6157 O O . HIS B 1 384 ? 5.166 44.088 61.540 1.00 4.93 363 HIS B O 1
ATOM 6164 N N . ILE B 1 385 ? 6.897 43.187 62.660 1.00 5.24 364 ILE B N 1
ATOM 6165 C CA . ILE B 1 385 ? 7.078 42.070 61.713 1.00 4.98 364 ILE B CA 1
ATOM 6166 C C . ILE B 1 385 ? 5.841 41.170 61.831 1.00 4.58 364 ILE B C 1
ATOM 6167 O O . ILE B 1 385 ? 5.302 40.697 60.836 1.00 4.50 364 ILE B O 1
ATOM 6172 N N . LEU B 1 386 ? 5.370 40.996 63.058 1.00 4.94 365 LEU B N 1
ATOM 6173 C CA . LEU B 1 386 ? 4.226 40.127 63.337 1.00 4.91 365 LEU B CA 1
ATOM 6174 C C . LEU B 1 386 ? 2.903 40.680 62.870 1.00 5.17 365 LEU B C 1
ATOM 6175 O O . LEU B 1 386 ? 2.042 39.894 62.469 1.00 6.51 365 LEU B O 1
ATOM 6180 N N . THR B 1 387 ? 2.737 42.006 62.908 1.00 4.52 366 THR B N 1
ATOM 6181 C CA . THR B 1 387 ? 1.447 42.637 62.667 1.00 4.13 366 THR B CA 1
ATOM 6182 C C . THR B 1 387 ? 1.241 43.242 61.261 1.00 3.78 366 THR B C 1
ATOM 6183 O O . THR B 1 387 ? 0.118 43.551 60.902 1.00 3.58 366 THR B O 1
ATOM 6187 N N . ALA B 1 388 ? 2.300 43.381 60.457 1.00 4.81 367 ALA B N 1
ATOM 6188 C CA . ALA B 1 388 ? 2.196 43.851 59.052 1.00 3.27 367 ALA B CA 1
ATOM 6189 C C . ALA B 1 388 ? 1.208 43.041 58.196 1.00 3.83 367 ALA B C 1
ATOM 6190 O O . ALA B 1 388 ? 1.160 41.812 58.303 1.00 3.28 367 ALA B O 1
ATOM 6192 N N . ILE B 1 389 ? 0.431 43.721 57.335 1.00 2.58 368 ILE B N 1
ATOM 6193 C CA . ILE B 1 389 ? -0.572 43.057 56.482 1.00 3.41 368 ILE B CA 1
ATOM 6194 C C . ILE B 1 389 ? 0.010 42.875 55.098 1.00 2.98 368 ILE B C 1
ATOM 6195 O O . ILE B 1 389 ? 0.494 43.847 54.530 1.00 2.89 368 ILE B O 1
ATOM 6200 N N . GLY B 1 390 ? -0.019 41.646 54.561 1.00 2.00 369 GLY B N 1
ATOM 6201 C CA . GLY B 1 390 ? 0.387 41.411 53.163 1.00 2.92 369 GLY B CA 1
ATOM 6202 C C . GLY B 1 390 ? 1.757 40.778 53.031 1.00 2.23 369 GLY B C 1
ATOM 6203 O O . GLY B 1 390 ? 2.157 39.953 53.859 1.00 3.51 369 GLY B O 1
ATOM 6204 N N . MET B 1 391 ? 2.469 41.105 51.969 1.00 3.60 370 MET B N 1
ATOM 6205 C CA . MET B 1 391 ? 3.748 40.434 51.684 1.00 2.74 370 MET B CA 1
ATOM 6206 C C . MET B 1 391 ? 4.940 41.030 52.419 1.00 3.68 370 MET B C 1
ATOM 6207 O O . MET B 1 391 ? 5.977 40.381 52.540 1.00 3.23 370 MET B O 1
ATOM 6212 N N . PHE B 1 392 ? 4.822 42.290 52.828 1.00 3.77 371 PHE B N 1
ATOM 6213 C CA . PHE B 1 392 ? 5.954 43.049 53.338 1.00 4.59 371 PHE B CA 1
ATOM 6214 C C . PHE B 1 392 ? 5.901 43.405 54.828 1.00 4.78 371 PHE B C 1
ATOM 6215 O O . PHE B 1 392 ? 4.850 43.347 55.478 1.00 5.09 371 PHE B O 1
ATOM 6223 N N . THR B 1 393 ? 7.073 43.788 55.331 1.00 5.53 372 THR B N 1
ATOM 6224 C CA . THR B 1 393 ? 7.229 44.584 56.551 1.00 4.81 372 THR B CA 1
ATOM 6225 C C . THR B 1 393 ? 7.996 45.827 56.210 1.00 5.01 372 THR B C 1
ATOM 6226 O O . THR B 1 393 ? 9.043 45.765 55.559 1.00 5.38 372 THR B O 1
ATOM 6230 N N . PHE B 1 394 ? 7.461 46.958 56.627 1.00 5.85 373 PHE B N 1
ATOM 6231 C CA . PHE B 1 394 ? 8.157 48.245 56.579 1.00 6.13 373 PHE B CA 1
ATOM 6232 C C . PHE B 1 394 ? 9.096 48.211 57.806 1.00 6.24 373 PHE B C 1
ATOM 6233 O O . PHE B 1 394 ? 8.723 48.654 58.892 1.00 5.39 373 PHE B O 1
ATOM 6241 N N . THR B 1 395 ? 10.310 47.668 57.635 1.00 5.91 374 THR B N 1
ATOM 6242 C CA . THR B 1 395 ? 11.144 47.286 58.779 1.00 5.84 374 THR B CA 1
ATOM 6243 C C . THR B 1 395 ? 11.609 48.453 59.641 1.00 4.95 374 THR B C 1
ATOM 6244 O O . THR B 1 395 ? 11.738 48.313 60.847 1.00 6.29 374 THR B O 1
ATOM 6248 N N . GLY B 1 396 ? 11.852 49.591 59.008 1.00 5.30 375 GLY B N 1
ATOM 6249 C CA . GLY B 1 396 ? 12.457 50.723 59.659 1.00 5.01 375 GLY B CA 1
ATOM 6250 C C . GLY B 1 396 ? 13.973 50.750 59.574 1.00 5.38 375 GLY B C 1
ATOM 6251 O O . GLY B 1 396 ? 14.597 51.690 60.064 1.00 4.98 375 GLY B O 1
ATOM 6252 N N . LEU B 1 397 ? 14.571 49.754 58.928 1.00 6.89 376 LEU B N 1
ATOM 6253 C CA . LEU B 1 397 ? 16.033 49.710 58.744 1.00 6.91 376 LEU B CA 1
ATOM 6254 C C . LEU B 1 397 ? 16.413 50.855 57.846 1.00 8.02 376 LEU B C 1
ATOM 6255 O O . LEU B 1 397 ? 15.705 51.164 56.857 1.00 8.59 376 LEU B O 1
ATOM 6260 N N . THR B 1 398 ? 17.531 51.486 58.178 1.00 8.14 377 THR B N 1
ATOM 6261 C CA . THR B 1 398 ? 17.919 52.710 57.511 1.00 8.23 377 THR B CA 1
ATOM 6262 C C . THR B 1 398 ? 18.548 52.395 56.167 1.00 7.80 377 THR B C 1
ATOM 6263 O O . THR B 1 398 ? 18.907 51.250 55.895 1.00 7.04 377 THR B O 1
ATOM 6267 N N . PRO B 1 399 ? 18.696 53.411 55.323 1.00 8.79 378 PRO B N 1
ATOM 6268 C CA . PRO B 1 399 ? 19.446 53.224 54.073 1.00 8.80 378 PRO B CA 1
ATOM 6269 C C . PRO B 1 399 ? 20.851 52.624 54.293 1.00 9.07 378 PRO B C 1
ATOM 6270 O O . PRO B 1 399 ? 21.301 51.785 53.505 1.00 9.01 378 PRO B O 1
ATOM 6274 N N . GLU B 1 400 ? 21.516 53.038 55.366 1.00 9.09 379 GLU B N 1
ATOM 6275 C CA . GLU B 1 400 ? 22.846 52.518 55.707 1.00 9.97 379 GLU B CA 1
ATOM 6276 C C . GLU B 1 400 ? 22.753 51.019 55.994 1.00 8.75 379 GLU B C 1
ATOM 6277 O O . GLU B 1 400 ? 23.591 50.231 55.532 1.00 7.55 379 GLU B O 1
ATOM 6283 N N . HIS B 1 401 ? 21.737 50.630 56.774 1.00 7.05 380 HIS B N 1
ATOM 6284 C CA . HIS B 1 401 ? 21.519 49.221 57.098 1.00 6.12 380 HIS B CA 1
ATOM 6285 C C . HIS B 1 401 ? 21.286 48.413 55.822 1.00 5.69 380 HIS B C 1
ATOM 6286 O O . HIS B 1 401 ? 21.763 47.283 55.701 1.00 5.62 380 HIS B O 1
ATOM 6293 N N . VAL B 1 402 ? 20.544 48.993 54.883 1.00 5.59 381 VAL B N 1
ATOM 6294 C CA . VAL B 1 402 ? 20.151 48.272 53.661 1.00 5.41 381 VAL B CA 1
ATOM 6295 C C . VAL B 1 402 ? 21.381 47.980 52.812 1.00 6.55 381 VAL B C 1
ATOM 6296 O O . VAL B 1 402 ? 21.585 46.845 52.384 1.00 6.66 381 VAL B O 1
ATOM 6300 N N . ASP B 1 403 ? 22.199 49.010 52.596 1.00 7.26 382 ASP B N 1
ATOM 6301 C CA . ASP B 1 403 ? 23.486 48.889 51.870 1.00 7.56 382 ASP B CA 1
ATOM 6302 C C . ASP B 1 403 ? 24.425 47.857 52.502 1.00 7.29 382 ASP B C 1
ATOM 6303 O O . ASP B 1 403 ? 25.033 47.037 51.807 1.00 6.98 382 ASP B O 1
ATOM 6308 N N . TYR B 1 404 ? 24.577 47.952 53.826 1.00 6.88 383 TYR B N 1
ATOM 6309 C CA . TYR B 1 404 ? 25.416 47.037 54.583 1.00 6.80 383 TYR B CA 1
ATOM 6310 C C . TYR B 1 404 ? 24.899 45.607 54.438 1.00 6.28 383 TYR B C 1
ATOM 6311 O O . TYR B 1 404 ? 25.681 44.700 54.158 1.00 5.26 383 TYR B O 1
ATOM 6320 N N . LEU B 1 405 ? 23.588 45.398 54.598 1.00 5.91 384 LEU B N 1
ATOM 6321 C CA . LEU B 1 405 ? 23.042 44.034 54.458 1.00 6.26 384 LEU B CA 1
ATOM 6322 C C . LEU B 1 405 ? 23.276 43.465 53.026 1.00 6.21 384 LEU B C 1
ATOM 6323 O O . LEU B 1 405 ? 23.560 42.257 52.837 1.00 5.73 384 LEU B O 1
ATOM 6328 N N . LYS B 1 406 ? 23.214 44.343 52.025 1.00 5.91 385 LYS B N 1
ATOM 6329 C CA . LYS B 1 406 ? 23.485 43.951 50.667 1.00 6.17 385 LYS B CA 1
ATOM 6330 C C . LYS B 1 406 ? 24.970 43.624 50.478 1.00 6.10 385 LYS B C 1
ATOM 6331 O O . LYS B 1 406 ? 25.302 42.562 49.981 1.00 4.40 385 LYS B O 1
ATOM 6337 N N . GLU B 1 407 ? 25.846 44.538 50.892 1.00 6.38 386 GLU B N 1
ATOM 6338 C CA . GLU B 1 407 ? 27.282 44.420 50.609 1.00 7.18 386 GLU B CA 1
ATOM 6339 C C . GLU B 1 407 ? 27.983 43.395 51.498 1.00 6.44 386 GLU B C 1
ATOM 6340 O O . GLU B 1 407 ? 28.774 42.604 51.014 1.00 6.10 386 GLU B O 1
ATOM 6346 N N . LYS B 1 408 ? 27.686 43.388 52.794 1.00 6.33 387 LYS B N 1
ATOM 6347 C CA . LYS B 1 408 ? 28.346 42.445 53.705 1.00 6.23 387 LYS B CA 1
ATOM 6348 C C . LYS B 1 408 ? 27.636 41.099 53.762 1.00 6.41 387 LYS B C 1
ATOM 6349 O O . LYS B 1 408 ? 28.286 40.088 53.889 1.00 7.45 387 LYS B O 1
ATOM 6351 N N . TRP B 1 409 ? 26.310 41.064 53.676 1.00 6.73 388 TRP B N 1
ATOM 6352 C CA . TRP B 1 409 ? 25.571 39.808 53.895 1.00 6.77 388 TRP B CA 1
ATOM 6353 C C . TRP B 1 409 ? 24.793 39.220 52.673 1.00 6.83 388 TRP B C 1
ATOM 6354 O O . TRP B 1 409 ? 24.256 38.107 52.754 1.00 7.05 388 TRP B O 1
ATOM 6365 N N . SER B 1 410 ? 24.740 39.949 51.555 1.00 6.41 389 SER B N 1
ATOM 6366 C CA . SER B 1 410 ? 24.026 39.512 50.336 1.00 5.87 389 SER B CA 1
ATOM 6367 C C . SER B 1 410 ? 22.515 39.339 50.577 1.00 5.67 389 SER B C 1
ATOM 6368 O O . SER B 1 410 ? 21.880 38.416 50.035 1.00 5.70 389 SER B O 1
ATOM 6371 N N . ILE B 1 411 ? 21.963 40.233 51.392 1.00 4.98 390 ILE B N 1
ATOM 6372 C CA . ILE B 1 411 ? 20.531 40.265 51.721 1.00 4.44 390 ILE B CA 1
ATOM 6373 C C . ILE B 1 411 ? 19.950 41.515 51.079 1.00 4.88 390 ILE B C 1
ATOM 6374 O O . ILE B 1 411 ? 20.357 42.631 51.420 1.00 5.51 390 ILE B O 1
ATOM 6379 N N . TYR B 1 412 ? 19.015 41.326 50.145 1.00 4.34 391 TYR B N 1
ATOM 6380 C CA . TYR B 1 412 ? 18.499 42.409 49.304 1.00 4.75 391 TYR B CA 1
ATOM 6381 C C . TYR B 1 412 ? 17.120 42.903 49.776 1.00 5.05 391 TYR B C 1
ATOM 6382 O O . TYR B 1 412 ? 16.120 42.220 49.614 1.00 4.66 391 TYR B O 1
ATOM 6391 N N . LEU B 1 413 ? 17.111 44.093 50.386 1.00 5.93 392 LEU B N 1
ATOM 6392 C CA . LEU B 1 413 ? 15.908 44.806 50.818 1.00 6.34 392 LEU B CA 1
ATOM 6393 C C . LEU B 1 413 ? 15.719 46.034 49.941 1.00 6.16 392 LEU B C 1
ATOM 6394 O O . LEU B 1 413 ? 16.674 46.513 49.316 1.00 4.09 392 LEU B O 1
ATOM 6399 N N . VAL B 1 414 ? 14.503 46.570 49.948 1.00 5.18 393 VAL B N 1
ATOM 6400 C CA . VAL B 1 414 ? 14.234 47.890 49.402 1.00 5.18 393 VAL B CA 1
ATOM 6401 C C . VAL B 1 414 ? 14.732 48.981 50.351 1.00 6.58 393 VAL B C 1
ATOM 6402 O O . VAL B 1 414 ? 14.434 48.995 51.548 1.00 6.92 393 VAL B O 1
ATOM 6406 N N . LYS B 1 415 ? 15.493 49.910 49.792 1.00 8.37 394 LYS B N 1
ATOM 6407 C CA . LYS B 1 415 ? 16.127 50.975 50.568 1.00 9.80 394 LYS B CA 1
ATOM 6408 C C . LYS B 1 415 ? 15.090 51.842 51.274 1.00 10.35 394 LYS B C 1
ATOM 6409 O O . LYS B 1 415 ? 15.125 51.978 52.468 1.00 10.40 394 LYS B O 1
ATOM 6415 N N . ALA B 1 416 ? 14.130 52.377 50.537 1.00 11.77 395 ALA B N 1
ATOM 6416 C CA . ALA B 1 416 ? 13.060 53.198 51.117 1.00 11.45 395 ALA B CA 1
ATOM 6417 C C . ALA B 1 416 ? 12.282 52.421 52.174 1.00 12.08 395 ALA B C 1
ATOM 6418 O O . ALA B 1 416 ? 11.628 51.409 51.876 1.00 12.46 395 ALA B O 1
ATOM 6420 N N . GLY B 1 417 ? 12.373 52.878 53.418 1.00 11.09 396 GLY B N 1
ATOM 6421 C CA . GLY B 1 417 ? 11.644 52.275 54.524 1.00 11.23 396 GLY B CA 1
ATOM 6422 C C . GLY B 1 417 ? 12.195 50.940 54.979 1.00 10.50 396 GLY B C 1
ATOM 6423 O O . GLY B 1 417 ? 11.664 50.335 55.914 1.00 11.73 396 GLY B O 1
ATOM 6424 N N . GLY B 1 418 ? 13.275 50.479 54.359 1.00 9.57 397 GLY B N 1
ATOM 6425 C CA . GLY B 1 418 ? 13.750 49.129 54.618 1.00 9.05 397 GLY B CA 1
ATOM 6426 C C . GLY B 1 418 ? 12.665 48.100 54.356 1.00 7.89 397 GLY B C 1
ATOM 6427 O O . GLY B 1 418 ? 12.521 47.137 55.129 1.00 8.05 397 GLY B O 1
ATOM 6428 N N . ARG B 1 419 ? 11.911 48.285 53.268 1.00 7.14 398 ARG B N 1
ATOM 6429 C CA . ARG B 1 419 ? 10.815 47.362 52.935 1.00 6.44 398 ARG B CA 1
ATOM 6430 C C . ARG B 1 419 ? 11.346 45.953 52.676 1.00 5.88 398 ARG B C 1
ATOM 6431 O O . ARG B 1 419 ? 12.272 45.748 51.885 1.00 6.85 398 ARG B O 1
ATOM 6439 N N . MET B 1 420 ? 10.758 44.986 53.369 1.00 5.25 399 MET B N 1
ATOM 6440 C CA . MET B 1 420 ? 11.199 43.588 53.309 1.00 4.86 399 MET B CA 1
ATOM 6441 C C . MET B 1 420 ? 10.102 42.709 52.729 1.00 4.63 399 MET B C 1
ATOM 6442 O O . MET B 1 420 ? 9.001 42.690 53.242 1.00 3.90 399 MET B O 1
ATOM 6447 N N . SER B 1 421 ? 10.408 41.947 51.681 1.00 4.11 400 SER B N 1
ATOM 6448 C CA . SER B 1 421 ? 9.442 40.967 51.172 1.00 4.34 400 SER B CA 1
ATOM 6449 C C . SER B 1 421 ? 9.598 39.670 51.972 1.00 4.24 400 SER B C 1
ATOM 6450 O O . SER B 1 421 ? 10.584 38.984 51.834 1.00 4.23 400 SER B O 1
ATOM 6453 N N . MET B 1 422 ? 8.604 39.363 52.812 1.00 3.05 401 MET B N 1
ATOM 6454 C CA . MET B 1 422 ? 8.646 38.188 53.674 1.00 3.05 401 MET B CA 1
ATOM 6455 C C . MET B 1 422 ? 8.617 36.894 52.877 1.00 3.32 401 MET B C 1
ATOM 6456 O O . MET B 1 422 ? 9.031 35.857 53.370 1.00 3.47 401 MET B O 1
ATOM 6461 N N . CYS B 1 423 ? 8.154 36.954 51.636 1.00 2.99 402 CYS B N 1
ATOM 6462 C CA . CYS B 1 423 ? 8.125 35.775 50.765 1.00 2.94 402 CYS B CA 1
ATOM 6463 C C . CYS B 1 423 ? 9.509 35.214 50.442 1.00 2.91 402 CYS B C 1
ATOM 6464 O O . CYS B 1 423 ? 9.643 34.052 50.147 1.00 3.96 402 CYS B O 1
ATOM 6467 N N . GLY B 1 424 ? 10.543 36.037 50.445 1.00 3.16 403 GLY B N 1
ATOM 6468 C CA . GLY B 1 424 ? 11.905 35.493 50.273 1.00 2.62 403 GLY B CA 1
ATOM 6469 C C . GLY B 1 424 ? 12.514 34.758 51.472 1.00 2.96 403 GLY B C 1
ATOM 6470 O O . GLY B 1 424 ? 13.622 34.217 51.374 1.00 2.50 403 GLY B O 1
ATOM 6471 N N . LEU B 1 425 ? 11.817 34.720 52.601 1.00 3.16 404 LEU B N 1
ATOM 6472 C CA . LEU B 1 425 ? 12.336 34.067 53.790 1.00 3.10 404 LEU B CA 1
ATOM 6473 C C . LEU B 1 425 ? 11.924 32.616 53.701 1.00 3.34 404 LEU B C 1
ATOM 6474 O O . LEU B 1 425 ? 10.859 32.308 53.144 1.00 3.85 404 LEU B O 1
ATOM 6479 N N . THR B 1 426 ? 12.779 31.753 54.220 1.00 4.16 405 THR B N 1
ATOM 6480 C CA . THR B 1 426 ? 12.531 30.310 54.308 1.00 4.31 405 THR B CA 1
ATOM 6481 C C . THR B 1 426 ? 12.947 29.829 55.691 1.00 5.74 405 THR B C 1
ATOM 6482 O O . THR B 1 426 ? 13.643 30.534 56.418 1.00 4.31 405 THR B O 1
ATOM 6486 N N . GLU B 1 427 ? 12.541 28.620 56.065 1.00 7.45 406 GLU B N 1
ATOM 6487 C CA . GLU B 1 427 ? 13.054 28.041 57.298 1.00 9.25 406 GLU B CA 1
ATOM 6488 C C . GLU B 1 427 ? 14.597 27.972 57.338 1.00 9.49 406 GLU B C 1
ATOM 6489 O O . GLU B 1 427 ? 15.190 28.199 58.387 1.00 9.96 406 GLU B O 1
ATOM 6495 N N . SER B 1 428 ? 15.229 27.736 56.198 1.00 9.83 407 SER B N 1
ATOM 6496 C CA . SER B 1 428 ? 16.700 27.684 56.084 1.00 10.99 407 SER B CA 1
ATOM 6497 C C . SER B 1 428 ? 17.437 29.010 56.251 1.00 10.62 407 SER B C 1
ATOM 6498 O O . SER B 1 428 ? 18.637 28.990 56.521 1.00 11.73 407 SER B O 1
ATOM 6501 N N . ASN B 1 429 ? 16.764 30.139 56.040 1.00 10.17 408 ASN B N 1
ATOM 6502 C CA . ASN B 1 429 ? 17.442 31.442 56.041 1.00 9.28 408 ASN B CA 1
ATOM 6503 C C . ASN B 1 429 ? 16.977 32.502 57.042 1.00 9.66 408 ASN B C 1
ATOM 6504 O O . ASN B 1 429 ? 17.627 33.541 57.155 1.00 9.13 408 ASN B O 1
ATOM 6509 N N . CYS B 1 430 ? 15.889 32.260 57.780 1.00 9.53 409 CYS B N 1
ATOM 6510 C CA . CYS B 1 430 ? 15.410 33.242 58.757 1.00 9.78 409 CYS B CA 1
ATOM 6511 C C . CYS B 1 430 ? 16.445 33.607 59.809 1.00 9.03 409 CYS B C 1
ATOM 6512 O O . CYS B 1 430 ? 16.631 34.780 60.125 1.00 8.99 409 CYS B O 1
ATOM 6515 N N . ASP B 1 431 ? 17.092 32.604 60.383 1.00 8.35 410 ASP B N 1
ATOM 6516 C CA . ASP B 1 431 ? 18.129 32.886 61.352 1.00 8.10 410 ASP B CA 1
ATOM 6517 C C . ASP B 1 431 ? 19.339 33.610 60.734 1.00 7.62 410 ASP B C 1
ATOM 6518 O O . ASP B 1 431 ? 19.899 34.500 61.370 1.00 6.62 410 ASP B O 1
ATOM 6523 N N . TYR B 1 432 ? 19.700 33.281 59.490 1.00 7.26 411 TYR B N 1
ATOM 6524 C CA . TYR B 1 432 ? 20.736 34.044 58.756 1.00 6.68 411 TYR B CA 1
ATOM 6525 C C . TYR B 1 432 ? 20.343 35.519 58.580 1.00 5.70 411 TYR B C 1
ATOM 6526 O O . TYR B 1 432 ? 21.156 36.407 58.802 1.00 4.30 411 TYR B O 1
ATOM 6535 N N . VAL B 1 433 ? 19.104 35.775 58.185 1.00 5.33 412 VAL B N 1
ATOM 6536 C CA . VAL B 1 433 ? 18.620 37.164 58.089 1.00 4.69 412 VAL B CA 1
ATOM 6537 C C . VAL B 1 433 ? 18.610 37.893 59.465 1.00 4.56 412 VAL B C 1
ATOM 6538 O O . VAL B 1 433 ? 19.009 39.048 59.552 1.00 4.34 412 VAL B O 1
ATOM 6542 N N . ALA B 1 434 ? 18.158 37.210 60.519 1.00 4.85 413 ALA B N 1
ATOM 6543 C CA . ALA B 1 434 ? 18.191 37.767 61.893 1.00 5.21 413 ALA B CA 1
ATOM 6544 C C . ALA B 1 434 ? 19.615 38.127 62.334 1.00 5.87 413 ALA B C 1
ATOM 6545 O O . ALA B 1 434 ? 19.821 39.158 62.971 1.00 6.83 413 ALA B O 1
ATOM 6547 N N . GLU B 1 435 ? 20.570 37.254 62.014 1.00 6.21 414 GLU B N 1
ATOM 6548 C CA . GLU B 1 435 ? 21.985 37.458 62.331 1.00 6.72 414 GLU B CA 1
ATOM 6549 C C . GLU B 1 435 ? 22.570 38.656 61.604 1.00 5.98 414 GLU B C 1
ATOM 6550 O O . GLU B 1 435 ? 23.235 39.479 62.216 1.00 6.28 414 GLU B O 1
ATOM 6556 N N . ALA B 1 436 ? 22.323 38.756 60.305 1.00 5.65 415 ALA B N 1
ATOM 6557 C CA . ALA B 1 436 ? 22.767 39.913 59.538 1.00 5.52 415 ALA B CA 1
ATOM 6558 C C . ALA B 1 436 ? 22.216 41.213 60.086 1.00 5.20 415 ALA B C 1
ATOM 6559 O O . ALA B 1 436 ? 22.926 42.193 60.179 1.00 5.59 415 ALA B O 1
ATOM 6561 N N . ILE B 1 437 ? 20.935 41.236 60.419 1.00 6.01 416 ILE B N 1
ATOM 6562 C CA . ILE B 1 437 ? 20.306 42.434 60.935 1.00 5.85 416 ILE B CA 1
ATOM 6563 C C . ILE B 1 437 ? 20.942 42.818 62.272 1.00 5.95 416 ILE B C 1
ATOM 6564 O O . ILE B 1 437 ? 21.264 43.990 62.506 1.00 5.13 416 ILE B O 1
ATOM 6569 N N . HIS B 1 438 ? 21.113 41.832 63.156 1.00 6.01 417 HIS B N 1
ATOM 6570 C CA . HIS B 1 438 ? 21.703 42.077 64.463 1.00 6.50 417 HIS B CA 1
ATOM 6571 C C . HIS B 1 438 ? 23.082 42.743 64.274 1.00 6.71 417 HIS B C 1
ATOM 6572 O O . HIS B 1 438 ? 23.405 43.741 64.922 1.00 7.11 417 HIS B O 1
ATOM 6579 N N . ASP B 1 439 ? 23.870 42.192 63.358 1.00 6.63 418 ASP B N 1
ATOM 6580 C CA . ASP B 1 439 ? 25.161 42.771 63.016 1.00 6.63 418 ASP B CA 1
ATOM 6581 C C . ASP B 1 439 ? 25.002 44.199 62.471 1.00 6.86 418 ASP B C 1
ATOM 6582 O O . ASP B 1 439 ? 25.703 45.107 62.921 1.00 7.03 418 ASP B O 1
ATOM 6587 N N . ALA B 1 440 ? 24.063 44.419 61.549 1.00 6.65 419 ALA B N 1
ATOM 6588 C CA . ALA B 1 440 ? 23.885 45.769 60.963 1.00 6.78 419 ALA B CA 1
ATOM 6589 C C . ALA B 1 440 ? 23.565 46.835 62.003 1.00 7.38 419 ALA B C 1
ATOM 6590 O O . ALA B 1 440 ? 24.157 47.924 62.014 1.00 6.95 419 ALA B O 1
ATOM 6592 N N . VAL B 1 441 ? 22.613 46.491 62.873 1.00 8.31 420 VAL B N 1
ATOM 6593 C CA . VAL B 1 441 ? 22.068 47.386 63.893 1.00 8.57 420 VAL B CA 1
ATOM 6594 C C . VAL B 1 441 ? 23.044 47.536 65.084 1.00 8.65 420 VAL B C 1
ATOM 6595 O O . VAL B 1 441 ? 23.109 48.592 65.718 1.00 9.16 420 VAL B O 1
ATOM 6599 N N . THR B 1 442 ? 23.809 46.483 65.367 1.00 8.48 421 THR B N 1
ATOM 6600 C CA . THR B 1 442 ? 24.913 46.567 66.319 1.00 8.31 421 THR B CA 1
ATOM 6601 C C . THR B 1 442 ? 26.015 47.510 65.826 1.00 8.53 421 THR B C 1
ATOM 6602 O O . THR B 1 442 ? 26.583 48.281 66.612 1.00 6.70 421 THR B O 1
ATOM 6606 N N . LYS B 1 443 ? 26.312 47.475 64.525 1.00 8.51 422 LYS B N 1
ATOM 6607 C CA . LYS B 1 443 ? 27.394 48.302 63.999 1.00 9.59 422 LYS B CA 1
ATOM 6608 C C . LYS B 1 443 ? 26.969 49.734 63.641 1.00 9.50 422 LYS B C 1
ATOM 6609 O O . LYS B 1 443 ? 27.826 50.619 63.547 1.00 9.22 422 LYS B O 1
ATOM 6615 N N . LEU B 1 444 ? 25.660 49.953 63.487 1.00 9.23 423 LEU B N 1
ATOM 6616 C CA . LEU B 1 444 ? 25.096 51.268 63.161 1.00 9.52 423 LEU B CA 1
ATOM 6617 C C . LEU B 1 444 ? 23.778 51.436 63.935 1.00 10.15 423 LEU B C 1
ATOM 6618 O O . LEU B 1 444 ? 22.690 51.234 63.384 1.00 10.04 423 LEU B O 1
ATOM 6623 N N . PRO B 1 445 ? 23.865 51.757 65.236 1.00 10.30 424 PRO B N 1
ATOM 6624 C CA . PRO B 1 445 ? 22.645 51.871 66.017 1.00 10.92 424 PRO B CA 1
ATOM 6625 C C . PRO B 1 445 ? 21.668 52.925 65.502 1.00 11.79 424 PRO B C 1
ATOM 6626 O O . PRO B 1 445 ? 22.072 53.919 64.912 1.00 10.86 424 PRO B O 1
ATOM 6630 N N . PHE B 1 446 ? 20.380 52.691 65.750 1.00 12.89 425 PHE B N 1
ATOM 6631 C CA . PHE B 1 446 ? 19.334 53.693 65.482 1.00 13.93 425 PHE B CA 1
ATOM 6632 C C . PHE B 1 446 ? 19.584 54.982 66.264 1.00 14.33 425 PHE B C 1
ATOM 6633 O O . PHE B 1 446 ? 20.135 54.938 67.363 1.00 14.08 425 PHE B O 1
ATOM 6641 N N . LYS B 1 447 ? 19.181 56.114 65.686 1.00 15.38 426 LYS B N 1
ATOM 6642 C CA . LYS B 1 447 ? 19.460 57.442 66.261 1.00 16.44 426 LYS B CA 1
ATOM 6643 C C . LYS B 1 447 ? 18.556 57.718 67.450 1.00 17.08 426 LYS B C 1
ATOM 6644 O O . LYS B 1 447 ? 17.341 57.591 67.308 1.00 19.04 426 LYS B O 1
#

=== Feature glossary ===
Legend for the data blocks above and below:

— What the protein is —

The amino-acid sequence is the protein's primary structure: the linear order of residues from the N-terminus to the C-terminus, written in one-letter code. Everything else here — the 3D coordinates, the secondary structure, the domain annotations — is ultimately a consequence of this string.

Functional annotations link the protein to curated databases. InterPro entries identify conserved domains and families by matching the sequence against member-database signatures (Pfam, PROSITE, CDD, …). Gene Ontology (GO) terms describe molecular function, biological process, and cellular component in a controlled vocabulary. CATH places the structure in a hierarchical fold classification (Class/Architecture/Topology/Homologous-superfamily). The organism is the source species.

— Where its atoms are —

Atomic coordinates in PDBx/mmCIF format — the same representation the Protein Data Bank distributes. Each line of the _atom_site loop places one backbone atom in Cartesian space (units: ångströms, origin: arbitrary).

The six renders are orthographic views along the three Cartesian axes in both directions. Representation (cartoon, sticks, or surface) and color scheme (sequence-rainbow or by-chain) vary across proteins so the training set covers all the common visualization conventions.

— Local backbone conformation —

Eight-state secondary structure (DSSP): H is the canonical α-helix, G the tighter 3₁₀-helix, I the wider π-helix; E/B are β-structure, T and S are turns and bends, and '-' is everything else. DSSP derives these from the pattern of main-chain N–H···O=C hydrogen bonds, not from the sequence.

Three-state secondary structure (P-SEA) collapses the eight DSSP classes into helix (a), strand (b), and coil (c). P-SEA assigns these from Cα geometry alone — distances and angles — without requiring backbone oxygens, so it works on any Cα trace.

φ (phi) and ψ (psi) are the two rotatable backbone dihedrals per residue: φ is the C(i-1)–N–Cα–C torsion, ψ is the N–Cα–C–N(i+1) torsion, both in degrees on (−180°, 180°]. α-helical residues cluster near (−60°, −45°); β-strand residues near (−120°, +130°). A Ramachandran plot is simply a scatter of (φ, ψ) for every residue.

— Global shape and packing —

The geometric summary reports three shape descriptors. Rg (radius of gyration) measures how spread out the Cα atoms are about their centre of mass; compact globular proteins have small Rg, elongated or unfolded ones large. Cα contacts (<8 Å, |i−j|>4) count long-range residue pairs in spatial proximity — high for tightly packed folds, near zero for rods or random coil. The bounding-box extents give the protein's footprint along x, y, z in Å.

SASA measures how much of the protein is reachable by solvent. It is computed by rolling a water-sized probe over the atomic surface and summing the exposed area (Å²). Per-residue SASA distinguishes core (buried, low SASA) from surface (exposed, high SASA) residues; total SASA is a whole-molecule size measure.

Plot images: a contact map (which residues are close in 3D, as an N×N binary image), a Ramachandran scatter (backbone torsion angles, revealing secondary-structure composition at a glance), and — for AlphaFold structures — a PAE heatmap (pairwise prediction confidence).

— Structural neighborhood —

A 3Di character summarizes, for each residue, the relative orientation of the Cα frame of its nearest spatial neighbor. Because it encodes fold topology rather than chemistry, 3Di alignments detect remote structural similarity that sequence alignment misses.

The Foldseek neighbor list gives the closest experimentally determined structures in the PDB, ranked by structural alignment. TM-score near 1 means near-identical fold; near 0.3 means only rough topology match. This is how one finds what a novel AlphaFold prediction most resembles in the solved-structure universe.

— Confidence and disorder —

For AlphaFold models, the B-factor field carries pLDDT — the model's own estimate of local accuracy on a 0–100 scale. Regions with pLDDT<50 should be treated as essentially unmodeled; they often correspond to intrinsically disordered segments.

Crystallographic B-factors measure how much each atom's electron density is smeared out, in Å². They rise in mobile loops and surface residues and fall in the buried interior. In AlphaFold models this column is repurposed to hold pLDDT instead.

Predicted Aligned Error (PAE) is an AlphaFold confidence matrix: entry (i, j) is the expected error in the position of residue j, in ångströms, when the prediction is superimposed on the true structure at residue i. Low PAE within a block of residues means that block is internally rigid and well-predicted; high PAE between two blocks means their relative placement is uncertain even if each block individually is confident.